Protein AF-0000000083257701 (afdb_homodimer)

pLDDT: mean 87.54, std 13.04, range [28.8, 98.38]

InterPro domains:
  IPR001898 Solute carrier family 13 [PF00939] (34-465)
  IPR051679 Divalent Anion Sodium Symporter-Related Transporters [PTHR43652] (261-464)

Structure (mmCIF, N/CA/C/O backbone):
data_AF-0000000083257701-model_v1
#
loop_
_entity.id
_entity.type
_entity.pdbx_description
1 polymer 'Sodium-dependent dicarboxylate transporter SdcS'
#
loop_
_atom_site.group_PDB
_atom_site.id
_atom_site.type_symbol
_atom_site.label_atom_id
_atom_site.label_alt_id
_atom_site.label_comp_id
_atom_site.label_asym_id
_atom_site.label_entity_id
_atom_site.label_seq_id
_atom_site.pdbx_PDB_ins_code
_atom_site.Cartn_x
_atom_site.Cartn_y
_atom_site.Cartn_z
_atom_site.occupancy
_atom_site.B_iso_or_equiv
_atom_site.auth_seq_id
_atom_site.auth_comp_id
_atom_site.auth_asym_id
_atom_site.auth_atom_id
_atom_site.pdbx_PDB_model_num
ATOM 1 N N . MET A 1 1 ? -15.266 -18.516 26.703 1 29.09 1 MET A N 1
ATOM 2 C CA . MET A 1 1 ? -14.078 -18.312 27.516 1 29.09 1 MET A CA 1
ATOM 3 C C . MET A 1 1 ? -13.117 -19.484 27.391 1 29.09 1 MET A C 1
ATOM 5 O O . MET A 1 1 ? -11.914 -19.297 27.219 1 29.09 1 MET A O 1
ATOM 9 N N . LEU A 1 2 ? -13.711 -20.656 27.469 1 34.34 2 LEU A N 1
ATOM 10 C CA . LEU A 1 2 ? -12.898 -21.875 27.422 1 34.34 2 LEU A CA 1
ATOM 11 C C . LEU A 1 2 ? -12.328 -22.094 26.016 1 34.34 2 LEU A C 1
ATOM 13 O O . LEU A 1 2 ? -11.18 -22.5 25.875 1 34.34 2 LEU A O 1
ATOM 17 N N . GLN A 1 3 ? -13.109 -21.859 25 1 36.5 3 GLN A N 1
ATOM 18 C CA . GLN A 1 3 ? -12.648 -22.031 23.625 1 36.5 3 GLN A CA 1
ATOM 19 C C . GLN A 1 3 ? -11.609 -20.984 23.266 1 36.5 3 GLN A C 1
ATOM 21 O O . GLN A 1 3 ? -10.703 -21.25 22.453 1 36.5 3 GLN A O 1
ATOM 26 N N . ILE A 1 4 ? -11.812 -19.766 23.719 1 40.19 4 ILE A N 1
ATOM 27 C CA . ILE A 1 4 ? -10.82 -18.719 23.578 1 40.19 4 ILE A CA 1
ATOM 28 C C . ILE A 1 4 ? -9.531 -19.109 24.297 1 40.19 4 ILE A C 1
ATOM 30 O O . ILE A 1 4 ? -8.438 -18.891 23.766 1 40.19 4 ILE A O 1
ATOM 34 N N . LEU A 1 5 ? -9.68 -19.75 25.484 1 39.94 5 LEU A N 1
ATOM 35 C CA . LEU A 1 5 ? -8.562 -20.188 26.297 1 39.94 5 LEU A CA 1
ATOM 36 C C . LEU A 1 5 ? -7.844 -21.375 25.641 1 39.94 5 LEU A C 1
ATOM 38 O O . LEU A 1 5 ? -6.617 -21.484 25.734 1 39.94 5 LEU A O 1
ATOM 42 N N . LYS A 1 6 ? -8.633 -22.328 25.078 1 47.62 6 LYS A N 1
ATOM 43 C CA . LYS A 1 6 ? -8.031 -23.484 24.406 1 47.62 6 LYS A CA 1
ATOM 44 C C . LYS A 1 6 ? -7.242 -23.062 23.172 1 47.62 6 LYS A C 1
ATOM 46 O O . LYS A 1 6 ? -6.152 -23.578 22.922 1 47.62 6 LYS A O 1
ATOM 51 N N . SER A 1 7 ? -7.824 -22.094 22.438 1 54.28 7 SER A N 1
ATOM 52 C CA . SER A 1 7 ? -7.16 -21.531 21.266 1 54.28 7 SER A CA 1
ATOM 53 C C . SER A 1 7 ? -5.918 -20.734 21.672 1 54.28 7 SER A C 1
ATOM 55 O O . SER A 1 7 ? -4.883 -20.828 21.016 1 54.28 7 SER A O 1
ATOM 57 N N . SER A 1 8 ? -5.984 -20.219 22.922 1 58.72 8 SER A N 1
ATOM 58 C CA . SER A 1 8 ? -4.852 -19.438 23.422 1 58.72 8 SER A CA 1
ATOM 59 C C . SER A 1 8 ? -3.715 -20.344 23.875 1 58.72 8 SER A C 1
ATOM 61 O O . SER A 1 8 ? -2.541 -20.047 23.641 1 58.72 8 SER A O 1
ATOM 63 N N . ARG A 1 9 ? -4.016 -21.594 24.469 1 59.16 9 ARG A N 1
ATOM 64 C CA . ARG A 1 9 ? -2.969 -22.516 24.922 1 59.16 9 ARG A CA 1
ATOM 65 C C . ARG A 1 9 ? -2.236 -23.125 23.734 1 59.16 9 ARG A C 1
ATOM 67 O O . ARG A 1 9 ? -1.016 -23.297 23.766 1 59.16 9 ARG A O 1
ATOM 74 N N . ALA A 1 10 ? -3.078 -23.391 22.719 1 59.81 10 ALA A N 1
ATOM 75 C CA . ALA A 1 10 ? -2.461 -23.953 21.516 1 59.81 10 ALA A CA 1
ATOM 76 C C . ALA A 1 10 ? -1.529 -22.953 20.859 1 59.81 10 ALA A C 1
ATOM 78 O O . ALA A 1 10 ? -0.438 -23.297 20.406 1 59.81 10 ALA A O 1
ATOM 79 N N . VAL A 1 11 ? -1.982 -21.75 20.891 1 66.44 11 VAL A N 1
ATOM 80 C CA . VAL A 1 11 ? -1.166 -20.688 20.297 1 66.44 11 VAL A CA 1
ATOM 81 C C . VAL A 1 11 ? 0.107 -20.5 21.109 1 66.44 11 VAL A C 1
ATOM 83 O O . VAL A 1 11 ? 1.2 -20.375 20.547 1 66.44 11 VAL A O 1
ATOM 86 N N . LEU A 1 12 ? -0.037 -20.531 22.359 1 65.81 12 LEU A N 1
ATOM 87 C CA . LEU A 1 12 ? 1.128 -20.375 23.234 1 65.81 12 LEU A CA 1
ATOM 88 C C . LEU A 1 12 ? 2.08 -21.562 23.062 1 65.81 12 LEU A C 1
ATOM 90 O O . LEU A 1 12 ? 3.301 -21.375 23.078 1 65.81 12 LEU A O 1
ATOM 94 N N . LEU A 1 13 ? 1.52 -22.688 22.922 1 59.62 13 LEU A N 1
ATOM 95 C CA . LEU A 1 13 ? 2.346 -23.875 22.719 1 59.62 13 LEU A CA 1
ATOM 96 C C . LEU A 1 13 ? 3.115 -23.781 21.406 1 59.62 13 LEU A C 1
ATOM 98 O O . LEU A 1 13 ? 4.297 -24.125 21.344 1 59.62 13 LEU A O 1
ATOM 102 N N . VAL A 1 14 ? 2.449 -23.25 20.484 1 67 14 VAL A N 1
ATOM 103 C CA . VAL A 1 14 ? 3.117 -23.141 19.188 1 67 14 VAL A CA 1
ATOM 104 C C . VAL A 1 14 ? 4.262 -22.141 19.281 1 67 14 VAL A C 1
ATOM 106 O O . VAL A 1 14 ? 5.375 -22.406 18.828 1 67 14 VAL A O 1
ATOM 109 N N . TRP A 1 15 ? 3.998 -21.078 19.906 1 70.56 15 TRP A N 1
ATOM 110 C CA . TRP A 1 15 ? 5.039 -20.062 20.062 1 70.56 15 TRP A CA 1
ATOM 111 C C . TRP A 1 15 ? 6.176 -20.562 20.938 1 70.56 15 TRP A C 1
ATOM 113 O O . TRP A 1 15 ? 7.348 -20.281 20.672 1 70.56 15 TRP A O 1
ATOM 123 N N . GLY A 1 16 ? 5.848 -21.312 21.891 1 66.12 16 GLY A N 1
ATOM 124 C CA . GLY A 1 16 ? 6.859 -21.953 22.703 1 66.12 16 GLY A CA 1
ATOM 125 C C . GLY A 1 16 ? 7.727 -22.922 21.922 1 66.12 16 GLY A C 1
ATOM 126 O O . GLY A 1 16 ? 8.945 -22.938 22.094 1 66.12 16 GLY A O 1
ATOM 127 N N . VAL A 1 17 ? 7.109 -23.688 21.094 1 64.81 17 VAL A N 1
ATOM 128 C CA . VAL A 1 17 ? 7.836 -24.656 20.281 1 64.81 17 VAL A CA 1
ATOM 129 C C . VAL A 1 17 ? 8.742 -23.922 19.281 1 64.81 17 VAL A C 1
ATOM 131 O O . VAL A 1 17 ? 9.891 -24.312 19.094 1 64.81 17 VAL A O 1
ATOM 134 N N . ILE A 1 18 ? 8.25 -22.891 18.781 1 71 18 ILE A N 1
ATOM 135 C CA . ILE A 1 18 ? 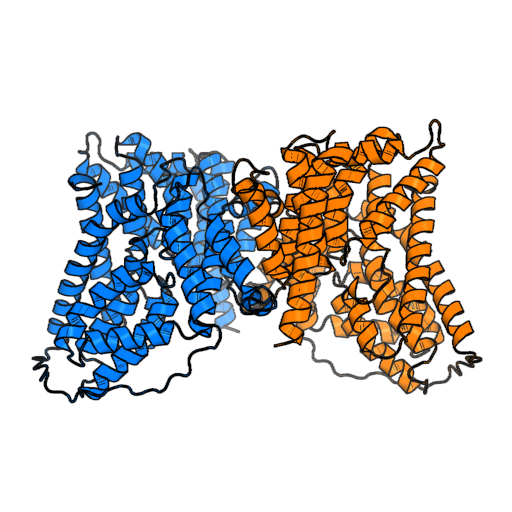9.055 -22.141 17.812 1 71 18 ILE A CA 1
ATOM 136 C C . ILE A 1 18 ? 10.273 -21.547 18.516 1 71 18 ILE A C 1
ATOM 138 O O . ILE A 1 18 ? 11.406 -21.719 18.047 1 71 18 ILE A O 1
ATOM 142 N N . LEU A 1 19 ? 10.023 -20.969 19.609 1 70.12 19 LEU A N 1
ATOM 143 C CA . LEU A 1 19 ? 11.125 -20.344 20.328 1 70.12 19 LEU A CA 1
ATOM 144 C C . LEU A 1 19 ? 12.062 -21.391 20.906 1 70.12 19 LEU A C 1
ATOM 146 O O . LEU A 1 19 ? 13.281 -21.234 20.875 1 70.12 19 LEU A O 1
ATOM 150 N N . GLY A 1 20 ? 11.453 -22.406 21.422 1 65.88 20 GLY A N 1
ATOM 151 C CA . GLY A 1 20 ? 12.258 -23.484 21.938 1 65.88 20 GLY A CA 1
ATOM 152 C C . GLY A 1 20 ? 13.148 -24.125 20.891 1 65.88 20 GLY A C 1
ATOM 153 O O . GLY A 1 20 ? 14.344 -24.328 21.125 1 65.88 20 GLY A O 1
ATOM 154 N N . THR A 1 21 ? 12.594 -24.422 19.781 1 65.5 21 THR A N 1
ATOM 155 C CA . THR A 1 21 ? 13.359 -25.016 18.688 1 65.5 21 THR A CA 1
ATOM 156 C C . THR A 1 21 ? 14.453 -24.062 18.219 1 65.5 21 THR A C 1
ATOM 158 O O . THR A 1 21 ? 15.555 -24.5 17.875 1 65.5 21 THR A O 1
ATOM 161 N N . PHE A 1 22 ? 14.148 -22.844 18.25 1 71.19 22 PHE A N 1
ATOM 162 C CA . PHE A 1 22 ? 15.133 -21.859 17.828 1 71.19 22 PHE A CA 1
ATOM 163 C C . PHE A 1 22 ? 16.312 -21.828 18.812 1 71.19 22 PHE A C 1
ATOM 165 O O . PHE A 1 22 ? 17.469 -21.812 18.391 1 71.19 22 PHE A O 1
ATOM 172 N N . PHE A 1 23 ? 15.945 -21.828 19.984 1 66.94 23 PHE A N 1
ATOM 173 C CA . PHE A 1 23 ? 17.016 -21.766 20.969 1 66.94 23 PHE A CA 1
ATOM 174 C C . PHE A 1 23 ? 17.812 -23.062 20.984 1 66.94 23 PHE A C 1
ATOM 176 O O . PHE A 1 23 ? 19.047 -23.047 21.109 1 66.94 23 PHE A O 1
ATOM 183 N N . VAL A 1 24 ? 17.078 -24.188 20.812 1 58.59 24 VAL A N 1
ATOM 184 C CA . VAL A 1 24 ? 17.766 -25.469 20.734 1 58.59 24 VAL A CA 1
ATOM 185 C C . VAL A 1 24 ? 18.547 -25.562 19.422 1 58.59 24 VAL A C 1
ATOM 187 O O . VAL A 1 24 ? 19.688 -26.047 19.406 1 58.59 24 VAL A O 1
ATOM 190 N N . GLY A 1 25 ? 17.938 -25.172 18.391 1 62.38 25 GLY A N 1
ATOM 191 C CA . GLY A 1 25 ? 18.625 -25.156 17.109 1 62.38 25 GLY A CA 1
ATOM 192 C C . GLY A 1 25 ? 19.891 -24.328 17.109 1 62.38 25 GLY A C 1
ATOM 193 O O . GLY A 1 25 ? 20.906 -24.75 16.547 1 62.38 25 GLY A O 1
ATOM 194 N N . LYS A 1 26 ? 19.766 -23.203 17.703 1 64.06 26 LYS A N 1
ATOM 195 C CA . LYS A 1 26 ? 20.953 -22.359 17.828 1 64.06 26 LYS A CA 1
ATOM 196 C C . LYS A 1 26 ? 22.109 -23.125 18.469 1 64.06 26 LYS A C 1
ATOM 198 O O . LYS A 1 26 ? 23.266 -22.859 18.156 1 64.06 26 LYS A O 1
ATOM 203 N N . ALA A 1 27 ? 21.641 -24.078 19.062 1 58.16 27 ALA A N 1
ATOM 204 C CA . ALA A 1 27 ? 22.656 -24.875 19.719 1 58.16 27 ALA A CA 1
ATOM 205 C C . ALA A 1 27 ? 23.141 -26.016 18.828 1 58.16 27 ALA A C 1
ATOM 207 O O . ALA A 1 27 ? 24.203 -26.594 19.047 1 58.16 27 ALA A O 1
ATOM 208 N N . THR A 1 28 ? 22.406 -26.438 17.828 1 70.44 28 THR A N 1
ATOM 209 C CA . THR A 1 28 ? 22.734 -27.625 17.047 1 70.44 28 THR A CA 1
ATOM 210 C C . THR A 1 28 ? 22.844 -27.281 15.555 1 70.44 28 THR A C 1
ATOM 212 O O . THR A 1 28 ? 23.906 -26.859 15.086 1 70.44 28 THR A O 1
ATOM 215 N N . PHE A 1 29 ? 21.734 -27.234 14.82 1 68.31 29 PHE A N 1
ATOM 216 C CA . PHE A 1 29 ? 21.703 -27.172 13.359 1 68.31 29 PHE A CA 1
ATOM 217 C C . PHE A 1 29 ? 21.844 -25.734 12.875 1 68.31 29 PHE A C 1
ATOM 219 O O . PHE A 1 29 ? 22.203 -25.5 11.711 1 68.31 29 PHE A O 1
ATOM 226 N N . LEU A 1 30 ? 21.797 -24.875 13.82 1 76.5 30 LEU A N 1
ATOM 227 C CA . LEU A 1 30 ? 21.906 -23.469 13.438 1 76.5 30 LEU A CA 1
ATOM 228 C C . LEU A 1 30 ? 23.328 -22.953 13.617 1 76.5 30 LEU A C 1
ATOM 230 O O . LEU A 1 30 ? 23.625 -21.812 13.281 1 76.5 30 LEU A O 1
ATOM 234 N N . THR A 1 31 ? 24.188 -23.828 14.008 1 79.19 31 THR A N 1
ATOM 235 C CA . THR A 1 31 ? 25.547 -23.422 14.344 1 79.19 31 THR A CA 1
ATOM 236 C C . THR A 1 31 ? 26.281 -22.906 13.109 1 79.19 31 THR A C 1
ATOM 238 O O . THR A 1 31 ? 27.047 -21.953 13.195 1 79.19 31 THR A O 1
ATOM 241 N N . PRO A 1 32 ? 25.969 -23.531 11.961 1 82.25 32 PRO A N 1
ATOM 242 C CA . PRO A 1 32 ? 26.672 -23.031 10.789 1 82.25 32 PRO A CA 1
ATOM 243 C C . PRO A 1 32 ? 26.156 -21.656 10.328 1 82.25 32 PRO A C 1
ATOM 245 O O . PRO A 1 32 ? 26.828 -20.984 9.531 1 82.25 32 PRO A O 1
ATOM 248 N N . PHE A 1 33 ? 25.141 -21.188 10.82 1 89 33 PHE A N 1
ATOM 249 C CA . PHE A 1 33 ? 24.516 -19.938 10.414 1 89 33 PHE A CA 1
ATOM 250 C C . PHE A 1 33 ? 25.016 -18.781 11.273 1 89 33 PHE A C 1
ATOM 252 O O . PHE A 1 33 ? 25.203 -18.938 12.477 1 89 33 PHE A O 1
ATOM 259 N N . SER A 1 34 ? 25.312 -17.641 10.656 1 89.88 34 SER A N 1
ATOM 260 C CA . SER A 1 34 ? 25.594 -16.422 11.414 1 89.88 34 SER A CA 1
ATOM 261 C C . SER A 1 34 ? 24.406 -15.992 12.25 1 89.88 34 SER A C 1
ATOM 263 O O . SER A 1 34 ? 23.281 -16.453 12.023 1 89.88 34 SER A O 1
ATOM 265 N N . PRO A 1 35 ? 24.609 -15.195 13.289 1 88.88 35 PRO A N 1
ATOM 266 C CA . PRO A 1 35 ? 23.484 -14.727 14.102 1 88.88 35 PRO A CA 1
ATOM 267 C C . PRO A 1 35 ? 22.391 -14.055 13.273 1 88.88 35 PRO A C 1
ATOM 269 O O . PRO A 1 35 ? 21.203 -14.266 13.516 1 88.88 35 PRO A O 1
ATOM 272 N N . GLU A 1 36 ? 22.812 -13.289 12.266 1 92.38 36 GLU A N 1
ATOM 273 C CA . GLU A 1 36 ? 21.859 -12.641 11.383 1 92.38 36 GLU A CA 1
ATOM 274 C C . GLU A 1 36 ? 21.031 -13.664 10.609 1 92.38 36 GLU A C 1
ATOM 276 O O . GLU A 1 36 ? 19.828 -13.516 10.453 1 92.38 36 GLU A O 1
ATOM 281 N N . GLN A 1 37 ? 21.688 -14.664 10.203 1 92.81 37 GLN A N 1
ATOM 282 C CA . GLN A 1 37 ? 21.031 -15.727 9.461 1 92.81 37 GLN A CA 1
ATOM 283 C C . GLN A 1 37 ? 20.094 -16.516 10.359 1 92.81 37 GLN A C 1
ATOM 285 O O . GLN A 1 37 ? 19.016 -16.938 9.93 1 92.81 37 GLN A O 1
ATOM 290 N N . GLN A 1 38 ? 20.469 -16.719 11.602 1 92.5 38 GLN A N 1
ATOM 291 C CA . GLN A 1 38 ? 19.625 -17.438 12.555 1 92.5 38 GLN A CA 1
ATOM 292 C C . GLN A 1 38 ? 18.328 -16.672 12.82 1 92.5 38 GLN A C 1
ATOM 294 O O . GLN A 1 38 ? 17.25 -17.25 12.852 1 92.5 38 GLN A O 1
ATOM 299 N N . TYR A 1 39 ? 18.469 -15.367 12.992 1 93.81 39 TYR A N 1
ATOM 300 C CA . TYR A 1 39 ? 17.281 -14.562 13.234 1 93.81 39 TYR A CA 1
ATOM 301 C C . TYR A 1 39 ? 16.406 -14.492 11.984 1 93.81 39 TYR A C 1
ATOM 303 O O . TYR A 1 39 ? 15.188 -14.43 12.086 1 93.81 39 TYR A O 1
ATOM 311 N N . THR A 1 40 ? 17.062 -14.469 10.828 1 94.31 40 THR A N 1
ATOM 312 C CA . THR A 1 40 ? 16.312 -14.5 9.586 1 94.31 40 THR A CA 1
ATOM 313 C C . THR A 1 40 ? 15.484 -15.789 9.492 1 94.31 40 THR A C 1
ATOM 315 O O . THR A 1 40 ? 14.312 -15.75 9.109 1 94.31 40 THR A O 1
ATOM 318 N N . LEU A 1 41 ? 16.078 -16.922 9.867 1 92.25 41 LEU A N 1
ATOM 319 C CA . LEU A 1 41 ? 15.383 -18.203 9.859 1 92.25 41 LEU A CA 1
ATOM 320 C C . LEU A 1 41 ? 14.242 -18.203 10.875 1 92.25 41 LEU A C 1
ATOM 322 O O . LEU A 1 41 ? 13.172 -18.766 10.609 1 92.25 41 LEU A O 1
ATOM 326 N N . LEU A 1 42 ? 14.508 -17.641 12 1 92.94 42 LEU A N 1
ATOM 327 C CA . LEU A 1 42 ? 13.453 -17.531 13.016 1 92.94 42 LEU A CA 1
ATOM 328 C C . LEU A 1 42 ? 12.266 -16.75 12.477 1 92.94 42 LEU A C 1
ATOM 330 O O . LEU A 1 42 ? 11.117 -17.172 12.641 1 92.94 42 LEU A O 1
ATOM 334 N N . VAL A 1 43 ? 12.547 -15.586 11.828 1 95.06 43 VAL A N 1
ATOM 335 C CA . VAL A 1 43 ? 11.477 -14.758 11.273 1 95.06 43 VAL A CA 1
ATOM 336 C C . VAL A 1 43 ? 10.734 -15.531 10.18 1 95.06 43 VAL A C 1
ATOM 338 O O . VAL A 1 43 ? 9.516 -15.43 10.062 1 95.06 43 VAL A O 1
ATOM 341 N N . LEU A 1 44 ? 11.469 -16.25 9.383 1 93.12 44 LEU A N 1
ATOM 342 C CA . LEU A 1 44 ? 10.859 -17.062 8.328 1 93.12 44 LEU A CA 1
ATOM 343 C C . LEU A 1 44 ? 9.883 -18.078 8.922 1 93.12 44 LEU A C 1
ATOM 345 O O . LEU A 1 44 ? 8.758 -18.219 8.438 1 93.12 44 LEU A O 1
ATOM 349 N N . VAL A 1 45 ? 10.281 -18.828 9.93 1 91.44 45 VAL A N 1
ATOM 350 C CA . VAL A 1 45 ? 9.445 -19.844 10.562 1 91.44 45 VAL A CA 1
ATOM 351 C C . VAL A 1 45 ? 8.195 -19.188 11.156 1 91.44 45 VAL A C 1
ATOM 353 O O . VAL A 1 45 ? 7.094 -19.719 11.047 1 91.44 45 VAL A O 1
ATOM 356 N N . ILE A 1 46 ? 8.375 -18.047 11.766 1 93.31 46 ILE A N 1
ATOM 357 C CA . ILE A 1 46 ? 7.242 -17.328 12.336 1 93.31 46 ILE A CA 1
ATOM 358 C C . ILE A 1 46 ? 6.297 -16.875 11.227 1 93.31 46 ILE A C 1
ATOM 360 O O . ILE A 1 46 ? 5.078 -16.969 11.367 1 93.31 46 ILE A O 1
ATOM 364 N N . ALA A 1 47 ? 6.867 -16.312 10.148 1 93.44 47 ALA A N 1
ATOM 365 C CA . ALA A 1 47 ? 6.059 -15.883 9.016 1 93.44 47 ALA A CA 1
ATOM 366 C C . ALA A 1 47 ? 5.23 -17.031 8.461 1 93.44 47 ALA A C 1
ATOM 368 O O . ALA A 1 47 ? 4.035 -16.875 8.188 1 93.44 47 ALA A O 1
ATOM 369 N N . ILE A 1 48 ? 5.848 -18.203 8.297 1 89.31 48 ILE A N 1
ATOM 370 C CA . ILE A 1 48 ? 5.156 -19.391 7.785 1 89.31 48 ILE A CA 1
ATOM 371 C C . ILE A 1 48 ? 4.016 -19.766 8.727 1 89.31 48 ILE A C 1
ATOM 373 O O . ILE A 1 48 ? 2.9 -20.047 8.281 1 89.31 48 ILE A O 1
ATOM 377 N N . TYR A 1 49 ? 4.273 -19.781 9.977 1 89.62 49 TYR A N 1
ATOM 378 C CA . TYR A 1 49 ? 3.242 -20.094 10.961 1 89.62 49 TYR A CA 1
ATOM 379 C C . TYR A 1 49 ? 2.092 -19.094 10.883 1 89.62 49 TYR A C 1
ATOM 381 O O . TYR A 1 49 ? 0.923 -19.484 10.852 1 89.62 49 TYR A O 1
ATOM 389 N N . LEU A 1 50 ? 2.42 -17.781 10.812 1 91.25 50 LEU A N 1
ATOM 390 C CA . LEU A 1 50 ? 1.415 -16.719 10.828 1 91.25 50 LEU A CA 1
ATOM 391 C C . LEU A 1 50 ? 0.546 -16.781 9.578 1 91.25 50 LEU A C 1
ATOM 393 O O . LEU A 1 50 ? -0.657 -16.516 9.641 1 91.25 50 LEU A O 1
ATOM 397 N N . TRP A 1 51 ? 1.096 -17.172 8.492 1 87.31 51 TRP A N 1
ATOM 398 C CA . TRP A 1 51 ? 0.385 -17.078 7.219 1 87.31 51 TRP A CA 1
ATOM 399 C C . TRP A 1 51 ? -0.296 -18.391 6.875 1 87.31 51 TRP A C 1
ATOM 401 O O . TRP A 1 51 ? -1.119 -18.453 5.957 1 87.31 51 TRP A O 1
ATOM 411 N N . THR A 1 52 ? -0.049 -19.469 7.609 1 82.94 52 THR A N 1
ATOM 412 C CA . THR A 1 52 ? -0.612 -20.766 7.242 1 82.94 52 THR A CA 1
ATOM 413 C C . THR A 1 52 ? -1.49 -21.312 8.367 1 82.94 52 THR A C 1
ATOM 415 O O . THR A 1 52 ? -2.582 -21.828 8.117 1 82.94 52 THR A O 1
ATOM 418 N N . LEU A 1 53 ? -1.02 -21.203 9.578 1 82.31 53 LEU A N 1
ATOM 419 C CA . LEU A 1 53 ? -1.685 -21.906 10.664 1 82.31 53 LEU A CA 1
ATOM 420 C C . LEU A 1 53 ? -2.428 -20.938 11.57 1 82.31 53 LEU A C 1
ATOM 422 O O . LEU A 1 53 ? -3.467 -21.281 12.141 1 82.31 53 LEU A O 1
ATOM 426 N N . SER A 1 54 ? -1.839 -19.781 11.57 1 85.75 54 SER A N 1
ATOM 427 C CA . SER A 1 54 ? -2.43 -18.812 12.492 1 85.75 54 SER A CA 1
ATOM 428 C C . SER A 1 54 ? -3.727 -18.234 11.938 1 85.75 54 SER A C 1
ATOM 430 O O . SER A 1 54 ? -3.92 -18.203 10.719 1 85.75 54 SER A O 1
ATOM 432 N N . THR A 1 55 ? -4.59 -17.891 12.836 1 87.56 55 THR A N 1
ATOM 433 C CA . THR A 1 55 ? -5.844 -17.25 12.453 1 87.56 55 THR A CA 1
ATOM 434 C C . THR A 1 55 ? -5.703 -15.727 12.461 1 87.56 55 THR A C 1
ATOM 436 O O . THR A 1 55 ? -6.688 -15.008 12.297 1 87.56 55 THR A O 1
ATOM 439 N N . MET A 1 56 ? -4.531 -15.258 12.648 1 91.94 56 MET A N 1
ATOM 440 C CA . MET A 1 56 ? -4.277 -13.82 12.617 1 91.94 56 MET A CA 1
ATOM 441 C C . MET A 1 56 ? -4.504 -13.258 11.219 1 91.94 56 MET A C 1
ATOM 443 O O . MET A 1 56 ? -4.133 -13.883 10.227 1 91.94 56 MET A O 1
ATOM 447 N N . PRO A 1 57 ? -5.156 -12.094 11.164 1 94.12 57 PRO A N 1
ATOM 448 C CA . PRO A 1 57 ? -5.363 -11.484 9.852 1 94.12 57 PRO A CA 1
ATOM 449 C C . PRO A 1 57 ? -4.059 -11.289 9.078 1 94.12 57 PRO A C 1
ATOM 451 O O . PRO A 1 57 ? -3.039 -10.922 9.672 1 94.12 57 PRO A O 1
ATOM 454 N N . GLN A 1 58 ? -4.113 -11.477 7.816 1 92.25 58 GLN A N 1
ATOM 455 C CA . GLN A 1 58 ? -2.93 -11.492 6.965 1 92.25 58 GLN A CA 1
ATOM 456 C C . GLN A 1 58 ? -2.207 -10.148 7.008 1 92.25 58 GLN A C 1
ATOM 458 O O . GLN A 1 58 ? -0.976 -10.094 7.055 1 92.25 58 GLN A O 1
ATOM 463 N N . GLY A 1 59 ? -2.979 -9.062 6.926 1 95.19 59 GLY A N 1
ATOM 464 C CA . GLY A 1 59 ? -2.361 -7.75 6.973 1 95.19 59 GLY A CA 1
ATOM 465 C C . GLY A 1 59 ? -1.578 -7.5 8.25 1 95.19 59 GLY A C 1
ATOM 466 O O . GLY A 1 59 ? -0.422 -7.074 8.203 1 95.19 59 GLY A O 1
ATOM 467 N N . ALA A 1 60 ? -2.141 -7.785 9.344 1 97 60 ALA A N 1
ATOM 468 C CA . ALA A 1 60 ? -1.516 -7.559 10.648 1 97 60 ALA A CA 1
ATOM 469 C C . ALA A 1 60 ? -0.341 -8.508 10.859 1 97 60 ALA A C 1
ATOM 471 O O . ALA A 1 60 ? 0.67 -8.133 11.461 1 97 60 ALA A O 1
ATOM 472 N N . SER A 1 61 ? -0.517 -9.75 10.43 1 96.06 61 SER A N 1
ATOM 473 C CA . SER A 1 61 ? 0.582 -10.703 10.547 1 96.06 61 SER A CA 1
ATOM 474 C C . SER A 1 61 ? 1.792 -10.25 9.734 1 96.06 61 SER A C 1
ATOM 476 O O . SER A 1 61 ? 2.936 -10.445 10.156 1 96.06 61 SER A O 1
ATOM 478 N N . SER A 1 62 ? 1.536 -9.672 8.586 1 96.75 62 SER A N 1
ATOM 479 C CA . SER A 1 62 ? 2.629 -9.148 7.77 1 96.75 62 SER A CA 1
ATOM 480 C C . SER A 1 62 ? 3.326 -7.98 8.461 1 96.75 62 SER A C 1
ATOM 482 O O . SER A 1 62 ? 4.551 -7.863 8.406 1 96.75 62 SER A O 1
ATOM 484 N N . ILE A 1 63 ? 2.58 -7.145 9.102 1 97.75 63 ILE A N 1
ATOM 485 C CA . ILE A 1 63 ? 3.141 -6.035 9.859 1 97.75 63 ILE A CA 1
ATOM 486 C C . ILE A 1 63 ? 4.023 -6.57 10.984 1 97.75 63 ILE A C 1
ATOM 488 O O . ILE A 1 63 ? 5.098 -6.027 11.258 1 97.75 63 ILE A O 1
ATOM 492 N N . LEU A 1 64 ? 3.561 -7.637 11.641 1 97.56 64 LEU A N 1
ATOM 493 C CA . LEU A 1 64 ? 4.352 -8.25 12.703 1 97.56 64 LEU A CA 1
ATOM 494 C C . LEU A 1 64 ? 5.668 -8.789 12.156 1 97.56 64 LEU A C 1
ATOM 496 O O . LEU A 1 64 ? 6.715 -8.648 12.797 1 97.56 64 LEU A O 1
ATOM 500 N N . VAL A 1 65 ? 5.613 -9.422 11.016 1 97.19 65 VAL A N 1
ATOM 501 C CA . VAL A 1 65 ? 6.828 -9.953 10.406 1 97.19 65 VAL A CA 1
ATOM 502 C C . VAL A 1 65 ? 7.801 -8.812 10.109 1 97.19 65 VAL A C 1
ATOM 504 O O . VAL A 1 65 ? 9 -8.93 10.375 1 97.19 65 VAL A O 1
ATOM 507 N N . LEU A 1 66 ? 7.297 -7.703 9.562 1 98.19 66 LEU A N 1
ATOM 508 C CA . LEU A 1 66 ? 8.133 -6.531 9.32 1 98.19 66 LEU A CA 1
ATOM 509 C C . LEU A 1 66 ? 8.719 -6.004 10.625 1 98.19 66 LEU A C 1
ATOM 511 O O . LEU A 1 66 ? 9.891 -5.625 10.672 1 98.19 66 LEU A O 1
ATOM 515 N N . ALA A 1 67 ? 7.902 -6 11.68 1 97.94 67 ALA A N 1
ATOM 516 C CA . ALA A 1 67 ? 8.359 -5.555 12.992 1 97.94 67 ALA A CA 1
ATOM 517 C C . ALA A 1 67 ? 9.492 -6.434 13.516 1 97.94 67 ALA A C 1
ATOM 519 O O . ALA A 1 67 ? 10.445 -5.934 14.117 1 97.94 67 ALA A O 1
ATOM 520 N N . LEU A 1 68 ? 9.383 -7.715 13.297 1 97.25 68 LEU A N 1
ATOM 521 C CA . LEU A 1 68 ? 10.406 -8.656 13.758 1 97.25 68 LEU A CA 1
ATOM 522 C C . LEU A 1 68 ? 11.703 -8.477 12.969 1 97.25 68 LEU A C 1
ATOM 524 O O . LEU A 1 68 ? 12.789 -8.602 13.531 1 97.25 68 LEU A O 1
ATOM 528 N N . LEU A 1 69 ? 11.578 -8.203 11.641 1 97.44 69 LEU A N 1
ATOM 529 C CA . LEU A 1 69 ? 12.766 -7.941 10.844 1 97.44 69 LEU A CA 1
ATOM 530 C C . LEU A 1 69 ? 13.531 -6.738 11.391 1 97.44 69 LEU A C 1
ATOM 532 O O . LEU A 1 69 ? 14.766 -6.754 11.445 1 97.44 69 LEU A O 1
ATOM 536 N N . ILE A 1 70 ? 12.805 -5.723 11.82 1 96.62 70 ILE A N 1
ATOM 537 C CA . ILE A 1 70 ? 13.398 -4.496 12.336 1 96.62 70 ILE A CA 1
ATOM 538 C C . ILE A 1 70 ? 13.867 -4.707 13.773 1 96.62 70 ILE A C 1
ATOM 540 O O . ILE A 1 70 ? 15.016 -4.426 14.109 1 96.62 70 ILE A O 1
ATOM 544 N N . GLY A 1 71 ? 13.078 -5.289 14.617 1 95.38 71 GLY A N 1
ATOM 545 C CA . GLY A 1 71 ? 13.312 -5.402 16.047 1 95.38 71 GLY A CA 1
ATOM 546 C C . GLY A 1 71 ? 14.406 -6.395 16.391 1 95.38 71 GLY A C 1
ATOM 547 O O . GLY A 1 71 ? 15.125 -6.219 17.375 1 95.38 71 GLY A O 1
ATOM 548 N N . LEU A 1 72 ? 14.555 -7.441 15.586 1 94.06 72 LEU A N 1
ATOM 549 C CA . LEU A 1 72 ? 15.555 -8.469 15.867 1 94.06 72 LEU A CA 1
ATOM 550 C C . LEU A 1 72 ? 16.891 -8.117 15.211 1 94.06 72 LEU A C 1
ATOM 552 O O . LEU A 1 72 ? 17.859 -8.867 15.344 1 94.06 72 LEU A O 1
ATOM 556 N N . GLY A 1 73 ? 16.891 -7.02 14.469 1 93.19 73 GLY A N 1
ATOM 557 C CA . GLY A 1 73 ? 18.141 -6.547 13.891 1 93.19 73 GLY A CA 1
ATOM 558 C C . GLY A 1 73 ? 18.562 -7.324 12.664 1 93.19 73 GLY A C 1
ATOM 559 O O . GLY A 1 73 ? 19.75 -7.453 12.375 1 93.19 73 GLY A O 1
ATOM 560 N N . VAL A 1 74 ? 17.609 -7.926 11.984 1 95.31 74 VAL A N 1
ATOM 561 C CA . VAL A 1 74 ? 17.906 -8.633 10.734 1 95.31 74 VAL A CA 1
ATOM 562 C C . VAL A 1 74 ? 18.328 -7.629 9.664 1 95.31 74 VAL A C 1
ATOM 564 O O . VAL A 1 74 ? 19.078 -7.965 8.758 1 95.31 74 VAL A O 1
ATOM 567 N N . VAL A 1 75 ? 17.734 -6.422 9.789 1 95.5 75 VAL A N 1
ATOM 568 C CA . VAL A 1 75 ? 18.078 -5.336 8.883 1 95.5 75 VAL A CA 1
ATOM 569 C C . VAL A 1 75 ? 18.781 -4.223 9.656 1 95.5 75 VAL A C 1
ATOM 571 O O . VAL A 1 75 ? 18.516 -4.016 10.844 1 95.5 75 VAL A O 1
ATOM 574 N N . ASP A 1 76 ? 19.688 -3.551 9.008 1 91.94 76 ASP A N 1
ATOM 575 C CA . ASP A 1 76 ? 20.438 -2.469 9.641 1 91.94 76 ASP A CA 1
ATOM 576 C C . ASP A 1 76 ? 19.594 -1.205 9.75 1 91.94 76 ASP A C 1
ATOM 578 O O . ASP A 1 76 ? 19.641 -0.507 10.766 1 91.94 76 ASP A O 1
ATOM 582 N N . GLU A 1 77 ? 18.859 -0.915 8.688 1 92.44 77 GLU A N 1
ATOM 583 C CA . GLU A 1 77 ? 17.953 0.231 8.641 1 92.44 77 GLU A CA 1
ATOM 584 C C . GLU A 1 77 ? 16.5 -0.213 8.43 1 92.44 77 GLU A C 1
ATOM 586 O O . GLU A 1 77 ? 16.25 -1.159 7.688 1 92.44 77 GLU A O 1
ATOM 591 N N . PRO A 1 78 ? 15.602 0.484 9.062 1 93.38 78 PRO A N 1
ATOM 592 C CA . PRO A 1 78 ? 14.195 0.075 8.984 1 93.38 78 PRO A CA 1
ATOM 593 C C . PRO A 1 78 ? 13.672 0.032 7.551 1 93.38 78 PRO A C 1
ATOM 595 O O . PRO A 1 78 ? 12.836 -0.814 7.219 1 93.38 78 PRO A O 1
ATOM 598 N N . ASP A 1 79 ? 14.148 0.907 6.707 1 93.25 79 ASP A N 1
ATOM 599 C CA . ASP A 1 79 ? 13.664 0.967 5.332 1 93.25 79 ASP A CA 1
ATOM 600 C C . ASP A 1 79 ? 13.992 -0.32 4.578 1 93.25 79 ASP A C 1
ATOM 602 O O . ASP A 1 79 ? 13.281 -0.697 3.643 1 93.25 79 ASP A O 1
ATOM 606 N N . GLN A 1 80 ? 15.039 -1.013 5.004 1 95 80 GLN A N 1
ATOM 607 C CA . GLN A 1 80 ? 15.453 -2.25 4.348 1 95 80 GLN A CA 1
ATOM 608 C C . GLN A 1 80 ? 14.422 -3.355 4.566 1 95 80 GLN A C 1
ATOM 610 O O . GLN A 1 80 ? 14.328 -4.289 3.764 1 95 80 GLN A O 1
ATOM 615 N N . ALA A 1 81 ? 13.695 -3.242 5.672 1 96.62 81 ALA A N 1
ATOM 616 C CA . ALA A 1 81 ? 12.648 -4.223 5.922 1 96.62 81 ALA A CA 1
ATOM 617 C C . ALA A 1 81 ? 11.539 -4.121 4.879 1 96.62 81 ALA A C 1
ATOM 619 O O . ALA A 1 81 ? 10.797 -5.082 4.652 1 96.62 81 ALA A O 1
ATOM 620 N N . PHE A 1 82 ? 11.477 -2.988 4.188 1 96.94 82 PHE A N 1
ATOM 621 C CA . PHE A 1 82 ? 10.391 -2.742 3.248 1 96.94 82 PHE A CA 1
ATOM 622 C C . PHE A 1 82 ? 10.891 -2.838 1.81 1 96.94 82 PHE A C 1
ATOM 624 O O . PHE A 1 82 ? 10.211 -2.395 0.882 1 96.94 82 PHE A O 1
ATOM 631 N N . GLN A 1 83 ? 12 -3.381 1.545 1 95.62 83 GLN A N 1
ATOM 632 C CA . GLN A 1 83 ? 12.602 -3.412 0.215 1 95.62 83 GLN A CA 1
ATOM 633 C C . GLN A 1 83 ? 11.719 -4.168 -0.771 1 95.62 83 GLN A C 1
ATOM 635 O O . GLN A 1 83 ? 11.742 -3.891 -1.972 1 95.62 83 GLN A O 1
ATOM 640 N N . GLY A 1 84 ? 10.93 -5.113 -0.226 1 95.12 84 GLY A N 1
ATOM 641 C CA . GLY A 1 84 ? 10.023 -5.859 -1.082 1 95.12 84 GLY A CA 1
ATOM 642 C C . GLY A 1 84 ? 8.961 -4.992 -1.725 1 95.12 84 GLY A C 1
ATOM 643 O O . GLY A 1 84 ? 8.398 -5.352 -2.766 1 95.12 84 GLY A O 1
ATOM 644 N N . PHE A 1 85 ? 8.672 -3.887 -1.196 1 95.94 85 PHE A N 1
ATOM 645 C CA . PHE A 1 85 ? 7.617 -3.004 -1.684 1 95.94 85 PHE A CA 1
ATOM 646 C C . PHE A 1 85 ? 8.109 -2.16 -2.852 1 95.94 85 PHE A C 1
ATOM 648 O O . PHE A 1 85 ? 7.336 -1.421 -3.463 1 95.94 85 PHE A O 1
ATOM 655 N N . LEU A 1 86 ? 9.383 -2.395 -3.236 1 94.5 86 LEU A N 1
ATOM 656 C CA . LEU A 1 86 ? 9.93 -1.721 -4.406 1 94.5 86 LEU A CA 1
ATOM 657 C C . LEU A 1 86 ? 9.641 -2.512 -5.68 1 94.5 86 LEU A C 1
ATOM 659 O O . LEU A 1 86 ? 9.719 -1.971 -6.785 1 94.5 86 LEU A O 1
ATOM 663 N N . THR A 1 87 ? 9.273 -3.727 -5.484 1 93.31 87 THR A N 1
ATOM 664 C CA . THR A 1 87 ? 9.07 -4.578 -6.652 1 93.31 87 THR A CA 1
ATOM 665 C C . THR A 1 87 ? 7.852 -4.121 -7.449 1 93.31 87 THR A C 1
ATOM 667 O O . THR A 1 87 ? 6.77 -3.938 -6.887 1 93.31 87 THR A O 1
ATOM 670 N N . THR A 1 88 ? 8.031 -4.023 -8.766 1 94.38 88 THR A N 1
ATOM 671 C CA . THR A 1 88 ? 6.938 -3.559 -9.617 1 94.38 88 THR A CA 1
ATOM 672 C C . THR A 1 88 ? 5.855 -4.629 -9.734 1 94.38 88 THR A C 1
ATOM 674 O O . THR A 1 88 ? 4.703 -4.32 -10.055 1 94.38 88 THR A O 1
ATOM 677 N N . GLY A 1 89 ? 6.25 -5.906 -9.484 1 92.75 89 GLY A N 1
ATOM 678 C CA . GLY A 1 89 ? 5.277 -6.984 -9.531 1 92.75 89 GLY A CA 1
ATOM 679 C C . GLY A 1 89 ? 4.105 -6.777 -8.594 1 92.75 89 GLY A C 1
ATOM 680 O O . GLY A 1 89 ? 2.973 -7.145 -8.922 1 92.75 89 GLY A O 1
ATOM 681 N N . LEU A 1 90 ? 4.418 -6.211 -7.488 1 93.69 90 LEU A N 1
ATOM 682 C CA . LEU A 1 90 ? 3.391 -5.945 -6.488 1 93.69 90 LEU A CA 1
ATOM 683 C C . LEU A 1 90 ? 2.336 -4.984 -7.031 1 93.69 90 LEU A C 1
ATOM 685 O O . LEU A 1 90 ? 1.136 -5.242 -6.91 1 93.69 90 LEU A O 1
ATOM 689 N N . TYR A 1 91 ? 2.74 -3.953 -7.629 1 96 91 TYR A N 1
ATOM 690 C CA . TYR A 1 91 ? 1.842 -2.938 -8.164 1 96 91 TYR A CA 1
ATOM 691 C C . TYR A 1 91 ? 1.17 -3.424 -9.445 1 96 91 TYR A C 1
ATOM 693 O O . TYR A 1 91 ? 0.033 -3.047 -9.742 1 96 91 TYR A O 1
ATOM 701 N N . PHE A 1 92 ? 1.88 -4.246 -10.148 1 94.75 92 PHE A N 1
ATOM 702 C CA . PHE A 1 92 ? 1.301 -4.855 -11.336 1 94.75 92 PHE A CA 1
ATOM 703 C C . PHE A 1 92 ? 0.042 -5.641 -10.992 1 94.75 92 PHE A C 1
ATOM 705 O O . PHE A 1 92 ? -0.958 -5.574 -11.703 1 94.75 92 PHE A O 1
ATOM 712 N N . ILE A 1 93 ? 0.066 -6.359 -9.906 1 91.5 93 ILE A N 1
ATOM 713 C CA . ILE A 1 93 ? -1.078 -7.148 -9.461 1 91.5 93 ILE A CA 1
ATOM 714 C C . ILE A 1 93 ? -2.244 -6.219 -9.125 1 91.5 93 ILE A C 1
ATOM 716 O O . ILE A 1 93 ? -3.396 -6.52 -9.445 1 91.5 93 ILE A O 1
ATOM 720 N N . VAL A 1 94 ? -1.962 -5.121 -8.484 1 94.12 94 VAL A N 1
ATOM 721 C CA . VAL A 1 94 ? -2.996 -4.145 -8.164 1 94.12 94 VAL A CA 1
ATOM 722 C C . VAL A 1 94 ? -3.645 -3.637 -9.453 1 94.12 94 VAL A C 1
ATOM 724 O O . VAL A 1 94 ? -4.871 -3.586 -9.555 1 94.12 94 VAL A O 1
ATOM 727 N N . LEU A 1 95 ? -2.832 -3.281 -10.414 1 95.56 95 LEU A N 1
ATOM 728 C CA . LEU A 1 95 ? -3.312 -2.727 -11.68 1 95.56 95 LEU A CA 1
ATOM 729 C C . LEU A 1 95 ? -4.168 -3.742 -12.43 1 95.56 95 LEU A C 1
ATOM 731 O O . LEU A 1 95 ? -5.238 -3.404 -12.938 1 95.56 95 LEU A O 1
ATOM 735 N N . LEU A 1 96 ? -3.721 -4.984 -12.438 1 91.69 96 LEU A N 1
ATOM 736 C CA . LEU A 1 96 ? -4.477 -6.02 -13.133 1 91.69 96 LEU A CA 1
ATOM 737 C C . LEU A 1 96 ? -5.816 -6.262 -12.445 1 91.69 96 LEU A C 1
ATOM 739 O O . LEU A 1 96 ? -6.82 -6.535 -13.117 1 91.69 96 LEU A O 1
ATOM 743 N N . SER A 1 97 ? -5.785 -6.246 -11.18 1 90 97 SER A N 1
ATOM 744 C CA . SER A 1 97 ? -7.023 -6.43 -10.43 1 90 97 SER A CA 1
ATOM 745 C C . SER A 1 97 ? -8.023 -5.316 -10.734 1 90 97 SER A C 1
ATOM 747 O O . SER A 1 97 ? -9.219 -5.57 -10.883 1 90 97 SER A O 1
ATOM 749 N N . LEU A 1 98 ? -7.559 -4.078 -10.805 1 93.69 98 LEU A N 1
ATOM 750 C CA . LEU A 1 98 ? -8.422 -2.947 -11.117 1 93.69 98 LEU A CA 1
ATOM 751 C C . LEU A 1 98 ? -9 -3.084 -12.523 1 93.69 98 LEU A C 1
ATOM 753 O O . LEU A 1 98 ? -10.195 -2.861 -12.727 1 93.69 98 LEU A O 1
ATOM 757 N N . ILE A 1 99 ? -8.18 -3.441 -13.438 1 93.5 99 ILE A N 1
ATOM 758 C CA . ILE A 1 99 ? -8.602 -3.596 -14.828 1 93.5 99 ILE A CA 1
ATOM 759 C C . ILE A 1 99 ? -9.633 -4.711 -14.93 1 93.5 99 ILE A C 1
ATOM 761 O O . ILE A 1 99 ? -10.648 -4.562 -15.609 1 93.5 99 ILE A O 1
ATOM 765 N N . SER A 1 100 ? -9.383 -5.809 -14.227 1 88.31 100 SER A N 1
ATOM 766 C CA . SER A 1 100 ? -10.312 -6.934 -14.234 1 88.31 100 SER A CA 1
ATOM 767 C C . SER A 1 100 ? -11.672 -6.531 -13.68 1 88.31 100 SER A C 1
ATOM 769 O O . SER A 1 100 ? -12.711 -6.969 -14.188 1 88.31 100 SER A O 1
ATOM 771 N N . GLN A 1 101 ? -11.656 -5.746 -12.664 1 90.06 101 GLN A N 1
ATOM 772 C CA . GLN A 1 101 ? -12.906 -5.277 -12.078 1 90.06 101 GLN A CA 1
ATOM 773 C C . GLN A 1 101 ? -13.68 -4.398 -13.055 1 90.06 101 GLN A C 1
ATOM 775 O O . GLN A 1 101 ? -14.898 -4.496 -13.156 1 90.06 101 GLN A O 1
ATOM 780 N N . VAL A 1 102 ? -12.953 -3.537 -13.734 1 93.94 102 VAL A N 1
ATOM 781 C CA . VAL A 1 102 ? -13.586 -2.654 -14.703 1 93.94 102 VAL A CA 1
ATOM 782 C C . VAL A 1 102 ? -14.188 -3.482 -15.836 1 93.94 102 VAL A C 1
ATOM 784 O O . VAL A 1 102 ? -15.281 -3.178 -16.328 1 93.94 102 VAL A O 1
ATOM 787 N N . LEU A 1 103 ? -13.516 -4.477 -16.297 1 90.44 103 LEU A N 1
ATOM 788 C CA . LEU A 1 103 ? -14.023 -5.348 -17.344 1 90.44 103 LEU A CA 1
ATOM 789 C C . LEU A 1 103 ? -15.336 -6.004 -16.922 1 90.44 103 LEU A C 1
ATOM 791 O O . LEU A 1 103 ? -16.25 -6.141 -17.734 1 90.44 103 LEU A O 1
ATOM 795 N N . VAL A 1 104 ? -15.43 -6.336 -15.68 1 84.81 104 VAL A N 1
ATOM 796 C CA . VAL A 1 104 ? -16.656 -6.938 -15.164 1 84.81 104 VAL A CA 1
ATOM 797 C C . VAL A 1 104 ? -17.766 -5.887 -15.102 1 84.81 104 VAL A C 1
ATOM 799 O O . VAL A 1 104 ? -18.906 -6.168 -15.438 1 84.81 104 VAL A O 1
ATOM 802 N N . ILE A 1 105 ? -17.406 -4.707 -14.703 1 89.69 105 ILE A N 1
ATOM 803 C CA . ILE A 1 105 ? -18.359 -3.617 -14.562 1 89.69 105 ILE A CA 1
ATOM 804 C C . ILE A 1 105 ? -19 -3.316 -15.922 1 89.69 105 ILE A C 1
ATOM 806 O O . ILE A 1 105 ? -20.203 -3.057 -16.016 1 89.69 105 ILE A O 1
ATOM 810 N N . VAL A 1 106 ? -18.203 -3.424 -17.016 1 92.31 106 VAL A N 1
ATOM 811 C CA . VAL A 1 106 ? -18.719 -3.031 -18.328 1 92.31 106 VAL A CA 1
ATOM 812 C C . VAL A 1 106 ? -19.406 -4.227 -19 1 92.31 106 VAL A C 1
ATOM 814 O O . VAL A 1 106 ? -19.969 -4.102 -20.078 1 92.31 106 VAL A O 1
ATOM 817 N N . GLY A 1 107 ? -19.344 -5.398 -18.422 1 87.88 107 GLY A N 1
ATOM 818 C CA . GLY A 1 107 ? -20.078 -6.559 -18.906 1 87.88 107 GLY A CA 1
ATOM 819 C C . GLY A 1 107 ? -19.25 -7.449 -19.812 1 87.88 107 GLY A C 1
ATOM 820 O O . GLY A 1 107 ? -19.797 -8.18 -20.641 1 87.88 107 GLY A O 1
ATOM 821 N N . PHE A 1 108 ? -18.016 -7.301 -19.75 1 87.25 108 PHE A N 1
ATOM 822 C CA . PHE A 1 108 ? -17.141 -8.148 -20.562 1 87.25 108 PHE A CA 1
ATOM 823 C C . PHE A 1 108 ? -17.344 -9.617 -20.203 1 87.25 108 PHE A C 1
ATOM 825 O O . PHE A 1 108 ? -17.234 -10.492 -21.078 1 87.25 108 PHE A O 1
ATOM 832 N N . ASP A 1 109 ? -17.609 -9.922 -19.016 1 78.94 109 ASP A N 1
ATOM 833 C CA . ASP A 1 109 ? -17.859 -11.281 -18.547 1 78.94 109 ASP A CA 1
ATOM 834 C C . ASP A 1 109 ? -19.078 -11.883 -19.266 1 78.94 109 ASP A C 1
ATOM 836 O O . ASP A 1 109 ? -19.078 -13.07 -19.594 1 78.94 109 ASP A O 1
ATOM 840 N N . GLN A 1 110 ? -20.031 -11.094 -19.578 1 81.94 110 GLN A N 1
ATOM 841 C CA . GLN A 1 110 ? -21.219 -11.57 -20.281 1 81.94 110 GLN A CA 1
ATOM 842 C C . GLN A 1 110 ? -20.891 -11.938 -21.719 1 81.94 110 GLN A C 1
ATOM 844 O O . GLN A 1 110 ? -21.453 -12.883 -22.281 1 81.94 110 GLN A O 1
ATOM 849 N N . VAL A 1 111 ? -20.047 -11.164 -22.266 1 84.38 111 VAL A N 1
ATOM 850 C CA . VAL A 1 111 ? -19.625 -11.453 -23.625 1 84.38 111 VAL A CA 1
ATOM 851 C C . VAL A 1 111 ? -18.922 -12.812 -23.672 1 84.38 111 VAL A C 1
ATOM 853 O O . VAL A 1 111 ? -19.188 -13.617 -24.562 1 84.38 111 VAL A O 1
ATOM 856 N N . ILE A 1 112 ? -18.078 -13.094 -22.75 1 82.81 112 ILE A N 1
ATOM 857 C CA . ILE A 1 112 ? -17.344 -14.359 -22.672 1 82.81 112 ILE A CA 1
ATOM 858 C C . ILE A 1 112 ? -18.328 -15.508 -22.469 1 82.81 112 ILE A C 1
ATOM 860 O O . ILE A 1 112 ? -18.203 -16.562 -23.109 1 82.81 112 ILE A O 1
ATOM 864 N N . ALA A 1 113 ? -19.281 -15.312 -21.656 1 78.12 113 ALA A N 1
ATOM 865 C CA . ALA A 1 113 ? -20.297 -16.328 -21.406 1 78.12 113 ALA A CA 1
ATOM 866 C C . ALA A 1 113 ? -21.062 -16.656 -22.688 1 78.12 113 ALA A C 1
ATOM 868 O O . ALA A 1 113 ? -21.359 -17.828 -22.953 1 78.12 113 ALA A O 1
ATOM 869 N N . ARG A 1 114 ? -21.328 -15.695 -23.438 1 80.12 114 ARG A N 1
ATOM 870 C CA . ARG A 1 114 ? -22.062 -15.898 -24.688 1 80.12 114 ARG A CA 1
ATOM 871 C C . ARG A 1 114 ? -21.219 -16.656 -25.703 1 80.12 114 ARG A C 1
ATOM 873 O O . ARG A 1 114 ? -21.734 -17.5 -26.438 1 80.12 114 ARG A O 1
ATOM 880 N N . VAL A 1 115 ? -20.031 -16.219 -25.766 1 80.38 115 VAL A N 1
ATOM 881 C CA . VAL A 1 115 ? -19.125 -16.891 -26.688 1 80.38 115 VAL A CA 1
ATOM 882 C C . VAL A 1 115 ? -19.016 -18.375 -26.312 1 80.38 115 VAL A C 1
ATOM 884 O O . VAL A 1 115 ? -19.016 -19.234 -27.188 1 80.38 115 VAL A O 1
ATOM 887 N N . PHE A 1 116 ? -18.984 -18.641 -25.047 1 77.62 116 PHE A N 1
ATOM 888 C CA . PHE A 1 116 ? -18.891 -20 -24.547 1 77.62 116 PHE A CA 1
ATOM 889 C C . PHE A 1 116 ? -20.172 -20.781 -24.875 1 77.62 116 PHE A C 1
ATOM 891 O O . PHE A 1 116 ? -20.109 -21.953 -25.25 1 77.62 116 PHE A O 1
ATOM 898 N N . GLN A 1 117 ? -21.219 -20.156 -24.734 1 74.12 117 GLN A N 1
ATOM 899 C CA . GLN A 1 117 ? -22.484 -20.797 -25.047 1 74.12 117 GLN A CA 1
ATOM 900 C C . GLN A 1 117 ? -22.609 -21.094 -26.531 1 74.12 117 GLN A C 1
ATOM 902 O O . GLN A 1 117 ? -23.141 -22.141 -26.906 1 74.12 117 GLN A O 1
ATOM 907 N N . LYS A 1 118 ? -22.156 -20.203 -27.266 1 76.75 118 LYS A N 1
ATOM 908 C CA . LYS A 1 118 ? -22.234 -20.391 -28.719 1 76.75 118 LYS A CA 1
ATOM 909 C C . LYS A 1 118 ? -21.328 -21.531 -29.172 1 76.75 118 LYS A C 1
ATOM 911 O O . LYS A 1 118 ? -21.703 -22.297 -30.062 1 76.75 118 LYS A O 1
ATOM 916 N N . PHE A 1 119 ? -20.188 -21.578 -28.609 1 76.25 119 PHE A N 1
ATOM 917 C CA . PHE A 1 119 ? -19.219 -22.609 -28.984 1 76.25 119 PHE A CA 1
ATOM 918 C C . PHE A 1 119 ? -19.719 -23.984 -28.547 1 76.25 119 PHE A C 1
ATOM 920 O O . PHE A 1 119 ? -19.422 -24.984 -29.203 1 76.25 119 PHE A O 1
ATOM 927 N N . SER A 1 120 ? -20.344 -24.109 -27.422 1 74.19 120 SER A N 1
ATOM 928 C CA . SER A 1 120 ? -20.812 -25.375 -26.906 1 74.19 120 SER A CA 1
ATOM 929 C C . SER A 1 120 ? -22.094 -25.828 -27.594 1 74.19 120 SER A C 1
ATOM 931 O O . SER A 1 120 ? -22.438 -27.016 -27.547 1 74.19 120 SER A O 1
ATOM 933 N N . ASP A 1 121 ? -22.703 -24.984 -28.406 1 72.44 121 ASP A N 1
ATOM 934 C CA . ASP A 1 121 ? -23.969 -25.25 -29.078 1 72.44 121 ASP A CA 1
ATOM 935 C C . ASP A 1 121 ? -24.922 -26.016 -28.156 1 72.44 121 ASP A C 1
ATOM 937 O O . ASP A 1 121 ? -25.641 -26.922 -28.594 1 72.44 121 ASP A O 1
ATOM 941 N N . GLY A 1 122 ? -24.75 -25.844 -26.938 1 66.44 122 GLY A N 1
ATOM 942 C CA . GLY A 1 122 ? -25.656 -26.438 -25.953 1 66.44 122 GLY A CA 1
ATOM 943 C C . GLY A 1 122 ? -25.375 -27.906 -25.719 1 66.44 122 GLY A C 1
ATOM 944 O O . GLY A 1 122 ? -26.109 -28.562 -24.969 1 66.44 122 GLY A O 1
ATOM 945 N N . ARG A 1 123 ? -24.422 -28.469 -26.297 1 78.88 123 ARG A N 1
ATOM 946 C CA . ARG A 1 123 ? -24.125 -29.891 -26.109 1 78.88 123 ARG A CA 1
ATOM 947 C C . ARG A 1 123 ? -23.094 -30.094 -25 1 78.88 123 ARG A C 1
ATOM 949 O O . ARG A 1 123 ? -22.047 -29.438 -24.984 1 78.88 123 ARG A O 1
ATOM 956 N N . VAL A 1 124 ? -23.359 -31.047 -24.156 1 79.75 124 VAL A N 1
ATOM 957 C CA . VAL A 1 124 ? -22.531 -31.328 -23 1 79.75 124 VAL A CA 1
ATOM 958 C C . VAL A 1 124 ? -21.203 -31.938 -23.438 1 79.75 124 VAL A C 1
ATOM 960 O O . VAL A 1 124 ? -20.141 -31.625 -22.875 1 79.75 124 VAL A O 1
ATOM 963 N N . SER A 1 125 ? -21.234 -32.781 -24.469 1 81.75 125 SER A N 1
ATOM 964 C CA . SER A 1 125 ? -20.016 -33.438 -24.953 1 81.75 125 SER A CA 1
ATOM 965 C C . SER A 1 125 ? -19.016 -32.406 -25.5 1 81.75 125 SER A C 1
ATOM 967 O O . SER A 1 125 ? -17.812 -32.562 -25.297 1 81.75 125 SER A O 1
ATOM 969 N N . ARG A 1 126 ? -19.453 -31.453 -26.125 1 85.25 126 ARG A N 1
ATOM 970 C CA . ARG A 1 126 ? -18.594 -30.406 -26.641 1 85.25 126 ARG A CA 1
ATOM 971 C C . ARG A 1 126 ? -18.078 -29.5 -25.516 1 85.25 126 ARG A C 1
ATOM 973 O O . ARG A 1 126 ? -16.953 -29 -25.594 1 85.25 126 ARG A O 1
ATOM 980 N N . LEU A 1 127 ? -18.875 -29.406 -24.531 1 85.12 127 LEU A N 1
ATOM 981 C CA . LEU A 1 127 ? -18.484 -28.547 -23.406 1 85.12 127 LEU A CA 1
ATOM 982 C C . LEU A 1 127 ? -17.344 -29.188 -22.625 1 85.12 127 LEU A C 1
ATOM 984 O O . LEU A 1 127 ? -16.453 -28.484 -22.125 1 85.12 127 LEU A O 1
ATOM 988 N N . VAL A 1 128 ? -17.406 -30.453 -22.531 1 87.44 128 VAL A N 1
ATOM 989 C CA . VAL A 1 128 ? -16.406 -31.188 -21.766 1 87.44 128 VAL A CA 1
ATOM 990 C C . VAL A 1 128 ? -15.031 -31 -22.422 1 87.44 128 VAL A C 1
ATOM 992 O O . VAL A 1 128 ? -14.016 -30.922 -21.734 1 87.44 128 VAL A O 1
ATOM 995 N N . VAL A 1 129 ? -15.047 -30.859 -23.719 1 88.19 129 VAL A N 1
ATOM 996 C CA . VAL A 1 129 ? -13.789 -30.719 -24.453 1 88.19 129 VAL A CA 1
ATOM 997 C C . VAL A 1 129 ? -13.422 -29.234 -24.578 1 88.19 129 VAL A C 1
ATOM 999 O O . VAL A 1 129 ? -12.258 -28.859 -24.453 1 88.19 129 VAL A O 1
ATOM 1002 N N . SER A 1 130 ? -14.336 -28.406 -24.734 1 88.38 130 SER A N 1
ATOM 1003 C CA . SER A 1 130 ? -14.062 -27 -25.016 1 88.38 130 SER A CA 1
ATOM 1004 C C . SER A 1 130 ? -13.742 -26.234 -23.734 1 88.38 130 SER A C 1
ATOM 1006 O O . SER A 1 130 ? -12.969 -25.266 -23.766 1 88.38 130 SER A O 1
ATOM 1008 N N . LEU A 1 131 ? -14.297 -26.625 -22.656 1 91.56 131 LEU A N 1
ATOM 1009 C CA . LEU A 1 131 ? -14.133 -25.891 -21.406 1 91.56 131 LEU A CA 1
ATOM 1010 C C . LEU A 1 131 ? -12.672 -25.859 -20.984 1 91.56 131 LEU A C 1
ATOM 1012 O O . LEU A 1 131 ? -12.133 -24.781 -20.688 1 91.56 131 LEU A O 1
ATOM 1016 N N . PRO A 1 132 ? -11.961 -27 -20.969 1 94.81 132 PRO A N 1
ATOM 1017 C CA . PRO A 1 132 ? -10.539 -26.938 -20.609 1 94.81 132 PRO A CA 1
ATOM 1018 C C . PRO A 1 132 ? -9.711 -26.109 -21.578 1 94.81 132 PRO A C 1
ATOM 1020 O O . PRO A 1 132 ? -8.805 -25.391 -21.172 1 94.81 132 PRO A O 1
ATOM 1023 N N . ILE A 1 133 ? -10 -26.172 -22.828 1 91.94 133 ILE A N 1
ATOM 1024 C CA . ILE A 1 133 ? -9.273 -25.422 -23.844 1 91.94 133 ILE A CA 1
ATOM 1025 C C . ILE A 1 133 ? -9.484 -23.922 -23.625 1 91.94 133 ILE A C 1
ATOM 1027 O O . ILE A 1 133 ? -8.523 -23.141 -23.672 1 91.94 133 ILE A O 1
ATOM 1031 N N . MET A 1 134 ? -10.641 -23.578 -23.375 1 89.88 134 MET A N 1
ATOM 1032 C CA . MET A 1 134 ? -10.953 -22.172 -23.141 1 89.88 134 MET A CA 1
ATOM 1033 C C . MET A 1 134 ? -10.305 -21.672 -21.844 1 89.88 134 MET A C 1
ATOM 1035 O O . MET A 1 134 ? -9.859 -20.531 -21.781 1 89.88 134 MET A O 1
ATOM 1039 N N . MET A 1 135 ? -10.289 -22.547 -20.875 1 93.19 135 MET A N 1
ATOM 1040 C CA . MET A 1 135 ? -9.75 -22.156 -19.578 1 93.19 135 MET A CA 1
ATOM 1041 C C . MET A 1 135 ? -8.266 -21.844 -19.672 1 93.19 135 MET A C 1
ATOM 1043 O O . MET A 1 135 ? -7.754 -21 -18.938 1 93.19 135 MET A O 1
ATOM 1047 N N . VAL A 1 136 ? -7.562 -22.484 -20.578 1 94.06 136 VAL A N 1
ATOM 1048 C CA . VAL A 1 136 ? -6.125 -22.266 -20.719 1 94.06 136 VAL A CA 1
ATOM 1049 C C . VAL A 1 136 ? -5.871 -21.031 -21.594 1 94.06 136 VAL A C 1
ATOM 1051 O O . VAL A 1 136 ? -4.852 -20.344 -21.422 1 94.06 136 VAL A O 1
ATOM 1054 N N . LEU A 1 137 ? -6.824 -20.578 -22.438 1 92.12 137 LEU A N 1
ATOM 1055 C CA . LEU A 1 137 ? -6.609 -19.484 -23.375 1 92.12 137 LEU A CA 1
ATOM 1056 C C . LEU A 1 137 ? -7.211 -18.188 -22.844 1 92.12 137 LEU A C 1
ATOM 1058 O O . LEU A 1 137 ? -6.727 -17.094 -23.156 1 92.12 137 LEU A O 1
ATOM 1062 N N . LEU A 1 138 ? -8.117 -18.297 -21.969 1 91.81 138 LEU A N 1
ATOM 1063 C CA . LEU A 1 138 ? -8.891 -17.141 -21.516 1 91.81 138 LEU A CA 1
ATOM 1064 C C . LEU A 1 138 ? -8.016 -16.188 -20.719 1 91.81 138 LEU A C 1
ATOM 1066 O O . LEU A 1 138 ? -8.258 -14.977 -20.703 1 91.81 138 LEU A O 1
ATOM 1070 N N . PRO A 1 139 ? -6.992 -16.672 -19.984 1 93.56 139 PRO A N 1
ATOM 1071 C CA . PRO A 1 139 ? -6.156 -15.75 -19.219 1 93.56 139 PRO A CA 1
ATOM 1072 C C . PRO A 1 139 ? -5.473 -14.703 -20.109 1 93.56 139 PRO A C 1
ATOM 1074 O O . PRO A 1 139 ? -5.055 -13.656 -19.609 1 93.56 139 PRO A O 1
ATOM 1077 N N . ILE A 1 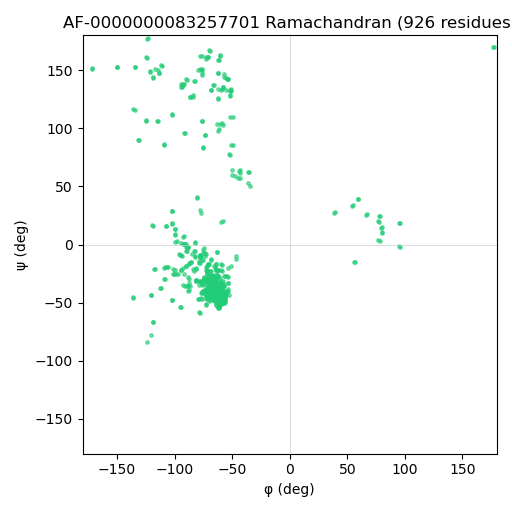140 ? -5.406 -14.953 -21.375 1 89.81 140 ILE A N 1
ATOM 1078 C CA . ILE A 1 140 ? -4.805 -14.008 -22.312 1 89.81 140 ILE A CA 1
ATOM 1079 C C . ILE A 1 140 ? -5.637 -12.734 -22.359 1 89.81 140 ILE A C 1
ATOM 1081 O O . ILE A 1 140 ? -5.086 -11.633 -22.469 1 89.81 140 ILE A O 1
ATOM 1085 N N . ILE A 1 141 ? -6.949 -12.875 -22.125 1 85.56 141 ILE A N 1
ATOM 1086 C CA . ILE A 1 141 ? -7.828 -11.727 -22.297 1 85.56 141 ILE A CA 1
ATOM 1087 C C . ILE A 1 141 ? -8.477 -11.359 -20.969 1 85.56 141 ILE A C 1
ATOM 1089 O O . ILE A 1 141 ? -8.984 -10.25 -20.797 1 85.56 141 ILE A O 1
ATOM 1093 N N . LEU A 1 142 ? -8.492 -12.32 -20.094 1 85.88 142 LEU A N 1
ATOM 1094 C CA . LEU A 1 142 ? -9.07 -12.086 -18.781 1 85.88 142 LEU A CA 1
ATOM 1095 C C . LEU A 1 142 ? -8.125 -12.57 -17.688 1 85.88 142 LEU A C 1
ATOM 1097 O O . LEU A 1 142 ? -8.297 -13.672 -17.156 1 85.88 142 LEU A O 1
ATOM 1101 N N . PRO A 1 143 ? -7.262 -11.641 -17.266 1 86.62 143 PRO A N 1
ATOM 1102 C CA . PRO A 1 143 ? -6.188 -12.047 -16.359 1 86.62 143 PRO A CA 1
ATOM 1103 C C . PRO A 1 143 ? -6.652 -12.172 -14.906 1 86.62 143 PRO A C 1
ATOM 1105 O O . PRO A 1 143 ? -6.016 -11.625 -14 1 86.62 143 PRO A O 1
ATOM 1108 N N . SER A 1 144 ? -7.762 -12.68 -14.633 1 85.44 144 SER A N 1
ATOM 1109 C CA . SER A 1 144 ? -8.281 -12.93 -13.289 1 85.44 144 SER A CA 1
ATOM 1110 C C . SER A 1 144 ? -8.93 -14.305 -13.195 1 85.44 144 SER A C 1
ATOM 1112 O O . SER A 1 144 ? -9.977 -14.547 -13.805 1 85.44 144 SER A O 1
ATOM 1114 N N . ALA A 1 145 ? -8.305 -15.055 -12.375 1 91.5 145 ALA A N 1
ATOM 1115 C CA . ALA A 1 145 ? -8.844 -16.406 -12.195 1 91.5 145 ALA A CA 1
ATOM 1116 C C . ALA A 1 145 ? -10.203 -16.359 -11.508 1 91.5 145 ALA A C 1
ATOM 1118 O O . ALA A 1 145 ? -11.102 -17.141 -11.852 1 91.5 145 ALA A O 1
ATOM 1119 N N . VAL A 1 146 ? -10.383 -15.492 -10.602 1 87.5 146 VAL A N 1
ATOM 1120 C CA . VAL A 1 146 ? -11.633 -15.391 -9.859 1 87.5 146 VAL A CA 1
ATOM 1121 C C . VAL A 1 146 ? -12.75 -14.914 -10.781 1 87.5 146 VAL A C 1
ATOM 1123 O O . VAL A 1 146 ? -13.867 -15.422 -10.719 1 87.5 146 VAL A O 1
ATOM 1126 N N . ALA A 1 147 ? -12.414 -13.984 -11.586 1 83.81 147 ALA A N 1
ATOM 1127 C CA . ALA A 1 147 ? -13.414 -13.5 -12.531 1 83.81 147 ALA A CA 1
ATOM 1128 C C . ALA A 1 147 ? -13.852 -14.609 -13.484 1 83.81 147 ALA A C 1
ATOM 1130 O O . ALA A 1 147 ? -15.047 -14.773 -13.75 1 83.81 147 ALA A O 1
ATOM 1131 N N . ARG A 1 148 ? -12.922 -15.344 -13.969 1 91.19 148 ARG A N 1
ATOM 1132 C CA . ARG A 1 148 ? -13.242 -16.453 -14.859 1 91.19 148 ARG A CA 1
ATOM 1133 C C . ARG A 1 148 ? -14.125 -17.484 -14.156 1 91.19 148 ARG A C 1
ATOM 1135 O O . ARG A 1 148 ? -15.078 -18 -14.75 1 91.19 148 ARG A O 1
ATOM 1142 N N . TYR A 1 149 ? -13.836 -17.75 -12.906 1 92.62 149 TYR A N 1
ATOM 1143 C CA . TYR A 1 149 ? -14.641 -18.688 -12.117 1 92.62 149 TYR A CA 1
ATOM 1144 C C . TYR A 1 149 ? -16.078 -18.188 -11.984 1 92.62 149 TYR A C 1
ATOM 1146 O O . TYR A 1 149 ? -17.031 -18.938 -12.234 1 92.62 149 TYR A O 1
ATOM 1154 N N . LYS A 1 150 ? -16.25 -17.016 -11.617 1 86.88 150 LYS A N 1
ATOM 1155 C CA . LYS A 1 150 ? -17.562 -16.453 -11.328 1 86.88 150 LYS A CA 1
ATOM 1156 C C . LYS A 1 150 ? -18.406 -16.359 -12.594 1 86.88 150 LYS A C 1
ATOM 1158 O O . LYS A 1 150 ? -19.641 -16.484 -12.539 1 86.88 150 LYS A O 1
ATOM 1163 N N . ILE A 1 151 ? -17.781 -16.188 -13.688 1 84.94 151 ILE A N 1
ATOM 1164 C CA . ILE A 1 151 ? -18.484 -16.078 -14.961 1 84.94 151 ILE A CA 1
ATOM 1165 C C . ILE A 1 151 ? -18.953 -17.469 -15.406 1 84.94 151 ILE A C 1
ATOM 1167 O O . ILE A 1 151 ? -20.078 -17.609 -15.891 1 84.94 151 ILE A O 1
ATOM 1171 N N . LEU A 1 152 ? -18.172 -18.422 -15.234 1 89.5 152 LEU A N 1
ATOM 1172 C CA . LEU A 1 152 ? -18.422 -19.703 -15.867 1 89.5 152 LEU A CA 1
ATOM 1173 C C . LEU A 1 152 ? -19.188 -20.641 -14.922 1 89.5 152 LEU A C 1
ATOM 1175 O O . LEU A 1 152 ? -19.828 -21.594 -15.367 1 89.5 152 LEU A O 1
ATOM 1179 N N . GLU A 1 153 ? -19.125 -20.406 -13.602 1 92.06 153 GLU A N 1
ATOM 1180 C CA . GLU A 1 153 ? -19.75 -21.297 -12.633 1 92.06 153 GLU A CA 1
ATOM 1181 C C . GLU A 1 153 ? -21.266 -21.359 -12.844 1 92.06 153 GLU A C 1
ATOM 1183 O O . GLU A 1 153 ? -21.828 -22.453 -12.922 1 92.06 153 GLU A O 1
ATOM 1188 N N . PRO A 1 154 ? -21.969 -20.25 -12.914 1 87.12 154 PRO A N 1
ATOM 1189 C CA . PRO A 1 154 ? -23.422 -20.312 -13.141 1 87.12 154 PRO A CA 1
ATOM 1190 C C . PRO A 1 154 ? -23.766 -20.984 -14.477 1 87.12 154 PRO A C 1
ATOM 1192 O O . PRO A 1 154 ? -24.812 -21.625 -14.594 1 87.12 154 PRO A O 1
ATOM 1195 N N . LEU A 1 155 ? -22.953 -20.781 -15.43 1 84.62 155 LEU A N 1
ATOM 1196 C CA . LEU A 1 155 ? -23.188 -21.375 -16.734 1 84.62 155 LEU A CA 1
ATOM 1197 C C . LEU A 1 155 ? -23.094 -22.891 -16.672 1 84.62 155 LEU A C 1
ATOM 1199 O O . LEU A 1 155 ? -23.906 -23.609 -17.266 1 84.62 155 LEU A O 1
ATOM 1203 N N . ILE A 1 156 ? -22.125 -23.391 -16.016 1 89.69 156 ILE A N 1
ATOM 1204 C CA . ILE A 1 156 ? -21.953 -24.828 -15.844 1 89.69 156 ILE A CA 1
ATOM 1205 C C . ILE A 1 156 ? -23.125 -25.406 -15.078 1 89.69 156 ILE A C 1
ATOM 1207 O O . ILE A 1 156 ? -23.656 -26.469 -15.438 1 89.69 156 ILE A O 1
ATOM 1211 N N . LYS A 1 157 ? -23.516 -24.719 -14.062 1 89.12 157 LYS A N 1
ATOM 1212 C CA . LYS A 1 157 ? -24.656 -25.172 -13.266 1 89.12 157 LYS A CA 1
ATOM 1213 C C . LYS A 1 157 ? -25.938 -25.188 -14.102 1 89.12 157 LYS A C 1
ATOM 1215 O O . LYS A 1 157 ? -26.719 -26.141 -14.016 1 89.12 157 LYS A O 1
ATOM 1220 N N . ARG A 1 158 ? -26.125 -24.188 -14.781 1 84.56 158 ARG A N 1
ATOM 1221 C CA . ARG A 1 158 ? -27.312 -24.109 -15.625 1 84.56 158 ARG A CA 1
ATOM 1222 C C . ARG A 1 158 ? -27.328 -25.219 -16.656 1 84.56 158 ARG A C 1
ATOM 1224 O O . ARG A 1 158 ? -28.359 -25.844 -16.906 1 84.56 158 ARG A O 1
ATOM 1231 N N . MET A 1 159 ? -26.266 -25.422 -17.328 1 84.44 159 MET A N 1
ATOM 1232 C CA . MET A 1 159 ? -26.156 -26.484 -18.328 1 84.44 159 MET A CA 1
ATOM 1233 C C . MET A 1 159 ? -26.391 -27.859 -17.688 1 84.44 159 MET A C 1
ATOM 1235 O O . MET A 1 159 ? -26.984 -28.75 -18.297 1 84.44 159 MET A O 1
ATOM 1239 N N . ASN A 1 160 ? -25.875 -28 -16.5 1 88.81 160 ASN A N 1
ATOM 1240 C CA . ASN A 1 160 ? -26.109 -29.234 -15.75 1 88.81 160 ASN A CA 1
ATOM 1241 C C . ASN A 1 160 ? -27.594 -29.453 -15.484 1 88.81 160 ASN A C 1
ATOM 1243 O O . ASN A 1 160 ? -28.109 -30.562 -15.695 1 88.81 160 ASN A O 1
ATOM 1247 N N . ASP A 1 161 ? -28.266 -28.422 -15.109 1 86.88 161 ASP A N 1
ATOM 1248 C CA . ASP A 1 161 ? -29.688 -28.484 -14.773 1 86.88 161 ASP A CA 1
ATOM 1249 C C . ASP A 1 161 ? -30.531 -28.703 -16.016 1 86.88 161 ASP A C 1
ATOM 1251 O O . ASP A 1 161 ? -31.516 -29.453 -16 1 86.88 161 ASP A O 1
ATOM 1255 N N . LEU A 1 162 ? -30.234 -28.031 -17 1 83.5 162 LEU A N 1
ATOM 1256 C CA . LEU A 1 162 ? -30.984 -28.125 -18.25 1 83.5 162 LEU A CA 1
ATOM 1257 C C . LEU A 1 162 ? -30.922 -29.531 -18.812 1 83.5 162 LEU A C 1
ATOM 1259 O O . LEU A 1 162 ? -31.859 -29.969 -19.5 1 83.5 162 LEU A O 1
ATOM 1263 N N . ASN A 1 163 ? -29.875 -30.203 -18.531 1 85.56 163 ASN A N 1
ATOM 1264 C CA . ASN A 1 163 ? -29.734 -31.562 -19.047 1 85.56 163 ASN A CA 1
ATOM 1265 C C . ASN A 1 163 ? -30.25 -32.594 -18.047 1 85.56 163 ASN A C 1
ATOM 1267 O O . ASN A 1 163 ? -30.109 -33.812 -18.266 1 85.56 163 ASN A O 1
ATOM 1271 N N . GLY A 1 164 ? -30.703 -32.094 -16.969 1 85.06 164 GLY A N 1
ATOM 1272 C CA . GLY A 1 164 ? -31.328 -32.969 -15.977 1 85.06 164 GLY A CA 1
ATOM 1273 C C . GLY A 1 164 ? -30.328 -33.75 -15.148 1 85.06 164 GLY A C 1
ATOM 1274 O O . GLY A 1 164 ? -30.656 -34.812 -14.641 1 85.06 164 GLY A O 1
ATOM 1275 N N . PHE A 1 165 ? -29.172 -33.281 -15.148 1 87.69 165 PHE A N 1
ATOM 1276 C CA . PHE A 1 165 ? -28.156 -33.969 -14.383 1 87.69 165 PHE A CA 1
ATOM 1277 C C . PHE A 1 165 ? -28.281 -33.656 -12.898 1 87.69 165 PHE A C 1
ATOM 1279 O O . PHE A 1 165 ? -28.797 -32.594 -12.531 1 87.69 165 PHE A O 1
ATOM 1286 N N . SER A 1 166 ? -27.875 -34.594 -12.125 1 89 166 SER A N 1
ATOM 1287 C CA . SER A 1 166 ? -27.828 -34.344 -10.688 1 89 166 SER A CA 1
ATOM 1288 C C . SER A 1 166 ? -26.719 -33.344 -10.336 1 89 166 SER A C 1
ATOM 1290 O O . SER A 1 166 ? -25.812 -33.125 -11.141 1 89 166 SER A O 1
ATOM 1292 N N . ASN A 1 167 ? -26.75 -32.875 -9.164 1 89.38 167 ASN A N 1
ATOM 1293 C CA . ASN A 1 167 ? -25.734 -31.922 -8.688 1 89.38 167 ASN A CA 1
ATOM 1294 C C . ASN A 1 167 ? -24.359 -32.594 -8.594 1 89.38 167 ASN A C 1
ATOM 1296 O O . ASN A 1 167 ? -23.344 -31.906 -8.711 1 89.38 167 ASN A O 1
ATOM 1300 N N . GL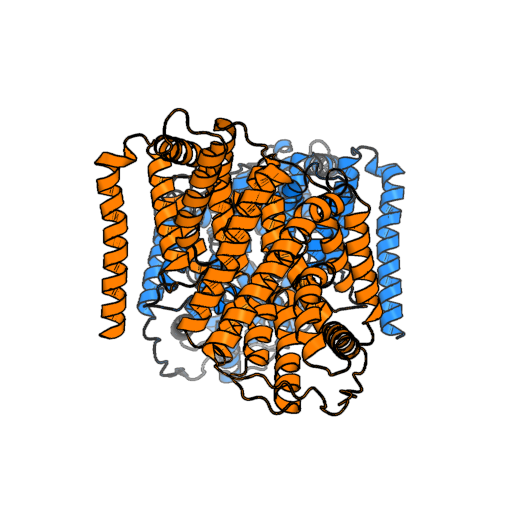U A 1 168 ? -24.375 -33.875 -8.359 1 90.62 168 GLU A N 1
ATOM 1301 C CA . GLU A 1 168 ? -23.109 -34.594 -8.227 1 90.62 168 GLU A CA 1
ATOM 1302 C C . GLU A 1 168 ? -22.781 -35.375 -9.492 1 90.62 168 GLU A C 1
ATOM 1304 O O . GLU A 1 168 ? -22.109 -36.406 -9.438 1 90.62 168 GLU A O 1
ATOM 1309 N N . SER A 1 169 ? -23.266 -34.844 -10.578 1 91.75 169 SER A N 1
ATOM 1310 C CA . SER A 1 169 ? -22.984 -35.5 -11.852 1 91.75 169 SER A CA 1
ATOM 1311 C C . SER A 1 169 ? -21.516 -35.344 -12.25 1 91.75 169 SER A C 1
ATOM 1313 O O . SER A 1 169 ? -20.828 -34.469 -11.75 1 91.75 169 SER A O 1
ATOM 1315 N N . VAL A 1 170 ? -21.125 -36.188 -13.141 1 92.81 170 VAL A N 1
ATOM 1316 C CA . VAL A 1 170 ? -19.75 -36.156 -13.641 1 92.81 170 VAL A CA 1
ATOM 1317 C C . VAL A 1 170 ? -19.484 -34.844 -14.359 1 92.81 170 VAL A C 1
ATOM 1319 O O . VAL A 1 170 ? -18.406 -34.25 -14.211 1 92.81 170 VAL A O 1
ATOM 1322 N N . PHE A 1 171 ? -20.438 -34.375 -15.062 1 92.06 171 PHE A N 1
ATOM 1323 C CA . PHE A 1 171 ? -20.297 -33.125 -15.805 1 92.06 171 PHE A CA 1
ATOM 1324 C C . PHE A 1 171 ? -20.094 -31.953 -14.852 1 92.06 171 PHE A C 1
ATOM 1326 O O . PHE A 1 171 ? -19.188 -31.141 -15.055 1 92.06 171 PHE A O 1
ATOM 1333 N N . ASN A 1 172 ? -20.953 -31.875 -13.875 1 93.38 172 ASN A N 1
ATOM 1334 C CA . ASN A 1 172 ? -20.875 -30.766 -12.922 1 93.38 172 ASN A CA 1
ATOM 1335 C C . ASN A 1 172 ? -19.562 -30.797 -12.148 1 93.38 172 ASN A C 1
ATOM 1337 O O . ASN A 1 172 ? -18.922 -29.75 -11.945 1 93.38 172 ASN A O 1
ATOM 1341 N N . LYS A 1 173 ? -19.125 -31.938 -11.758 1 95.25 173 LYS A N 1
ATOM 1342 C CA . LYS A 1 173 ? -17.875 -32.094 -11.023 1 95.25 173 LYS A CA 1
ATOM 1343 C C . LYS A 1 173 ? -16.688 -31.734 -11.906 1 95.25 173 LYS A C 1
ATOM 1345 O O . LYS A 1 173 ? -15.758 -31.047 -11.469 1 95.25 173 LYS A O 1
ATOM 1350 N N . PHE A 1 174 ? -16.734 -32.25 -13.109 1 95.81 174 PHE A N 1
ATOM 1351 C CA . PHE A 1 174 ? -15.664 -31.953 -14.055 1 95.81 174 PHE A CA 1
ATOM 1352 C C . PHE A 1 174 ? -15.633 -30.469 -14.391 1 95.81 174 PHE A C 1
ATOM 1354 O O . PHE A 1 174 ? -14.555 -29.859 -14.453 1 95.81 174 PHE A O 1
ATOM 1361 N N . GLY A 1 175 ? -16.766 -29.906 -14.656 1 94.94 175 GLY A N 1
ATOM 1362 C CA . GLY A 1 175 ? -16.828 -28.469 -14.906 1 94.94 175 GLY A CA 1
ATOM 1363 C C . GLY A 1 175 ? -16.234 -27.641 -13.781 1 94.94 175 GLY A C 1
ATOM 1364 O O . GLY A 1 175 ? -15.508 -26.672 -14.031 1 94.94 175 GLY A O 1
ATOM 1365 N N . LEU A 1 176 ? -16.578 -28.047 -12.633 1 95.5 176 LEU A N 1
ATOM 1366 C CA . LEU A 1 176 ? -16.062 -27.328 -11.461 1 95.5 176 LEU A CA 1
ATOM 1367 C C . LEU A 1 176 ? -14.547 -27.484 -11.359 1 95.5 176 LEU A C 1
ATOM 1369 O O . LEU A 1 176 ? -13.859 -26.562 -10.93 1 95.5 176 LEU A O 1
ATOM 1373 N N . PHE A 1 177 ? -14.039 -28.641 -11.688 1 96.62 177 PHE A N 1
ATOM 1374 C CA . PHE A 1 177 ? -12.602 -28.859 -11.719 1 96.62 177 PHE A CA 1
ATOM 1375 C C . PHE A 1 177 ? -11.922 -27.906 -12.703 1 96.62 177 PHE A C 1
ATOM 1377 O O . PHE A 1 177 ? -10.914 -27.281 -12.375 1 96.62 177 PHE A O 1
ATOM 1384 N N . VAL A 1 178 ? -12.492 -27.75 -13.828 1 96.94 178 VAL A N 1
ATOM 1385 C CA . VAL A 1 178 ? -11.891 -26.953 -14.891 1 96.94 178 VAL A CA 1
ATOM 1386 C C . VAL A 1 178 ? -11.867 -25.484 -14.492 1 96.94 178 VAL A C 1
ATOM 1388 O O . VAL A 1 178 ? -10.844 -24.812 -14.633 1 96.94 178 VAL A O 1
ATOM 1391 N N . ILE A 1 179 ? -12.883 -24.984 -13.875 1 95.81 179 ILE A N 1
ATOM 1392 C CA . ILE A 1 179 ? -12.969 -23.547 -13.617 1 95.81 179 ILE A CA 1
ATOM 1393 C C . ILE A 1 179 ? -12.328 -23.234 -12.266 1 95.81 179 ILE A C 1
ATOM 1395 O O . ILE A 1 179 ? -12.305 -22.078 -11.844 1 95.81 179 ILE A O 1
ATOM 1399 N N . SER A 1 180 ? -11.805 -24.203 -11.555 1 96 180 SER A N 1
ATOM 1400 C CA . SER A 1 180 ? -11.156 -23.953 -10.273 1 96 180 SER A CA 1
ATOM 1401 C C . SER A 1 180 ? -9.688 -24.375 -10.312 1 96 180 SER A C 1
ATOM 1403 O O . SER A 1 180 ? -8.805 -23.547 -10.531 1 96 180 SER A O 1
ATOM 1405 N N . PHE A 1 181 ? -9.375 -25.703 -10.445 1 96 181 PHE A N 1
ATOM 1406 C CA . PHE A 1 181 ? -8.008 -26.219 -10.406 1 96 181 PHE A CA 1
ATOM 1407 C C . PHE A 1 181 ? -7.262 -25.859 -11.688 1 96 181 PHE A C 1
ATOM 1409 O O . PHE A 1 181 ? -6.172 -25.281 -11.641 1 96 181 PHE A O 1
ATOM 1416 N N . LEU A 1 182 ? -7.863 -26.188 -12.789 1 96.62 182 LEU A N 1
ATOM 1417 C CA . LEU A 1 182 ? -7.227 -25.953 -14.086 1 96.62 182 LEU A CA 1
ATOM 1418 C C . LEU A 1 182 ? -7.141 -24.469 -14.383 1 96.62 182 LEU A C 1
ATOM 1420 O O . LEU A 1 182 ? -6.191 -24.016 -15.031 1 96.62 182 LEU A O 1
ATOM 1424 N N . ASN A 1 183 ? -8.125 -23.734 -13.914 1 96.25 183 ASN A N 1
ATOM 1425 C CA . ASN A 1 183 ? -8.164 -22.281 -14.062 1 96.25 183 ASN A CA 1
ATOM 1426 C C . ASN A 1 183 ? -6.902 -21.625 -13.516 1 96.25 183 ASN A C 1
ATOM 1428 O O . ASN A 1 183 ? -6.328 -20.734 -14.164 1 96.25 183 ASN A O 1
ATOM 1432 N N . GLN A 1 184 ? -6.41 -22.062 -12.43 1 95.06 184 GLN A N 1
ATOM 1433 C CA . GLN A 1 184 ? -5.211 -21.516 -11.805 1 95.06 184 GLN A CA 1
ATOM 1434 C C . GLN A 1 184 ? -3.969 -21.828 -12.633 1 95.06 184 GLN A C 1
ATOM 1436 O O . GLN A 1 184 ? -3.088 -20.984 -12.789 1 95.06 184 GLN A O 1
ATOM 1441 N N . LYS A 1 185 ? -3.93 -22.984 -13.141 1 96.19 185 LYS A N 1
ATOM 1442 C CA . LYS A 1 185 ? -2.791 -23.375 -13.961 1 96.19 185 LYS A CA 1
ATOM 1443 C C . LYS A 1 185 ? -2.809 -22.672 -15.305 1 96.19 185 LYS A C 1
ATOM 1445 O O . LYS A 1 185 ? -1.753 -22.359 -15.867 1 96.19 185 LYS A O 1
ATOM 1450 N N . GLY A 1 186 ? -4.012 -22.422 -15.781 1 96.06 186 GLY A N 1
ATOM 1451 C CA . GLY A 1 186 ? -4.16 -21.734 -17.047 1 96.06 186 GLY A CA 1
ATOM 1452 C C . GLY A 1 186 ? -3.508 -20.359 -17.062 1 96.06 186 GLY A C 1
ATOM 1453 O O . GLY A 1 186 ? -3.088 -19.875 -18.125 1 96.06 186 GLY A O 1
ATOM 1454 N N . THR A 1 187 ? -3.312 -19.75 -15.914 1 95.31 187 THR A N 1
ATOM 1455 C CA . THR A 1 187 ? -2.756 -18.406 -15.82 1 95.31 187 THR A CA 1
ATOM 1456 C C . THR A 1 187 ? -1.295 -18.391 -16.25 1 95.31 187 THR A C 1
ATOM 1458 O O . THR A 1 187 ? -0.738 -17.328 -16.547 1 95.31 187 THR A O 1
ATOM 1461 N N . PHE A 1 188 ? -0.688 -19.578 -16.391 1 97.12 188 PHE A N 1
ATOM 1462 C CA . PHE A 1 188 ? 0.73 -19.672 -16.719 1 97.12 188 PHE A CA 1
ATOM 1463 C C . PHE A 1 188 ? 0.965 -19.375 -18.188 1 97.12 188 PHE A C 1
ATOM 1465 O O . PHE A 1 188 ? 2.104 -19.172 -18.609 1 97.12 188 PHE A O 1
ATOM 1472 N N . ILE A 1 189 ? -0.068 -19.344 -19 1 97.38 189 ILE A N 1
ATOM 1473 C CA . ILE A 1 189 ? 0.053 -19.297 -20.453 1 97.38 189 ILE A CA 1
ATOM 1474 C C . ILE A 1 189 ? 0.803 -18.031 -20.875 1 97.38 189 ILE A C 1
ATOM 1476 O O . ILE A 1 189 ? 1.553 -18.031 -21.844 1 97.38 189 ILE A O 1
ATOM 1480 N N . VAL A 1 190 ? 0.55 -16.953 -20.188 1 95.88 190 VAL A N 1
ATOM 1481 C CA . VAL A 1 190 ? 1.274 -15.703 -20.344 1 95.88 190 VAL A CA 1
ATOM 1482 C C . VAL A 1 190 ? 1.625 -15.133 -18.969 1 95.88 190 VAL A C 1
ATOM 1484 O O . VAL A 1 190 ? 0.947 -15.422 -17.984 1 95.88 190 VAL A O 1
ATOM 1487 N N . PHE A 1 191 ? 2.688 -14.375 -18.875 1 94.31 191 PHE A N 1
ATOM 1488 C CA . PHE A 1 191 ? 3.109 -13.891 -17.562 1 94.31 191 PHE A CA 1
ATOM 1489 C C . PHE A 1 191 ? 2.172 -12.805 -17.047 1 94.31 191 PHE A C 1
ATOM 1491 O O . PHE A 1 191 ? 2.252 -12.398 -15.891 1 94.31 191 PHE A O 1
ATOM 1498 N N . THR A 1 192 ? 1.21 -12.312 -17.891 1 91.56 192 THR A N 1
ATOM 1499 C CA . THR A 1 192 ? 0.197 -11.344 -17.484 1 91.56 192 THR A CA 1
ATOM 1500 C C . THR A 1 192 ? -1.127 -12.039 -17.188 1 91.56 192 THR A C 1
ATOM 1502 O O . THR A 1 192 ? -2.15 -11.375 -16.984 1 91.56 192 THR A O 1
ATOM 1505 N N . GLY A 1 193 ? -1.127 -13.336 -17.156 1 91.44 193 GLY A N 1
ATOM 1506 C CA . GLY A 1 193 ? -2.359 -14.102 -17.062 1 91.44 193 GLY A CA 1
ATOM 1507 C C . GLY A 1 193 ? -2.936 -14.141 -15.664 1 91.44 193 GLY A C 1
ATOM 1508 O O . GLY A 1 193 ? -4.078 -14.562 -15.469 1 91.44 193 GLY A O 1
ATOM 1509 N N . GLY A 1 194 ? -2.164 -13.695 -14.734 1 90.25 194 GLY A N 1
ATOM 1510 C CA . GLY A 1 194 ? -2.574 -13.695 -13.344 1 90.25 194 GLY A CA 1
ATOM 1511 C C . GLY A 1 194 ? -1.49 -13.203 -12.406 1 90.25 194 GLY A C 1
ATOM 1512 O O . GLY A 1 194 ? -0.351 -12.984 -12.82 1 90.25 194 GLY A O 1
ATOM 1513 N N . GLY A 1 195 ? -1.933 -13.023 -11.219 1 88.69 195 GLY A N 1
ATOM 1514 C CA . GLY A 1 195 ? -1.008 -12.508 -10.227 1 88.69 195 GLY A CA 1
ATOM 1515 C C . GLY A 1 195 ? 0.205 -13.391 -10.023 1 88.69 195 GLY A C 1
ATOM 1516 O O . GLY A 1 195 ? 1.334 -12.906 -9.945 1 88.69 195 GLY A O 1
ATOM 1517 N N . PHE A 1 196 ? 0.008 -14.672 -9.961 1 93.31 196 PHE A N 1
ATOM 1518 C CA . PHE A 1 196 ? 1.098 -15.602 -9.711 1 93.31 196 PHE A CA 1
ATOM 1519 C C . PHE A 1 196 ? 2.117 -15.555 -10.844 1 93.31 196 PHE A C 1
ATOM 1521 O O . PHE A 1 196 ? 3.326 -15.531 -10.602 1 93.31 196 PHE A O 1
ATOM 1528 N N . ALA A 1 197 ? 1.644 -15.555 -12.07 1 95.06 197 ALA A N 1
ATOM 1529 C CA . ALA A 1 197 ? 2.531 -15.539 -13.227 1 95.06 197 ALA A CA 1
ATOM 1530 C C . ALA A 1 197 ? 3.344 -14.242 -13.281 1 95.06 197 ALA A C 1
ATOM 1532 O O . ALA A 1 197 ? 4.523 -14.258 -13.641 1 95.06 197 ALA A O 1
ATOM 1533 N N . VAL A 1 198 ? 2.754 -13.227 -12.922 1 93.44 198 VAL A N 1
ATOM 1534 C CA . VAL A 1 198 ? 3.441 -11.938 -12.914 1 93.44 198 VAL A CA 1
ATOM 1535 C C . VAL A 1 198 ? 4.57 -11.961 -11.883 1 93.44 198 VAL A C 1
ATOM 1537 O O . VAL A 1 198 ? 5.668 -11.469 -12.148 1 93.44 198 VAL A O 1
ATOM 1540 N N . ILE A 1 199 ? 4.273 -12.477 -10.75 1 94.44 199 ILE A N 1
ATOM 1541 C CA . ILE A 1 199 ? 5.266 -12.539 -9.68 1 94.44 199 ILE A CA 1
ATOM 1542 C C . ILE A 1 199 ? 6.422 -13.445 -10.102 1 94.44 199 ILE A C 1
ATOM 1544 O O . ILE A 1 199 ? 7.586 -13.133 -9.852 1 94.44 199 ILE A O 1
ATOM 1548 N N . ALA A 1 200 ? 6.086 -14.555 -10.719 1 95.75 200 ALA A N 1
ATOM 1549 C CA . ALA A 1 200 ? 7.133 -15.445 -11.211 1 95.75 200 ALA A CA 1
ATOM 1550 C C . ALA A 1 200 ? 8.039 -14.734 -12.203 1 95.75 200 ALA A C 1
ATOM 1552 O O . ALA A 1 200 ? 9.266 -14.859 -12.133 1 95.75 200 ALA A O 1
ATOM 1553 N N . TYR A 1 201 ? 7.418 -14.039 -13.086 1 95.62 201 TYR A N 1
ATOM 1554 C CA . TYR A 1 201 ? 8.188 -13.266 -14.055 1 95.62 201 TYR A CA 1
ATOM 1555 C C . TYR A 1 201 ? 9.062 -12.234 -13.359 1 95.62 201 TYR A C 1
ATOM 1557 O O . TYR A 1 201 ? 10.234 -12.07 -13.703 1 95.62 201 TYR A O 1
ATOM 1565 N N . GLN A 1 202 ? 8.5 -11.555 -12.422 1 93.69 202 GLN A N 1
ATOM 1566 C CA . GLN A 1 202 ? 9.234 -10.508 -11.719 1 93.69 202 GLN A CA 1
ATOM 1567 C C . GLN A 1 202 ? 10.422 -11.094 -10.953 1 93.69 202 GLN A C 1
ATOM 1569 O O . GLN A 1 202 ? 11.469 -10.461 -10.844 1 93.69 202 GLN A O 1
ATOM 1574 N N . LEU A 1 203 ? 10.219 -12.227 -10.391 1 95.12 203 LEU A N 1
ATOM 1575 C CA . LEU A 1 203 ? 11.312 -12.883 -9.688 1 95.12 203 LEU A CA 1
ATOM 1576 C C . LEU A 1 203 ? 12.445 -13.234 -10.648 1 95.12 203 LEU A C 1
ATOM 1578 O O . LEU A 1 203 ? 13.625 -13.102 -10.305 1 95.12 203 LEU A O 1
ATOM 1582 N N . MET A 1 204 ? 12.094 -13.633 -11.852 1 95.12 204 MET A N 1
ATOM 1583 C CA . MET A 1 204 ? 13.117 -13.906 -12.867 1 95.12 204 MET A CA 1
ATOM 1584 C C . MET A 1 204 ? 13.93 -12.656 -13.172 1 95.12 204 MET A C 1
ATOM 1586 O O . MET A 1 204 ? 15.156 -12.727 -13.297 1 95.12 204 MET A O 1
ATOM 1590 N N . VAL A 1 205 ? 13.234 -11.578 -13.195 1 92.44 205 VAL A N 1
ATOM 1591 C CA . VAL A 1 205 ? 13.898 -10.32 -13.508 1 92.44 205 VAL A CA 1
ATOM 1592 C C . VAL A 1 205 ? 14.766 -9.883 -12.328 1 92.44 205 VAL A C 1
ATOM 1594 O O . VAL A 1 205 ? 15.938 -9.539 -12.5 1 92.44 205 VAL A O 1
ATOM 1597 N N . GLU A 1 206 ? 14.219 -9.984 -11.141 1 90.25 206 GLU A N 1
ATOM 1598 C CA . GLU A 1 206 ? 14.891 -9.508 -9.938 1 90.25 206 GLU A CA 1
ATOM 1599 C C . GLU A 1 206 ? 16.156 -10.312 -9.648 1 90.25 206 GLU A C 1
ATOM 1601 O O . GLU A 1 206 ? 17.141 -9.781 -9.141 1 90.25 206 GLU A O 1
ATOM 1606 N N . TYR A 1 207 ? 16.109 -11.539 -9.969 1 91.25 207 TYR A N 1
ATOM 1607 C CA . TYR A 1 207 ? 17.25 -12.391 -9.68 1 91.25 207 TYR A CA 1
ATOM 1608 C C . TYR A 1 207 ? 18.109 -12.594 -10.93 1 91.25 207 TYR A C 1
ATOM 1610 O O . TYR A 1 207 ? 18.938 -13.516 -10.977 1 91.25 207 TYR A O 1
ATOM 1618 N N . ASN A 1 208 ? 17.891 -11.789 -11.977 1 89.75 208 ASN A N 1
ATOM 1619 C CA . ASN A 1 208 ? 18.688 -11.703 -13.195 1 89.75 208 ASN A CA 1
ATOM 1620 C C . ASN A 1 208 ? 18.734 -13.047 -13.93 1 89.75 208 ASN A C 1
ATOM 1622 O O . ASN A 1 208 ? 19.797 -13.461 -14.398 1 89.75 208 ASN A O 1
ATOM 1626 N N . VAL A 1 209 ? 17.625 -13.703 -13.922 1 92.94 209 VAL A N 1
ATOM 1627 C CA . VAL A 1 209 ? 17.516 -14.945 -14.688 1 92.94 209 VAL A CA 1
ATOM 1628 C C . VAL A 1 209 ? 17.328 -14.617 -16.172 1 92.94 209 VAL A C 1
ATOM 1630 O O . VAL A 1 209 ? 18.109 -15.07 -17.016 1 92.94 209 VAL A O 1
ATOM 1633 N N . ALA A 1 210 ? 16.297 -13.891 -16.5 1 91.56 210 ALA A N 1
ATOM 1634 C CA . ALA A 1 210 ? 16.016 -13.492 -17.875 1 91.56 210 ALA A CA 1
ATOM 1635 C C . ALA A 1 210 ? 14.867 -12.484 -17.938 1 91.56 210 ALA A C 1
ATOM 1637 O O . ALA A 1 210 ? 14.023 -12.445 -17.031 1 91.56 210 ALA A O 1
ATOM 1638 N N . GLN A 1 211 ? 14.875 -11.68 -18.906 1 92.56 211 GLN A N 1
ATOM 1639 C CA . GLN A 1 211 ? 13.742 -10.836 -19.281 1 92.56 211 GLN A CA 1
ATOM 1640 C C . GLN A 1 211 ? 13.102 -11.305 -20.578 1 92.56 211 GLN A C 1
ATOM 1642 O O . GLN A 1 211 ? 13.367 -10.742 -21.641 1 92.56 211 GLN A O 1
ATOM 1647 N N . ILE A 1 212 ? 12.25 -12.195 -20.422 1 93.88 212 ILE A N 1
ATOM 1648 C CA . ILE A 1 212 ? 11.664 -12.891 -21.547 1 93.88 212 ILE A CA 1
ATOM 1649 C C . ILE A 1 212 ? 10.523 -12.062 -22.141 1 93.88 212 ILE A C 1
ATOM 1651 O O . ILE A 1 212 ? 9.734 -11.469 -21.391 1 93.88 212 ILE A O 1
ATOM 1655 N N . GLN A 1 213 ? 10.406 -12.039 -23.422 1 95.44 213 GLN A N 1
ATOM 1656 C CA . GLN A 1 213 ? 9.312 -11.336 -24.109 1 95.44 213 GLN A CA 1
ATOM 1657 C C . GLN A 1 213 ? 7.992 -12.078 -23.938 1 95.44 213 GLN A C 1
ATOM 1659 O O . GLN A 1 213 ? 7.98 -13.273 -23.641 1 95.44 213 GLN A O 1
ATOM 1664 N N . TRP A 1 214 ? 6.945 -11.336 -24.141 1 95.31 214 TRP A N 1
ATOM 1665 C CA . TRP A 1 214 ? 5.602 -11.836 -23.891 1 95.31 214 TRP A CA 1
ATOM 1666 C C . TRP A 1 214 ? 5.305 -13.07 -24.734 1 95.31 214 TRP A C 1
ATOM 1668 O O . TRP A 1 214 ? 4.855 -14.094 -24.219 1 95.31 214 TRP A O 1
ATOM 1678 N N . LEU A 1 215 ? 5.648 -13.047 -26.031 1 95.44 215 LEU A N 1
ATOM 1679 C CA . LEU A 1 215 ? 5.383 -14.164 -26.922 1 95.44 215 LEU A CA 1
ATOM 1680 C C . LEU A 1 215 ? 6.352 -15.312 -26.656 1 95.44 215 LEU A C 1
ATOM 1682 O O . LEU A 1 215 ? 5.988 -16.484 -26.812 1 95.44 215 LEU A O 1
ATOM 1686 N N . GLU A 1 216 ? 7.539 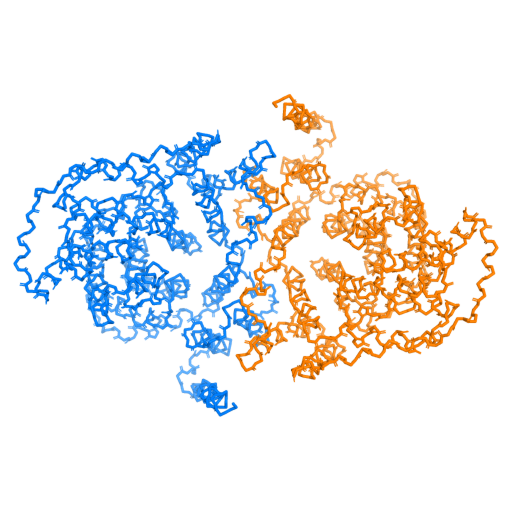-14.945 -26.297 1 96.12 216 GLU A N 1
ATOM 1687 C CA . GLU A 1 216 ? 8.508 -15.977 -25.953 1 96.12 216 GLU A CA 1
ATOM 1688 C C . GLU A 1 216 ? 8.07 -16.766 -24.734 1 96.12 216 GLU A C 1
ATOM 1690 O O . GLU A 1 216 ? 8.211 -17.984 -24.688 1 96.12 216 GLU A O 1
ATOM 1695 N N . TRP A 1 217 ? 7.578 -16.031 -23.719 1 96.88 217 TRP A N 1
ATOM 1696 C CA . TRP A 1 217 ? 7.02 -16.719 -22.562 1 96.88 217 TRP A CA 1
ATOM 1697 C C . TRP A 1 217 ? 5.902 -17.672 -22.969 1 96.88 217 TRP A C 1
ATOM 1699 O O . TRP A 1 217 ? 5.859 -18.812 -22.516 1 96.88 217 TRP A O 1
ATOM 1709 N N . MET A 1 218 ? 4.992 -17.172 -23.766 1 96.75 218 MET A N 1
ATOM 1710 C CA . MET A 1 218 ? 3.889 -18 -24.234 1 96.75 218 MET A CA 1
ATOM 1711 C C . MET A 1 218 ? 4.414 -19.234 -24.953 1 96.75 218 MET A C 1
ATOM 1713 O O . MET A 1 218 ? 3.881 -20.344 -24.781 1 96.75 218 MET A O 1
ATOM 1717 N N . GLY A 1 219 ? 5.426 -19.031 -25.75 1 97.31 219 GLY A N 1
ATOM 1718 C CA . GLY A 1 219 ? 6.023 -20.156 -26.453 1 97.31 219 GLY A CA 1
ATOM 1719 C C . GLY A 1 219 ? 6.621 -21.188 -25.531 1 97.31 219 GLY A C 1
ATOM 1720 O O . GLY A 1 219 ? 6.566 -22.391 -25.812 1 97.31 219 GLY A O 1
ATOM 1721 N N . LEU A 1 220 ? 7.18 -20.766 -24.438 1 97.44 220 LEU A N 1
ATOM 1722 C CA . LEU A 1 220 ? 7.836 -21.672 -23.5 1 97.44 220 LEU A CA 1
ATOM 1723 C C . LEU A 1 220 ? 6.809 -22.391 -22.625 1 97.44 220 LEU A C 1
ATOM 1725 O O . LEU A 1 220 ? 7.016 -23.531 -22.234 1 97.44 220 LEU A O 1
ATOM 1729 N N . MET A 1 221 ? 5.664 -21.719 -22.328 1 97.81 221 MET A N 1
ATOM 1730 C CA . MET A 1 221 ? 4.75 -22.266 -21.328 1 97.81 221 MET A CA 1
ATOM 1731 C C . MET A 1 221 ? 3.57 -22.969 -22 1 97.81 221 MET A C 1
ATOM 1733 O O . MET A 1 221 ? 2.996 -23.891 -21.422 1 97.81 221 MET A O 1
ATOM 1737 N N . ALA A 1 222 ? 3.205 -22.594 -23.25 1 97.5 222 ALA A N 1
ATOM 1738 C CA . ALA A 1 222 ? 1.986 -23.094 -23.891 1 97.5 222 ALA A CA 1
ATOM 1739 C C . ALA A 1 222 ? 2.053 -24.594 -24.094 1 97.5 222 ALA A C 1
ATOM 1741 O O . ALA A 1 222 ? 1.147 -25.328 -23.688 1 97.5 222 ALA A O 1
ATOM 1742 N N . PRO A 1 223 ? 3.092 -25.109 -24.719 1 97.62 223 PRO A N 1
ATOM 1743 C CA . PRO A 1 223 ? 3.092 -26.547 -25 1 97.62 223 PRO A CA 1
ATOM 1744 C C . PRO A 1 223 ? 2.996 -27.406 -23.734 1 97.62 223 PRO A C 1
ATOM 1746 O O . PRO A 1 223 ? 2.119 -28.266 -23.641 1 97.62 223 PRO A O 1
ATOM 1749 N N . PRO A 1 224 ? 3.854 -27.172 -22.719 1 98.06 224 PRO A N 1
ATOM 1750 C CA . PRO A 1 224 ? 3.674 -27.969 -21.516 1 98.06 224 PRO A CA 1
ATOM 1751 C C . PRO A 1 224 ? 2.305 -27.766 -20.859 1 98.06 224 PRO A C 1
ATOM 1753 O O . PRO A 1 224 ? 1.734 -28.703 -20.312 1 98.06 224 PRO A O 1
ATOM 1756 N N . LEU A 1 225 ? 1.794 -26.547 -20.891 1 98.06 225 LEU A N 1
ATOM 1757 C CA . LEU A 1 225 ? 0.501 -26.266 -20.281 1 98.06 225 LEU A CA 1
ATOM 1758 C C . LEU A 1 225 ? -0.618 -27.016 -21 1 98.06 225 LEU A C 1
ATOM 1760 O O . LEU A 1 225 ? -1.58 -27.453 -20.359 1 98.06 225 LEU A O 1
ATOM 1764 N N . PHE A 1 226 ? -0.503 -27.141 -22.328 1 97.88 226 PHE A N 1
ATOM 1765 C CA . PHE A 1 226 ? -1.482 -27.906 -23.078 1 97.88 226 PHE A CA 1
ATOM 1766 C C . PHE A 1 226 ? -1.441 -29.375 -22.672 1 97.88 226 PHE A C 1
ATOM 1768 O O . PHE A 1 226 ? -2.484 -30.031 -22.562 1 97.88 226 PHE A O 1
ATOM 1775 N N . VAL A 1 227 ? -0.272 -29.875 -22.469 1 98.19 227 VAL A N 1
ATOM 1776 C CA . VAL A 1 227 ? -0.117 -31.266 -22.047 1 98.19 227 VAL A CA 1
ATOM 1777 C C . VAL A 1 227 ? -0.693 -31.438 -20.641 1 98.19 227 VAL A C 1
ATOM 1779 O O . VAL A 1 227 ? -1.391 -32.406 -20.375 1 98.19 227 VAL A O 1
ATOM 1782 N N . ILE A 1 228 ? -0.415 -30.516 -19.719 1 98.31 228 ILE A N 1
ATOM 1783 C CA . ILE A 1 228 ? -0.951 -30.547 -18.359 1 98.31 228 ILE A CA 1
ATOM 1784 C C . ILE A 1 228 ? -2.477 -30.547 -18.406 1 98.31 228 ILE A C 1
ATOM 1786 O O . ILE A 1 228 ? -3.129 -31.328 -17.703 1 98.31 228 ILE A O 1
ATOM 1790 N N . THR A 1 229 ? -3 -29.641 -19.234 1 97.88 229 THR A N 1
ATOM 1791 C CA . THR A 1 229 ? -4.445 -29.516 -19.359 1 97.88 229 THR A CA 1
ATOM 1792 C C . THR A 1 229 ? -5.062 -30.797 -19.906 1 97.88 229 THR A C 1
ATOM 1794 O O . THR A 1 229 ? -6.066 -31.281 -19.375 1 97.88 229 THR A O 1
ATOM 1797 N N . LEU A 1 230 ? -4.473 -31.328 -20.922 1 97.44 230 LEU A N 1
ATOM 1798 C CA . LEU A 1 230 ? -4.984 -32.531 -21.547 1 97.44 230 LEU A CA 1
ATOM 1799 C C . LEU A 1 230 ? -4.996 -33.719 -20.562 1 97.44 230 LEU A C 1
ATOM 1801 O O . LEU A 1 230 ? -6.043 -34.312 -20.312 1 97.44 230 LEU A O 1
ATOM 1805 N N . PHE A 1 231 ? -3.883 -34 -19.953 1 98.19 231 PHE A N 1
ATOM 1806 C CA . PHE A 1 231 ? -3.762 -35.156 -19.094 1 98.19 231 PHE A CA 1
ATOM 1807 C C . PHE A 1 231 ? -4.512 -34.969 -17.781 1 98.19 231 PHE A C 1
ATOM 1809 O O . PHE A 1 231 ? -5.113 -35.906 -17.25 1 98.19 231 PHE A O 1
ATOM 1816 N N . SER A 1 232 ? -4.48 -33.75 -17.188 1 97.88 232 SER A N 1
ATOM 1817 C CA . SER A 1 232 ? -5.262 -33.5 -15.977 1 97.88 232 SER A CA 1
ATOM 1818 C C . SER A 1 232 ? -6.754 -33.688 -16.234 1 97.88 232 SER A C 1
ATOM 1820 O O . SER A 1 232 ? -7.469 -34.25 -15.414 1 97.88 232 SER A O 1
ATOM 1822 N N . SER A 1 233 ? -7.219 -33.125 -17.391 1 97.25 233 SER A N 1
ATOM 1823 C CA . SER A 1 233 ? -8.633 -33.25 -17.734 1 97.25 233 SER A CA 1
ATOM 1824 C C . SER A 1 233 ? -9.031 -34.719 -17.953 1 97.25 233 SER A C 1
ATOM 1826 O O . SER A 1 233 ? -10.07 -35.156 -17.453 1 97.25 233 SER A O 1
ATOM 1828 N N . VAL A 1 234 ? -8.195 -35.438 -18.672 1 96.81 234 VAL A N 1
ATOM 1829 C CA . VAL A 1 234 ? -8.508 -36.844 -18.969 1 96.81 234 VAL A CA 1
ATOM 1830 C C . VAL A 1 234 ? -8.508 -37.656 -17.672 1 96.81 234 VAL A C 1
ATOM 1832 O O . VAL A 1 234 ? -9.453 -38.406 -17.406 1 96.81 234 VAL A O 1
ATOM 1835 N N . PHE A 1 235 ? -7.516 -37.531 -16.812 1 97.88 235 PHE A N 1
ATOM 1836 C CA . PHE A 1 235 ? -7.395 -38.344 -15.602 1 97.88 235 PHE A CA 1
ATOM 1837 C C . PHE A 1 235 ? -8.492 -37.969 -14.602 1 97.88 235 PHE A C 1
ATOM 1839 O O . PHE A 1 235 ? -9.031 -38.844 -13.922 1 97.88 235 PHE A O 1
ATOM 1846 N N . VAL A 1 236 ? -8.844 -36.688 -14.492 1 97.12 236 VAL A N 1
ATOM 1847 C CA . VAL A 1 236 ? -9.883 -36.281 -13.555 1 97.12 236 VAL A CA 1
ATOM 1848 C C . VAL A 1 236 ? -11.25 -36.75 -14.062 1 97.12 236 VAL A C 1
ATOM 1850 O O . VAL A 1 236 ? -12.094 -37.188 -13.273 1 97.12 236 VAL A O 1
ATOM 1853 N N . TRP A 1 237 ? -11.453 -36.562 -15.414 1 94.69 237 TRP A N 1
ATOM 1854 C CA . TRP A 1 237 ? -12.688 -37.062 -16 1 94.69 237 TRP A CA 1
ATOM 1855 C C . TRP A 1 237 ? -12.852 -38.562 -15.727 1 94.69 237 TRP A C 1
ATOM 1857 O O . TRP A 1 237 ? -13.93 -39 -15.32 1 94.69 237 TRP A O 1
ATOM 1867 N N . LEU A 1 238 ? -11.805 -39.375 -15.938 1 95 238 LEU A N 1
ATOM 1868 C CA . LEU A 1 238 ? -11.844 -40.812 -15.719 1 95 238 LEU A CA 1
ATOM 1869 C C . LEU A 1 238 ? -12.062 -41.125 -14.242 1 95 238 LEU A C 1
ATOM 1871 O O . LEU A 1 238 ? -12.75 -42.094 -13.906 1 95 238 LEU A O 1
ATOM 1875 N N . TYR A 1 239 ? -11.477 -40.344 -13.406 1 96.06 239 TYR A N 1
ATOM 1876 C CA . TYR A 1 239 ? -11.656 -40.531 -11.977 1 96.06 239 TYR A CA 1
ATOM 1877 C C . TYR A 1 239 ? -13.109 -40.344 -11.57 1 96.06 239 TYR A C 1
ATOM 1879 O O . TYR A 1 239 ? -13.68 -41.156 -10.852 1 96.06 239 TYR A O 1
ATOM 1887 N N . PHE A 1 240 ? -13.758 -39.25 -12.062 1 94.25 240 PHE A N 1
ATOM 1888 C CA . PHE A 1 240 ? -15.141 -39 -11.695 1 94.25 240 PHE A CA 1
ATOM 1889 C C . PHE A 1 240 ? -16.078 -40.031 -12.312 1 94.25 240 PHE A C 1
ATOM 1891 O O . PHE A 1 240 ? -17.078 -40.406 -11.711 1 94.25 240 PHE A O 1
ATOM 1898 N N . LYS A 1 241 ? -15.758 -40.469 -13.508 1 91.12 241 LYS A N 1
ATOM 1899 C CA . LYS A 1 241 ? -16.547 -41.5 -14.133 1 91.12 241 LYS A CA 1
ATOM 1900 C C . LYS A 1 241 ? -16.469 -42.812 -13.328 1 91.12 241 LYS A C 1
ATOM 1902 O O . LYS A 1 241 ? -17.469 -43.5 -13.18 1 91.12 241 LYS A O 1
ATOM 1907 N N . TRP A 1 242 ? -15.297 -43.094 -12.961 1 91.5 242 TRP A N 1
ATOM 1908 C CA . TRP A 1 242 ? -15.078 -44.281 -12.172 1 91.5 242 TRP A CA 1
ATOM 1909 C C . TRP A 1 242 ? -15.805 -44.219 -10.836 1 91.5 242 TRP A C 1
ATOM 1911 O O . TRP A 1 242 ? -16.406 -45.188 -10.383 1 91.5 242 TRP A O 1
ATOM 1921 N N . LYS A 1 243 ? -15.828 -43.125 -10.172 1 89.25 243 LYS A N 1
ATOM 1922 C CA . LYS A 1 243 ? -16.391 -42.969 -8.844 1 89.25 243 LYS A CA 1
ATOM 1923 C C . LYS A 1 243 ? -17.922 -42.906 -8.891 1 89.25 243 LYS A C 1
ATOM 1925 O O . LYS A 1 243 ? -18.594 -43.344 -7.969 1 89.25 243 LYS A O 1
ATOM 1930 N N . THR A 1 244 ? -18.484 -42.156 -9.758 1 83 244 THR A N 1
ATOM 1931 C CA . THR A 1 244 ? -19.938 -42 -9.844 1 83 244 THR A CA 1
ATOM 1932 C C . THR A 1 244 ? -20.594 -43.219 -10.453 1 83 244 THR A C 1
ATOM 1934 O O . THR A 1 244 ? -21.781 -43.469 -10.258 1 83 244 THR A O 1
ATOM 1937 N N . GLY A 1 245 ? -20.016 -44.188 -10.875 1 72.06 245 GLY A N 1
ATOM 1938 C CA . GLY A 1 245 ? -20.594 -45.406 -11.453 1 72.06 245 GLY A CA 1
ATOM 1939 C C . GLY A 1 245 ? -21.516 -45.125 -12.625 1 72.06 245 GLY A C 1
ATOM 1940 O O . GLY A 1 245 ? -22.234 -46 -13.078 1 72.06 245 GLY A O 1
ATOM 1941 N N . GLU A 1 246 ? -21.953 -43.844 -12.805 1 57.69 246 GLU A N 1
ATOM 1942 C CA . GLU A 1 246 ? -22.984 -43.531 -13.797 1 57.69 246 GLU A CA 1
ATOM 1943 C C . GLU A 1 246 ? -22.516 -43.906 -15.203 1 57.69 246 GLU A C 1
ATOM 1945 O O . GLU A 1 246 ? -21.406 -43.562 -15.602 1 57.69 246 GLU A O 1
ATOM 1950 N N . GLU A 1 247 ? -23.031 -45 -15.695 1 49.53 247 GLU A N 1
ATOM 1951 C CA . GLU A 1 247 ? -23.062 -45.125 -17.156 1 49.53 247 GLU A CA 1
ATOM 1952 C C . GLU A 1 247 ? -23.516 -43.812 -17.797 1 49.53 247 GLU A C 1
ATOM 1954 O O . GLU A 1 247 ? -24.672 -43.406 -17.609 1 49.53 247 GLU A O 1
ATOM 1959 N N . SER A 1 248 ? -22.938 -42.812 -17.594 1 47.81 248 SER A N 1
ATOM 1960 C CA . SER A 1 248 ? -23.297 -41.469 -18.094 1 47.81 248 SER A CA 1
ATOM 1961 C C . SER A 1 248 ? -23.875 -41.562 -19.5 1 47.81 248 SER A C 1
ATOM 1963 O O . SER A 1 248 ? -23.125 -41.719 -20.469 1 47.81 248 SER A O 1
ATOM 1965 N N . ASN A 1 249 ? -24.891 -42.375 -19.766 1 45.03 249 ASN A N 1
ATOM 1966 C CA . ASN A 1 249 ? -25.609 -42.094 -21 1 45.03 249 ASN A CA 1
ATOM 1967 C C . ASN A 1 249 ? -25.906 -40.594 -21.172 1 45.03 249 ASN A C 1
ATOM 1969 O O . ASN A 1 249 ? -26.875 -40.094 -20.625 1 45.03 249 ASN A O 1
ATOM 1973 N N . VAL A 1 250 ? -24.984 -39.781 -21.172 1 47.66 250 VAL A N 1
ATOM 1974 C CA . VAL A 1 250 ? -25.172 -38.406 -21.625 1 47.66 250 VAL A CA 1
ATOM 1975 C C . VAL A 1 250 ? -26.156 -38.375 -22.781 1 47.66 250 VAL A C 1
ATOM 1977 O O . VAL A 1 250 ? -25.828 -38.781 -23.891 1 47.66 250 VAL A O 1
ATOM 1980 N N . GLN A 1 251 ? -27.375 -38.75 -22.656 1 45 251 GLN A N 1
ATOM 1981 C CA . GLN A 1 251 ? -28.297 -38.406 -23.719 1 45 251 GLN A CA 1
ATOM 1982 C C . GLN A 1 251 ? -28.203 -36.938 -24.094 1 45 251 GLN A C 1
ATOM 1984 O O . GLN A 1 251 ? -28.531 -36.062 -23.281 1 45 251 GLN A O 1
ATOM 1989 N N . ILE A 1 252 ? -27.328 -36.562 -24.938 1 42.97 252 ILE A N 1
ATOM 1990 C CA . ILE A 1 252 ? -26.906 -35.344 -25.625 1 42.97 252 ILE A CA 1
ATOM 1991 C C . ILE A 1 252 ? -28.125 -34.625 -26.188 1 42.97 252 ILE A C 1
ATOM 1993 O O . ILE A 1 252 ? -28 -33.625 -26.891 1 42.97 252 ILE A O 1
ATOM 1997 N N . GLU A 1 253 ? -29.359 -35.219 -26.203 1 41.97 253 GLU A N 1
ATOM 1998 C CA . GLU A 1 253 ? -30.297 -34.469 -27.047 1 41.97 253 GLU A CA 1
ATOM 1999 C C . GLU A 1 253 ? -30.828 -33.219 -26.312 1 41.97 253 GLU A C 1
ATOM 2001 O O . GLU A 1 253 ? -31.922 -33.25 -25.781 1 41.97 253 GLU A O 1
ATOM 2006 N N . ALA A 1 254 ? -30.297 -32.562 -25.484 1 44.22 254 ALA A N 1
ATOM 2007 C CA . ALA A 1 254 ? -31.109 -31.562 -24.812 1 44.22 254 ALA A CA 1
ATOM 2008 C C . ALA A 1 254 ? -31.328 -30.344 -25.703 1 44.22 254 ALA A C 1
ATOM 2010 O O . ALA A 1 254 ? -30.5 -30.031 -26.562 1 44.22 254 ALA A O 1
ATOM 2011 N N . PRO A 1 255 ? -32.531 -29.641 -25.641 1 46.88 255 PRO A N 1
ATOM 2012 C CA . PRO A 1 255 ? -32.969 -28.484 -26.422 1 46.88 255 PRO A CA 1
ATOM 2013 C C . PRO A 1 255 ? -32 -27.312 -26.344 1 46.88 255 PRO A C 1
ATOM 2015 O O . PRO A 1 255 ? -31.375 -27.094 -25.312 1 46.88 255 PRO A O 1
ATOM 2018 N N . LYS A 1 256 ? -31.672 -26.734 -27.469 1 48.12 256 LYS A N 1
ATOM 2019 C CA . LYS A 1 256 ? -30.969 -25.5 -27.766 1 48.12 256 LYS A CA 1
ATOM 2020 C C . LYS A 1 256 ? -31.438 -24.359 -26.875 1 48.12 256 LYS A C 1
ATOM 2022 O O . LYS A 1 256 ? -32.531 -23.812 -27.062 1 48.12 256 LYS A O 1
ATOM 2027 N N . HIS A 1 257 ? -31.281 -24.344 -25.562 1 47.97 257 HIS A N 1
ATOM 2028 C CA . HIS A 1 257 ? -31.766 -23.188 -24.812 1 47.97 257 HIS A CA 1
ATOM 2029 C C . HIS A 1 257 ? -30.859 -21.969 -25.031 1 47.97 257 HIS A C 1
ATOM 2031 O O . HIS A 1 257 ? -29.656 -22.031 -24.781 1 47.97 257 HIS A O 1
ATOM 2037 N N . HIS A 1 258 ? -31.266 -21.141 -26.016 1 47.59 258 HIS A N 1
ATOM 2038 C CA . HIS A 1 258 ? -30.609 -19.859 -26.234 1 47.59 258 HIS A CA 1
ATOM 2039 C C . HIS A 1 258 ? -30.75 -18.953 -25.016 1 47.59 258 HIS A C 1
ATOM 2041 O O . HIS A 1 258 ? -31.859 -18.734 -24.516 1 47.59 258 HIS A O 1
ATOM 2047 N N . LEU A 1 259 ? -29.891 -18.859 -24.219 1 49.22 259 LEU A N 1
ATOM 2048 C CA . LEU A 1 259 ? -29.875 -17.828 -23.188 1 49.22 259 LEU A CA 1
ATOM 2049 C C . LEU A 1 259 ? -30.047 -16.438 -23.797 1 49.22 259 LEU A C 1
ATOM 2051 O O . LEU A 1 259 ? -29.172 -15.953 -24.5 1 49.22 259 LEU A O 1
ATOM 2055 N N . GLU A 1 260 ? -31.297 -15.984 -24.203 1 50 260 GLU A N 1
ATOM 2056 C CA . GLU A 1 260 ? -31.594 -14.672 -24.766 1 50 260 GLU A CA 1
ATOM 2057 C C . GLU A 1 260 ? -31.234 -13.562 -23.797 1 50 260 GLU A C 1
ATOM 2059 O O . GLU A 1 260 ? -32.094 -13.102 -23.031 1 50 260 GLU A O 1
ATOM 2064 N N . ALA A 1 261 ? -30.594 -13.586 -22.969 1 46.81 261 ALA A N 1
ATOM 2065 C CA . ALA A 1 261 ? -30.562 -12.398 -22.109 1 46.81 261 ALA A CA 1
ATOM 2066 C C . ALA A 1 261 ? -30.156 -11.164 -22.906 1 46.81 261 ALA A C 1
ATOM 2068 O O . ALA A 1 261 ? -29.125 -11.164 -23.578 1 46.81 261 ALA A O 1
ATOM 2069 N N . LYS A 1 262 ? -31.078 -10.266 -23.25 1 49.41 262 LYS A N 1
ATOM 2070 C CA . LYS A 1 262 ? -30.938 -8.93 -23.828 1 49.41 262 LYS A CA 1
ATOM 2071 C C . LYS A 1 262 ? -29.938 -8.094 -23.031 1 49.41 262 LYS A C 1
ATOM 2073 O O . LYS A 1 262 ? -30.25 -7.609 -21.938 1 49.41 262 LYS A O 1
ATOM 2078 N N . GLN A 1 263 ? -28.656 -8.344 -22.906 1 56.03 263 GLN A N 1
ATOM 2079 C CA . GLN A 1 263 ? -27.797 -7.59 -21.984 1 56.03 263 GLN A CA 1
ATOM 2080 C C . GLN A 1 263 ? -27.469 -6.215 -22.547 1 56.03 263 GLN A C 1
ATOM 2082 O O . GLN A 1 263 ? -26.969 -6.102 -23.672 1 56.03 263 GLN A O 1
ATOM 2087 N N . VAL A 1 264 ? -27.969 -5.238 -22.109 1 61.84 264 VAL A N 1
ATOM 2088 C CA . VAL A 1 264 ? -27.656 -3.84 -22.375 1 61.84 264 VAL A CA 1
ATOM 2089 C C . VAL A 1 264 ? -26.156 -3.594 -22.172 1 61.84 264 VAL A C 1
ATOM 2091 O O . VAL A 1 264 ? -25.625 -3.881 -21.094 1 61.84 264 VAL A O 1
ATOM 2094 N N . GLU A 1 265 ? -25.516 -3.381 -23.266 1 78.56 265 GLU A N 1
ATOM 2095 C CA . GLU A 1 265 ? -24.094 -3.055 -23.281 1 78.56 265 GLU A CA 1
ATOM 2096 C C . GLU A 1 265 ? -23.812 -1.742 -22.547 1 78.56 265 GLU A C 1
ATOM 2098 O O . GLU A 1 265 ? -24.531 -0.757 -22.75 1 78.56 265 GLU A O 1
ATOM 2103 N N . HIS A 1 266 ? -22.906 -1.807 -21.578 1 87.19 266 HIS A N 1
ATOM 2104 C CA . HIS A 1 266 ? -22.453 -0.579 -20.938 1 87.19 266 HIS A CA 1
ATOM 2105 C C . HIS A 1 266 ? -22 0.453 -21.969 1 87.19 266 HIS A C 1
ATOM 2107 O O . HIS A 1 266 ? -21.375 0.104 -22.969 1 87.19 266 HIS A O 1
ATOM 2113 N N . PRO A 1 267 ? -22.422 1.573 -21.828 1 89.38 267 PRO A N 1
ATOM 2114 C CA . PRO A 1 267 ? -22.094 2.605 -22.812 1 89.38 267 PRO A CA 1
ATOM 2115 C C . PRO A 1 267 ? -20.594 2.756 -23.047 1 89.38 267 PRO A C 1
ATOM 2117 O O . PRO A 1 267 ? -20.188 3.188 -24.125 1 89.38 267 PRO A O 1
ATOM 2120 N N . LYS A 1 268 ? -19.844 2.459 -22.156 1 93.38 268 LYS A N 1
ATOM 2121 C CA . LYS A 1 268 ? -18.406 2.637 -22.297 1 93.38 268 LYS A CA 1
ATOM 2122 C C . LYS A 1 268 ? -17.719 1.307 -22.594 1 93.38 268 LYS A C 1
ATOM 2124 O O . LYS A 1 268 ? -16.5 1.196 -22.469 1 93.38 268 LYS A O 1
ATOM 2129 N N . PHE A 1 269 ? -18.359 0.322 -23 1 93.75 269 PHE A N 1
ATOM 2130 C CA . PHE A 1 269 ? -17.859 -1.031 -23.234 1 93.75 269 PHE A CA 1
ATOM 2131 C C . PHE A 1 269 ? -16.719 -1.03 -24.234 1 93.75 269 PHE A C 1
ATOM 2133 O O . PHE A 1 269 ? -15.633 -1.546 -23.953 1 93.75 269 PHE A O 1
ATOM 2140 N N . TRP A 1 270 ? -16.906 -0.399 -25.312 1 92.56 270 TRP A N 1
ATOM 2141 C CA . TRP A 1 270 ? -15.938 -0.473 -26.406 1 92.56 270 TRP A CA 1
ATOM 2142 C C . TRP A 1 270 ? -14.688 0.34 -26.094 1 92.56 270 TRP A C 1
ATOM 2144 O O . TRP A 1 270 ? -13.586 0.011 -26.547 1 92.56 270 TRP A O 1
ATOM 2154 N N . TYR A 1 271 ? -14.812 1.419 -25.266 1 92.56 271 TYR A N 1
ATOM 2155 C CA . TYR A 1 271 ? -13.641 2.148 -24.797 1 92.56 271 TYR A CA 1
ATOM 2156 C C . TYR A 1 271 ? -12.727 1.244 -23.969 1 92.56 271 TYR A C 1
ATOM 2158 O O . TYR A 1 271 ? -11.508 1.27 -24.141 1 92.56 271 TYR A O 1
ATOM 2166 N N . VAL A 1 272 ? -13.383 0.467 -23.188 1 94.25 272 VAL A N 1
ATOM 2167 C CA . VAL A 1 272 ? -12.641 -0.398 -22.281 1 94.25 272 VAL A CA 1
ATOM 2168 C C . VAL A 1 272 ? -12 -1.541 -23.062 1 94.25 272 VAL A C 1
ATOM 2170 O O . VAL A 1 272 ? -10.82 -1.851 -22.859 1 94.25 272 VAL A O 1
ATOM 2173 N N . VAL A 1 273 ? -12.719 -2.096 -23.969 1 92.25 273 VAL A N 1
ATOM 2174 C CA . VAL A 1 273 ? -12.25 -3.246 -24.734 1 92.25 273 VAL A CA 1
ATOM 2175 C C . VAL A 1 273 ? -11.102 -2.826 -25.656 1 92.25 273 VAL A C 1
ATOM 2177 O O . VAL A 1 273 ? -10.078 -3.514 -25.734 1 92.25 273 VAL A O 1
ATOM 2180 N N . PHE A 1 274 ? -11.227 -1.722 -26.312 1 94.5 274 PHE A N 1
ATOM 2181 C CA . PHE A 1 274 ? -10.18 -1.249 -27.219 1 94.5 274 PHE A CA 1
ATOM 2182 C C . PHE A 1 274 ? -8.922 -0.885 -26.438 1 94.5 274 PHE A C 1
ATOM 2184 O O . PHE A 1 274 ? -7.809 -1.149 -26.891 1 94.5 274 PHE A O 1
ATOM 2191 N N . ALA A 1 275 ? -9.117 -0.228 -25.297 1 95.12 275 ALA A N 1
ATOM 2192 C CA . ALA A 1 275 ? -7.965 0.107 -24.469 1 95.12 275 ALA A CA 1
ATOM 2193 C C . ALA A 1 275 ? -7.266 -1.152 -23.969 1 95.12 275 ALA A C 1
ATOM 2195 O O . ALA A 1 275 ? -6.035 -1.2 -23.891 1 95.12 275 ALA A O 1
ATOM 2196 N N . PHE A 1 276 ? -8.07 -2.115 -23.625 1 94.12 276 PHE A N 1
ATOM 2197 C CA . PHE A 1 276 ? -7.512 -3.383 -23.172 1 94.12 276 PHE A CA 1
ATOM 2198 C C . PHE A 1 276 ? -6.723 -4.062 -24.281 1 94.12 276 PHE A C 1
ATOM 2200 O O . PHE A 1 276 ? -5.625 -4.57 -24.047 1 94.12 276 PHE A O 1
ATOM 2207 N N . LEU A 1 277 ? -7.281 -4.117 -25.453 1 93.81 277 LEU A N 1
ATOM 2208 C CA . LEU A 1 277 ? -6.602 -4.699 -26.594 1 93.81 277 LEU A CA 1
ATOM 2209 C C . LEU A 1 277 ? -5.297 -3.963 -26.891 1 93.81 277 LEU A C 1
ATOM 2211 O O . LEU A 1 277 ? -4.293 -4.586 -27.234 1 93.81 277 LEU A O 1
ATOM 2215 N N . ALA A 1 278 ? -5.332 -2.691 -26.75 1 95.31 278 ALA A N 1
ATOM 2216 C CA . ALA A 1 278 ? -4.125 -1.895 -26.953 1 95.31 278 ALA A CA 1
ATOM 2217 C C . ALA A 1 278 ? -3.047 -2.275 -25.938 1 95.31 278 ALA A C 1
ATOM 2219 O O . ALA A 1 278 ? -1.858 -2.297 -26.266 1 95.31 278 ALA A O 1
ATOM 2220 N N . MET A 1 279 ? -3.443 -2.525 -24.703 1 95.06 279 MET A N 1
ATOM 2221 C CA . MET A 1 279 ? -2.52 -2.955 -23.656 1 95.06 279 MET A CA 1
ATOM 2222 C C . MET A 1 279 ? -1.868 -4.285 -24.016 1 95.06 279 MET A C 1
ATOM 2224 O O . MET A 1 279 ? -0.647 -4.43 -23.922 1 95.06 279 MET A O 1
ATOM 2228 N N . VAL A 1 280 ? -2.668 -5.246 -24.484 1 92.75 280 VAL A N 1
ATOM 2229 C CA . VAL A 1 280 ? -2.16 -6.562 -24.859 1 92.75 280 VAL A CA 1
ATOM 2230 C C . VAL A 1 280 ? -1.219 -6.43 -26.062 1 92.75 280 VAL A C 1
ATOM 2232 O O . VAL A 1 280 ? -0.147 -7.039 -26.078 1 92.75 280 VAL A O 1
ATOM 2235 N N . VAL A 1 281 ? -1.589 -5.602 -27.016 1 94.5 281 VAL A N 1
ATOM 2236 C CA . VAL A 1 281 ? -0.768 -5.387 -28.203 1 94.5 281 VAL A CA 1
ATOM 2237 C C . VAL A 1 281 ? 0.559 -4.742 -27.812 1 94.5 281 VAL A C 1
ATOM 2239 O O . VAL A 1 281 ? 1.607 -5.066 -28.375 1 94.5 281 VAL A O 1
ATOM 2242 N N . ALA A 1 282 ? 0.48 -3.863 -26.828 1 95.06 282 ALA A N 1
ATOM 2243 C CA . ALA A 1 282 ? 1.705 -3.234 -26.344 1 95.06 282 ALA A CA 1
ATOM 2244 C C . ALA A 1 282 ? 2.66 -4.273 -25.766 1 95.06 282 ALA A C 1
ATOM 2246 O O . ALA A 1 282 ? 3.871 -4.203 -25.984 1 95.06 282 ALA A O 1
ATOM 2247 N N . TRP A 1 283 ? 2.16 -5.238 -25.016 1 93.56 283 TRP A N 1
ATOM 2248 C CA . TRP A 1 283 ? 2.99 -6.293 -24.453 1 93.56 283 TRP A CA 1
ATOM 2249 C C . TRP A 1 283 ? 3.605 -7.152 -25.547 1 93.56 283 TRP A C 1
ATOM 2251 O O . TRP A 1 283 ? 4.773 -7.535 -25.469 1 93.56 283 TRP A O 1
ATOM 2261 N N . ILE A 1 284 ? 2.836 -7.43 -26.562 1 93.62 284 ILE A N 1
ATOM 2262 C CA . ILE A 1 284 ? 3.27 -8.305 -27.641 1 93.62 284 ILE A CA 1
ATOM 2263 C C . ILE A 1 284 ? 4.316 -7.59 -28.5 1 93.62 284 ILE A C 1
ATOM 2265 O O . ILE A 1 284 ? 5.324 -8.188 -28.875 1 93.62 284 ILE A O 1
ATOM 2269 N N . ALA A 1 285 ? 4.133 -6.324 -28.703 1 94.12 285 ALA A N 1
ATOM 2270 C CA . ALA A 1 285 ? 4.895 -5.586 -29.719 1 94.12 285 ALA A CA 1
ATOM 2271 C C . ALA A 1 285 ? 6.176 -5.012 -29.109 1 94.12 285 ALA A C 1
ATOM 2273 O O . ALA A 1 285 ? 7.102 -4.648 -29.844 1 94.12 285 ALA A O 1
ATOM 2274 N N . THR A 1 286 ? 6.219 -4.93 -27.828 1 91.88 286 THR A N 1
ATOM 2275 C CA . THR A 1 286 ? 7.363 -4.227 -27.266 1 91.88 286 THR A CA 1
ATOM 2276 C C . THR A 1 286 ? 8.273 -5.195 -26.516 1 91.88 286 THR A C 1
ATOM 2278 O O . THR A 1 286 ? 7.836 -6.258 -26.078 1 91.88 286 THR A O 1
ATOM 2281 N N . ASP A 1 287 ? 9.539 -4.766 -26.453 1 91.81 287 ASP A N 1
ATOM 2282 C CA . ASP A 1 287 ? 10.562 -5.453 -25.672 1 91.81 287 ASP A CA 1
ATOM 2283 C C . ASP A 1 287 ? 10.57 -4.961 -24.219 1 91.81 287 ASP A C 1
ATOM 2285 O O . ASP A 1 287 ? 10.68 -3.758 -23.969 1 91.81 287 ASP A O 1
ATOM 2289 N N . PRO A 1 288 ? 10.484 -5.926 -23.297 1 90.94 288 PRO A N 1
ATOM 2290 C CA . PRO A 1 288 ? 10.438 -5.527 -21.891 1 90.94 288 PRO A CA 1
ATOM 2291 C C . PRO A 1 288 ? 11.695 -4.785 -21.438 1 90.94 288 PRO A C 1
ATOM 2293 O O . PRO A 1 288 ? 11.664 -4.066 -20.438 1 90.94 288 PRO A O 1
ATOM 2296 N N . THR A 1 289 ? 12.836 -4.906 -22.078 1 88.25 289 THR A N 1
ATOM 2297 C CA . THR A 1 289 ? 14.07 -4.203 -21.734 1 88.25 289 THR A CA 1
ATOM 2298 C C . THR A 1 289 ? 13.969 -2.727 -22.109 1 88.25 289 THR A C 1
ATOM 2300 O O . THR A 1 289 ? 14.68 -1.889 -21.547 1 88.25 289 THR A O 1
ATOM 2303 N N . VAL A 1 290 ? 13.055 -2.488 -23.047 1 90.19 290 VAL A N 1
ATOM 2304 C CA . VAL A 1 290 ? 12.898 -1.118 -23.531 1 90.19 290 VAL A CA 1
ATOM 2305 C C . VAL A 1 290 ? 11.656 -0.487 -22.891 1 90.19 290 VAL A C 1
ATOM 2307 O O . VAL A 1 290 ? 11.719 0.64 -22.391 1 90.19 290 VAL A O 1
ATOM 2310 N N . VAL A 1 291 ? 10.562 -1.25 -22.938 1 93.25 291 VAL A N 1
ATOM 2311 C CA . VAL A 1 291 ? 9.312 -0.801 -22.328 1 93.25 291 VAL A CA 1
ATOM 2312 C C . VAL A 1 291 ? 8.945 -1.719 -21.172 1 93.25 291 VAL A C 1
ATOM 2314 O O . VAL A 1 291 ? 8.445 -2.826 -21.375 1 93.25 291 VAL A O 1
ATOM 2317 N N . PRO A 1 292 ? 9.141 -1.163 -19.984 1 93.44 292 PRO A N 1
ATOM 2318 C CA . PRO A 1 292 ? 8.773 -1.997 -18.828 1 93.44 292 PRO A CA 1
ATOM 2319 C C . PRO A 1 292 ? 7.344 -2.52 -18.906 1 93.44 292 PRO A C 1
ATOM 2321 O O . PRO A 1 292 ? 6.441 -1.795 -19.344 1 93.44 292 PRO A O 1
ATOM 2324 N N . ILE A 1 293 ? 7.105 -3.717 -18.484 1 92.94 293 ILE A N 1
ATOM 2325 C CA . ILE A 1 293 ? 5.844 -4.418 -18.688 1 92.94 293 ILE A CA 1
ATOM 2326 C C . ILE A 1 293 ? 4.746 -3.756 -17.859 1 92.94 293 ILE A C 1
ATOM 2328 O O . ILE A 1 293 ? 3.559 -3.908 -18.141 1 92.94 293 ILE A O 1
ATOM 2332 N N . ILE A 1 294 ? 5.102 -3.045 -16.812 1 95.81 294 ILE A N 1
ATOM 2333 C CA . ILE A 1 294 ? 4.109 -2.457 -15.914 1 95.81 294 ILE A CA 1
ATOM 2334 C C . ILE A 1 294 ? 3.529 -1.194 -16.547 1 95.81 294 ILE A C 1
ATOM 2336 O O . ILE A 1 294 ? 2.467 -0.721 -16.141 1 95.81 294 ILE A O 1
ATOM 2340 N N . LEU A 1 295 ? 4.121 -0.587 -17.562 1 96.81 295 LEU A N 1
ATOM 2341 C CA . LEU A 1 295 ? 3.75 0.711 -18.109 1 96.81 295 LEU A CA 1
ATOM 2342 C C . LEU A 1 295 ? 2.385 0.644 -18.797 1 96.81 295 LEU A C 1
ATOM 2344 O O . LEU A 1 295 ? 1.522 1.49 -18.547 1 96.81 295 LEU A O 1
ATOM 2348 N N . PRO A 1 296 ? 2.1 -0.357 -19.609 1 96.12 296 PRO A N 1
ATOM 2349 C CA . PRO A 1 296 ? 0.806 -0.385 -20.297 1 96.12 296 PRO A CA 1
ATOM 2350 C C . PRO A 1 296 ? -0.374 -0.442 -19.328 1 96.12 296 PRO A C 1
ATOM 2352 O O . PRO A 1 296 ? -1.322 0.336 -19.453 1 96.12 296 PRO A O 1
ATOM 2355 N N . PRO A 1 297 ? -0.333 -1.331 -18.328 1 95.94 297 PRO A N 1
ATOM 2356 C CA . PRO A 1 297 ? -1.479 -1.324 -17.422 1 95.94 297 PRO A CA 1
ATOM 2357 C C . PRO A 1 297 ? -1.576 -0.039 -16.594 1 95.94 297 PRO A C 1
ATOM 2359 O O . PRO A 1 297 ? -2.678 0.39 -16.25 1 95.94 297 PRO A O 1
ATOM 2362 N N . MET A 1 298 ? -0.495 0.621 -16.266 1 97.94 298 MET A N 1
ATOM 2363 C CA . MET A 1 298 ? -0.541 1.912 -15.594 1 97.94 298 MET A CA 1
ATOM 2364 C C . MET A 1 298 ? -1.275 2.947 -16.438 1 97.94 298 MET A C 1
ATOM 2366 O O . MET A 1 298 ? -2.135 3.672 -15.93 1 97.94 298 MET A O 1
ATOM 2370 N N . LEU A 1 299 ? -0.958 2.992 -17.703 1 97.25 299 LEU A N 1
ATOM 2371 C CA . LEU A 1 299 ? -1.589 3.938 -18.609 1 97.25 299 LEU A CA 1
ATOM 2372 C C . LEU A 1 299 ? -3.062 3.602 -18.812 1 97.25 299 LEU A C 1
ATOM 2374 O O . LEU A 1 299 ? -3.898 4.5 -18.953 1 97.25 299 LEU A O 1
ATOM 2378 N N . MET A 1 300 ? -3.312 2.332 -18.828 1 96.94 300 MET A N 1
ATOM 2379 C CA . MET A 1 300 ? -4.703 1.906 -18.969 1 96.94 300 MET A CA 1
ATOM 2380 C C . MET A 1 300 ? -5.535 2.361 -17.781 1 96.94 300 MET A C 1
ATOM 2382 O O . MET A 1 300 ? -6.629 2.906 -17.953 1 96.94 300 MET A O 1
ATOM 2386 N N . VAL A 1 301 ? -5.047 2.109 -16.594 1 97 301 VAL A N 1
ATOM 2387 C CA . VAL A 1 301 ? -5.766 2.502 -15.383 1 97 301 VAL A CA 1
ATOM 2388 C C . VAL A 1 301 ? -5.953 4.02 -15.359 1 97 301 VAL A C 1
ATOM 2390 O O . VAL A 1 301 ? -7.023 4.516 -15.016 1 97 301 VAL A O 1
ATOM 2393 N N . ALA A 1 302 ? -4.906 4.773 -15.734 1 96.31 302 ALA A N 1
ATOM 2394 C CA . ALA A 1 302 ? -5.004 6.227 -15.82 1 96.31 302 ALA A CA 1
ATOM 2395 C C . ALA A 1 302 ? -6.066 6.645 -16.828 1 96.31 302 ALA A C 1
ATOM 2397 O O . ALA A 1 302 ? -6.844 7.57 -16.578 1 96.31 302 ALA A O 1
ATOM 2398 N N . PHE A 1 303 ? -6.105 5.965 -17.969 1 96.06 30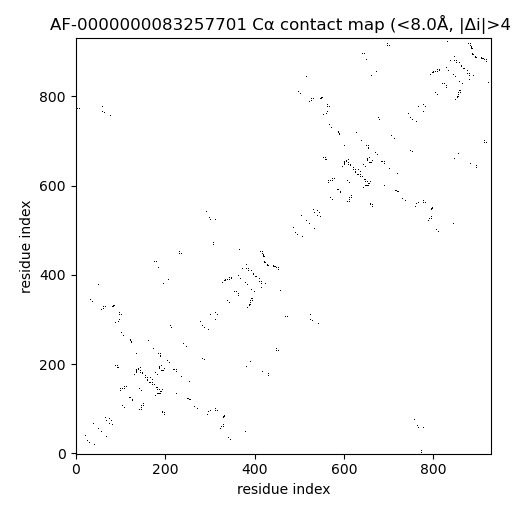3 PHE A N 1
ATOM 2399 C CA . PHE A 1 303 ? -7.086 6.242 -19.016 1 96.06 303 PHE A CA 1
ATOM 2400 C C . PHE A 1 303 ? -8.5 6.012 -18.5 1 96.06 303 PHE A C 1
ATOM 2402 O O . PHE A 1 303 ? -9.391 6.84 -18.719 1 96.06 303 PHE A O 1
ATOM 2409 N N . LEU A 1 304 ? -8.672 4.926 -17.781 1 96.81 304 LEU A N 1
ATOM 2410 C CA . LEU A 1 304 ? -9.992 4.551 -17.266 1 96.81 304 LEU A CA 1
ATOM 2411 C C . LEU A 1 304 ? -10.43 5.488 -16.156 1 96.81 304 LEU A C 1
ATOM 2413 O O . LEU A 1 304 ? -11.617 5.531 -15.797 1 96.81 304 LEU A O 1
ATOM 2417 N N . ALA A 1 305 ? -9.508 6.223 -15.586 1 96.44 305 ALA A N 1
ATOM 2418 C CA . ALA A 1 305 ? -9.812 7.094 -14.461 1 96.44 305 ALA A CA 1
ATOM 2419 C C . ALA A 1 305 ? -10.125 8.516 -14.93 1 96.44 305 ALA A C 1
ATOM 2421 O O . ALA A 1 305 ? -10.57 9.352 -14.141 1 96.44 305 ALA A O 1
ATOM 2422 N N . ILE A 1 306 ? -9.891 8.82 -16.203 1 93.12 306 ILE A N 1
ATOM 2423 C CA . ILE A 1 306 ? -10.266 10.125 -16.75 1 93.12 306 ILE A CA 1
ATOM 2424 C C . ILE A 1 306 ? -11.727 10.414 -16.422 1 93.12 306 ILE A C 1
ATOM 2426 O O . ILE A 1 306 ? -12.586 9.547 -16.578 1 93.12 306 ILE A O 1
ATOM 2430 N N . PRO A 1 307 ? -12.023 11.578 -15.969 1 89.69 307 PRO A N 1
ATOM 2431 C CA . PRO A 1 307 ? -13.375 11.914 -15.508 1 89.69 307 PRO A CA 1
ATOM 2432 C C . PRO A 1 307 ? -14.445 11.617 -16.547 1 89.69 307 PRO A C 1
ATOM 2434 O O . PRO A 1 307 ? -15.555 11.203 -16.203 1 89.69 307 PRO A O 1
ATOM 2437 N N . ALA A 1 308 ? -14.125 11.766 -17.797 1 87.81 308 ALA A N 1
ATOM 2438 C CA . ALA A 1 308 ? -15.086 11.477 -18.859 1 87.81 308 ALA A CA 1
ATOM 2439 C C . ALA A 1 308 ? -15.453 10 -18.891 1 87.81 308 ALA A C 1
ATOM 2441 O O . ALA A 1 308 ? -16.578 9.641 -19.25 1 87.81 308 ALA A O 1
ATOM 2442 N N . ILE A 1 309 ? -14.594 9.133 -18.516 1 92.94 309 ILE A N 1
ATOM 2443 C CA . ILE A 1 309 ? -14.844 7.691 -18.453 1 92.94 309 ILE A CA 1
ATOM 2444 C C . ILE A 1 309 ? -15.266 7.301 -17.047 1 92.94 309 ILE A C 1
ATOM 2446 O O . ILE A 1 309 ? -16.344 6.742 -16.844 1 92.94 309 ILE A O 1
ATOM 2450 N N . GLY A 1 310 ? -14.477 7.664 -16.031 1 93.25 310 GLY A N 1
ATOM 2451 C CA . GLY A 1 310 ? -14.844 7.621 -14.633 1 93.25 310 GLY A CA 1
ATOM 2452 C C . GLY A 1 310 ? -15.055 6.211 -14.109 1 93.25 310 GLY A C 1
ATOM 2453 O O . GLY A 1 310 ? -15.828 5.996 -13.18 1 93.25 310 GLY A O 1
ATOM 2454 N N . LEU A 1 311 ? -14.398 5.191 -14.742 1 96 311 LEU A N 1
ATOM 2455 C CA . LEU A 1 311 ? -14.625 3.809 -14.344 1 96 311 LEU A CA 1
ATOM 2456 C C . LEU A 1 311 ? -13.688 3.41 -13.203 1 96 311 LEU A C 1
ATOM 2458 O O . LEU A 1 311 ? -13.984 2.49 -12.445 1 96 311 LEU A O 1
ATOM 2462 N N . VAL A 1 312 ? -12.539 4.008 -13.148 1 96.31 312 VAL A N 1
ATOM 2463 C CA . VAL A 1 312 ? -11.633 3.812 -12.023 1 96.31 312 VAL A CA 1
ATOM 2464 C C . VAL A 1 312 ? -11.711 5.016 -11.086 1 96.31 312 VAL A C 1
ATOM 2466 O O . VAL A 1 312 ? -11.328 6.125 -11.461 1 96.31 312 VAL A O 1
ATOM 2469 N N . ASN A 1 313 ? -12.242 4.828 -9.914 1 95.44 313 ASN A N 1
ATOM 2470 C CA . ASN A 1 313 ? -12.32 5.859 -8.883 1 95.44 313 ASN A CA 1
ATOM 2471 C C . ASN A 1 313 ? -11.656 5.406 -7.586 1 95.44 313 ASN A C 1
ATOM 2473 O O . ASN A 1 313 ? -11.125 4.297 -7.512 1 95.44 313 ASN A O 1
ATOM 2477 N N . ASN A 1 314 ? -11.617 6.246 -6.613 1 92.88 314 ASN A N 1
ATOM 2478 C CA . ASN A 1 314 ? -10.93 5.941 -5.359 1 92.88 314 ASN A CA 1
ATOM 2479 C C . ASN A 1 314 ? -11.602 4.789 -4.621 1 92.88 314 ASN A C 1
ATOM 2481 O O . ASN A 1 314 ? -10.93 4.004 -3.949 1 92.88 314 ASN A O 1
ATOM 2485 N N . GLN A 1 315 ? -12.844 4.688 -4.758 1 91.75 315 GLN A N 1
ATOM 2486 C CA . GLN A 1 315 ? -13.555 3.6 -4.105 1 91.75 315 GLN A CA 1
ATOM 2487 C C . GLN A 1 315 ? -13.156 2.248 -4.688 1 91.75 315 GLN A C 1
ATOM 2489 O O . GLN A 1 315 ? -12.984 1.273 -3.951 1 91.75 315 GLN A O 1
ATOM 2494 N N . LEU A 1 316 ? -13.047 2.26 -6 1 94.38 316 LEU A N 1
ATOM 2495 C CA . LEU A 1 316 ? -12.609 1.033 -6.656 1 94.38 316 LEU A CA 1
ATOM 2496 C C . LEU A 1 316 ? -11.211 0.634 -6.188 1 94.38 316 LEU A C 1
ATOM 2498 O O . LEU A 1 316 ? -10.938 -0.549 -5.973 1 94.38 316 LEU A O 1
ATOM 2502 N N . ILE A 1 317 ? -10.359 1.555 -6.043 1 94.31 317 ILE A N 1
ATOM 2503 C CA . ILE A 1 317 ? -8.992 1.312 -5.598 1 94.31 317 ILE A CA 1
ATOM 2504 C C . ILE A 1 317 ? -9 0.814 -4.152 1 94.31 317 ILE A C 1
ATOM 2506 O O . ILE A 1 317 ? -8.266 -0.113 -3.807 1 94.31 317 ILE A O 1
ATOM 2510 N N . ARG A 1 318 ? -9.875 1.297 -3.354 1 90.25 318 ARG A N 1
ATOM 2511 C CA . ARG A 1 318 ? -9.961 0.918 -1.946 1 90.25 318 ARG A CA 1
ATOM 2512 C C . ARG A 1 318 ? -10.492 -0.504 -1.795 1 90.25 318 ARG A C 1
ATOM 2514 O O . ARG A 1 318 ? -10.188 -1.185 -0.813 1 90.25 318 ARG A O 1
ATOM 2521 N N . ASN A 1 319 ? -11.211 -0.913 -2.764 1 88.62 319 ASN A N 1
ATOM 2522 C CA . ASN A 1 319 ? -11.836 -2.23 -2.682 1 88.62 319 ASN A CA 1
ATOM 2523 C C . ASN A 1 319 ? -10.828 -3.344 -2.959 1 88.62 319 ASN A C 1
ATOM 2525 O O . ASN A 1 319 ? -11.125 -4.52 -2.744 1 88.62 319 ASN A O 1
ATOM 2529 N N . PHE A 1 320 ? -9.648 -2.971 -3.412 1 90.81 320 PHE A N 1
ATOM 2530 C CA . PHE A 1 320 ? -8.578 -3.953 -3.568 1 90.81 320 PHE A CA 1
ATOM 2531 C C . PHE A 1 320 ? -8.211 -4.566 -2.225 1 90.81 320 PHE A C 1
ATOM 2533 O O . PHE A 1 320 ? -8.375 -3.936 -1.179 1 90.81 320 PHE A O 1
ATOM 2540 N N . ASP A 1 321 ? -7.797 -5.82 -2.203 1 90.25 321 ASP A N 1
ATOM 2541 C CA . ASP A 1 321 ? -7.344 -6.496 -0.992 1 90.25 321 ASP A CA 1
ATOM 2542 C C . ASP A 1 321 ? -5.945 -6.023 -0.592 1 90.25 321 ASP A C 1
ATOM 2544 O O . ASP A 1 321 ? -4.965 -6.75 -0.771 1 90.25 321 ASP A O 1
ATOM 2548 N N . TRP A 1 322 ? -5.898 -4.969 0.076 1 94.5 322 TRP A N 1
ATOM 2549 C CA . TRP A 1 322 ? -4.621 -4.344 0.409 1 94.5 322 TRP A CA 1
ATOM 2550 C C . TRP A 1 322 ? -3.887 -5.145 1.478 1 94.5 322 TRP A C 1
ATOM 2552 O O . TRP A 1 322 ? -2.682 -4.977 1.67 1 94.5 322 TRP A O 1
ATOM 2562 N N . GLU A 1 323 ? -4.582 -6.043 2.264 1 93 323 GLU A N 1
ATOM 2563 C CA . GLU A 1 323 ? -3.902 -6.949 3.186 1 93 323 GLU A CA 1
ATOM 2564 C C . GLU A 1 323 ? -3.004 -7.926 2.434 1 93 323 GLU A C 1
ATOM 2566 O O . GLU A 1 323 ? -1.943 -8.312 2.932 1 93 323 GLU A O 1
ATOM 2571 N N . THR A 1 324 ? -3.488 -8.305 1.244 1 90.69 324 THR A N 1
ATOM 2572 C CA . THR A 1 324 ? -2.676 -9.172 0.4 1 90.69 324 THR A CA 1
ATOM 2573 C C . THR A 1 324 ? -1.461 -8.422 -0.138 1 90.69 324 THR A C 1
ATOM 2575 O O . THR A 1 324 ? -0.385 -9 -0.295 1 90.69 324 THR A O 1
ATOM 2578 N N . PHE A 1 325 ? -1.647 -7.121 -0.448 1 94.5 325 PHE A N 1
ATOM 2579 C CA . PHE A 1 325 ? -0.542 -6.262 -0.863 1 94.5 325 PHE A CA 1
ATOM 2580 C C . PHE A 1 325 ? 0.558 -6.25 0.191 1 94.5 325 PHE A C 1
ATOM 2582 O O . PHE A 1 325 ? 1.737 -6.402 -0.134 1 94.5 325 PHE A O 1
ATOM 2589 N N . LEU A 1 326 ? 0.189 -6.102 1.487 1 96.38 326 LEU A N 1
ATOM 2590 C CA . LEU A 1 326 ? 1.14 -6.09 2.594 1 96.38 326 LEU A CA 1
ATOM 2591 C C . LEU A 1 326 ? 1.823 -7.445 2.74 1 96.38 326 LEU A C 1
ATOM 2593 O O . LEU A 1 326 ? 3.031 -7.512 2.979 1 96.38 326 LEU A O 1
ATOM 2597 N N . LEU A 1 327 ? 1.048 -8.484 2.596 1 93.81 327 LEU A N 1
ATOM 2598 C CA . LEU A 1 327 ? 1.583 -9.836 2.709 1 93.81 327 LEU A CA 1
ATOM 2599 C C . LEU A 1 327 ? 2.617 -10.102 1.621 1 93.81 327 LEU A C 1
ATOM 2601 O O . LEU A 1 327 ? 3.705 -10.609 1.904 1 93.81 327 LEU A O 1
ATOM 2605 N N . LEU A 1 328 ? 2.268 -9.734 0.39 1 93.25 328 LEU A N 1
ATOM 2606 C CA . LEU A 1 328 ? 3.16 -9.992 -0.735 1 93.25 328 LEU A CA 1
ATOM 2607 C C . LEU A 1 328 ? 4.422 -9.141 -0.635 1 93.25 328 LEU A C 1
ATOM 2609 O O . LEU A 1 328 ? 5.527 -9.633 -0.874 1 93.25 328 LEU A O 1
ATOM 2613 N N . GLY A 1 329 ? 4.262 -7.832 -0.316 1 95.31 329 GLY A N 1
ATOM 2614 C CA . GLY A 1 329 ? 5.422 -6.977 -0.116 1 95.31 329 GLY A CA 1
ATOM 2615 C C . GLY A 1 329 ? 6.367 -7.496 0.95 1 95.31 329 GLY A C 1
ATOM 2616 O O . GLY A 1 329 ? 7.586 -7.484 0.766 1 95.31 329 GLY A O 1
ATOM 2617 N N . THR A 1 330 ? 5.824 -7.969 2.047 1 96.5 330 THR A N 1
ATOM 2618 C CA . THR A 1 330 ? 6.613 -8.508 3.148 1 96.5 330 THR A CA 1
ATOM 2619 C C . THR A 1 330 ? 7.305 -9.805 2.738 1 96.5 330 THR A C 1
ATOM 2621 O O . THR A 1 330 ? 8.453 -10.047 3.117 1 96.5 330 THR A O 1
ATOM 2624 N N . SER A 1 331 ? 6.621 -10.625 1.955 1 93.5 331 SER A N 1
ATOM 2625 C CA . SER A 1 331 ? 7.223 -11.859 1.458 1 93.5 331 SER A CA 1
ATOM 2626 C C . SER A 1 331 ? 8.422 -11.57 0.566 1 93.5 331 SER A C 1
ATOM 2628 O O . SER A 1 331 ? 9.453 -12.234 0.67 1 93.5 331 SER A O 1
ATOM 2630 N N . PHE A 1 332 ? 8.25 -10.57 -0.297 1 94.94 332 PHE A N 1
ATOM 2631 C CA . PHE A 1 332 ? 9.375 -10.156 -1.138 1 94.94 332 PHE A CA 1
ATOM 2632 C C . PHE A 1 332 ? 10.539 -9.664 -0.286 1 94.94 332 PHE A C 1
ATOM 2634 O O . PHE A 1 332 ? 11.695 -9.984 -0.564 1 94.94 332 PHE A O 1
ATOM 2641 N N . SER A 1 333 ? 10.188 -8.867 0.739 1 96.5 333 SER A N 1
ATOM 2642 C CA . SER A 1 333 ? 11.234 -8.375 1.622 1 96.5 333 SER A CA 1
ATOM 2643 C C . SER A 1 333 ? 12.008 -9.523 2.266 1 96.5 333 SER A C 1
ATOM 2645 O O . SER A 1 333 ? 13.234 -9.508 2.297 1 96.5 333 SER A O 1
ATOM 2647 N N . LEU A 1 334 ? 11.273 -10.5 2.764 1 95.19 334 LEU A N 1
ATOM 2648 C CA . LEU A 1 334 ? 11.898 -11.656 3.391 1 95.19 334 LEU A CA 1
ATOM 2649 C C . LEU A 1 334 ? 12.758 -12.422 2.393 1 95.19 334 LEU A C 1
ATOM 2651 O O . LEU A 1 334 ? 13.883 -12.82 2.715 1 95.19 334 LEU A O 1
ATOM 2655 N N . GLY A 1 335 ? 12.273 -12.625 1.186 1 93.06 335 GLY A N 1
ATOM 2656 C CA . GLY A 1 335 ? 13.039 -13.289 0.142 1 93.06 335 GLY A CA 1
ATOM 2657 C C . GLY A 1 335 ? 14.32 -12.562 -0.21 1 93.06 335 GLY A C 1
ATOM 2658 O O . GLY A 1 335 ? 15.383 -13.18 -0.311 1 93.06 335 GLY A O 1
ATOM 2659 N N . PHE A 1 336 ? 14.227 -11.227 -0.398 1 94.31 336 PHE A N 1
ATOM 2660 C CA . PHE A 1 336 ? 15.383 -10.422 -0.75 1 94.31 336 PHE A CA 1
ATOM 2661 C C . PHE A 1 336 ? 16.422 -10.445 0.368 1 94.31 336 PHE A C 1
ATOM 2663 O O . PHE A 1 336 ? 17.625 -10.57 0.108 1 94.31 336 PHE A O 1
ATOM 2670 N N . ILE A 1 337 ? 15.961 -10.352 1.614 1 95.94 337 ILE A N 1
ATOM 2671 C CA . ILE A 1 337 ? 16.859 -10.352 2.76 1 95.94 337 ILE A CA 1
ATOM 2672 C C . ILE A 1 337 ? 17.594 -11.695 2.846 1 95.94 337 ILE A C 1
ATOM 2674 O O . ILE A 1 337 ? 18.797 -11.742 3.074 1 95.94 337 ILE A O 1
ATOM 2678 N N . MET A 1 338 ? 16.875 -12.773 2.619 1 94.12 338 MET A N 1
ATOM 2679 C CA . MET A 1 338 ? 17.469 -14.109 2.648 1 94.12 338 MET A CA 1
ATOM 2680 C C . MET A 1 338 ? 18.531 -14.258 1.557 1 94.12 338 MET A C 1
ATOM 2682 O O . MET A 1 338 ? 19.578 -14.875 1.773 1 94.12 338 MET A O 1
ATOM 2686 N N . ALA A 1 339 ? 18.266 -13.711 0.426 1 92.69 339 ALA A N 1
ATOM 2687 C CA . ALA A 1 339 ? 19.219 -13.773 -0.682 1 92.69 339 ALA A CA 1
ATOM 2688 C C . ALA A 1 339 ? 20.438 -12.906 -0.401 1 92.69 339 ALA A C 1
ATOM 2690 O O . ALA A 1 339 ? 21.578 -13.289 -0.713 1 92.69 339 ALA A O 1
ATOM 2691 N N . GLU A 1 340 ? 20.234 -11.75 0.169 1 93.5 340 GLU A N 1
ATOM 2692 C CA . GLU A 1 340 ? 21.281 -10.758 0.355 1 93.5 340 GLU A CA 1
ATOM 2693 C C . GLU A 1 340 ? 22.219 -11.148 1.501 1 93.5 340 GLU A C 1
ATOM 2695 O O . GLU A 1 340 ? 23.438 -10.953 1.418 1 93.5 340 GLU A O 1
ATOM 2700 N N . ASN A 1 341 ? 21.609 -11.688 2.578 1 94.31 341 ASN A N 1
ATOM 2701 C CA . ASN A 1 341 ? 22.453 -11.961 3.736 1 94.31 341 ASN A CA 1
ATOM 2702 C C . ASN A 1 341 ? 23 -13.383 3.709 1 94.31 341 ASN A C 1
ATOM 2704 O O . ASN A 1 341 ? 23.641 -13.828 4.664 1 94.31 341 ASN A O 1
ATOM 2708 N N . GLY A 1 342 ? 22.688 -14.219 2.664 1 93 342 GLY A N 1
ATOM 2709 C CA . GLY A 1 342 ? 23.297 -15.523 2.453 1 93 342 GLY A CA 1
ATOM 2710 C C . GLY A 1 342 ? 22.484 -16.656 3.049 1 93 342 GLY A C 1
ATOM 2711 O O . GLY A 1 342 ? 22.844 -17.828 2.918 1 93 342 GLY A O 1
ATOM 2712 N N . THR A 1 343 ? 21.406 -16.406 3.684 1 92.94 343 THR A N 1
ATOM 2713 C CA . THR A 1 343 ? 20.562 -17.438 4.27 1 92.94 343 THR A CA 1
ATOM 2714 C C . THR A 1 343 ? 20.078 -18.422 3.203 1 92.94 343 THR A C 1
ATOM 2716 O O . THR A 1 343 ? 20.109 -19.625 3.414 1 92.94 343 THR A O 1
ATOM 2719 N N . ALA A 1 344 ? 19.656 -17.922 2.076 1 91.62 344 ALA A N 1
ATOM 2720 C CA . ALA A 1 344 ? 19.172 -18.766 0.985 1 91.62 344 ALA A CA 1
ATOM 2721 C C . ALA A 1 344 ? 20.25 -19.703 0.499 1 91.62 344 ALA A C 1
ATOM 2723 O O . ALA A 1 344 ? 20 -20.891 0.242 1 91.62 344 ALA A O 1
ATOM 2724 N N . GLU A 1 345 ? 21.422 -19.172 0.374 1 90.81 345 GLU A N 1
ATOM 2725 C CA . GLU A 1 345 ? 22.562 -19.984 -0.072 1 90.81 345 GLU A CA 1
ATOM 2726 C C . GLU A 1 345 ? 22.875 -21.094 0.933 1 90.81 345 GLU A C 1
ATOM 2728 O O . GLU A 1 345 ? 23.219 -22.203 0.545 1 90.81 345 GLU A O 1
ATOM 2733 N N . MET A 1 346 ? 22.828 -20.75 2.209 1 90.81 346 MET A N 1
ATOM 2734 C CA . MET A 1 346 ? 23.109 -21.734 3.25 1 90.81 346 MET A CA 1
ATOM 2735 C C . MET A 1 346 ? 22.062 -22.859 3.234 1 90.81 346 MET A C 1
ATOM 2737 O O . MET A 1 346 ? 22.406 -24.031 3.418 1 90.81 346 MET A O 1
ATOM 2741 N N . ILE A 1 347 ? 20.875 -22.5 3.045 1 88.56 347 ILE A N 1
ATOM 2742 C CA . ILE A 1 347 ? 19.812 -23.5 2.953 1 88.56 347 ILE A CA 1
ATOM 2743 C C . ILE A 1 347 ? 20.031 -24.375 1.719 1 88.56 347 ILE A C 1
ATOM 2745 O O . ILE A 1 347 ? 19.906 -25.594 1.788 1 88.56 347 ILE A O 1
ATOM 2749 N N . ALA A 1 348 ? 20.312 -23.75 0.59 1 87.62 348 ALA A N 1
ATOM 2750 C CA . ALA A 1 348 ? 20.578 -24.469 -0.652 1 87.62 348 ALA A CA 1
ATOM 2751 C C . ALA A 1 348 ? 21.719 -25.469 -0.482 1 87.62 348 ALA A C 1
ATOM 2753 O O . ALA A 1 348 ? 21.641 -26.594 -0.966 1 87.62 348 ALA A O 1
ATOM 2754 N N . THR A 1 349 ? 22.766 -25.016 0.173 1 86.06 349 THR A N 1
ATOM 2755 C CA . THR A 1 349 ? 23.922 -25.875 0.412 1 86.06 349 THR A CA 1
ATOM 2756 C C . THR A 1 349 ? 23.547 -27.062 1.287 1 86.06 349 THR A C 1
ATOM 2758 O O . THR A 1 349 ? 24 -28.188 1.053 1 86.06 349 THR A O 1
ATOM 2761 N N . ALA A 1 350 ? 22.719 -26.812 2.283 1 84.5 350 ALA A N 1
ATOM 2762 C CA . ALA A 1 350 ? 22.25 -27.891 3.146 1 84.5 350 ALA A CA 1
ATOM 2763 C C . ALA A 1 350 ? 21.422 -28.906 2.359 1 84.5 350 ALA A C 1
ATOM 2765 O O . ALA A 1 350 ? 21.516 -30.109 2.594 1 84.5 350 ALA A O 1
ATOM 2766 N N . LEU A 1 351 ? 20.656 -28.484 1.424 1 85.19 351 LEU A N 1
ATOM 2767 C CA . LEU A 1 351 ? 19.812 -29.344 0.619 1 85.19 351 LEU A CA 1
ATOM 2768 C C . LEU A 1 351 ? 20.641 -30.172 -0.354 1 85.19 351 LEU A C 1
ATOM 2770 O O . LEU A 1 351 ? 20.344 -31.344 -0.587 1 85.19 351 LEU A O 1
ATOM 2774 N N . ILE A 1 352 ? 21.625 -29.562 -0.874 1 83.56 352 ILE A N 1
ATOM 2775 C CA . ILE A 1 352 ? 22.438 -30.25 -1.861 1 83.56 352 ILE A CA 1
ATOM 2776 C C . ILE A 1 352 ? 23.172 -31.422 -1.203 1 83.56 352 ILE A C 1
ATOM 2778 O O . ILE A 1 352 ? 23.453 -32.438 -1.858 1 83.56 352 ILE A O 1
ATOM 2782 N N . GLN A 1 353 ? 23.453 -31.203 0.053 1 84.81 353 GLN A N 1
ATOM 2783 C CA . GLN A 1 353 ? 24.141 -32.281 0.772 1 84.81 353 GLN A CA 1
ATOM 2784 C C . GLN A 1 353 ? 23.281 -33.531 0.873 1 84.81 353 GLN A C 1
ATOM 2786 O O . GLN A 1 353 ? 23.781 -34.625 1.078 1 84.81 353 GLN A O 1
ATOM 2791 N N . LEU A 1 354 ? 22.062 -33.344 0.646 1 86.44 354 LEU A N 1
ATOM 2792 C CA . LEU A 1 354 ? 21.141 -34.469 0.716 1 86.44 354 LEU A CA 1
ATOM 2793 C C . LEU A 1 354 ? 21.094 -35.219 -0.609 1 86.44 354 LEU A C 1
ATOM 2795 O O . LEU A 1 354 ? 20.594 -36.344 -0.674 1 86.44 354 LEU A O 1
ATOM 2799 N N . VAL A 1 355 ? 21.594 -34.625 -1.663 1 86.75 355 VAL A N 1
ATOM 2800 C CA . VAL A 1 355 ? 21.656 -35.25 -2.979 1 86.75 355 VAL A CA 1
ATOM 2801 C C . VAL A 1 355 ? 22.891 -36.125 -3.07 1 86.75 355 VAL A C 1
ATOM 2803 O O . VAL A 1 355 ? 24 -35.719 -2.74 1 86.75 355 VAL A O 1
ATOM 2806 N N . PRO A 1 356 ? 22.688 -37.375 -3.455 1 86.94 356 PRO A N 1
ATOM 2807 C CA . PRO A 1 356 ? 23.844 -38.281 -3.543 1 86.94 356 PRO A CA 1
ATOM 2808 C C . PRO A 1 356 ? 24.922 -37.75 -4.477 1 86.94 356 PRO A C 1
ATOM 2810 O O . PRO A 1 356 ? 24.625 -37.156 -5.52 1 86.94 356 PRO A O 1
ATOM 2813 N N . ASP A 1 357 ? 26.172 -38.062 -4.098 1 84.06 357 ASP A N 1
ATOM 2814 C CA . ASP A 1 357 ? 27.328 -37.688 -4.926 1 84.06 357 ASP A CA 1
ATOM 2815 C C . ASP A 1 357 ? 27.25 -38.375 -6.293 1 84.06 357 ASP A C 1
ATOM 2817 O O . ASP A 1 357 ? 26.906 -39.531 -6.387 1 84.06 357 ASP A O 1
ATOM 2821 N N . GLY A 1 358 ? 27.469 -37.688 -7.262 1 83 358 GLY A N 1
ATOM 2822 C CA . GLY A 1 358 ? 27.484 -38.25 -8.609 1 83 358 GLY A CA 1
ATOM 2823 C C . GLY A 1 358 ? 26.109 -38.438 -9.195 1 83 358 GLY A C 1
ATOM 2824 O O . GLY A 1 358 ? 25.953 -39.125 -10.203 1 83 358 GLY A O 1
ATOM 2825 N N . ALA A 1 359 ? 25.188 -37.906 -8.523 1 86.56 359 ALA A N 1
ATOM 2826 C CA . ALA A 1 359 ? 23.828 -38.062 -9.023 1 86.56 359 ALA A CA 1
ATOM 2827 C C . ALA A 1 359 ? 23.688 -37.5 -10.438 1 86.56 359 ALA A C 1
ATOM 2829 O O . ALA A 1 359 ? 24.312 -36.5 -10.773 1 86.56 359 ALA A O 1
ATOM 2830 N N . SER A 1 360 ? 23 -38.281 -11.289 1 87.81 360 SER A N 1
ATOM 2831 C CA . SER A 1 360 ? 22.719 -37.812 -12.641 1 87.81 360 SER A CA 1
ATOM 2832 C C . SER A 1 360 ? 21.891 -36.531 -12.625 1 87.81 360 SER A C 1
ATOM 2834 O O . SER A 1 360 ? 21.312 -36.156 -11.602 1 87.81 360 SER A O 1
ATOM 2836 N N . THR A 1 361 ? 21.859 -35.812 -13.688 1 86.31 361 THR A N 1
ATOM 2837 C CA . THR A 1 361 ? 21.109 -34.594 -13.805 1 86.31 361 THR A CA 1
ATOM 2838 C C . THR A 1 361 ? 19.625 -34.844 -13.555 1 86.31 361 THR A C 1
ATOM 2840 O O . THR A 1 361 ? 18.938 -34 -12.945 1 86.31 361 THR A O 1
ATOM 2843 N N . TRP A 1 362 ? 19.172 -35.938 -14.016 1 88.75 362 TRP A N 1
ATOM 2844 C CA . TRP A 1 362 ? 17.766 -36.312 -13.812 1 88.75 362 TRP A CA 1
ATOM 2845 C C . TRP A 1 362 ? 17.453 -36.438 -12.328 1 88.75 362 TRP A C 1
ATOM 2847 O O . TRP A 1 362 ? 16.406 -35.969 -11.867 1 88.75 362 TRP A O 1
ATOM 2857 N N . MET A 1 363 ? 18.297 -37.062 -11.68 1 89.69 363 MET A N 1
ATOM 2858 C CA . MET A 1 363 ? 18.094 -37.281 -10.242 1 89.69 363 MET A CA 1
ATOM 2859 C C . MET A 1 363 ? 18.141 -35.938 -9.492 1 89.69 363 MET A C 1
ATOM 2861 O O . MET A 1 363 ? 17.391 -35.719 -8.547 1 89.69 363 MET A O 1
ATOM 2865 N N . LYS A 1 364 ? 19.062 -35.125 -9.898 1 89 364 LYS A N 1
ATOM 2866 C CA . LYS A 1 364 ? 19.172 -33.812 -9.266 1 89 364 LYS A CA 1
ATOM 2867 C C . LYS A 1 364 ? 17.875 -33.031 -9.414 1 89 364 LYS A C 1
ATOM 2869 O O . LYS A 1 364 ? 17.422 -32.375 -8.469 1 89 364 LYS A O 1
ATOM 2874 N N . VAL A 1 365 ? 17.266 -33.094 -10.609 1 91.06 365 VAL A N 1
ATOM 2875 C CA . VAL A 1 365 ? 16.031 -32.344 -10.859 1 91.06 365 VAL A CA 1
ATOM 2876 C C . VAL A 1 365 ? 14.898 -32.938 -10.023 1 91.06 365 VAL A C 1
ATOM 2878 O O . VAL A 1 365 ? 14.055 -32.219 -9.508 1 91.06 365 VAL A O 1
ATOM 2881 N N . ILE A 1 366 ? 14.914 -34.219 -9.859 1 92.81 366 ILE A N 1
ATOM 2882 C CA . ILE A 1 366 ? 13.898 -34.875 -9.047 1 92.81 366 ILE A CA 1
ATOM 2883 C C . ILE A 1 366 ? 14.023 -34.438 -7.59 1 92.81 366 ILE A C 1
ATOM 2885 O O . ILE A 1 366 ? 13.023 -34.156 -6.93 1 92.81 366 ILE A O 1
ATOM 2889 N N . PHE A 1 367 ? 15.227 -34.375 -7.105 1 91.19 367 PHE A N 1
ATOM 2890 C CA . PHE A 1 367 ? 15.445 -33.906 -5.742 1 91.19 367 PHE A CA 1
ATOM 2891 C C . PHE A 1 367 ? 14.984 -32.469 -5.586 1 91.19 367 PHE A C 1
ATOM 2893 O O . PHE A 1 367 ? 14.398 -32.094 -4.57 1 91.19 367 PHE A O 1
ATOM 2900 N N . ILE A 1 368 ? 15.281 -31.625 -6.59 1 91.56 368 ILE A N 1
ATOM 2901 C CA . ILE A 1 368 ? 14.836 -30.25 -6.566 1 91.56 368 ILE A CA 1
ATOM 2902 C C . ILE A 1 368 ? 13.312 -30.188 -6.477 1 91.56 368 ILE A C 1
ATOM 2904 O O . ILE A 1 368 ? 12.758 -29.422 -5.68 1 91.56 368 ILE A O 1
ATOM 2908 N N . ILE A 1 369 ? 12.656 -30.969 -7.266 1 94.31 369 ILE A N 1
ATOM 2909 C CA . ILE A 1 369 ? 11.195 -31.016 -7.277 1 94.31 369 ILE A CA 1
ATOM 2910 C C . ILE A 1 369 ? 10.68 -31.453 -5.906 1 94.31 369 ILE A C 1
ATOM 2912 O O . ILE A 1 369 ? 9.711 -30.891 -5.395 1 94.31 369 ILE A O 1
ATOM 2916 N N . LEU A 1 370 ? 11.336 -32.438 -5.332 1 93.06 370 LEU A N 1
ATOM 2917 C CA . LEU A 1 370 ? 10.961 -32.906 -4.008 1 93.06 370 LEU A CA 1
ATOM 2918 C C . LEU A 1 370 ? 11.125 -31.797 -2.965 1 93.06 370 LEU A C 1
ATOM 2920 O O . LEU A 1 370 ? 10.266 -31.625 -2.1 1 93.06 370 LEU A O 1
ATOM 2924 N N . PHE A 1 371 ? 12.242 -31.109 -3.064 1 91.81 371 PHE A N 1
ATOM 2925 C CA . PHE A 1 371 ? 12.492 -30.031 -2.127 1 91.81 371 PHE A CA 1
ATOM 2926 C C . PHE A 1 371 ? 11.461 -28.922 -2.293 1 91.81 371 PHE A C 1
ATOM 2928 O O . PHE A 1 371 ? 10.945 -28.391 -1.306 1 91.81 371 PHE A O 1
ATOM 2935 N N . ILE A 1 372 ? 11.164 -28.516 -3.539 1 94.12 372 ILE A N 1
ATOM 2936 C CA . ILE A 1 372 ? 10.148 -27.5 -3.818 1 94.12 372 ILE A CA 1
ATOM 2937 C C . ILE A 1 372 ? 8.805 -27.953 -3.254 1 94.12 372 ILE A C 1
ATOM 2939 O O . ILE A 1 372 ? 8.086 -27.172 -2.627 1 94.12 372 ILE A O 1
ATOM 2943 N N . GLY A 1 373 ? 8.523 -29.219 -3.465 1 91.44 373 GLY A N 1
ATOM 2944 C CA . GLY A 1 373 ? 7.27 -29.781 -2.979 1 91.44 373 GLY A CA 1
ATOM 2945 C C . GLY A 1 373 ? 7.133 -29.703 -1.47 1 91.44 373 GLY A C 1
ATOM 2946 O O . GLY A 1 373 ? 6.082 -29.312 -0.957 1 91.44 373 GLY A O 1
ATOM 2947 N N . ILE A 1 374 ? 8.141 -30.062 -0.76 1 88.81 374 ILE A N 1
ATOM 2948 C CA . ILE A 1 374 ? 8.141 -30.047 0.698 1 88.81 374 ILE A CA 1
ATOM 2949 C C . ILE A 1 374 ? 7.969 -28.609 1.195 1 88.81 374 ILE A C 1
ATOM 2951 O O . ILE A 1 374 ? 7.164 -28.344 2.094 1 88.81 374 ILE A O 1
ATOM 2955 N N . MET A 1 375 ? 8.672 -27.688 0.609 1 90.25 375 MET A N 1
ATOM 2956 C CA . MET A 1 375 ? 8.586 -26.281 1.013 1 90.25 375 MET A CA 1
ATOM 2957 C C . MET A 1 375 ? 7.23 -25.688 0.654 1 90.25 375 MET A C 1
ATOM 2959 O O . MET A 1 375 ? 6.68 -24.891 1.409 1 90.25 375 MET A O 1
ATOM 2963 N N . ARG A 1 376 ? 6.734 -26.078 -0.506 1 90.88 376 ARG A N 1
ATOM 2964 C CA . ARG A 1 376 ? 5.449 -25.562 -0.969 1 90.88 376 ARG A CA 1
ATOM 2965 C C . ARG A 1 376 ? 4.336 -25.906 0.014 1 90.88 376 ARG A C 1
ATOM 2967 O O . ARG A 1 376 ? 3.398 -25.125 0.199 1 90.88 376 ARG A O 1
ATOM 2974 N N . TRP A 1 377 ? 4.441 -26.984 0.661 1 84.44 377 TRP A N 1
ATOM 2975 C CA . TRP A 1 377 ? 3.43 -27.453 1.602 1 84.44 377 TRP A CA 1
ATOM 2976 C C . TRP A 1 377 ? 3.402 -26.578 2.852 1 84.44 377 TRP A C 1
ATOM 2978 O O . TRP A 1 377 ? 2.418 -26.578 3.594 1 84.44 377 TRP A O 1
ATOM 2988 N N . MET A 1 378 ? 4.441 -25.859 3.006 1 84.44 378 MET A N 1
ATOM 2989 C CA . MET A 1 378 ? 4.535 -25.016 4.191 1 84.44 378 MET A CA 1
ATOM 2990 C C . MET A 1 378 ? 3.77 -23.703 3.998 1 84.44 378 MET A C 1
ATOM 2992 O O . MET A 1 378 ? 3.564 -22.953 4.953 1 84.44 378 MET A O 1
ATOM 2996 N N . PHE A 1 379 ? 3.264 -23.5 2.803 1 85.81 379 PHE A N 1
ATOM 2997 C CA . PHE A 1 379 ? 2.568 -22.266 2.496 1 85.81 379 PHE A CA 1
ATOM 2998 C C . PHE A 1 379 ? 1.14 -22.531 2.045 1 85.81 379 PHE A C 1
ATOM 3000 O O . PHE A 1 379 ? 0.854 -23.594 1.481 1 85.81 379 PHE A O 1
ATOM 3007 N N . THR A 1 380 ? 0.304 -21.625 2.346 1 81.44 380 THR A N 1
ATOM 3008 C CA . THR A 1 380 ? -1.081 -21.766 1.911 1 81.44 380 THR A CA 1
ATOM 3009 C C . THR A 1 380 ? -1.27 -21.188 0.508 1 81.44 380 THR A C 1
ATOM 3011 O O . THR A 1 380 ? -2.145 -21.641 -0.236 1 81.44 380 THR A O 1
ATOM 3014 N N . ASN A 1 381 ? -0.586 -20.203 0.163 1 85.19 381 ASN A N 1
ATOM 3015 C CA . ASN A 1 381 ? -0.751 -19.641 -1.171 1 85.19 381 ASN A CA 1
ATOM 3016 C C . ASN A 1 381 ? 0.53 -19.75 -1.991 1 85.19 381 ASN A C 1
ATOM 3018 O O . ASN A 1 381 ? 1.631 -19.734 -1.438 1 85.19 381 ASN A O 1
ATOM 3022 N N . SER A 1 382 ? 0.345 -19.844 -3.266 1 91.44 382 SER A N 1
ATOM 3023 C CA . SER A 1 382 ? 1.457 -20.094 -4.176 1 91.44 382 SER A CA 1
ATOM 3024 C C . SER A 1 382 ? 2.35 -18.875 -4.32 1 91.44 382 SER A C 1
ATOM 3026 O O . SER A 1 382 ? 3.564 -19 -4.492 1 91.44 382 SER A O 1
ATOM 3028 N N . THR A 1 383 ? 1.766 -17.734 -4.184 1 89.31 383 THR A N 1
ATOM 3029 C CA . THR A 1 383 ? 2.518 -16.5 -4.414 1 89.31 383 THR A CA 1
ATOM 3030 C C . THR A 1 383 ? 3.531 -16.266 -3.297 1 89.31 383 THR A C 1
ATOM 3032 O O . THR A 1 383 ? 4.695 -15.969 -3.562 1 89.31 383 THR A O 1
ATOM 3035 N N . SER A 1 384 ? 3.123 -16.438 -2.08 1 87.19 384 SER A N 1
ATOM 3036 C CA . SER A 1 384 ? 4.051 -16.312 -0.964 1 87.19 384 SER A CA 1
ATOM 3037 C C . SER A 1 384 ? 5.125 -17.391 -1.005 1 87.19 384 SER A C 1
ATOM 3039 O O . SER A 1 384 ? 6.281 -17.141 -0.669 1 87.19 384 SER A O 1
ATOM 3041 N N . ALA A 1 385 ? 4.75 -18.531 -1.446 1 92.44 385 ALA A N 1
ATOM 3042 C CA . ALA A 1 385 ? 5.68 -19.656 -1.506 1 92.44 385 ALA A CA 1
ATOM 3043 C C . ALA A 1 385 ? 6.801 -19.391 -2.506 1 92.44 385 ALA A C 1
ATOM 3045 O O . ALA A 1 385 ? 7.98 -19.578 -2.191 1 92.44 385 ALA A O 1
ATOM 3046 N N . ILE A 1 386 ? 6.391 -18.922 -3.646 1 95.56 386 ILE A N 1
ATOM 3047 C CA . ILE A 1 386 ? 7.398 -18.812 -4.695 1 95.56 386 ILE A CA 1
ATOM 3048 C C . ILE A 1 386 ? 8.391 -17.703 -4.344 1 95.56 386 ILE A C 1
ATOM 3050 O O . ILE A 1 386 ? 9.578 -17.812 -4.66 1 95.56 386 ILE A O 1
ATOM 3054 N N . VAL A 1 387 ? 7.992 -16.688 -3.691 1 92.31 387 VAL A N 1
ATOM 3055 C CA . VAL A 1 387 ? 8.859 -15.562 -3.355 1 92.31 387 VAL A CA 1
ATOM 3056 C C . VAL A 1 387 ? 9.961 -16.031 -2.396 1 92.31 387 VAL A C 1
ATOM 3058 O O . VAL A 1 387 ? 11.102 -15.57 -2.486 1 92.31 387 VAL A O 1
ATOM 3061 N N . VAL A 1 388 ? 9.602 -16.969 -1.566 1 88.19 388 VAL A N 1
ATOM 3062 C CA . VAL A 1 388 ? 10.555 -17.453 -0.563 1 88.19 388 VAL A CA 1
ATOM 3063 C C . VAL A 1 388 ? 11.383 -18.594 -1.14 1 88.19 388 VAL A C 1
ATOM 3065 O O . VAL A 1 388 ? 12.586 -18.688 -0.879 1 88.19 388 VAL A O 1
ATOM 3068 N N . ILE A 1 389 ? 10.828 -19.406 -1.94 1 93.75 389 ILE A N 1
ATOM 3069 C CA . ILE A 1 389 ? 11.469 -20.609 -2.43 1 93.75 389 ILE A CA 1
ATOM 3070 C C . ILE A 1 389 ? 12.398 -20.281 -3.594 1 93.75 389 ILE A C 1
ATOM 3072 O O . ILE A 1 389 ? 13.469 -20.875 -3.74 1 93.75 389 ILE A O 1
ATOM 3076 N N . PHE A 1 390 ? 12.055 -19.297 -4.324 1 95.69 390 PHE A N 1
ATOM 3077 C CA . PHE A 1 390 ? 12.734 -18.953 -5.57 1 95.69 390 PHE A CA 1
ATOM 3078 C C . PHE A 1 390 ? 14.211 -18.656 -5.32 1 95.69 390 PHE A C 1
ATOM 3080 O O . PHE A 1 390 ? 15.086 -19.25 -5.949 1 95.69 390 PHE A O 1
ATOM 3087 N N . PRO A 1 391 ? 14.539 -17.797 -4.359 1 91.56 391 PRO A N 1
ATOM 3088 C CA . PRO A 1 391 ? 15.961 -17.516 -4.141 1 91.56 391 PRO A CA 1
ATOM 3089 C C . PRO A 1 391 ? 16.719 -18.719 -3.613 1 91.56 391 PRO A C 1
ATOM 3091 O O . PRO A 1 391 ? 17.906 -18.875 -3.912 1 91.56 391 PRO A O 1
ATOM 3094 N N . ILE A 1 392 ? 16.109 -19.578 -2.861 1 90.31 392 ILE A N 1
ATOM 3095 C CA . ILE A 1 392 ? 16.75 -20.797 -2.357 1 90.31 392 ILE A CA 1
ATOM 3096 C C . ILE A 1 392 ? 17.109 -21.703 -3.523 1 90.31 392 ILE A C 1
ATOM 3098 O O . ILE A 1 392 ? 18.25 -22.172 -3.625 1 90.31 392 ILE A O 1
ATOM 3102 N N . MET A 1 393 ? 16.188 -21.828 -4.414 1 91.69 393 MET A N 1
ATOM 3103 C CA . MET A 1 393 ? 16.375 -22.75 -5.52 1 91.69 393 MET A CA 1
ATOM 3104 C C . MET A 1 393 ? 17.312 -22.172 -6.57 1 91.69 393 MET A C 1
ATOM 3106 O O . MET A 1 393 ? 18.062 -22.891 -7.223 1 91.69 393 MET A O 1
ATOM 3110 N N . MET A 1 394 ? 17.281 -20.891 -6.738 1 88.56 394 MET A N 1
ATOM 3111 C CA . MET A 1 394 ? 18.203 -20.266 -7.684 1 88.56 394 MET A CA 1
ATOM 3112 C C . MET A 1 394 ? 19.641 -20.406 -7.211 1 88.56 394 MET A C 1
ATOM 3114 O O . MET A 1 394 ? 20.562 -20.516 -8.023 1 88.56 394 MET A O 1
ATOM 3118 N N . SER A 1 395 ? 19.797 -20.359 -5.984 1 82.5 395 SER A N 1
ATOM 3119 C CA . SER A 1 395 ? 21.141 -20.609 -5.441 1 82.5 395 SER A CA 1
ATOM 3120 C C . SER A 1 395 ? 21.578 -22.047 -5.68 1 82.5 395 SER A C 1
ATOM 3122 O O . SER A 1 395 ? 22.766 -22.328 -5.852 1 82.5 395 SER A O 1
ATOM 3124 N N . TYR A 1 396 ? 20.625 -22.922 -5.777 1 78.69 396 TYR A N 1
ATOM 3125 C CA . TYR A 1 396 ? 20.859 -24.344 -6.059 1 78.69 396 TYR A CA 1
ATOM 3126 C C . TYR A 1 396 ? 21.281 -24.547 -7.508 1 78.69 396 TYR A C 1
ATOM 3128 O O . TYR A 1 396 ? 22.156 -25.375 -7.801 1 78.69 396 TYR A O 1
ATOM 3136 N N . ALA A 1 397 ? 20.703 -23.828 -8.414 1 74.06 397 ALA A N 1
ATOM 3137 C CA . ALA A 1 397 ? 20.938 -23.969 -9.852 1 74.06 397 ALA A CA 1
ATOM 3138 C C . ALA A 1 397 ? 22.406 -23.75 -10.188 1 74.06 397 ALA A C 1
ATOM 3140 O O . ALA A 1 397 ? 22.953 -24.406 -11.07 1 74.06 397 ALA A O 1
ATOM 3141 N N . SER A 1 398 ? 22.969 -22.906 -9.602 1 71.62 398 SER A N 1
ATOM 3142 C CA . SER A 1 398 ? 24.375 -22.578 -9.867 1 71.62 398 SER A CA 1
ATOM 3143 C C . SER A 1 398 ? 25.281 -23.766 -9.531 1 71.62 398 SER A C 1
ATOM 3145 O O . SER A 1 398 ? 26.391 -23.859 -10.047 1 71.62 398 SER A O 1
ATOM 3147 N N . LEU A 1 399 ? 24.594 -24.719 -8.961 1 68.62 399 LEU A N 1
ATOM 3148 C CA . LEU A 1 399 ? 25.406 -25.844 -8.508 1 68.62 399 LEU A CA 1
ATOM 3149 C C . LEU A 1 399 ? 25.219 -27.047 -9.422 1 68.62 399 LEU A C 1
ATOM 3151 O O . LEU A 1 399 ? 26.031 -27.969 -9.414 1 68.62 399 LEU A O 1
ATOM 3155 N N . ILE A 1 400 ? 24.188 -27.156 -10.203 1 73.75 400 ILE A N 1
ATOM 3156 C CA . ILE A 1 400 ? 23.875 -28.375 -10.93 1 73.75 400 ILE A CA 1
ATOM 3157 C C . ILE A 1 400 ? 23.891 -28.109 -12.43 1 73.75 400 ILE A C 1
ATOM 3159 O O . ILE A 1 400 ? 23.5 -28.969 -13.227 1 73.75 400 ILE A O 1
ATOM 3163 N N . ASP A 1 401 ? 24.375 -27.156 -12.961 1 77.44 401 ASP A N 1
ATOM 3164 C CA . ASP A 1 401 ? 24.516 -26.828 -14.375 1 77.44 401 ASP A CA 1
ATOM 3165 C C . ASP A 1 401 ? 23.172 -26.875 -15.086 1 77.44 401 ASP A C 1
ATOM 3167 O O . ASP A 1 401 ? 23.031 -27.516 -16.141 1 77.44 401 ASP A O 1
ATOM 3171 N N . LEU A 1 402 ? 22.156 -26.594 -14.633 1 84.19 402 LEU A N 1
ATOM 3172 C CA . LEU A 1 402 ? 20.844 -26.469 -15.25 1 84.19 402 LEU A CA 1
ATOM 3173 C C . LEU A 1 402 ? 20.578 -25.031 -15.703 1 84.19 402 LEU A C 1
ATOM 3175 O O . LEU A 1 402 ? 21 -24.078 -15.023 1 84.19 402 LEU A O 1
ATOM 3179 N N . SER A 1 403 ? 19.969 -24.922 -16.953 1 88.56 403 SER A N 1
ATOM 3180 C CA . SER A 1 403 ? 19.578 -23.594 -17.422 1 88.56 403 SER A CA 1
ATOM 3181 C C . SER A 1 403 ? 18.734 -22.859 -16.375 1 88.56 403 SER A C 1
ATOM 3183 O O . SER A 1 403 ? 17.75 -23.406 -15.875 1 88.56 403 SER A O 1
ATOM 3185 N N . PRO A 1 404 ? 19.141 -21.625 -16.031 1 91.19 404 PRO A N 1
ATOM 3186 C CA . PRO A 1 404 ? 18.375 -20.859 -15.047 1 91.19 404 PRO A CA 1
ATOM 3187 C C . PRO A 1 404 ? 16.922 -20.641 -15.469 1 91.19 404 PRO A C 1
ATOM 3189 O O . PRO A 1 404 ? 16.031 -20.609 -14.625 1 91.19 404 PRO A O 1
ATOM 3192 N N . VAL A 1 405 ? 16.719 -20.453 -16.75 1 94.19 405 VAL A N 1
ATOM 3193 C CA . VAL A 1 405 ? 15.375 -20.234 -17.266 1 94.19 405 VAL A CA 1
ATOM 3194 C C . VAL A 1 405 ? 14.539 -21.5 -17.062 1 94.19 405 VAL A C 1
ATOM 3196 O O . VAL A 1 405 ? 13.398 -21.438 -16.609 1 94.19 405 VAL A O 1
ATOM 3199 N N . ALA A 1 406 ? 15.141 -22.641 -17.406 1 94.5 406 ALA A N 1
ATOM 3200 C CA . ALA A 1 406 ? 14.445 -23.922 -17.25 1 94.5 406 ALA A CA 1
ATOM 3201 C C . ALA A 1 406 ? 14.102 -24.172 -15.781 1 94.5 406 ALA A C 1
ATOM 3203 O O . ALA A 1 406 ? 13.008 -24.656 -15.469 1 94.5 406 ALA A O 1
ATOM 3204 N N . LEU A 1 407 ? 15.023 -23.859 -14.93 1 94.19 407 LEU A N 1
ATOM 3205 C CA . LEU A 1 407 ? 14.789 -24.047 -13.508 1 94.19 407 LEU A CA 1
ATOM 3206 C C . LEU A 1 407 ? 13.672 -23.125 -13.016 1 94.19 407 LEU A C 1
ATOM 3208 O O . LEU A 1 407 ? 12.82 -23.547 -12.234 1 94.19 407 LEU A O 1
ATOM 3212 N N . ALA A 1 408 ? 13.711 -21.859 -13.422 1 95.56 408 ALA A N 1
ATOM 3213 C CA . ALA A 1 408 ? 12.68 -20.906 -13.023 1 95.56 408 ALA A CA 1
ATOM 3214 C C . ALA A 1 408 ? 11.297 -21.375 -13.445 1 95.56 408 ALA A C 1
ATOM 3216 O O . ALA A 1 408 ? 10.336 -21.281 -12.68 1 95.56 408 ALA A O 1
ATOM 3217 N N . LEU A 1 409 ? 11.203 -21.859 -14.688 1 97.12 409 LEU A N 1
ATOM 3218 C CA . LEU A 1 409 ? 9.922 -22.344 -15.203 1 97.12 409 LEU A CA 1
ATOM 3219 C C . LEU A 1 409 ? 9.477 -23.594 -14.461 1 97.12 409 LEU A C 1
ATOM 3221 O O . LEU A 1 409 ? 8.281 -23.797 -14.219 1 97.12 409 LEU A O 1
ATOM 3225 N N . LEU A 1 410 ? 10.43 -24.438 -14.109 1 96.38 410 LEU A N 1
ATOM 3226 C CA . LEU A 1 410 ? 10.133 -25.609 -13.297 1 96.38 410 LEU A CA 1
ATOM 3227 C C . LEU A 1 410 ? 9.57 -25.219 -11.938 1 96.38 410 LEU A C 1
ATOM 3229 O O . LEU A 1 410 ? 8.547 -25.734 -11.508 1 96.38 410 LEU A O 1
ATOM 3233 N N . ILE A 1 411 ? 10.25 -24.266 -11.289 1 96.5 411 ILE A N 1
ATOM 3234 C CA . ILE A 1 411 ? 9.852 -23.781 -9.969 1 96.5 411 ILE A CA 1
ATOM 3235 C C . ILE A 1 411 ? 8.422 -23.25 -10.023 1 96.5 411 ILE A C 1
ATOM 3237 O O . ILE A 1 411 ? 7.578 -23.609 -9.203 1 96.5 411 ILE A O 1
ATOM 3241 N N . MET A 1 412 ? 8.164 -22.391 -10.977 1 96.81 412 MET A N 1
ATOM 3242 C CA . MET A 1 412 ? 6.855 -21.75 -11.07 1 96.81 412 MET A CA 1
ATOM 3243 C C . MET A 1 412 ? 5.762 -22.781 -11.344 1 96.81 412 MET A C 1
ATOM 3245 O O . MET A 1 412 ? 4.688 -22.719 -10.75 1 96.81 412 MET A O 1
ATOM 3249 N N . THR A 1 413 ? 6.043 -23.766 -12.242 1 97.75 413 THR A N 1
ATOM 3250 C CA . THR A 1 413 ? 5.035 -24.75 -12.625 1 97.75 413 THR A CA 1
ATOM 3251 C C . THR A 1 413 ? 4.742 -25.703 -11.469 1 97.75 413 THR A C 1
ATOM 3253 O O . THR A 1 413 ? 3.584 -26.047 -11.219 1 97.75 413 THR A O 1
ATOM 3256 N N . VAL A 1 414 ? 5.766 -26.078 -10.758 1 97.06 414 VAL A N 1
ATOM 3257 C CA . VAL A 1 414 ? 5.578 -27 -9.641 1 97.06 414 VAL A CA 1
ATOM 3258 C C . VAL A 1 414 ? 4.867 -26.281 -8.492 1 97.06 414 VAL A C 1
ATOM 3260 O O . VAL A 1 414 ? 3.891 -26.797 -7.941 1 97.06 414 VAL A O 1
ATOM 3263 N N . ILE A 1 415 ? 5.297 -25.109 -8.172 1 96.81 415 ILE A N 1
ATOM 3264 C CA . ILE A 1 415 ? 4.719 -24.375 -7.055 1 96.81 415 ILE A CA 1
ATOM 3265 C C . ILE A 1 415 ? 3.297 -23.938 -7.406 1 96.81 415 ILE A C 1
ATOM 3267 O O . ILE A 1 415 ? 2.359 -24.172 -6.641 1 96.81 415 ILE A O 1
ATOM 3271 N N . GLY A 1 416 ? 3.125 -23.359 -8.578 1 95.62 416 GLY A N 1
ATOM 3272 C CA . GLY A 1 416 ? 1.822 -22.875 -9.008 1 95.62 416 GLY A CA 1
ATOM 3273 C C . GLY A 1 416 ? 0.854 -24 -9.344 1 95.62 416 GLY A C 1
ATOM 3274 O O . GLY A 1 416 ? -0.36 -23.828 -9.203 1 95.62 416 GLY A O 1
ATOM 3275 N N . GLY A 1 417 ? 1.385 -25.094 -9.781 1 95.19 417 GLY A N 1
ATOM 3276 C CA . GLY A 1 417 ? 0.568 -26.234 -10.164 1 95.19 417 GLY A CA 1
ATOM 3277 C C . GLY A 1 417 ? 0.133 -27.094 -8.984 1 95.19 417 GLY A C 1
ATOM 3278 O O . GLY A 1 417 ? -0.773 -27.906 -9.109 1 95.19 417 GLY A O 1
ATOM 3279 N N . THR A 1 418 ? 0.688 -26.828 -7.859 1 93.5 418 THR A N 1
ATOM 3280 C CA . THR A 1 418 ? 0.369 -27.625 -6.676 1 93.5 418 THR A CA 1
ATOM 3281 C C . THR A 1 418 ? -0.791 -27 -5.906 1 93.5 418 THR A C 1
ATOM 3283 O O . THR A 1 418 ? -0.586 -26.094 -5.09 1 93.5 418 THR A O 1
ATOM 3286 N N . ILE A 1 419 ? -1.92 -27.453 -6.133 1 92.75 419 ILE A N 1
ATOM 3287 C CA . ILE A 1 419 ? -3.152 -27.094 -5.445 1 92.75 419 ILE A CA 1
ATOM 3288 C C . ILE A 1 419 ? -3.822 -28.344 -4.887 1 92.75 419 ILE A C 1
ATOM 3290 O O . ILE A 1 419 ? -4.496 -29.078 -5.617 1 92.75 419 ILE A O 1
ATOM 3294 N N . LEU A 1 420 ? -3.785 -28.547 -3.553 1 88.19 420 LEU A N 1
ATOM 3295 C CA . LEU A 1 420 ? -4.199 -29.812 -2.971 1 88.19 420 LEU A CA 1
ATOM 3296 C C . LEU A 1 420 ? -5.477 -29.641 -2.154 1 88.19 420 LEU A C 1
ATOM 3298 O O . LEU A 1 420 ? -6.34 -30.531 -2.152 1 88.19 420 LEU A O 1
ATOM 3302 N N . ILE A 1 421 ? -5.523 -28.516 -1.509 1 85.25 421 ILE A N 1
ATOM 3303 C CA . ILE A 1 421 ? -6.668 -28.297 -0.631 1 85.25 421 ILE A CA 1
ATOM 3304 C C . ILE A 1 421 ? -7.371 -27 -1.017 1 85.25 421 ILE A C 1
ATOM 3306 O O . ILE A 1 421 ? -6.789 -26.141 -1.691 1 85.25 421 ILE A O 1
ATOM 3310 N N . PRO A 1 422 ? -8.625 -26.859 -0.589 1 85.94 422 PRO A N 1
ATOM 3311 C CA . PRO A 1 422 ? -9.461 -25.734 -1.03 1 85.94 422 PRO A CA 1
ATOM 3312 C C . PRO A 1 422 ? -8.836 -24.375 -0.734 1 85.94 422 PRO A C 1
ATOM 3314 O O . PRO A 1 422 ? -8.984 -23.438 -1.521 1 85.94 422 PRO A O 1
ATOM 3317 N N . ILE A 1 423 ? -8.023 -24.281 0.244 1 82.75 423 ILE A N 1
ATOM 3318 C CA . ILE A 1 423 ? -7.562 -22.969 0.694 1 82.75 423 ILE A CA 1
ATOM 3319 C C . ILE A 1 423 ? -6.312 -22.578 -0.085 1 82.75 423 ILE A C 1
ATOM 3321 O O . ILE A 1 423 ? -5.832 -21.453 0.038 1 82.75 423 ILE A O 1
ATOM 3325 N N . HIS A 1 424 ? -5.785 -23.406 -0.97 1 88.38 424 HIS A N 1
ATOM 3326 C CA . HIS A 1 424 ? -4.559 -23.125 -1.708 1 88.38 424 HIS A CA 1
ATOM 3327 C C . HIS A 1 424 ? -4.789 -22.047 -2.762 1 88.38 424 HIS A C 1
ATOM 3329 O O . HIS A 1 424 ? -3.842 -21.391 -3.201 1 88.38 424 HIS A O 1
ATOM 3335 N N . ALA A 1 425 ? -6.07 -21.891 -3.211 1 88.12 425 ALA A N 1
ATOM 3336 C CA . ALA A 1 425 ? -6.422 -20.844 -4.176 1 88.12 425 ALA A CA 1
ATOM 3337 C C . ALA A 1 425 ? -7.859 -20.375 -3.98 1 88.12 425 ALA A C 1
ATOM 3339 O O . ALA A 1 425 ? -8.719 -21.156 -3.543 1 88.12 425 ALA A O 1
ATOM 3340 N N . PRO A 1 426 ? -8.086 -19.172 -4.34 1 86.62 426 PRO A N 1
ATOM 3341 C CA . PRO A 1 426 ? -9.453 -18.672 -4.172 1 86.62 426 PRO A CA 1
ATOM 3342 C C . PRO A 1 426 ? -10.477 -19.453 -4.988 1 86.62 426 PRO A C 1
ATOM 3344 O O . PRO A 1 426 ? -11.578 -19.719 -4.504 1 86.62 426 PRO A O 1
ATOM 3347 N N . THR A 1 427 ? -10.148 -19.797 -6.176 1 93.25 427 THR A N 1
ATOM 3348 C CA . THR A 1 427 ? -11.109 -20.469 -7.039 1 93.25 427 THR A CA 1
ATOM 3349 C C . THR A 1 427 ? -11.438 -21.859 -6.492 1 93.25 427 THR A C 1
ATOM 3351 O O . THR A 1 427 ? -12.586 -22.312 -6.562 1 93.25 427 THR A O 1
ATOM 3354 N N . THR A 1 428 ? -10.438 -22.578 -5.949 1 93.06 428 THR A N 1
ATOM 3355 C CA . THR A 1 428 ? -10.703 -23.875 -5.367 1 93.06 428 THR A CA 1
ATOM 3356 C C . THR A 1 428 ? -11.484 -23.75 -4.062 1 93.06 428 THR A C 1
ATOM 3358 O O . THR A 1 428 ? -12.289 -24.625 -3.727 1 93.06 428 THR A O 1
ATOM 3361 N N . TYR A 1 429 ? -11.297 -22.719 -3.418 1 90 429 TYR A N 1
ATOM 3362 C CA . TYR A 1 429 ? -12.094 -22.438 -2.234 1 90 429 TYR A CA 1
ATOM 3363 C C . TYR A 1 429 ? -13.562 -22.234 -2.605 1 90 429 TYR A C 1
ATOM 3365 O O . TYR A 1 429 ? -14.453 -22.812 -1.982 1 90 429 TYR A O 1
ATOM 3373 N N . TYR A 1 430 ? -13.797 -21.469 -3.607 1 91.12 430 TYR A N 1
ATOM 3374 C CA . TYR A 1 430 ? -15.164 -21.25 -4.074 1 91.12 430 TYR A CA 1
ATOM 3375 C C . TYR A 1 430 ? -15.797 -22.562 -4.527 1 91.12 430 TYR A C 1
ATOM 3377 O O . TYR A 1 430 ? -16.984 -22.812 -4.258 1 91.12 430 TYR A O 1
ATOM 3385 N N . ALA A 1 431 ? -15.031 -23.297 -5.176 1 93 431 ALA A N 1
ATOM 3386 C CA . ALA A 1 431 ? -15.539 -24.578 -5.645 1 93 431 ALA A CA 1
ATOM 3387 C C . ALA A 1 431 ? -15.953 -25.469 -4.477 1 93 431 ALA A C 1
ATOM 3389 O O . ALA A 1 431 ? -16.922 -26.219 -4.574 1 93 431 ALA A O 1
ATOM 3390 N N . SER A 1 432 ? -15.195 -25.406 -3.393 1 91.75 432 SER A N 1
ATOM 3391 C CA . SER A 1 432 ? -15.516 -26.203 -2.215 1 91.75 432 SER A CA 1
ATOM 3392 C C . SER A 1 432 ? -16.828 -25.75 -1.581 1 91.75 432 SER A C 1
ATOM 3394 O O . SER A 1 432 ? -17.531 -26.547 -0.964 1 91.75 432 SER A O 1
ATOM 3396 N N . LEU A 1 433 ? -17.203 -24.547 -1.753 1 90.88 433 LEU A N 1
ATOM 3397 C CA . LEU A 1 433 ? -18.422 -24 -1.175 1 90.88 433 LEU A CA 1
ATOM 3398 C C . LEU A 1 433 ? -19.641 -24.375 -2.021 1 90.88 433 LEU A C 1
ATOM 3400 O O . LEU A 1 433 ? -20.766 -24.297 -1.554 1 90.88 433 LEU A O 1
ATOM 3404 N N . ALA A 1 434 ? -19.406 -24.703 -3.256 1 90.38 434 ALA A N 1
ATOM 3405 C CA . ALA A 1 434 ? -20.484 -25.062 -4.168 1 90.38 434 ALA A CA 1
ATOM 3406 C C . ALA A 1 434 ? -21.203 -26.328 -3.703 1 90.38 434 ALA A C 1
ATOM 3408 O O . ALA A 1 434 ? -22.344 -26.578 -4.102 1 90.38 434 ALA A O 1
ATOM 3409 N N . GLY A 1 435 ? -20.562 -27.172 -2.893 1 88.38 435 GLY A N 1
ATOM 3410 C CA . GLY A 1 435 ? -21.203 -28.344 -2.32 1 88.38 435 GLY A CA 1
ATOM 3411 C C . GLY A 1 435 ? -21.281 -29.5 -3.293 1 88.38 435 GLY A C 1
ATOM 3412 O O . GLY A 1 435 ? -22.078 -30.438 -3.094 1 88.38 435 GLY A O 1
ATOM 3413 N N . VAL A 1 436 ? -20.516 -29.391 -4.332 1 91.06 436 VAL A N 1
ATOM 3414 C CA . VAL A 1 436 ? -20.547 -30.422 -5.355 1 91.06 436 VAL A CA 1
ATOM 3415 C C . VAL A 1 436 ? -19.547 -31.516 -5.008 1 91.06 436 VAL A C 1
ATOM 3417 O O . VAL A 1 436 ? -19.844 -32.719 -5.145 1 91.06 436 VAL A O 1
ATOM 3420 N N . TYR A 1 437 ? -18.406 -31.141 -4.512 1 90.75 437 TYR A N 1
ATOM 3421 C CA . TYR A 1 437 ? -17.328 -32.062 -4.148 1 90.75 437 TYR A CA 1
ATOM 3422 C C . TYR A 1 437 ? -17.469 -32.5 -2.693 1 90.75 437 TYR A C 1
ATOM 3424 O O . TYR A 1 437 ? -17.844 -31.703 -1.829 1 90.75 437 TYR A O 1
ATOM 3432 N N . THR A 1 438 ? -17.156 -33.75 -2.477 1 89.56 438 THR A N 1
ATOM 3433 C CA . THR A 1 438 ? -16.781 -34.125 -1.115 1 89.56 438 THR A CA 1
ATOM 3434 C C . THR A 1 438 ? -15.352 -33.688 -0.818 1 89.56 438 THR A C 1
ATOM 3436 O O . THR A 1 438 ? -14.586 -33.375 -1.735 1 89.56 438 THR A O 1
ATOM 3439 N N . LYS A 1 439 ? -14.969 -33.625 0.444 1 90.12 439 LYS A N 1
ATOM 3440 C CA . LYS A 1 439 ? -13.602 -33.25 0.825 1 90.12 439 LYS A CA 1
ATOM 3441 C C . LYS A 1 439 ? -12.586 -34.219 0.217 1 90.12 439 LYS A C 1
ATOM 3443 O O . LYS A 1 439 ? -11.523 -33.812 -0.234 1 90.12 439 LYS A O 1
ATOM 3448 N N . GLY A 1 440 ? -12.906 -35.438 0.259 1 92.12 440 GLY A N 1
ATOM 3449 C CA . GLY A 1 440 ? -12.039 -36.438 -0.32 1 92.12 440 GLY A CA 1
ATOM 3450 C C . GLY A 1 440 ? -11.867 -36.312 -1.82 1 92.12 440 GLY A C 1
ATOM 3451 O O . GLY A 1 440 ? -10.758 -36.469 -2.344 1 92.12 440 GLY A O 1
ATOM 3452 N N . GLU A 1 441 ? -12.898 -36.062 -2.508 1 93.5 441 GLU A N 1
ATOM 3453 C CA . GLU A 1 441 ? -12.844 -35.875 -3.953 1 93.5 441 GLU A CA 1
ATOM 3454 C C . GLU A 1 441 ? -11.969 -34.688 -4.316 1 93.5 441 GLU A C 1
ATOM 3456 O O . GLU A 1 441 ? -11.195 -34.719 -5.273 1 93.5 441 GLU A O 1
ATOM 3461 N N . GLN A 1 442 ? -12.18 -33.656 -3.584 1 93.12 442 GLN A N 1
ATOM 3462 C CA . GLN A 1 442 ? -11.391 -32.469 -3.844 1 93.12 442 GLN A CA 1
ATOM 3463 C C . GLN A 1 442 ? -9.898 -32.75 -3.67 1 93.12 442 GLN A C 1
ATOM 3465 O O . GLN A 1 442 ? -9.078 -32.25 -4.441 1 93.12 442 GLN A O 1
ATOM 3470 N N . PHE A 1 443 ? -9.555 -33.406 -2.664 1 93.94 443 PHE A N 1
ATOM 3471 C CA . PHE A 1 443 ? -8.156 -33.75 -2.4 1 93.94 443 PHE A CA 1
ATOM 3472 C C . PHE A 1 443 ? -7.598 -34.656 -3.504 1 93.94 443 PHE A C 1
ATOM 3474 O O . PHE A 1 443 ? -6.477 -34.438 -3.971 1 93.94 443 PHE A O 1
ATOM 3481 N N . VAL A 1 444 ? -8.352 -35.625 -3.924 1 95.88 444 VAL A N 1
ATOM 3482 C CA . VAL A 1 444 ? -7.898 -36.562 -4.953 1 95.88 444 VAL A CA 1
ATOM 3483 C C . VAL A 1 444 ? -7.715 -35.812 -6.277 1 95.88 444 VAL A C 1
ATOM 3485 O O . VAL A 1 444 ? -6.727 -36.031 -6.984 1 95.88 444 VAL A O 1
ATOM 3488 N N . VAL A 1 445 ? -8.664 -35 -6.609 1 96 445 VAL A N 1
ATOM 3489 C CA . VAL A 1 445 ? -8.578 -34.188 -7.828 1 96 445 VAL A CA 1
ATOM 3490 C C . VAL A 1 445 ? -7.348 -33.281 -7.766 1 96 445 VAL A C 1
ATOM 3492 O O . VAL A 1 445 ? -6.648 -33.125 -8.766 1 96 445 VAL A O 1
ATOM 3495 N N . GLY A 1 446 ? -7.086 -32.688 -6.613 1 95.56 446 GLY A N 1
ATOM 3496 C CA . GLY A 1 446 ? -5.891 -31.875 -6.414 1 95.56 446 GLY A CA 1
ATOM 3497 C C . GLY A 1 446 ? -4.605 -32.656 -6.613 1 95.56 446 GLY A C 1
ATOM 3498 O O . GLY A 1 446 ? -3.672 -32.188 -7.258 1 95.56 446 GLY A O 1
ATOM 3499 N N . ILE A 1 447 ? -4.57 -33.844 -6.082 1 96.12 447 ILE A N 1
ATOM 3500 C CA . ILE A 1 447 ? -3.391 -34.688 -6.195 1 96.12 447 ILE A CA 1
ATOM 3501 C C . ILE A 1 447 ? -3.162 -35.062 -7.66 1 96.12 447 ILE A C 1
ATOM 3503 O O . ILE A 1 447 ? -2.031 -35.031 -8.148 1 96.12 447 ILE A O 1
ATOM 3507 N N . ILE A 1 448 ? -4.199 -35.438 -8.344 1 97.44 448 ILE A N 1
ATOM 3508 C CA . ILE A 1 448 ? -4.09 -35.844 -9.742 1 97.44 448 ILE A CA 1
ATOM 3509 C C . ILE A 1 448 ? -3.559 -34.656 -10.57 1 97.44 448 ILE A C 1
ATOM 3511 O O . ILE A 1 448 ? -2.572 -34.812 -11.297 1 97.44 448 ILE A O 1
ATOM 3515 N N . SER A 1 449 ? -4.25 -33.562 -10.453 1 97.06 449 SER A N 1
ATOM 3516 C CA . SER A 1 449 ? -3.895 -32.406 -11.266 1 97.06 449 SER A CA 1
ATOM 3517 C C . SER A 1 449 ? -2.494 -31.906 -10.93 1 97.06 449 SER A C 1
ATOM 3519 O O . SER A 1 449 ? -1.73 -31.547 -11.82 1 97.06 449 SER A O 1
ATOM 3521 N N . SER A 1 450 ? -2.08 -31.844 -9.648 1 96.81 450 SER A N 1
ATOM 3522 C CA . SER A 1 450 ? -0.763 -31.391 -9.227 1 96.81 450 SER A CA 1
ATOM 3523 C C . SER A 1 450 ? 0.335 -32.344 -9.688 1 96.81 450 SER A C 1
ATOM 3525 O O . SER A 1 450 ? 1.418 -31.906 -10.086 1 96.81 450 SER A O 1
ATOM 3527 N N . SER A 1 451 ? 0.063 -33.656 -9.609 1 97.44 451 SER A N 1
ATOM 3528 C CA . SER A 1 451 ? 1.032 -34.625 -10.047 1 97.44 451 SER A CA 1
ATOM 3529 C C . SER A 1 451 ? 1.288 -34.531 -11.547 1 97.44 451 SER A C 1
ATOM 3531 O O . SER A 1 451 ? 2.432 -34.625 -11.992 1 97.44 451 SER A O 1
ATOM 3533 N N . VAL A 1 452 ? 0.239 -34.344 -12.289 1 98.38 452 VAL A N 1
ATOM 3534 C CA . VAL A 1 452 ? 0.394 -34.188 -13.734 1 98.38 452 VAL A CA 1
ATOM 3535 C C . VAL A 1 452 ? 1.257 -32.969 -14.031 1 98.38 452 VAL A C 1
ATOM 3537 O O . VAL A 1 452 ? 2.168 -33.031 -14.859 1 98.38 452 VAL A O 1
ATOM 3540 N N . ALA A 1 453 ? 0.945 -31.844 -13.414 1 98.06 453 ALA A N 1
ATOM 3541 C CA . ALA A 1 453 ? 1.72 -30.625 -13.609 1 98.06 453 ALA A CA 1
ATOM 3542 C C . ALA A 1 453 ? 3.193 -30.844 -13.289 1 98.06 453 ALA A C 1
ATOM 3544 O O . ALA A 1 453 ? 4.074 -30.391 -14.023 1 98.06 453 ALA A O 1
ATOM 3545 N N . THR A 1 454 ? 3.48 -31.547 -12.219 1 97.69 454 THR A N 1
ATOM 3546 C CA . THR A 1 454 ? 4.844 -31.797 -11.766 1 97.69 454 THR A CA 1
ATOM 3547 C C . THR A 1 454 ? 5.582 -32.688 -12.75 1 97.69 454 THR A C 1
ATOM 3549 O O . THR A 1 454 ? 6.727 -32.438 -13.117 1 97.69 454 THR A O 1
ATOM 3552 N N . VAL A 1 455 ? 4.945 -33.75 -13.18 1 97.94 455 VAL A N 1
ATOM 3553 C CA . VAL A 1 455 ? 5.562 -34.719 -14.094 1 97.94 455 VAL A CA 1
ATOM 3554 C C . VAL A 1 455 ? 5.832 -34.031 -15.438 1 97.94 455 VAL A C 1
ATOM 3556 O O . VAL A 1 455 ? 6.898 -34.188 -16.031 1 97.94 455 VAL A O 1
ATOM 3559 N N . VAL A 1 456 ? 4.863 -33.312 -15.898 1 98.31 456 VAL A N 1
ATOM 3560 C CA . VAL A 1 456 ? 5.035 -32.594 -17.172 1 98.31 456 VAL A CA 1
ATOM 3561 C C . VAL A 1 456 ? 6.156 -31.578 -17.047 1 98.31 456 VAL A C 1
ATOM 3563 O O . VAL A 1 456 ? 6.941 -31.375 -17.984 1 98.31 456 VAL A O 1
ATOM 3566 N N . ALA A 1 457 ? 6.223 -30.859 -15.914 1 97.81 457 ALA A N 1
ATOM 3567 C CA . ALA A 1 457 ? 7.297 -29.891 -15.688 1 97.81 457 ALA A CA 1
ATOM 3568 C C . ALA A 1 457 ? 8.664 -30.578 -15.703 1 97.81 457 ALA A C 1
ATOM 3570 O O . ALA A 1 457 ? 9.617 -30.047 -16.266 1 97.81 457 ALA A O 1
ATOM 3571 N N . LEU A 1 458 ? 8.758 -31.734 -15.07 1 96.62 458 LEU A N 1
ATOM 3572 C CA . LEU A 1 458 ? 9.984 -32.5 -15.055 1 96.62 458 LEU A CA 1
ATOM 3573 C C . LEU A 1 458 ? 10.414 -32.875 -16.484 1 96.62 458 LEU A C 1
ATOM 3575 O O . LEU A 1 458 ? 11.578 -32.688 -16.844 1 96.62 458 LEU A O 1
ATOM 3579 N N . LEU A 1 459 ? 9.484 -33.344 -17.25 1 97.44 459 LEU A N 1
ATOM 3580 C CA . LEU A 1 459 ? 9.781 -33.719 -18.625 1 97.44 459 LEU A CA 1
ATOM 3581 C C . LEU A 1 459 ? 10.125 -32.5 -19.469 1 97.44 459 LEU A C 1
ATOM 3583 O O . LEU A 1 459 ? 10.992 -32.594 -20.344 1 97.44 459 LEU A O 1
ATOM 3587 N N . ALA A 1 460 ? 9.469 -31.438 -19.219 1 97.38 460 ALA A N 1
ATOM 3588 C CA . ALA A 1 460 ? 9.688 -30.219 -20 1 97.38 460 ALA A CA 1
ATOM 3589 C C . ALA A 1 460 ? 11.109 -29.688 -19.812 1 97.38 460 ALA A C 1
ATOM 3591 O O . ALA A 1 460 ? 11.703 -29.141 -20.734 1 97.38 460 ALA A O 1
ATOM 3592 N N . VAL A 1 461 ? 11.672 -29.812 -18.625 1 95 461 VAL A N 1
ATOM 3593 C CA . VAL A 1 461 ? 13.031 -29.344 -18.344 1 95 461 VAL A CA 1
ATOM 3594 C C . VAL A 1 461 ? 14.016 -30.031 -19.281 1 95 461 VAL A C 1
ATOM 3596 O O . VAL A 1 461 ? 14.961 -29.406 -19.766 1 95 461 VAL A O 1
ATOM 3599 N N . PHE A 1 462 ? 13.758 -31.281 -19.641 1 93.38 462 PHE A N 1
ATOM 3600 C CA . PHE A 1 462 ? 14.719 -32.062 -20.406 1 93.38 462 PHE A CA 1
ATOM 3601 C C . PHE A 1 462 ? 14.367 -32.062 -21.891 1 93.38 462 PHE A C 1
ATOM 3603 O O . PHE A 1 462 ? 15.25 -32.156 -22.734 1 93.38 462 PHE A O 1
ATOM 3610 N N . LEU A 1 463 ? 13.133 -31.859 -22.172 1 95.44 463 LEU A N 1
ATOM 3611 C CA . LEU A 1 463 ? 12.719 -32.094 -23.562 1 95.44 463 LEU A CA 1
ATOM 3612 C C . LEU A 1 463 ? 12.398 -30.766 -24.25 1 95.44 463 LEU A C 1
ATOM 3614 O O . LEU A 1 463 ? 12.406 -30.672 -25.469 1 95.44 463 LEU A O 1
ATOM 3618 N N . TYR A 1 464 ? 12.148 -29.766 -23.453 1 96.75 464 TYR A N 1
ATOM 3619 C CA . TYR A 1 464 ? 11.578 -28.594 -24.109 1 96.75 464 TYR A CA 1
ATOM 3620 C C . TYR A 1 464 ? 12.234 -27.312 -23.609 1 96.75 464 TYR A C 1
ATOM 3622 O O . TYR A 1 464 ? 12.586 -26.453 -24.406 1 96.75 464 TYR A O 1
ATOM 3630 N N . TRP A 1 465 ? 12.391 -27.203 -22.281 1 95.62 465 TRP A N 1
ATOM 3631 C CA . TRP A 1 465 ? 12.945 -25.984 -21.719 1 95.62 465 TRP A CA 1
ATOM 3632 C C . TRP A 1 465 ? 14.469 -26 -21.75 1 95.62 465 TRP A C 1
ATOM 3634 O O . TRP A 1 465 ? 15.117 -24.953 -21.656 1 95.62 465 TRP A O 1
ATOM 3644 N N . MET B 1 1 ? -23.672 15.688 -22.516 1 28.8 1 MET B N 1
ATOM 3645 C CA . MET B 1 1 ? -22.703 15.625 -23.609 1 28.8 1 MET B CA 1
ATOM 3646 C C . MET B 1 1 ? -21.891 16.906 -23.703 1 28.8 1 MET B C 1
ATOM 3648 O O . MET B 1 1 ? -20.672 16.859 -23.828 1 28.8 1 MET B O 1
ATOM 3652 N N . LEU B 1 2 ? -22.609 18.016 -23.594 1 33.59 2 LEU B N 1
ATOM 3653 C CA . LEU B 1 2 ? -21.984 19.328 -23.719 1 33.59 2 LEU B CA 1
ATOM 3654 C C . LEU B 1 2 ? -21.125 19.625 -22.484 1 33.59 2 LEU B C 1
ATOM 3656 O O . LEU B 1 2 ? -20.047 20.219 -22.609 1 33.59 2 LEU B O 1
ATOM 3660 N N . GLN B 1 3 ? -21.609 19.297 -21.328 1 35.41 3 GLN B N 1
ATOM 3661 C CA . GLN B 1 3 ? -20.875 19.531 -20.094 1 35.41 3 GLN B CA 1
ATOM 3662 C C . GLN B 1 3 ? -19.641 18.641 -20 1 35.41 3 GLN B C 1
ATOM 3664 O O . GLN B 1 3 ? -18.656 19 -19.359 1 35.41 3 GLN B O 1
ATOM 3669 N N . ILE B 1 4 ? -19.781 17.406 -20.422 1 39.41 4 ILE B N 1
ATOM 3670 C CA . ILE B 1 4 ? -18.656 16.484 -20.547 1 39.41 4 ILE B CA 1
ATOM 3671 C C . ILE B 1 4 ? -17.625 17.047 -21.516 1 39.41 4 ILE B C 1
ATOM 3673 O O . ILE B 1 4 ? -16.422 16.953 -21.281 1 39.41 4 ILE B O 1
ATOM 3677 N N . LEU B 1 5 ? -18.109 17.672 -22.625 1 38.91 5 LEU B N 1
ATOM 3678 C CA . LEU B 1 5 ? -17.281 18.25 -23.672 1 38.91 5 LEU B CA 1
ATOM 3679 C C . LEU B 1 5 ? -16.578 19.516 -23.172 1 38.91 5 LEU B C 1
ATOM 3681 O O . LEU B 1 5 ? -15.445 19.797 -23.562 1 38.91 5 LEU B O 1
ATOM 3685 N N . LYS B 1 6 ? -17.312 20.328 -22.406 1 46.31 6 LYS B N 1
ATOM 3686 C CA . LYS B 1 6 ? -16.719 21.562 -21.875 1 46.31 6 LYS B CA 1
ATOM 3687 C C . LYS B 1 6 ? -15.609 21.25 -20.875 1 46.31 6 LYS B C 1
ATOM 3689 O O . LYS B 1 6 ? -14.562 21.906 -20.875 1 46.31 6 LYS B O 1
ATOM 3694 N N . SER B 1 7 ? -15.867 20.234 -20.016 1 52.47 7 SER B N 1
ATOM 3695 C CA . SER B 1 7 ? -14.875 19.781 -19.047 1 52.47 7 SER B CA 1
ATOM 3696 C C . SER B 1 7 ? -13.68 19.141 -19.75 1 52.47 7 SER B C 1
ATOM 3698 O O . SER B 1 7 ? -12.531 19.344 -19.359 1 52.47 7 SER B O 1
ATOM 3700 N N . SER B 1 8 ? -14.008 18.547 -20.953 1 55.34 8 SER B N 1
ATOM 3701 C CA . SER B 1 8 ? -12.938 17.906 -21.719 1 55.34 8 SER B CA 1
ATOM 3702 C C . SER B 1 8 ? -12.07 18.938 -22.422 1 55.34 8 SER B C 1
ATOM 3704 O O . SER B 1 8 ? -10.852 18.766 -22.5 1 55.34 8 SER B O 1
ATOM 3706 N N . ARG B 1 9 ? -12.641 20.109 -22.922 1 54.38 9 ARG B N 1
ATOM 3707 C CA . ARG B 1 9 ? -11.859 21.141 -23.609 1 54.38 9 ARG B CA 1
ATOM 3708 C C . ARG B 1 9 ? -10.938 21.859 -22.641 1 54.38 9 ARG B C 1
ATOM 3710 O O . ARG B 1 9 ? -9.789 22.172 -22.969 1 54.38 9 ARG B O 1
ATOM 3717 N N . ALA B 1 10 ? -11.523 22.062 -21.438 1 55.75 10 ALA B N 1
ATOM 3718 C CA . ALA B 1 10 ? -10.695 22.734 -20.422 1 55.75 10 ALA B CA 1
ATOM 3719 C C . ALA B 1 10 ? -9.523 21.844 -20.031 1 55.75 10 ALA B C 1
ATOM 3721 O O . ALA B 1 10 ? -8.398 22.328 -19.859 1 55.75 10 ALA B O 1
ATOM 3722 N N . VAL B 1 11 ? -9.844 20.562 -19.938 1 62.78 11 VAL B N 1
ATOM 3723 C CA . VAL B 1 11 ? -8.789 19.625 -19.578 1 62.78 11 VAL B CA 1
ATOM 3724 C C . VAL B 1 11 ? -7.758 19.562 -20.703 1 62.78 11 VAL B C 1
ATOM 3726 O O . VAL B 1 11 ? -6.551 19.578 -20.453 1 62.78 11 VAL B O 1
ATOM 3729 N N . LEU B 1 12 ? -8.234 19.531 -21.859 1 59.38 12 LEU B N 1
ATOM 3730 C CA . LEU B 1 12 ? -7.32 19.5 -23 1 59.38 12 LEU B CA 1
ATOM 3731 C C . LEU B 1 12 ? -6.512 20.781 -23.094 1 59.38 12 LEU B C 1
ATOM 3733 O O . LEU B 1 12 ? -5.328 20.75 -23.422 1 59.38 12 LEU B O 1
ATOM 3737 N N . LEU B 1 13 ? -7.148 21.859 -22.828 1 53.66 13 LEU B N 1
ATOM 3738 C CA . LEU B 1 13 ? -6.441 23.141 -22.828 1 53.66 13 LEU B CA 1
ATOM 3739 C C . LEU B 1 13 ? -5.352 23.156 -21.766 1 53.66 13 LEU B C 1
ATOM 3741 O O . LEU B 1 13 ? -4.246 23.641 -22.016 1 53.66 13 LEU B O 1
ATOM 3745 N N . VAL B 1 14 ? -5.688 22.594 -20.688 1 61.06 14 VAL B N 1
ATOM 3746 C CA . VAL B 1 14 ? -4.699 22.594 -19.609 1 61.06 14 VAL B CA 1
ATOM 3747 C C . VAL B 1 14 ? -3.506 21.719 -20.016 1 61.06 14 VAL B C 1
ATOM 3749 O O . VAL B 1 14 ? -2.354 22.141 -19.875 1 61.06 14 VAL B O 1
ATOM 3752 N N . TRP B 1 15 ? -3.826 20.641 -20.562 1 67.12 15 TRP B N 1
ATOM 3753 C CA . TRP B 1 15 ? -2.746 19.75 -20.984 1 67.12 15 TRP B CA 1
ATOM 3754 C C . TRP B 1 15 ? -1.943 20.359 -22.125 1 67.12 15 TRP B C 1
ATOM 3756 O O . TRP B 1 15 ? -0.719 20.219 -22.172 1 67.12 15 TRP B O 1
ATOM 3766 N N . GLY B 1 16 ? -2.584 20.984 -22.953 1 59.84 16 GLY B N 1
ATOM 3767 C CA . GLY B 1 16 ? -1.906 21.719 -24.016 1 59.84 16 GLY B CA 1
ATOM 3768 C C . GLY B 1 16 ? -0.988 22.812 -23.484 1 59.84 16 GLY B C 1
ATOM 3769 O O . GLY B 1 16 ? 0.141 22.953 -23.969 1 59.84 16 GLY B O 1
ATOM 3770 N N . VAL B 1 17 ? -1.448 23.531 -22.531 1 57.34 17 VAL B N 1
ATOM 3771 C CA . VAL B 1 17 ? -0.655 24.609 -21.938 1 57.34 17 VAL B CA 1
ATOM 3772 C C . VAL B 1 17 ? 0.554 24.016 -21.219 1 57.34 17 VAL B C 1
ATOM 3774 O O . VAL B 1 17 ? 1.667 24.531 -21.328 1 57.34 17 VAL B O 1
ATOM 3777 N N . ILE B 1 18 ? 0.326 22.969 -20.609 1 66.75 18 ILE B N 1
ATOM 3778 C CA . ILE B 1 18 ? 1.436 22.344 -19.891 1 66.75 18 ILE B CA 1
ATOM 3779 C C . ILE B 1 18 ? 2.496 21.875 -20.891 1 66.75 18 ILE B C 1
ATOM 3781 O O . ILE B 1 18 ? 3.68 22.188 -20.734 1 66.75 18 ILE B O 1
ATOM 3785 N N . LEU B 1 19 ? 2.047 21.234 -21.875 1 66.38 19 LEU B N 1
ATOM 3786 C CA . LEU B 1 19 ? 2.99 20.719 -22.859 1 66.38 19 LEU B CA 1
ATOM 3787 C C . LEU B 1 19 ? 3.611 21.844 -23.672 1 66.38 19 LEU B C 1
ATOM 3789 O O . LEU B 1 19 ? 4.809 21.828 -23.953 1 66.38 19 LEU B O 1
ATOM 3793 N N . GLY B 1 20 ? 2.779 22.734 -23.984 1 59 20 GLY B N 1
ATOM 3794 C CA . GLY B 1 20 ? 3.287 23.891 -24.703 1 59 20 GLY B CA 1
ATOM 3795 C C . GLY B 1 20 ? 4.34 24.656 -23.938 1 59 20 GLY B C 1
ATOM 3796 O O . GLY B 1 20 ? 5.406 24.969 -24.469 1 59 20 GLY B O 1
ATOM 3797 N N . THR B 1 21 ? 4.055 24.938 -22.703 1 58.69 21 THR B N 1
ATOM 3798 C CA . THR B 1 21 ? 5 25.656 -21.859 1 58.69 21 THR B CA 1
ATOM 3799 C C . THR B 1 21 ? 6.285 24.844 -21.688 1 58.69 21 THR B C 1
ATOM 3801 O O . THR B 1 21 ? 7.379 25.422 -21.641 1 58.69 21 THR B O 1
ATOM 3804 N N . PHE B 1 22 ? 6.109 23.625 -21.625 1 63.47 22 PHE B N 1
ATOM 3805 C CA . PHE B 1 22 ? 7.289 22.781 -21.484 1 63.47 22 PHE B CA 1
ATOM 3806 C C . PHE B 1 22 ? 8.164 22.859 -22.734 1 63.47 22 PHE B C 1
ATOM 3808 O O . PHE B 1 22 ? 9.391 22.984 -22.625 1 63.47 22 PHE B O 1
ATOM 3815 N N . PHE B 1 23 ? 7.508 22.766 -23.75 1 61.12 23 PHE B N 1
ATOM 3816 C CA . PHE B 1 23 ? 8.297 22.797 -24.969 1 61.12 23 PHE B CA 1
ATOM 3817 C C . PHE B 1 23 ? 8.859 24.203 -25.219 1 61.12 23 PHE B C 1
ATOM 3819 O O . PHE B 1 23 ? 9.992 24.344 -25.688 1 61.12 23 PHE B O 1
ATOM 3826 N N . VAL B 1 24 ? 8.086 25.203 -24.828 1 53.41 24 VAL B N 1
ATOM 3827 C CA . VAL B 1 24 ? 8.594 26.562 -24.938 1 53.41 24 VAL B CA 1
ATOM 3828 C C . VAL B 1 24 ? 9.648 26.812 -23.875 1 53.41 24 VAL B C 1
ATOM 3830 O O . VAL B 1 24 ? 10.68 27.453 -24.141 1 53.41 24 VAL B O 1
ATOM 3833 N N . GLY B 1 25 ? 9.383 26.453 -22.703 1 57.75 25 GLY B N 1
ATOM 3834 C CA . GLY B 1 25 ? 10.344 26.578 -21.625 1 57.75 25 GLY B CA 1
ATOM 3835 C C . GLY B 1 25 ? 11.68 25.938 -21.938 1 57.75 25 GLY B C 1
ATOM 3836 O O . GLY B 1 25 ? 12.734 26.484 -21.609 1 57.75 25 GLY B O 1
ATOM 3837 N N . LYS B 1 26 ? 11.609 24.797 -22.5 1 58.78 26 LYS B N 1
ATOM 3838 C CA . LYS B 1 26 ? 12.844 24.156 -22.938 1 58.78 26 LYS B CA 1
ATOM 3839 C C . LYS B 1 26 ? 13.688 25.094 -23.781 1 58.78 26 LYS B C 1
ATOM 3841 O O . LYS B 1 26 ? 14.922 25.031 -23.75 1 58.78 26 LYS B O 1
ATOM 3846 N N . ALA B 1 27 ? 13.008 26.031 -24.219 1 52.97 27 ALA B N 1
ATOM 3847 C CA . ALA B 1 27 ? 13.727 26.984 -25.047 1 52.97 27 ALA B CA 1
ATOM 3848 C C . ALA B 1 27 ? 14.281 28.141 -24.203 1 52.97 27 ALA B C 1
ATOM 3850 O O . ALA B 1 27 ? 15.211 28.828 -24.625 1 52.97 27 ALA B O 1
ATOM 3851 N N . THR B 1 28 ? 13.742 28.5 -23.062 1 66.31 28 THR B N 1
ATOM 3852 C CA . THR B 1 28 ? 14.18 29.672 -22.328 1 66.31 28 THR B CA 1
ATOM 3853 C C . THR B 1 28 ? 14.664 29.281 -20.938 1 66.31 28 THR B C 1
ATOM 3855 O O . THR B 1 28 ? 15.867 29.094 -20.719 1 66.31 28 THR B O 1
ATOM 3858 N N . PHE B 1 29 ? 13.75 29.031 -20.016 1 64.94 29 PHE B N 1
ATOM 3859 C CA . PHE B 1 29 ? 14.016 28.844 -18.594 1 64.94 29 PHE B CA 1
ATOM 3860 C C . PHE B 1 29 ? 14.547 27.453 -18.328 1 64.94 29 PHE B C 1
ATOM 3862 O O . PHE B 1 29 ? 15.242 27.219 -17.328 1 64.94 29 PHE B O 1
ATOM 3869 N N . LEU B 1 30 ? 14.391 26.656 -19.281 1 75.12 30 LEU B N 1
ATOM 3870 C CA . LEU B 1 30 ? 14.734 25.25 -19.047 1 75.12 30 LEU B CA 1
ATOM 3871 C C . LEU B 1 30 ? 16.109 24.938 -19.609 1 75.12 30 LEU B C 1
ATOM 3873 O O . LEU B 1 30 ? 16.641 23.828 -19.406 1 75.12 30 LEU B O 1
ATOM 3877 N N . THR B 1 31 ? 16.734 25.938 -20.141 1 77.75 31 THR B N 1
ATOM 3878 C CA . THR B 1 31 ? 18 25.703 -20.828 1 77.75 31 THR B CA 1
ATOM 3879 C C . THR B 1 31 ? 19.078 25.266 -19.859 1 77.75 31 THR B C 1
ATOM 3881 O O . THR B 1 31 ? 19.906 24.406 -20.172 1 77.75 31 THR B O 1
ATOM 3884 N N . PRO B 1 32 ? 19.016 25.828 -18.641 1 81.38 32 PRO B N 1
ATOM 3885 C CA . PRO B 1 32 ? 20.078 25.391 -17.719 1 81.38 32 PRO B CA 1
ATOM 3886 C C . PRO B 1 32 ? 19.859 23.984 -17.172 1 81.38 32 PRO B C 1
ATOM 3888 O O . PRO B 1 32 ? 20.766 23.391 -16.609 1 81.38 32 PRO B O 1
ATOM 3891 N N . PHE B 1 33 ? 18.797 23.391 -17.406 1 88.25 33 PHE B N 1
ATOM 3892 C CA . PHE B 1 33 ? 18.453 22.078 -16.875 1 88.25 33 PHE B CA 1
ATOM 3893 C C . PHE B 1 33 ? 18.828 20.984 -17.859 1 88.25 33 PHE B C 1
ATOM 3895 O O . PHE B 1 33 ? 18.672 21.141 -19.078 1 88.25 33 PHE B O 1
ATOM 3902 N N . SER B 1 34 ? 19.391 19.875 -17.375 1 89.38 34 SER B N 1
ATOM 3903 C CA . SER B 1 34 ? 19.609 18.688 -18.188 1 89.38 34 SER B CA 1
ATOM 3904 C C . SER B 1 34 ? 18.297 18.125 -18.688 1 89.38 34 SER B C 1
ATOM 3906 O O . SER B 1 34 ? 17.234 18.453 -18.172 1 89.38 34 SER B O 1
ATOM 3908 N N . PRO B 1 35 ? 18.297 17.328 -19.766 1 88.31 35 PRO B N 1
ATOM 3909 C CA . PRO B 1 35 ? 17.062 16.719 -20.266 1 88.31 35 PRO B CA 1
ATOM 3910 C C . PRO B 1 35 ? 16.312 15.945 -19.172 1 88.31 35 PRO B C 1
ATOM 3912 O O . PRO B 1 35 ? 15.078 16.016 -19.094 1 88.31 35 PRO B O 1
ATOM 3915 N N . GLU B 1 36 ? 17.062 15.242 -18.328 1 91.88 36 GLU B N 1
ATOM 3916 C CA . GLU B 1 36 ? 16.438 14.5 -17.234 1 91.88 36 GLU B CA 1
ATOM 3917 C C . GLU B 1 36 ? 15.758 15.445 -16.25 1 91.88 36 GLU B C 1
ATOM 3919 O O . GLU B 1 36 ? 14.648 15.156 -15.781 1 91.88 36 GLU B O 1
ATOM 3924 N N . GLN B 1 37 ? 16.375 16.516 -16.016 1 92.44 37 GLN B N 1
ATOM 3925 C CA . GLN B 1 37 ? 15.828 17.516 -15.117 1 92.44 37 GLN B CA 1
ATOM 3926 C C . GLN B 1 37 ? 14.594 18.172 -15.719 1 92.44 37 GLN B C 1
ATOM 3928 O O . GLN B 1 37 ? 13.633 18.469 -15.008 1 92.44 37 GLN B O 1
ATOM 3933 N N . GLN B 1 38 ? 14.602 18.391 -17.016 1 91.62 38 GLN B N 1
ATOM 3934 C CA . GLN B 1 38 ? 13.461 19 -17.688 1 91.62 38 GLN B CA 1
ATOM 3935 C C . GLN B 1 38 ? 12.234 18.078 -17.625 1 91.62 38 GLN B C 1
ATOM 3937 O O . GLN B 1 38 ? 11.125 18.547 -17.359 1 91.62 38 GLN B O 1
ATOM 3942 N N . TYR B 1 39 ? 12.484 16.812 -17.859 1 93.31 39 TYR B N 1
ATOM 3943 C CA . TYR B 1 39 ? 11.375 15.875 -17.781 1 93.31 39 TYR B CA 1
ATOM 3944 C C . TYR B 1 39 ? 10.875 15.727 -16.359 1 93.31 39 TYR B C 1
ATOM 3946 O O . TYR B 1 39 ? 9.68 15.523 -16.125 1 93.31 39 TYR B O 1
ATOM 3954 N N . THR B 1 40 ? 11.805 15.789 -15.406 1 94.06 40 THR B N 1
ATOM 3955 C CA . THR B 1 40 ? 11.406 15.758 -14.008 1 94.06 40 THR B CA 1
ATOM 3956 C C . THR B 1 40 ? 10.508 16.938 -13.672 1 94.06 40 THR B C 1
ATOM 3958 O O . THR B 1 40 ? 9.492 16.781 -12.992 1 94.06 40 THR B O 1
ATOM 3961 N N . LEU B 1 41 ? 10.844 18.141 -14.172 1 91.56 41 LEU B N 1
ATOM 3962 C CA . LEU B 1 41 ? 10.039 19.328 -13.961 1 91.56 41 LEU B CA 1
ATOM 3963 C C . LEU B 1 41 ? 8.672 19.188 -14.633 1 91.56 41 LEU B C 1
ATOM 3965 O O . LEU B 1 41 ? 7.66 19.625 -14.094 1 91.56 41 LEU B O 1
ATOM 3969 N N . LEU B 1 42 ? 8.695 18.641 -15.812 1 92.19 42 LEU B N 1
ATOM 3970 C CA . LEU B 1 42 ? 7.434 18.406 -16.516 1 92.19 42 LEU B CA 1
ATOM 3971 C C . LEU B 1 42 ? 6.52 17.5 -15.688 1 92.19 42 LEU B C 1
ATOM 3973 O O . LEU B 1 42 ? 5.328 17.781 -15.531 1 92.19 42 LEU B O 1
ATOM 3977 N N . VAL B 1 43 ? 7.09 16.391 -15.148 1 94.75 43 VAL B N 1
ATOM 3978 C CA . VAL B 1 43 ? 6.301 15.461 -14.344 1 94.75 43 VAL B CA 1
ATOM 3979 C C . VAL B 1 43 ? 5.797 16.156 -13.086 1 94.75 43 VAL B C 1
ATOM 3981 O O . VAL B 1 43 ? 4.668 15.93 -12.648 1 94.75 43 VAL B O 1
ATOM 3984 N N . LEU B 1 44 ? 6.629 16.984 -12.5 1 92.75 44 LEU B N 1
ATOM 3985 C CA . LEU B 1 44 ? 6.234 17.734 -11.312 1 92.75 44 LEU B CA 1
ATOM 3986 C C . LEU B 1 44 ? 5.031 18.625 -11.609 1 92.75 44 LEU B C 1
ATOM 3988 O O . LEU B 1 44 ? 4.066 18.641 -10.844 1 92.75 44 LEU B O 1
ATOM 3992 N N . VAL B 1 45 ? 5.062 19.375 -12.68 1 90.69 45 VAL B N 1
ATOM 3993 C CA . VAL B 1 45 ? 3.982 20.281 -13.047 1 90.69 45 VAL B CA 1
ATOM 3994 C C . VAL B 1 45 ? 2.703 19.5 -13.305 1 90.69 45 VAL B C 1
ATOM 3996 O O . VAL B 1 45 ? 1.617 19.906 -12.891 1 90.69 45 VAL B O 1
ATOM 3999 N N . ILE B 1 46 ? 2.834 18.375 -13.945 1 92.94 46 ILE B N 1
ATOM 4000 C CA . ILE B 1 46 ? 1.68 17.516 -14.211 1 92.94 46 ILE B CA 1
ATOM 4001 C C . ILE B 1 46 ? 1.12 16.984 -12.898 1 92.94 46 ILE B C 1
ATOM 4003 O O . ILE B 1 46 ? -0.098 16.938 -12.703 1 92.94 46 ILE B O 1
ATOM 4007 N N . ALA B 1 47 ? 2.014 16.516 -12.023 1 93.12 47 ALA B N 1
ATOM 4008 C CA . ALA B 1 47 ? 1.589 16 -10.719 1 93.12 47 ALA B CA 1
ATOM 4009 C C . ALA B 1 47 ? 0.815 17.062 -9.945 1 93.12 47 ALA B C 1
ATOM 4011 O O . ALA B 1 47 ? -0.239 16.781 -9.375 1 93.12 47 ALA B O 1
ATOM 4012 N N . ILE B 1 48 ? 1.326 18.312 -9.938 1 88.75 48 ILE B N 1
ATOM 4013 C CA . ILE B 1 48 ? 0.67 19.406 -9.242 1 88.75 48 ILE B CA 1
ATOM 4014 C C . ILE B 1 48 ? -0.713 19.656 -9.844 1 88.75 48 ILE B C 1
ATOM 4016 O O . ILE B 1 48 ? -1.695 19.812 -9.117 1 88.75 48 ILE B O 1
ATOM 4020 N N . TYR B 1 49 ? -0.803 19.656 -11.117 1 89.06 49 TYR B N 1
ATOM 4021 C CA . TYR B 1 49 ? -2.084 19.844 -11.789 1 89.06 49 TYR B CA 1
ATOM 4022 C C . TYR B 1 49 ? -3.055 18.719 -11.422 1 89.06 49 TYR B C 1
ATOM 4024 O O . TYR B 1 49 ? -4.211 18.984 -11.078 1 89.06 49 TYR B O 1
ATOM 4032 N N . LEU B 1 50 ? -2.58 17.469 -11.461 1 90.94 50 LEU B N 1
ATOM 4033 C CA . LEU B 1 50 ? -3.428 16.297 -11.227 1 90.94 50 LEU B CA 1
ATOM 4034 C C . LEU B 1 50 ? -3.934 16.281 -9.789 1 90.94 50 LEU B C 1
ATOM 4036 O O . LEU B 1 50 ? -5.074 15.883 -9.531 1 90.94 50 LEU B O 1
ATOM 4040 N N . TRP B 1 51 ? -3.162 16.75 -8.875 1 86.88 51 TRP B N 1
ATOM 4041 C CA . TRP B 1 51 ? -3.492 16.594 -7.465 1 86.88 51 TRP B CA 1
ATOM 4042 C C . TRP B 1 51 ? -4.203 17.828 -6.93 1 86.88 51 TRP B C 1
ATOM 4044 O O . TRP B 1 51 ? -4.75 17.812 -5.824 1 86.88 51 TRP B O 1
ATOM 4054 N N . THR B 1 52 ? -4.289 18.922 -7.691 1 82.5 52 THR B N 1
ATOM 4055 C CA . THR B 1 52 ? -4.875 20.156 -7.168 1 82.5 52 THR B CA 1
ATOM 4056 C C . THR B 1 52 ? -6.082 20.578 -8.008 1 82.5 52 THR B C 1
ATOM 4058 O O . THR B 1 52 ? -7.117 20.969 -7.465 1 82.5 52 THR B O 1
ATOM 4061 N N . LEU B 1 53 ? -5.949 20.484 -9.305 1 81.69 53 LEU B N 1
ATOM 4062 C CA . LEU B 1 53 ? -6.953 21.094 -10.164 1 81.69 53 LEU B CA 1
ATOM 4063 C C . LEU B 1 53 ? -7.797 20.031 -10.852 1 81.69 53 LEU B C 1
ATOM 4065 O O . LEU B 1 53 ? -8.984 20.25 -11.125 1 81.69 53 LEU B O 1
ATOM 4069 N N . SER B 1 54 ? -7.102 18.953 -11.031 1 85.44 54 SER B N 1
ATOM 4070 C CA . SER B 1 54 ? -7.801 17.906 -11.781 1 85.44 54 SER B CA 1
ATOM 4071 C C . SER B 1 54 ? -8.828 17.203 -10.898 1 85.44 54 SER B C 1
ATOM 4073 O O . SER B 1 54 ? -8.688 17.156 -9.68 1 85.44 54 SER B O 1
ATOM 4075 N N . THR B 1 55 ? -9.852 16.734 -11.547 1 87.62 55 THR B N 1
ATOM 4076 C CA . THR B 1 55 ? -10.875 15.969 -10.852 1 87.62 55 THR B CA 1
ATOM 4077 C C . THR B 1 55 ? -10.57 14.469 -10.922 1 87.62 55 THR B C 1
ATOM 4079 O O . THR B 1 55 ? -11.391 13.648 -10.508 1 87.62 55 THR B O 1
ATOM 4082 N N . MET B 1 56 ? -9.453 14.148 -11.43 1 92.06 56 MET B N 1
ATOM 4083 C CA . MET B 1 56 ? -9.047 12.742 -11.492 1 92.06 56 MET B CA 1
ATOM 4084 C C . MET B 1 56 ? -8.828 12.18 -10.094 1 92.06 56 MET B C 1
ATOM 4086 O O . MET B 1 56 ? -8.273 12.859 -9.219 1 92.06 56 MET B O 1
ATOM 4090 N N . PRO B 1 57 ? -9.312 10.953 -9.883 1 94.06 57 PRO B N 1
ATOM 4091 C CA . PRO B 1 57 ? -9.086 10.344 -8.57 1 94.06 57 PRO B CA 1
ATOM 4092 C C . PRO B 1 57 ? -7.613 10.305 -8.172 1 94.06 57 PRO B C 1
ATOM 4094 O O . PRO B 1 57 ? -6.754 10.047 -9.016 1 94.06 57 PRO B O 1
ATOM 4097 N N . GLN B 1 58 ? -7.355 10.516 -6.941 1 92.12 58 GLN B N 1
ATOM 4098 C CA . GLN B 1 58 ? -5.996 10.68 -6.434 1 92.12 58 GLN B CA 1
ATOM 4099 C C . GLN B 1 58 ? -5.164 9.422 -6.684 1 92.12 58 GLN B C 1
ATOM 4101 O O . GLN B 1 58 ? -3.992 9.508 -7.047 1 92.12 58 GLN B O 1
ATOM 4106 N N . GLY B 1 59 ? -5.766 8.258 -6.418 1 95.31 59 GLY B N 1
ATOM 4107 C CA . GLY B 1 59 ? -5.039 7.02 -6.648 1 95.31 59 GLY B CA 1
ATOM 4108 C C . GLY B 1 59 ? -4.605 6.84 -8.086 1 95.31 59 GLY B C 1
ATOM 4109 O O . GLY B 1 59 ? -3.439 6.543 -8.359 1 95.31 59 GLY B O 1
ATOM 4110 N N . ALA B 1 60 ? -5.465 7.055 -8.992 1 97.06 60 ALA B N 1
ATOM 4111 C CA . ALA B 1 60 ? -5.188 6.883 -10.414 1 97.06 60 ALA B CA 1
ATOM 4112 C C . ALA B 1 60 ? -4.223 7.953 -10.922 1 97.06 60 ALA B C 1
ATOM 4114 O O . ALA B 1 60 ? -3.371 7.68 -11.766 1 97.06 60 ALA B O 1
ATOM 4115 N N . SER B 1 61 ? -4.414 9.164 -10.43 1 96.12 61 SER B N 1
ATOM 4116 C CA . SER B 1 61 ? -3.498 10.234 -10.812 1 96.12 61 SER B CA 1
ATOM 4117 C C . SER B 1 61 ? -2.074 9.93 -10.359 1 96.12 61 SER B C 1
ATOM 4119 O O . SER B 1 61 ? -1.112 10.242 -11.062 1 96.12 61 SER B O 1
ATOM 4121 N N . SER B 1 62 ? -1.952 9.336 -9.195 1 96.75 62 SER B N 1
ATOM 4122 C CA . SER B 1 62 ? -0.633 8.945 -8.711 1 96.75 62 SER B CA 1
ATOM 4123 C C . SER B 1 62 ? -0.019 7.855 -9.578 1 96.75 62 SER B C 1
ATOM 4125 O O . SER B 1 62 ? 1.182 7.879 -9.859 1 96.75 62 SER B O 1
ATOM 4127 N N . ILE B 1 63 ? -0.806 6.93 -10.008 1 97.81 63 ILE B N 1
ATOM 4128 C CA . ILE B 1 63 ? -0.348 5.879 -10.906 1 97.81 63 ILE B CA 1
ATOM 4129 C C . ILE B 1 63 ? 0.139 6.492 -12.219 1 97.81 63 ILE B C 1
ATOM 4131 O O . ILE B 1 63 ? 1.156 6.066 -12.773 1 97.81 63 ILE B O 1
ATOM 4135 N N . LEU B 1 64 ? -0.595 7.484 -12.711 1 97.56 64 LEU B N 1
ATOM 4136 C CA . LEU B 1 64 ? -0.189 8.164 -13.93 1 97.56 64 LEU B CA 1
ATOM 4137 C C . LEU B 1 64 ? 1.159 8.859 -13.75 1 97.56 64 LEU B C 1
ATOM 4139 O O . LEU B 1 64 ? 2.006 8.82 -14.648 1 97.56 64 LEU B O 1
ATOM 4143 N N . VAL B 1 65 ? 1.337 9.5 -12.625 1 97.06 65 VAL B N 1
ATOM 4144 C CA . VAL B 1 65 ? 2.604 10.172 -12.352 1 97.06 65 VAL B CA 1
ATOM 4145 C C . VAL B 1 65 ? 3.738 9.156 -12.344 1 97.06 65 VAL B C 1
ATOM 4147 O O . VAL B 1 65 ? 4.805 9.398 -12.922 1 97.06 65 VAL B O 1
ATOM 4150 N N . LEU B 1 66 ? 3.525 7.996 -11.703 1 98.19 66 LEU B N 1
ATOM 4151 C CA . LEU B 1 66 ? 4.52 6.93 -11.711 1 98.19 66 LEU B CA 1
ATOM 4152 C C . LEU B 1 66 ? 4.797 6.449 -13.133 1 98.19 66 LEU B C 1
ATOM 4154 O O . LEU B 1 66 ? 5.949 6.207 -13.492 1 98.19 66 LEU B O 1
ATOM 4158 N N . ALA B 1 67 ? 3.732 6.344 -13.93 1 97.94 67 ALA B N 1
ATOM 4159 C CA . ALA B 1 67 ? 3.867 5.93 -15.32 1 97.94 67 ALA B CA 1
ATOM 4160 C C . ALA B 1 67 ? 4.719 6.918 -16.109 1 97.94 67 ALA B C 1
ATOM 4162 O O . ALA B 1 67 ? 5.527 6.52 -16.953 1 97.94 67 ALA B O 1
ATOM 4163 N N . LEU B 1 68 ? 4.531 8.188 -15.859 1 97.06 68 LEU B N 1
ATOM 4164 C CA . LEU B 1 68 ? 5.277 9.227 -16.562 1 97.06 68 LEU B CA 1
ATOM 4165 C C . LEU B 1 68 ? 6.75 9.203 -16.156 1 97.06 68 LEU B C 1
ATOM 4167 O O . LEU B 1 68 ? 7.629 9.438 -16.984 1 97.06 68 LEU B O 1
ATOM 4171 N N . LEU B 1 69 ? 7.02 8.938 -14.844 1 97.38 69 LEU B N 1
ATOM 4172 C CA . LEU B 1 69 ? 8.398 8.82 -14.391 1 97.38 69 LEU B CA 1
ATOM 4173 C C . LEU B 1 69 ? 9.125 7.703 -15.133 1 97.38 69 LEU B C 1
ATOM 4175 O O . LEU B 1 69 ? 10.289 7.855 -15.516 1 97.38 69 LEU B O 1
ATOM 4179 N N . ILE B 1 70 ? 8.414 6.613 -15.375 1 96.56 70 ILE B N 1
ATOM 4180 C CA . ILE B 1 70 ? 8.984 5.449 -16.047 1 96.56 70 ILE B CA 1
ATOM 4181 C C . ILE B 1 70 ? 9.031 5.688 -17.547 1 96.56 70 ILE B C 1
ATOM 4183 O O . ILE B 1 70 ? 10.07 5.523 -18.188 1 96.56 70 ILE B O 1
ATOM 4187 N N . GLY B 1 71 ? 7.984 6.168 -18.141 1 95.31 71 GLY B N 1
ATOM 4188 C CA . GLY B 1 71 ? 7.824 6.281 -19.578 1 95.31 71 GLY B CA 1
ATOM 4189 C C . GLY B 1 71 ? 8.672 7.383 -20.188 1 95.31 71 GLY B C 1
ATOM 4190 O O . GLY B 1 71 ? 9.117 7.27 -21.344 1 95.31 71 GLY B O 1
ATOM 4191 N N . LEU B 1 72 ? 8.914 8.453 -19.438 1 93.75 72 LEU B N 1
ATOM 4192 C CA . LEU B 1 72 ? 9.688 9.57 -19.969 1 93.75 72 LEU B CA 1
ATOM 4193 C C . LEU B 1 72 ? 11.172 9.375 -19.688 1 93.75 72 LEU B C 1
ATOM 4195 O O . LEU B 1 72 ? 11.992 10.227 -20.062 1 93.75 72 LEU B O 1
ATOM 4199 N N . GLY B 1 73 ? 11.492 8.289 -19 1 93.06 73 GLY B N 1
ATOM 4200 C CA . GLY B 1 73 ? 12.898 7.969 -18.781 1 93.06 73 GLY B CA 1
ATOM 4201 C C . GLY B 1 73 ? 13.539 8.805 -17.688 1 93.06 73 GLY B C 1
ATOM 4202 O O . GLY B 1 73 ? 14.742 9.07 -17.734 1 93.06 73 GLY B O 1
ATOM 4203 N N . VAL B 1 74 ? 12.75 9.312 -16.766 1 95.19 74 VAL B N 1
ATOM 4204 C CA . VAL B 1 74 ? 13.289 10.062 -15.641 1 95.19 74 VAL B CA 1
ATOM 4205 C C . VAL B 1 74 ? 14.086 9.125 -14.734 1 95.19 74 VAL B C 1
ATOM 4207 O O . VAL B 1 74 ? 15.023 9.555 -14.062 1 95.19 74 VAL B O 1
ATOM 4210 N N . VAL B 1 75 ? 13.609 7.863 -14.711 1 95.56 75 VAL B N 1
ATOM 4211 C CA . VAL B 1 75 ? 14.305 6.836 -13.938 1 95.56 75 VAL B CA 1
ATOM 4212 C C . VAL B 1 75 ? 14.891 5.793 -14.891 1 95.56 75 VAL B C 1
ATOM 4214 O O . VAL B 1 75 ? 14.336 5.531 -15.961 1 95.56 75 VAL B O 1
ATOM 4217 N N . ASP B 1 76 ? 16.016 5.242 -14.508 1 92.06 76 ASP B N 1
ATOM 4218 C CA . ASP B 1 76 ? 16.672 4.238 -15.336 1 92.06 76 ASP B CA 1
ATOM 4219 C C . ASP B 1 76 ? 15.969 2.887 -15.234 1 92.06 76 ASP B C 1
ATOM 4221 O O . ASP B 1 76 ? 15.828 2.18 -16.234 1 92.06 76 ASP B O 1
ATOM 4225 N N . GLU B 1 77 ? 15.578 2.535 -14.031 1 92.5 77 GLU B N 1
ATOM 4226 C CA . GLU B 1 77 ? 14.852 1.299 -13.766 1 92.5 77 GLU B CA 1
ATOM 4227 C C . GLU B 1 77 ? 13.469 1.587 -13.18 1 92.5 77 GLU B C 1
ATOM 4229 O O . GLU B 1 77 ? 13.312 2.512 -12.375 1 92.5 77 GLU B O 1
ATOM 4234 N N . PRO B 1 78 ? 12.508 0.783 -13.547 1 93.44 78 PRO B N 1
ATOM 4235 C CA . PRO B 1 78 ? 11.141 1.041 -13.102 1 93.44 78 PRO B CA 1
ATOM 4236 C C . PRO B 1 78 ? 11.016 1.05 -11.578 1 93.44 78 PRO B C 1
ATOM 4238 O O . PRO B 1 78 ? 10.203 1.805 -11.031 1 93.44 78 PRO B O 1
ATOM 4241 N N . ASP B 1 79 ? 11.781 0.232 -10.906 1 93.44 79 ASP B N 1
ATOM 4242 C CA . ASP B 1 79 ? 11.688 0.143 -9.453 1 93.44 79 ASP B CA 1
ATOM 4243 C C . ASP B 1 79 ? 12.062 1.468 -8.789 1 93.44 79 ASP B C 1
ATOM 4245 O O . ASP B 1 79 ? 11.594 1.78 -7.695 1 93.44 79 ASP B O 1
ATOM 4249 N N . GLN B 1 80 ? 12.891 2.27 -9.469 1 95.12 80 GLN B N 1
ATOM 4250 C CA . GLN B 1 80 ? 13.32 3.553 -8.922 1 95.12 80 GLN B CA 1
ATOM 4251 C C . GLN B 1 80 ? 12.164 4.539 -8.844 1 95.12 80 GLN B C 1
ATOM 4253 O O . GLN B 1 80 ? 12.18 5.465 -8.031 1 95.12 80 GLN B O 1
ATOM 4258 N N . ALA B 1 81 ? 11.188 4.328 -9.719 1 96.75 81 ALA B N 1
ATOM 4259 C CA . ALA B 1 81 ? 10 5.188 -9.672 1 96.75 81 ALA B CA 1
ATOM 4260 C C . ALA B 1 81 ? 9.234 4.984 -8.367 1 96.75 81 ALA B C 1
ATOM 4262 O O . ALA B 1 81 ? 8.484 5.863 -7.938 1 96.75 81 ALA B O 1
ATOM 4263 N N . PHE B 1 82 ? 9.484 3.861 -7.703 1 97.06 82 PHE B N 1
ATOM 4264 C CA . PHE B 1 82 ? 8.719 3.514 -6.512 1 97.06 82 PHE B CA 1
ATOM 4265 C C . PHE B 1 82 ? 9.57 3.684 -5.258 1 97.06 82 PHE B C 1
ATOM 4267 O O . PHE B 1 82 ? 9.211 3.186 -4.188 1 97.06 82 PHE B O 1
ATOM 4274 N N . GLN B 1 83 ? 10.641 4.355 -5.289 1 95.75 83 GLN B N 1
ATOM 4275 C CA . GLN B 1 83 ? 11.57 4.469 -4.168 1 95.75 83 GLN B CA 1
ATOM 4276 C C . GLN B 1 83 ? 10.898 5.141 -2.971 1 95.75 83 GLN B C 1
ATOM 4278 O O . GLN B 1 83 ? 11.266 4.883 -1.822 1 95.75 83 GLN B O 1
ATOM 4283 N N . GLY B 1 84 ? 9.898 5.98 -3.275 1 95.19 84 GLY B N 1
ATOM 4284 C CA . GLY B 1 84 ? 9.172 6.637 -2.197 1 95.19 84 GLY B CA 1
ATOM 4285 C C . GLY B 1 84 ? 8.422 5.664 -1.31 1 95.19 84 GLY B C 1
ATOM 4286 O O . GLY B 1 84 ? 8.117 5.977 -0.155 1 95.19 84 GLY B O 1
ATOM 4287 N N . PHE B 1 85 ? 8.125 4.52 -1.766 1 96 85 PHE B N 1
ATOM 4288 C CA . PHE B 1 85 ? 7.34 3.535 -1.029 1 96 85 PHE B CA 1
ATOM 4289 C C . PHE B 1 85 ? 8.219 2.768 -0.048 1 96 85 PHE B C 1
ATOM 4291 O O . PHE B 1 85 ? 7.719 1.954 0.732 1 96 85 PHE B O 1
ATOM 4298 N N . LEU B 1 86 ? 9.508 3.148 -0.008 1 94.56 86 LEU B N 1
ATOM 4299 C CA . LEU B 1 86 ? 10.422 2.557 0.965 1 94.56 86 LEU B CA 1
ATOM 4300 C C . LEU B 1 86 ? 10.383 3.326 2.281 1 94.56 86 LEU B C 1
ATOM 4302 O O . LEU B 1 86 ? 10.805 2.811 3.318 1 94.56 86 LEU B O 1
ATOM 4306 N N . THR B 1 87 ? 9.852 4.492 2.211 1 93.25 87 THR B N 1
ATOM 4307 C CA . THR B 1 87 ? 9.883 5.336 3.402 1 93.25 87 THR B CA 1
ATOM 4308 C C . THR B 1 87 ? 8.977 4.766 4.488 1 93.25 87 THR B C 1
ATOM 4310 O O . THR B 1 87 ? 7.805 4.469 4.234 1 93.25 87 THR B O 1
ATOM 4313 N N . THR B 1 88 ? 9.5 4.695 5.707 1 94.31 88 THR B N 1
ATOM 4314 C CA . THR B 1 88 ? 8.734 4.129 6.809 1 94.31 88 THR B CA 1
ATOM 4315 C C . THR B 1 88 ? 7.609 5.07 7.227 1 94.31 88 THR B C 1
ATOM 4317 O O . THR B 1 88 ? 6.625 4.641 7.836 1 94.31 88 THR B O 1
ATOM 4320 N N . GLY B 1 89 ? 7.785 6.383 6.906 1 92.56 89 GLY B N 1
ATOM 4321 C CA . GLY B 1 89 ? 6.75 7.352 7.234 1 92.56 89 GLY B CA 1
ATOM 4322 C C . GLY B 1 89 ? 5.402 7.008 6.633 1 92.56 89 GLY B C 1
ATOM 4323 O O . GLY B 1 89 ? 4.363 7.25 7.25 1 92.56 89 GLY B O 1
ATOM 4324 N N . LEU B 1 90 ? 5.469 6.465 5.469 1 93.56 90 LEU B N 1
ATOM 4325 C CA . LEU B 1 90 ? 4.246 6.074 4.77 1 93.56 90 LEU B CA 1
ATOM 4326 C C . LEU B 1 90 ? 3.484 5.016 5.555 1 93.56 90 LEU B C 1
ATOM 4328 O O . LEU B 1 90 ? 2.271 5.133 5.746 1 93.56 90 LEU B O 1
ATOM 4332 N N . TYR B 1 91 ? 4.141 4.043 6.016 1 95.88 91 TYR B N 1
ATOM 4333 C CA . TYR B 1 91 ? 3.531 2.941 6.754 1 95.88 91 TYR B CA 1
ATOM 4334 C C . TYR B 1 91 ? 3.17 3.369 8.172 1 95.88 91 TYR B C 1
ATOM 4336 O O . TYR B 1 91 ? 2.199 2.873 8.75 1 95.88 91 TYR B O 1
ATOM 4344 N N . PHE B 1 92 ? 3.945 4.27 8.672 1 94.69 92 PHE B N 1
ATOM 4345 C CA . PHE B 1 92 ? 3.637 4.828 9.984 1 94.69 92 PHE B CA 1
ATOM 4346 C C . PHE B 1 92 ? 2.25 5.461 9.992 1 94.69 92 PHE B C 1
ATOM 4348 O O . PHE B 1 92 ? 1.488 5.293 10.945 1 94.69 92 PHE B O 1
ATOM 4355 N N . ILE B 1 93 ? 1.906 6.16 8.953 1 91.31 93 ILE B N 1
ATOM 4356 C CA . ILE B 1 93 ? 0.604 6.812 8.844 1 91.31 93 ILE B CA 1
ATOM 4357 C C . ILE B 1 93 ? -0.498 5.754 8.812 1 91.31 93 ILE B C 1
ATOM 4359 O O . ILE B 1 93 ? -1.551 5.93 9.43 1 91.31 93 ILE B O 1
ATOM 4363 N N . VAL B 1 94 ? -0.273 4.688 8.102 1 94.19 94 VAL B N 1
ATOM 4364 C CA . VAL B 1 94 ? -1.24 3.598 8.047 1 94.19 94 VAL B CA 1
ATOM 4365 C C . VAL B 1 94 ? -1.467 3.043 9.453 1 94.19 94 VAL B C 1
ATOM 4367 O O . VAL B 1 94 ? -2.609 2.857 9.875 1 94.19 94 VAL B O 1
ATOM 4370 N N . LEU B 1 95 ? -0.389 2.789 10.172 1 95.56 95 LEU B N 1
ATOM 4371 C CA . LEU B 1 95 ? -0.453 2.203 11.508 1 95.56 95 LEU B CA 1
ATOM 4372 C C . LEU B 1 95 ? -1.188 3.127 12.469 1 95.56 95 LEU B C 1
ATOM 4374 O O . LEU B 1 95 ? -2.043 2.678 13.234 1 95.56 95 LEU B O 1
ATOM 4378 N N . LEU B 1 96 ? -0.901 4.41 12.383 1 91.56 96 LEU B N 1
ATOM 4379 C CA . LEU B 1 96 ? -1.557 5.367 13.266 1 91.56 96 LEU B CA 1
ATOM 4380 C C . LEU B 1 96 ? -3.049 5.449 12.969 1 91.56 96 LEU B C 1
ATOM 4382 O O . LEU B 1 96 ? -3.861 5.613 13.883 1 91.56 96 LEU B O 1
ATOM 4386 N N . SER B 1 97 ? -3.35 5.422 11.734 1 89.81 97 SER B N 1
ATOM 4387 C CA . SER B 1 97 ? -4.754 5.453 11.352 1 89.81 97 SER B CA 1
ATOM 4388 C C . SER B 1 97 ? -5.508 4.242 11.891 1 89.81 97 SER B C 1
ATOM 4390 O O . SER B 1 97 ? -6.641 4.367 12.352 1 89.81 97 SER B O 1
ATOM 4392 N N . LEU B 1 98 ? -4.902 3.07 11.812 1 93.69 98 LEU B N 1
ATOM 4393 C CA . LEU B 1 98 ? -5.52 1.854 12.328 1 93.69 98 LEU B CA 1
ATOM 4394 C C . LEU B 1 98 ? -5.719 1.941 13.836 1 93.69 98 LEU B C 1
ATOM 4396 O O . LEU B 1 98 ? -6.781 1.588 14.352 1 93.69 98 LEU B O 1
ATOM 4400 N N . ILE B 1 99 ? -4.73 2.402 14.508 1 93.5 99 ILE B N 1
ATOM 4401 C CA . ILE B 1 99 ? -4.777 2.525 15.961 1 93.5 99 ILE B CA 1
ATOM 4402 C C . ILE B 1 99 ? -5.867 3.52 16.359 1 93.5 99 ILE B C 1
ATOM 4404 O O . ILE B 1 99 ? -6.641 3.268 17.281 1 93.5 99 ILE B O 1
ATOM 4408 N N . SER B 1 100 ? -5.934 4.625 15.633 1 88.19 100 SER B N 1
ATOM 4409 C CA . SER B 1 100 ? -6.945 5.637 15.914 1 88.19 100 SER B CA 1
ATOM 4410 C C . SER B 1 100 ? -8.352 5.078 15.734 1 88.19 100 SER B C 1
ATOM 4412 O O . SER B 1 100 ? -9.258 5.402 16.5 1 88.19 100 SER B O 1
ATOM 4414 N N . GLN B 1 101 ? -8.523 4.285 14.727 1 89.94 101 GLN B N 1
ATOM 4415 C CA . GLN B 1 101 ? -9.828 3.674 14.484 1 89.94 101 GLN B CA 1
ATOM 4416 C C . GLN B 1 101 ? -10.211 2.725 15.617 1 89.94 101 GLN B C 1
ATOM 4418 O O . GLN B 1 101 ? -11.367 2.686 16.047 1 89.94 101 GLN B O 1
ATOM 4423 N N . VAL B 1 102 ? -9.227 1.96 16.078 1 93.81 102 VAL B N 1
ATOM 4424 C CA . VAL B 1 102 ? -9.484 1.026 17.156 1 93.81 102 VAL B CA 1
ATOM 4425 C C . VAL B 1 102 ? -9.844 1.798 18.422 1 93.81 102 VAL B C 1
ATOM 4427 O O . VAL B 1 102 ? -10.727 1.381 19.188 1 93.81 102 VAL B O 1
ATOM 4430 N N . LEU B 1 103 ? -9.188 2.869 18.703 1 90.31 103 LEU B N 1
ATOM 4431 C CA . LEU B 1 103 ? -9.484 3.691 19.859 1 90.31 103 LEU B CA 1
ATOM 4432 C C . LEU B 1 103 ? -10.93 4.191 19.828 1 90.31 103 LEU B C 1
ATOM 4434 O O . LEU B 1 103 ? -11.602 4.23 20.859 1 90.31 103 LEU B O 1
ATOM 4438 N N . VAL B 1 104 ? -11.391 4.492 18.656 1 84.62 104 VAL B N 1
ATOM 4439 C CA . VAL B 1 104 ? -12.773 4.945 18.5 1 84.62 104 VAL B CA 1
ATOM 4440 C C . VAL B 1 104 ? -13.727 3.777 18.719 1 84.62 104 VAL B C 1
ATOM 4442 O O . VAL B 1 104 ? -14.773 3.934 19.359 1 84.62 104 VAL B O 1
ATOM 4445 N N . ILE B 1 105 ? -13.359 2.643 18.219 1 89.44 105 ILE B N 1
ATOM 4446 C CA . ILE B 1 105 ? -14.195 1.451 18.328 1 89.44 105 ILE B CA 1
ATOM 4447 C C . ILE B 1 105 ? -14.398 1.103 19.797 1 89.44 105 ILE B C 1
ATOM 4449 O O . ILE B 1 105 ? -15.5 0.711 20.203 1 89.44 105 ILE B O 1
ATOM 4453 N N . VAL B 1 106 ? -13.375 1.315 20.656 1 92.12 106 VAL B N 1
ATOM 4454 C CA . VAL B 1 106 ? -13.477 0.889 22.047 1 92.12 106 VAL B CA 1
ATOM 4455 C C . VAL B 1 106 ? -14.07 2.012 22.891 1 92.12 106 VAL B C 1
ATOM 4457 O O . VAL B 1 106 ? -14.32 1.836 24.078 1 92.12 106 VAL B O 1
ATOM 4460 N N . GLY B 1 107 ? -14.297 3.172 22.344 1 87.56 107 GLY B N 1
ATOM 4461 C CA . GLY B 1 107 ? -14.992 4.25 23.016 1 87.56 107 GLY B CA 1
ATOM 4462 C C . GLY B 1 107 ? -14.055 5.238 23.688 1 87.56 107 GLY B C 1
ATOM 4463 O O . GLY B 1 107 ? -14.438 5.918 24.641 1 87.56 107 GLY B O 1
ATOM 4464 N N . PHE B 1 108 ? -12.867 5.223 23.297 1 87.06 108 PHE B N 1
ATOM 4465 C CA . PHE B 1 108 ? -11.914 6.176 23.844 1 87.06 108 PHE B CA 1
ATOM 4466 C C . PHE B 1 108 ? -12.367 7.605 23.578 1 87.06 108 PHE B C 1
ATOM 4468 O O . PHE B 1 108 ? -12.125 8.5 24.391 1 87.06 108 PHE B O 1
ATOM 4475 N N . ASP B 1 109 ? -12.969 7.863 22.516 1 78.69 109 ASP B N 1
ATOM 4476 C CA . ASP B 1 109 ? -13.492 9.18 22.156 1 78.69 109 ASP B CA 1
ATOM 4477 C C . ASP B 1 109 ? -14.523 9.656 23.172 1 78.69 109 ASP B C 1
ATOM 4479 O O . ASP B 1 109 ? -14.578 10.844 23.5 1 78.69 109 ASP B O 1
ATOM 4483 N N . GLN B 1 110 ? -15.281 8.773 23.688 1 81.81 110 GLN B N 1
ATOM 4484 C CA . GLN B 1 110 ? -16.281 9.125 24.688 1 81.81 110 GLN B CA 1
ATOM 4485 C C . GLN B 1 110 ? -15.633 9.547 26 1 81.81 110 GLN B C 1
ATOM 4487 O O . GLN B 1 110 ? -16.141 10.43 26.703 1 81.81 110 GLN B O 1
ATOM 4492 N N . VAL B 1 111 ? -14.594 8.883 26.281 1 84.31 111 VAL B N 1
ATOM 4493 C CA . VAL B 1 111 ? -13.859 9.242 27.5 1 84.31 111 VAL B CA 1
ATOM 4494 C C . VAL B 1 111 ? -13.32 10.664 27.375 1 84.31 111 VAL B C 1
ATOM 4496 O O . VAL B 1 111 ? -13.422 11.453 28.312 1 84.31 111 VAL B O 1
ATOM 4499 N N . ILE B 1 112 ? -12.789 11.023 26.266 1 82.81 112 ILE B N 1
ATOM 4500 C CA . ILE B 1 112 ? -12.25 12.352 26.031 1 82.81 112 ILE B CA 1
ATOM 4501 C C . ILE B 1 112 ? -13.375 13.391 26.109 1 82.81 112 ILE B C 1
ATOM 4503 O O . ILE B 1 112 ? -13.203 14.461 26.703 1 82.81 112 ILE B O 1
ATOM 4507 N N . ALA B 1 113 ? -14.469 13.078 25.547 1 77.94 113 ALA B N 1
ATOM 4508 C CA . ALA B 1 113 ? -15.617 13.969 25.609 1 77.94 113 ALA B CA 1
ATOM 4509 C C . ALA B 1 113 ? -16.047 14.234 27.047 1 77.94 113 ALA B C 1
ATOM 4511 O O . ALA B 1 113 ? -16.391 15.367 27.406 1 77.94 113 ALA B O 1
ATOM 4512 N N . ARG B 1 114 ? -16 13.258 27.828 1 80.06 114 ARG B N 1
ATOM 4513 C CA . ARG B 1 114 ? -16.406 13.391 29.219 1 80.06 114 ARG B CA 1
ATOM 4514 C C . ARG B 1 114 ? -15.406 14.258 29.984 1 80.06 114 ARG B C 1
ATOM 4516 O O . ARG B 1 114 ? -15.805 15.047 30.844 1 80.06 114 ARG B O 1
ATOM 4523 N N . VAL B 1 115 ? -14.219 13.969 29.719 1 80.25 115 VAL B N 1
ATOM 4524 C CA . VAL B 1 115 ? -13.18 14.758 30.375 1 80.25 115 VAL B CA 1
ATOM 4525 C C . VAL B 1 115 ? -13.352 16.234 30.016 1 80.25 115 VAL B C 1
ATOM 4527 O O . VAL B 1 115 ? -13.211 17.109 30.875 1 80.25 115 VAL B O 1
ATOM 4530 N N . PHE B 1 116 ? -13.664 16.469 28.797 1 77.44 116 PHE B N 1
ATOM 4531 C CA . PHE B 1 116 ? -13.867 17.828 28.312 1 77.44 116 PHE B CA 1
ATOM 4532 C C . PHE B 1 116 ? -15.086 18.469 28.984 1 77.44 116 PHE B C 1
ATOM 4534 O O . PHE B 1 116 ? -15.07 19.641 29.344 1 77.44 116 PHE B O 1
ATOM 4541 N N . GLN B 1 117 ? -16.047 17.734 29.109 1 73.94 117 GLN B N 1
ATOM 4542 C CA . GLN B 1 117 ? -17.266 18.219 29.75 1 73.94 117 GLN B CA 1
ATOM 4543 C C . GLN B 1 117 ? -17.016 18.531 31.234 1 73.94 117 GLN B C 1
ATOM 4545 O O . GLN B 1 117 ? -17.547 19.516 31.75 1 73.94 117 GLN B O 1
ATOM 4550 N N . LYS B 1 118 ? -16.297 17.703 31.812 1 76.56 118 LYS B N 1
ATOM 4551 C CA . LYS B 1 118 ? -16 17.906 33.219 1 76.56 118 LYS B CA 1
ATOM 4552 C C . LYS B 1 118 ? -15.148 19.141 33.438 1 76.56 118 LYS B C 1
ATOM 4554 O O . LYS B 1 118 ? -15.352 19.875 34.406 1 76.56 118 LYS B O 1
ATOM 4559 N N . PHE B 1 119 ? -14.195 19.312 32.594 1 75.94 119 PHE B N 1
ATOM 4560 C CA . PHE B 1 119 ? -13.297 20.453 32.719 1 75.94 119 PHE B CA 1
ATOM 4561 C C . PHE B 1 119 ? -14.039 21.75 32.469 1 75.94 119 PHE B C 1
ATOM 4563 O O . PHE B 1 119 ? -13.703 22.797 33.031 1 75.94 119 PHE B O 1
ATOM 4570 N N . SER B 1 120 ? -14.945 21.781 31.547 1 74 120 SER B N 1
ATOM 4571 C CA . SER B 1 120 ? -15.68 23 31.172 1 74 120 SER B CA 1
ATOM 4572 C C . SER B 1 120 ? -16.766 23.312 32.188 1 74 120 SER B C 1
ATOM 4574 O O . SER B 1 120 ? -17.25 24.438 32.281 1 74 120 SER B O 1
ATOM 4576 N N . ASP B 1 121 ? -17.047 22.406 33.125 1 72.12 121 ASP B N 1
ATOM 4577 C CA . ASP B 1 121 ? -18.109 22.547 34.125 1 72.12 121 ASP B CA 1
ATOM 4578 C C . ASP B 1 121 ? -19.344 23.188 33.5 1 72.12 121 ASP B C 1
ATOM 4580 O O . ASP B 1 121 ? -20 24.016 34.156 1 72.12 121 ASP B O 1
ATOM 4584 N N . GLY B 1 122 ? -19.516 23 32.281 1 66.25 122 GLY B N 1
ATOM 4585 C CA . GLY B 1 122 ? -20.703 23.484 31.578 1 66.25 122 GLY B CA 1
ATOM 4586 C C . GLY B 1 122 ? -20.656 24.984 31.297 1 66.25 122 GLY B C 1
ATOM 4587 O O . GLY B 1 122 ? -21.625 25.547 30.797 1 66.25 122 GLY B O 1
ATOM 4588 N N . ARG B 1 123 ? -19.641 25.656 31.594 1 78.44 123 ARG B N 1
ATOM 4589 C CA . ARG B 1 123 ? -19.547 27.094 31.359 1 78.44 123 ARG B CA 1
ATOM 4590 C C . ARG B 1 123 ? -18.875 27.375 30.016 1 78.44 123 ARG B C 1
ATOM 4592 O O . ARG B 1 123 ? -17.812 26.828 29.719 1 78.44 123 ARG B O 1
ATOM 4599 N N . VAL B 1 124 ? -19.453 28.297 29.297 1 79.56 124 VAL B N 1
ATOM 4600 C CA . VAL B 1 124 ? -18.984 28.641 27.953 1 79.56 124 VAL B CA 1
ATOM 4601 C C . VAL B 1 124 ? -17.656 29.391 28.047 1 79.56 124 VAL B C 1
ATOM 4603 O O . VAL B 1 124 ? -16.766 29.188 27.203 1 79.56 124 VAL B O 1
ATOM 4606 N N . SER B 1 125 ? -17.516 30.266 29.031 1 81.5 125 SER B N 1
ATOM 4607 C CA . SER B 1 125 ? -16.297 31.047 29.188 1 81.5 125 SER B CA 1
ATOM 4608 C C . SER B 1 125 ? -15.086 30.156 29.438 1 81.5 125 SER B C 1
ATOM 4610 O O . SER B 1 125 ? -14 30.422 28.922 1 81.5 125 SER B O 1
ATOM 4612 N N . ARG B 1 126 ? -15.227 29.141 30.141 1 84.88 126 ARG B N 1
ATOM 4613 C CA . ARG B 1 126 ? -14.141 28.203 30.391 1 84.88 126 ARG B CA 1
ATOM 4614 C C . ARG B 1 126 ? -13.844 27.344 29.172 1 84.88 126 ARG B C 1
ATOM 4616 O O . ARG B 1 126 ? -12.695 26.969 28.922 1 84.88 126 ARG B O 1
ATOM 4623 N N . LEU B 1 127 ? -14.875 27.156 28.438 1 84.69 127 LEU B N 1
ATOM 4624 C CA . LEU B 1 127 ? -14.703 26.344 27.234 1 84.69 127 LEU B CA 1
ATOM 4625 C C . LEU B 1 127 ? -13.898 27.094 26.172 1 84.69 127 LEU B C 1
ATOM 4627 O O . LEU B 1 127 ? -13.109 26.484 25.453 1 84.69 127 LEU B O 1
ATOM 4631 N N . VAL B 1 128 ? -14.133 28.328 26.125 1 87.06 128 VAL B N 1
ATOM 4632 C CA . VAL B 1 128 ? -13.445 29.156 25.141 1 87.06 128 VAL B CA 1
ATOM 4633 C C . VAL B 1 128 ? -11.945 29.141 25.406 1 87.06 128 VAL B C 1
ATOM 4635 O O . VAL B 1 128 ? -11.141 29.172 24.469 1 87.06 128 VAL B O 1
ATOM 4638 N N . VAL B 1 129 ? -11.594 29 26.656 1 88.06 129 VAL B N 1
ATOM 4639 C CA . VAL B 1 129 ? -10.18 29.016 27.016 1 88.06 129 VAL B CA 1
ATOM 4640 C C . VAL B 1 129 ? -9.633 27.594 27.031 1 88.06 129 VAL B C 1
ATOM 4642 O O . VAL B 1 129 ? -8.508 27.359 26.594 1 88.06 129 VAL B O 1
ATOM 4645 N N . SER B 1 130 ? -10.367 26.672 27.406 1 88.19 130 SER B N 1
ATOM 4646 C CA . SER B 1 130 ? -9.875 25.312 27.578 1 88.19 130 SER B CA 1
ATOM 4647 C C . SER B 1 130 ? -9.82 24.562 26.25 1 88.19 130 SER B C 1
ATOM 4649 O O . SER B 1 130 ? -8.977 23.703 26.047 1 88.19 130 SER B O 1
ATOM 4651 N N . LEU B 1 131 ? -10.695 24.891 25.359 1 91.5 131 LEU B N 1
ATOM 4652 C CA . LEU B 1 131 ? -10.789 24.156 24.109 1 91.5 131 LEU B CA 1
ATOM 4653 C C . LEU B 1 131 ? -9.492 24.266 23.312 1 91.5 131 LEU B C 1
ATOM 4655 O O . LEU B 1 131 ? -8.945 23.266 22.859 1 91.5 131 LEU B O 1
ATOM 4659 N N . PRO B 1 132 ? -8.945 25.484 23.125 1 94.75 132 PRO B N 1
ATOM 4660 C CA . PRO B 1 132 ? -7.672 25.578 22.406 1 94.75 132 PRO B CA 1
ATOM 4661 C C . PRO B 1 132 ? -6.531 24.859 23.109 1 94.75 132 PRO B C 1
ATOM 4663 O O . PRO B 1 132 ? -5.691 24.234 22.453 1 94.75 132 PRO B O 1
ATOM 4666 N N . ILE B 1 133 ? -6.488 24.906 24.391 1 91.81 133 ILE B N 1
ATOM 4667 C CA . ILE B 1 133 ? -5.434 24.266 25.156 1 91.81 133 ILE B CA 1
ATOM 4668 C C . ILE B 1 133 ? -5.527 22.75 25 1 91.81 133 ILE B C 1
ATOM 4670 O O . ILE B 1 133 ? -4.516 22.078 24.766 1 91.81 133 ILE B O 1
ATOM 4674 N N . MET B 1 134 ? -6.664 22.266 25.031 1 89.88 134 MET B N 1
ATOM 4675 C CA . MET B 1 134 ? -6.871 20.828 24.875 1 89.88 134 MET B CA 1
ATOM 4676 C C . MET B 1 134 ? -6.527 20.406 23.453 1 89.88 134 MET B C 1
ATOM 4678 O O . MET B 1 134 ? -5.996 19.312 23.234 1 89.88 134 MET B O 1
ATOM 4682 N N . MET B 1 135 ? -6.871 21.25 22.531 1 93.19 135 MET B N 1
ATOM 4683 C CA . MET B 1 135 ? -6.66 20.891 21.125 1 93.19 135 MET B CA 1
ATOM 4684 C C . MET B 1 135 ? -5.172 20.75 20.828 1 93.19 135 MET B C 1
ATOM 4686 O O . MET B 1 135 ? -4.785 19.969 19.969 1 93.19 135 MET B O 1
ATOM 4690 N N . VAL B 1 136 ? -4.328 21.484 21.531 1 94.06 136 VAL B N 1
ATOM 4691 C CA . VAL B 1 136 ? -2.889 21.422 21.281 1 94.06 136 VAL B CA 1
ATOM 4692 C C . VAL B 1 136 ? -2.279 20.234 22.016 1 94.06 136 VAL B C 1
ATOM 4694 O O . VAL B 1 136 ? -1.269 19.688 21.594 1 94.06 136 VAL B O 1
ATOM 4697 N N . LEU B 1 137 ? -2.916 19.703 23.094 1 92.12 137 LEU B N 1
ATOM 4698 C CA . LEU B 1 137 ? -2.342 18.656 23.922 1 92.12 137 LEU B CA 1
ATOM 4699 C C . LEU B 1 137 ? -2.916 17.297 23.531 1 92.12 137 LEU B C 1
ATOM 4701 O O . LEU B 1 137 ? -2.25 16.266 23.688 1 92.12 137 LEU B O 1
ATOM 4705 N N . LEU B 1 138 ? -4.027 17.281 22.938 1 91.69 138 LEU B N 1
ATOM 4706 C CA . LEU B 1 138 ? -4.762 16.047 22.688 1 91.69 138 LEU B CA 1
ATOM 4707 C C . LEU B 1 138 ? -4.031 15.18 21.672 1 91.69 138 LEU B C 1
ATOM 4709 O O . LEU B 1 138 ? -4.137 13.953 21.703 1 91.69 138 LEU B O 1
ATOM 4713 N N . PRO B 1 139 ? -3.303 15.766 20.703 1 93.5 139 PRO B N 1
ATOM 4714 C CA . PRO B 1 139 ? -2.609 14.922 19.734 1 93.5 139 PRO B CA 1
ATOM 4715 C C . PRO B 1 139 ? -1.604 13.969 20.375 1 93.5 139 PRO B C 1
ATOM 4717 O O . PRO B 1 139 ? -1.222 12.969 19.781 1 93.5 139 PRO B O 1
ATOM 4720 N N . ILE B 1 140 ? -1.239 14.25 21.594 1 89.75 140 ILE B N 1
ATOM 4721 C CA . ILE B 1 140 ? -0.307 13.398 22.328 1 89.75 140 ILE B CA 1
ATOM 4722 C C . ILE B 1 140 ? -0.949 12.031 22.578 1 89.75 140 ILE B C 1
ATOM 4724 O O . ILE B 1 140 ? -0.276 11 22.516 1 89.75 140 ILE B O 1
ATOM 4728 N N . ILE B 1 141 ? -2.283 12.023 22.703 1 85.38 141 ILE B N 1
ATOM 4729 C CA . ILE B 1 141 ? -2.951 10.789 23.078 1 85.38 141 ILE B CA 1
ATOM 4730 C C . ILE B 1 141 ? -3.889 10.336 21.969 1 85.38 141 ILE B C 1
ATOM 4732 O O . ILE B 1 141 ? -4.305 9.172 21.938 1 85.38 141 ILE B O 1
ATOM 4736 N N . LEU B 1 142 ? -4.234 11.273 21.156 1 85.69 142 LEU B N 1
ATOM 4737 C CA . LEU B 1 142 ? -5.109 10.961 20.031 1 85.69 142 LEU B CA 1
ATOM 4738 C C . LEU B 1 142 ? -4.555 11.539 18.734 1 85.69 142 LEU B C 1
ATOM 4740 O O . LEU B 1 142 ? -4.988 12.602 18.281 1 85.69 142 LEU B O 1
ATOM 4744 N N . PRO B 1 143 ? -3.73 10.711 18.078 1 86.5 143 PRO B N 1
ATOM 4745 C CA . PRO B 1 143 ? -2.986 11.227 16.922 1 86.5 143 PRO B CA 1
ATOM 4746 C C . PRO B 1 143 ? -3.828 11.273 15.648 1 86.5 143 PRO B C 1
ATOM 4748 O O . PRO B 1 143 ? -3.391 10.797 14.602 1 86.5 143 PRO B O 1
ATOM 4751 N N . SER B 1 144 ? -5.031 11.625 15.688 1 85.25 144 SER B N 1
ATOM 4752 C CA . SER B 1 144 ? -5.91 11.789 14.539 1 85.25 144 SER B CA 1
ATOM 4753 C C . SER B 1 144 ? -6.707 13.086 14.633 1 85.25 144 SER B C 1
ATOM 4755 O O . SER B 1 144 ? -7.578 13.219 15.5 1 85.25 144 SER B O 1
ATOM 4757 N N . ALA B 1 145 ? -6.398 13.883 13.695 1 91.5 145 ALA B N 1
ATOM 4758 C CA . ALA B 1 145 ? -7.102 15.164 13.688 1 91.5 145 ALA B CA 1
ATOM 4759 C C . ALA B 1 145 ? -8.586 14.969 13.383 1 91.5 145 ALA B C 1
ATOM 4761 O O . ALA B 1 145 ? -9.438 15.641 13.961 1 91.5 145 ALA B O 1
ATOM 4762 N N . VAL B 1 146 ? -8.906 14.07 12.539 1 87.38 146 VAL B N 1
ATOM 4763 C CA . VAL B 1 146 ? -10.289 13.828 12.148 1 87.38 146 VAL B CA 1
ATOM 4764 C C . VAL B 1 146 ? -11.062 13.242 13.32 1 87.38 146 VAL B C 1
ATOM 4766 O O . VAL B 1 146 ? -12.211 13.617 13.57 1 87.38 146 VAL B O 1
ATOM 4769 N N . ALA B 1 147 ? -10.43 12.359 14 1 83.81 147 ALA B N 1
ATOM 4770 C CA . ALA B 1 147 ? -11.086 11.781 15.172 1 83.81 147 ALA B CA 1
ATOM 4771 C C . ALA B 1 147 ? -11.375 12.852 16.219 1 83.81 147 ALA B C 1
ATOM 4773 O O . ALA B 1 147 ? -12.461 12.883 16.797 1 83.81 147 ALA B O 1
ATOM 4774 N N . ARG B 1 148 ? -10.43 13.695 16.453 1 91.06 148 ARG B N 1
ATOM 4775 C CA . ARG B 1 148 ? -10.625 14.773 17.406 1 91.06 148 ARG B CA 1
ATOM 4776 C C . ARG B 1 148 ? -11.773 15.68 16.984 1 91.06 148 ARG B C 1
ATOM 4778 O O . ARG B 1 148 ? -12.586 16.094 17.812 1 91.06 148 ARG B O 1
ATOM 4785 N N . TYR B 1 149 ? -11.852 15.961 15.711 1 92.56 149 TYR B N 1
ATOM 4786 C CA . TYR B 1 149 ? -12.938 16.781 15.18 1 92.56 149 TYR B CA 1
ATOM 4787 C C . TYR B 1 149 ? -14.289 16.125 15.422 1 92.56 149 TYR B C 1
ATOM 4789 O O . TYR B 1 149 ? -15.211 16.766 15.922 1 92.56 149 TYR B O 1
ATOM 4797 N N . LYS B 1 150 ? -14.414 14.938 15.094 1 86.69 150 LYS B N 1
ATOM 4798 C CA . LYS B 1 150 ? -15.695 14.234 15.156 1 86.69 150 LYS B CA 1
ATOM 4799 C C . LYS B 1 150 ? -16.156 14.062 16.594 1 86.69 150 LYS B C 1
ATOM 4801 O O . LYS B 1 150 ? -17.359 14.047 16.875 1 86.69 150 LYS B O 1
ATOM 4806 N N . ILE B 1 151 ? -15.258 13.984 17.484 1 85.06 151 ILE B N 1
ATOM 4807 C CA . ILE B 1 151 ? -15.586 13.812 18.891 1 85.06 151 ILE B CA 1
ATOM 4808 C C . ILE B 1 151 ? -16.078 15.141 19.469 1 85.06 151 ILE B C 1
ATOM 4810 O O . ILE B 1 151 ? -17.031 15.172 20.234 1 85.06 151 ILE B O 1
ATOM 4814 N N . LEU B 1 152 ? -15.469 16.188 19.109 1 89.31 152 LEU B N 1
ATOM 4815 C CA . LEU B 1 152 ? -15.688 17.438 19.812 1 89.31 152 LEU B CA 1
ATOM 4816 C C . LEU B 1 152 ? -16.766 18.266 19.109 1 89.31 152 LEU B C 1
ATOM 4818 O O . LEU B 1 152 ? -17.375 19.141 19.734 1 89.31 152 LEU B O 1
ATOM 4822 N N . GLU B 1 153 ? -17.031 18.031 17.828 1 91.94 153 GLU B N 1
ATOM 4823 C CA . GLU B 1 153 ? -17.984 18.828 17.078 1 91.94 153 GLU B CA 1
ATOM 4824 C C . GLU B 1 153 ? -19.391 18.734 17.672 1 91.94 153 GLU B C 1
ATOM 4826 O O . GLU B 1 153 ? -20.031 19.766 17.922 1 91.94 153 GLU B O 1
ATOM 4831 N N . PRO B 1 154 ? -19.922 17.531 17.906 1 87.06 154 PRO B N 1
ATOM 4832 C CA . PRO B 1 154 ? -21.25 17.438 18.516 1 87.06 154 PRO B CA 1
ATOM 4833 C C . PRO B 1 154 ? -21.312 18.078 19.906 1 87.06 154 PRO B C 1
ATOM 4835 O O . PRO B 1 154 ? -22.344 18.609 20.297 1 87.06 154 PRO B O 1
ATOM 4838 N N . LEU B 1 155 ? -20.25 18 20.594 1 84.44 155 LEU B N 1
ATOM 4839 C CA . LEU B 1 155 ? -20.203 18.578 21.938 1 84.44 155 LEU B CA 1
ATOM 4840 C C . LEU B 1 155 ? -20.297 20.109 21.859 1 84.44 155 LEU B C 1
ATOM 4842 O O . LEU B 1 155 ? -21 20.719 22.656 1 84.44 155 LEU B O 1
ATOM 4846 N N . ILE B 1 156 ? -19.594 20.688 20.984 1 89.56 156 ILE B N 1
ATOM 4847 C CA . ILE B 1 156 ? -19.625 22.141 20.797 1 89.56 156 ILE B CA 1
ATOM 4848 C C . ILE B 1 156 ? -21.031 22.578 20.391 1 89.56 156 ILE B C 1
ATOM 4850 O O . ILE B 1 156 ? -21.547 23.578 20.891 1 89.56 156 ILE B O 1
ATOM 4854 N N . LYS B 1 157 ? -21.594 21.828 19.5 1 89 157 LYS B N 1
ATOM 4855 C CA . LYS B 1 157 ? -22.938 22.141 19.047 1 89 157 LYS B CA 1
ATOM 4856 C C . LYS B 1 157 ? -23.953 22.031 20.188 1 89 157 LYS B C 1
ATOM 4858 O O . LYS B 1 157 ? -24.828 22.875 20.312 1 89 157 LYS B O 1
ATOM 4863 N N . ARG B 1 158 ? -23.844 21 20.875 1 84.5 158 ARG B N 1
ATOM 4864 C CA . ARG B 1 158 ? -24.75 20.812 22 1 84.5 158 ARG B CA 1
ATOM 4865 C C . ARG B 1 158 ? -24.609 21.938 23.016 1 84.5 158 ARG B C 1
ATOM 4867 O O . ARG B 1 158 ? -25.609 22.438 23.531 1 84.5 158 ARG B O 1
ATOM 4874 N N . MET B 1 159 ? -23.422 22.266 23.391 1 84.25 159 MET B N 1
ATOM 4875 C CA . MET B 1 159 ? -23.188 23.344 24.328 1 84.25 159 MET B CA 1
ATOM 4876 C C . MET B 1 159 ? -23.734 24.672 23.797 1 84.25 159 MET B C 1
ATOM 4878 O O . MET B 1 159 ? -24.234 25.5 24.562 1 84.25 159 MET B O 1
ATOM 4882 N N . ASN B 1 160 ? -23.562 24.875 22.531 1 88.69 160 ASN B N 1
ATOM 4883 C CA . ASN B 1 160 ? -24.109 26.047 21.891 1 88.69 160 ASN B CA 1
ATOM 4884 C C . ASN B 1 160 ? -25.625 26.109 22.031 1 88.69 160 ASN B C 1
ATOM 4886 O O . ASN B 1 160 ? -26.188 27.141 22.375 1 88.69 160 ASN B O 1
ATOM 4890 N N . ASP B 1 161 ? -26.266 24.984 21.812 1 86.75 161 ASP B N 1
ATOM 4891 C CA . ASP B 1 161 ? -27.719 24.891 21.875 1 86.75 161 ASP B CA 1
ATOM 4892 C C . ASP B 1 161 ? -28.234 25.031 23.312 1 86.75 161 ASP B C 1
ATOM 4894 O O . ASP B 1 161 ? -29.25 25.672 23.562 1 86.75 161 ASP B O 1
ATOM 4898 N N . LEU B 1 162 ? -27.594 24.422 24.156 1 83.19 162 LEU B N 1
ATOM 4899 C CA . LEU B 1 162 ? -28 24.453 25.562 1 83.19 162 LEU B CA 1
ATOM 4900 C C . LEU B 1 162 ? -27.938 25.859 26.125 1 83.19 162 LEU B C 1
ATOM 4902 O O . LEU B 1 162 ? -28.688 26.203 27.047 1 83.19 162 LEU B O 1
ATOM 4906 N N . ASN B 1 163 ? -27.094 26.641 25.578 1 85.38 163 ASN B N 1
ATOM 4907 C CA . ASN B 1 163 ? -26.969 28.016 26.062 1 85.38 163 ASN B CA 1
ATOM 4908 C C . ASN B 1 163 ? -27.828 28.969 25.25 1 85.38 163 ASN B C 1
ATOM 4910 O O . ASN B 1 163 ? -27.766 30.188 25.422 1 85.38 163 ASN B O 1
ATOM 4914 N N . GLY B 1 164 ? -28.516 28.406 24.312 1 84.62 164 GLY B N 1
ATOM 4915 C CA . GLY B 1 164 ? -29.469 29.188 23.531 1 84.62 164 GLY B CA 1
ATOM 4916 C C . GLY B 1 164 ? -28.812 30.062 22.484 1 84.62 164 GLY B C 1
ATOM 4917 O O . GLY B 1 164 ? -29.375 31.078 22.094 1 84.62 164 GLY B O 1
ATOM 4918 N N . PHE B 1 165 ? -27.656 29.719 22.172 1 87.69 165 PHE B N 1
ATOM 4919 C CA . PHE B 1 165 ? -26.969 30.516 21.172 1 87.69 165 PHE B CA 1
ATOM 4920 C C . PHE B 1 165 ? -27.422 30.156 19.766 1 87.69 165 PHE B C 1
ATOM 4922 O O . PHE B 1 165 ? -27.906 29.031 19.531 1 87.69 165 PHE B O 1
ATOM 4929 N N . SER B 1 166 ? -27.359 31.141 18.938 1 88.94 166 SER B N 1
ATOM 4930 C CA . SER B 1 166 ? -27.672 30.875 17.531 1 88.94 166 SER B CA 1
ATOM 4931 C C . SER B 1 166 ? -26.594 30.016 16.891 1 88.94 166 SER B C 1
ATOM 4933 O O . SER B 1 166 ? -25.484 29.875 17.422 1 88.94 166 SER B O 1
ATOM 4935 N N . ASN B 1 167 ? -26.875 29.5 15.766 1 89.5 167 ASN B N 1
ATOM 4936 C CA . ASN B 1 167 ? -25.922 28.672 15.023 1 89.5 167 ASN B CA 1
ATOM 4937 C C . ASN B 1 167 ? -24.703 29.469 14.578 1 89.5 167 ASN B C 1
ATOM 4939 O O . ASN B 1 167 ? -23.625 28.906 14.414 1 89.5 167 ASN B O 1
ATOM 4943 N N . GLU B 1 168 ? -24.938 30.75 14.367 1 90.75 168 GLU B N 1
ATOM 4944 C CA . GLU B 1 168 ? -23.844 31.594 13.914 1 90.75 168 GLU B CA 1
ATOM 4945 C C . GLU B 1 168 ? -23.266 32.438 15.055 1 90.75 168 GLU B C 1
ATOM 4947 O O . GLU B 1 168 ? -22.75 33.531 14.836 1 90.75 168 GLU B O 1
ATOM 4952 N N . SER B 1 169 ? -23.391 31.859 16.219 1 91.75 169 SER B N 1
ATOM 4953 C CA . SER B 1 169 ? -22.859 32.562 17.391 1 91.75 169 SER B CA 1
ATOM 4954 C C . SER B 1 169 ? -21.344 32.562 17.375 1 91.75 169 SER B C 1
ATOM 4956 O O . SER B 1 169 ? -20.703 31.766 16.703 1 91.75 169 SER B O 1
ATOM 4958 N N . VAL B 1 170 ? -20.812 33.469 18.141 1 92.81 170 VAL B N 1
ATOM 4959 C CA . VAL B 1 170 ? -19.359 33.625 18.266 1 92.81 170 VAL B CA 1
ATOM 4960 C C . VAL B 1 170 ? -18.766 32.344 18.875 1 92.81 170 VAL B C 1
ATOM 4962 O O . VAL B 1 170 ? -17.719 31.875 18.438 1 92.81 170 VAL B O 1
ATOM 4965 N N . PHE B 1 171 ? -19.453 31.781 19.797 1 91.94 171 PHE B N 1
ATOM 4966 C CA . PHE B 1 171 ? -18.984 30.562 20.453 1 91.94 171 PHE B CA 1
ATOM 4967 C C . PHE B 1 171 ? -18.906 29.406 19.469 1 91.94 171 PHE B C 1
ATOM 4969 O O . PHE B 1 171 ? -17.906 28.703 19.406 1 91.94 171 PHE B O 1
ATOM 4976 N N . ASN B 1 172 ? -19.984 29.219 18.75 1 93.31 172 ASN B N 1
ATOM 4977 C CA . ASN B 1 172 ? -20.031 28.125 17.797 1 93.31 172 ASN B CA 1
ATOM 4978 C C . ASN B 1 172 ? -18.984 28.281 16.703 1 93.31 172 ASN B C 1
ATOM 4980 O O . ASN B 1 172 ? -18.328 27.297 16.328 1 93.31 172 ASN B O 1
ATOM 4984 N N . LYS B 1 173 ? -18.797 29.453 16.234 1 95.25 173 LYS B N 1
ATOM 4985 C CA . LYS B 1 173 ? -17.812 29.734 15.203 1 95.25 173 LYS B CA 1
ATOM 4986 C C . LYS B 1 173 ? -16.391 29.516 15.727 1 95.25 173 LYS B C 1
ATOM 4988 O O . LYS B 1 173 ? -15.555 28.938 15.047 1 95.25 173 LYS B O 1
ATOM 4993 N N . PHE B 1 174 ? -16.188 30.047 16.906 1 95.81 174 PHE B N 1
ATOM 4994 C CA . PHE B 1 174 ? -14.875 29.891 17.531 1 95.81 174 PHE B CA 1
ATOM 4995 C C . PHE B 1 174 ? -14.586 28.422 17.828 1 95.81 174 PHE B C 1
ATOM 4997 O O . PHE B 1 174 ? -13.477 27.953 17.594 1 95.81 174 PHE B O 1
ATOM 5004 N N . GLY B 1 175 ? -15.539 27.734 18.359 1 94.81 175 GLY B N 1
ATOM 5005 C CA . GLY B 1 175 ? -15.375 26.312 18.594 1 94.81 175 GLY B CA 1
ATOM 5006 C C . GLY B 1 175 ? -15.023 25.531 17.344 1 94.81 175 GLY B C 1
ATOM 5007 O O . GLY B 1 175 ? -14.148 24.656 17.375 1 94.81 175 GLY B O 1
ATOM 5008 N N . LEU B 1 176 ? -15.695 25.875 16.328 1 95.5 176 LEU B N 1
ATOM 5009 C CA . LEU B 1 176 ? -15.438 25.203 15.055 1 95.5 176 LEU B CA 1
ATOM 5010 C C . LEU B 1 176 ? -14.031 25.531 14.562 1 95.5 176 LEU B C 1
ATOM 5012 O O . LEU B 1 176 ? -13.375 24.672 13.953 1 95.5 176 LEU B O 1
ATOM 5016 N N . PHE B 1 177 ? -13.578 26.734 14.75 1 96.62 177 PHE B N 1
ATOM 5017 C CA . PHE B 1 177 ? -12.219 27.125 14.406 1 96.62 177 PHE B CA 1
ATOM 5018 C C . PHE B 1 177 ? -11.203 26.281 15.164 1 96.62 177 PHE B C 1
ATOM 5020 O O . PHE B 1 177 ? -10.25 25.766 14.57 1 96.62 177 PHE B O 1
ATOM 5027 N N . VAL B 1 178 ? -11.422 26.062 16.406 1 96.88 178 VAL B N 1
ATOM 5028 C CA . VAL B 1 178 ? -10.477 25.359 17.266 1 96.88 178 VAL B CA 1
ATOM 5029 C C . VAL B 1 178 ? -10.391 23.891 16.844 1 96.88 178 VAL B C 1
ATOM 5031 O O . VAL B 1 178 ? -9.297 23.328 16.703 1 96.88 178 VAL B O 1
ATOM 5034 N N . ILE B 1 179 ? -11.469 23.281 16.5 1 95.75 179 ILE B N 1
ATOM 5035 C CA . ILE B 1 179 ? -11.461 21.844 16.25 1 95.75 179 ILE B CA 1
ATOM 5036 C C . ILE B 1 179 ? -11.18 21.578 14.766 1 95.75 179 ILE B C 1
ATOM 5038 O O . ILE B 1 179 ? -11.148 20.422 14.328 1 95.75 179 ILE B O 1
ATOM 5042 N N . SER B 1 180 ? -10.984 22.578 13.977 1 96.06 180 SER B N 1
ATOM 5043 C CA . SER B 1 180 ? -10.672 22.375 12.562 1 96.06 180 SER B CA 1
ATOM 5044 C C . SER B 1 180 ? -9.297 22.953 12.219 1 96.06 180 SER B C 1
ATOM 5046 O O . SER B 1 180 ? -8.305 22.219 12.188 1 96.06 180 SER B O 1
ATOM 5048 N N . PHE B 1 181 ? -9.102 24.328 12.273 1 96 181 PHE B N 1
ATOM 5049 C CA . PHE B 1 181 ? -7.855 24.984 11.891 1 96 181 PHE B CA 1
ATOM 5050 C C . PHE B 1 181 ? -6.766 24.734 12.922 1 96 181 PHE B C 1
ATOM 5052 O O . PHE B 1 181 ? -5.676 24.266 12.578 1 96 181 PHE B O 1
ATOM 5059 N N . LEU B 1 182 ? -7.094 25 14.148 1 96.62 182 LEU B N 1
ATOM 5060 C CA . LEU B 1 182 ? -6.117 24.859 15.227 1 96.62 182 LEU B CA 1
ATOM 5061 C C . LEU B 1 182 ? -5.789 23.391 15.469 1 96.62 182 LEU B C 1
ATOM 5063 O O . LEU B 1 182 ? -4.66 23.047 15.828 1 96.62 182 LEU B O 1
ATOM 5067 N N . ASN B 1 183 ? -6.777 22.547 15.258 1 96.25 183 ASN B N 1
ATOM 5068 C CA . ASN B 1 183 ? -6.621 21.109 15.391 1 96.25 183 ASN B CA 1
ATOM 5069 C C . ASN B 1 183 ? -5.488 20.578 14.516 1 96.25 183 ASN B C 1
ATOM 5071 O O . ASN B 1 183 ? -4.672 19.781 14.961 1 96.25 183 ASN B O 1
ATOM 5075 N N . GLN B 1 184 ? -5.355 21.062 13.344 1 95 184 GLN B N 1
ATOM 5076 C CA . GLN B 1 184 ? -4.309 20.641 12.422 1 95 184 GLN B CA 1
ATOM 5077 C C . GLN B 1 184 ? -2.934 21.109 12.891 1 95 184 GLN B C 1
ATOM 5079 O O . GLN B 1 184 ? -1.955 20.359 12.797 1 95 184 GLN B O 1
ATOM 5084 N N . LYS B 1 185 ? -2.887 22.266 13.375 1 96.19 185 LYS B N 1
ATOM 5085 C CA . LYS B 1 185 ? -1.621 22.812 13.867 1 96.19 185 LYS B CA 1
ATOM 5086 C C . LYS B 1 185 ? -1.198 22.125 15.156 1 96.19 185 LYS B C 1
ATOM 5088 O O . LYS B 1 185 ? -0.005 21.938 15.414 1 96.19 185 LYS B O 1
ATOM 5093 N N . GLY B 1 186 ? -2.193 21.734 15.938 1 96.12 186 GLY B N 1
ATOM 5094 C CA . GLY B 1 186 ? -1.916 21.062 17.188 1 96.12 186 GLY B CA 1
ATOM 5095 C C . GLY B 1 186 ? -1.138 19.766 17.016 1 96.12 186 GLY B C 1
ATOM 5096 O O . GLY B 1 186 ? -0.402 19.344 17.906 1 96.12 186 GLY B O 1
ATOM 5097 N N . THR B 1 187 ? -1.185 19.172 15.844 1 95.38 187 THR B N 1
ATOM 5098 C CA . THR B 1 187 ? -0.528 17.891 15.586 1 95.38 187 THR B CA 1
ATOM 5099 C C . THR B 1 187 ? 0.99 18.047 15.625 1 95.38 187 THR B C 1
ATOM 5101 O O . THR B 1 187 ? 1.718 17.062 15.742 1 95.38 187 THR B O 1
ATOM 5104 N N . PHE B 1 188 ? 1.472 19.297 15.602 1 97.12 188 PHE B N 1
ATOM 5105 C CA . PHE B 1 188 ? 2.906 19.547 15.547 1 97.12 188 PHE B CA 1
ATOM 5106 C C . PHE B 1 188 ? 3.551 19.297 16.906 1 97.12 188 PHE B C 1
ATOM 5108 O O . PHE B 1 188 ? 4.777 19.234 17.016 1 97.12 188 PHE B O 1
ATOM 5115 N N . ILE B 1 189 ? 2.771 19.172 17.953 1 97.38 189 ILE B N 1
ATOM 5116 C CA . ILE B 1 189 ? 3.275 19.156 19.328 1 97.38 189 ILE B CA 1
ATOM 5117 C C . ILE B 1 189 ? 4.246 18 19.5 1 97.38 189 ILE B C 1
ATOM 5119 O O . ILE B 1 189 ? 5.227 18.109 20.25 1 97.38 189 ILE B O 1
ATOM 5123 N N . VAL B 1 190 ? 3.957 16.891 18.906 1 95.88 190 VAL B N 1
ATOM 5124 C CA . VAL B 1 190 ? 4.836 15.734 18.844 1 95.88 190 VAL B CA 1
ATOM 5125 C C . VAL B 1 190 ? 4.871 15.188 17.422 1 95.88 190 VAL B C 1
ATOM 5127 O O . VAL B 1 190 ? 3.926 15.383 16.641 1 95.88 190 VAL B O 1
ATOM 5130 N N . PHE B 1 191 ? 5.941 14.547 17.031 1 94.19 191 PHE B N 1
ATOM 5131 C CA . PHE B 1 191 ? 6.051 14.102 15.641 1 94.19 191 PHE B CA 1
ATOM 5132 C C . PHE B 1 191 ? 5.141 12.906 15.383 1 94.19 191 PHE B C 1
ATOM 5134 O O . PHE B 1 191 ? 4.945 12.508 14.234 1 94.19 191 PHE B O 1
ATOM 5141 N N . THR B 1 192 ? 4.496 12.32 16.438 1 91.38 192 THR B N 1
ATOM 5142 C CA . THR B 1 192 ? 3.529 11.242 16.297 1 91.38 192 THR B CA 1
ATOM 5143 C C . THR B 1 192 ? 2.104 11.781 16.375 1 91.38 192 THR B C 1
ATOM 5145 O O . THR B 1 192 ? 1.146 11.008 16.438 1 91.38 192 THR B O 1
ATOM 5148 N N . GLY B 1 193 ? 1.95 13.07 16.375 1 91.19 193 GLY B N 1
ATOM 5149 C CA . GLY B 1 193 ? 0.661 13.688 16.625 1 91.19 193 GLY B CA 1
ATOM 5150 C C . GLY B 1 193 ? -0.269 13.648 15.43 1 91.19 193 GLY B C 1
ATOM 5151 O O . GLY B 1 193 ? -1.461 13.938 15.555 1 91.19 193 GLY B O 1
ATOM 5152 N N . GLY B 1 194 ? 0.276 13.281 14.32 1 90.19 194 GLY B N 1
ATOM 5153 C CA . GLY B 1 194 ? -0.489 13.211 13.086 1 90.19 194 GLY B CA 1
ATOM 5154 C C . GLY B 1 194 ? 0.35 12.82 11.883 1 90.19 194 GLY B C 1
ATOM 5155 O O . GLY B 1 194 ? 1.576 12.727 11.977 1 90.19 194 GLY B O 1
ATOM 5156 N N . GLY B 1 195 ? -0.373 12.578 10.875 1 88.62 195 GLY B N 1
ATOM 5157 C CA . GLY B 1 195 ? 0.302 12.148 9.656 1 88.62 195 GLY B CA 1
ATOM 5158 C C . GLY B 1 195 ? 1.313 13.156 9.148 1 88.62 195 GLY B C 1
ATOM 5159 O O . GLY B 1 195 ? 2.428 12.789 8.773 1 88.62 195 GLY B O 1
ATOM 5160 N N . PHE B 1 196 ? 0.971 14.406 9.156 1 93.25 196 PHE B N 1
ATOM 5161 C CA . PHE B 1 196 ? 1.849 15.453 8.641 1 93.25 196 PHE B CA 1
ATOM 5162 C C . PHE B 1 196 ? 3.131 15.531 9.461 1 93.25 196 PHE B C 1
ATOM 5164 O O . PHE B 1 196 ? 4.227 15.633 8.898 1 93.25 196 PHE B O 1
ATOM 5171 N N . ALA B 1 197 ? 2.996 15.5 10.766 1 95.12 197 ALA B N 1
ATOM 5172 C CA . ALA B 1 197 ? 4.156 15.602 11.648 1 95.12 197 ALA B CA 1
ATOM 5173 C C . ALA B 1 197 ? 5.094 14.406 11.469 1 95.12 197 ALA B C 1
ATOM 5175 O O . ALA B 1 197 ? 6.316 14.562 11.5 1 95.12 197 ALA B O 1
ATOM 5176 N N . VAL B 1 198 ? 4.555 13.32 11.266 1 93.44 198 VAL B N 1
ATOM 5177 C CA . VAL B 1 198 ? 5.355 12.125 11.055 1 93.44 198 VAL B CA 1
ATOM 5178 C C . VAL B 1 198 ? 6.156 12.25 9.766 1 93.44 198 VAL B C 1
ATOM 5180 O O . VAL B 1 198 ? 7.332 11.883 9.711 1 93.44 198 VAL B O 1
ATOM 5183 N N . ILE B 1 199 ? 5.512 12.711 8.758 1 94.44 199 ILE B N 1
ATOM 5184 C CA . ILE B 1 199 ? 6.172 12.859 7.465 1 94.44 199 ILE B CA 1
ATOM 5185 C C . ILE B 1 199 ? 7.289 13.898 7.578 1 94.44 199 ILE B C 1
ATOM 5187 O O . ILE B 1 199 ? 8.375 13.703 7.023 1 94.44 199 ILE B O 1
ATOM 5191 N N . ALA B 1 200 ? 7.012 14.969 8.273 1 95.81 200 ALA B N 1
ATOM 5192 C CA . ALA B 1 200 ? 8.047 15.984 8.484 1 95.81 200 ALA B CA 1
ATOM 5193 C C . ALA B 1 200 ? 9.258 15.383 9.195 1 95.81 200 ALA B C 1
ATOM 5195 O O . ALA B 1 200 ? 10.398 15.648 8.805 1 95.81 200 ALA B O 1
ATOM 5196 N N . TYR B 1 201 ? 8.969 14.641 10.195 1 95.56 201 TYR B N 1
ATOM 5197 C CA . TYR B 1 201 ? 10.047 13.977 10.914 1 95.56 201 TYR B CA 1
ATOM 5198 C C . TYR B 1 201 ? 10.82 13.031 10 1 95.56 201 TYR B C 1
ATOM 5200 O O . TYR B 1 201 ? 12.047 13.008 10.016 1 95.56 201 TYR B O 1
ATOM 5208 N N . GLN B 1 202 ? 10.102 12.281 9.234 1 93.69 202 GLN B N 1
ATOM 5209 C CA . GLN B 1 202 ? 10.742 11.32 8.344 1 93.69 202 GLN B CA 1
ATOM 5210 C C . GLN B 1 202 ? 11.609 12.023 7.301 1 93.69 202 GLN B C 1
ATOM 5212 O O . GLN B 1 202 ? 12.664 11.508 6.914 1 93.69 202 GLN B O 1
ATOM 5217 N N . LEU B 1 203 ? 11.133 13.109 6.828 1 95.12 203 LEU B N 1
ATOM 5218 C CA . LEU B 1 203 ? 11.922 13.883 5.871 1 95.12 203 LEU B CA 1
ATOM 5219 C C . LEU B 1 203 ? 13.219 14.367 6.504 1 95.12 203 LEU B C 1
ATOM 5221 O O . LEU B 1 203 ? 14.273 14.367 5.855 1 95.12 203 LEU B O 1
ATOM 5225 N N . MET B 1 204 ? 13.172 14.742 7.762 1 95.12 204 MET B N 1
ATOM 5226 C CA . MET B 1 204 ? 14.383 15.148 8.469 1 95.12 204 MET B CA 1
ATOM 5227 C C . MET B 1 204 ? 15.391 14.008 8.531 1 95.12 204 MET B C 1
ATOM 5229 O O . MET B 1 204 ? 16.578 14.211 8.328 1 95.12 204 MET B O 1
ATOM 5233 N N . VAL B 1 205 ? 14.852 12.852 8.727 1 92.44 205 VAL B N 1
ATOM 5234 C CA . VAL B 1 205 ? 15.711 11.672 8.836 1 92.44 205 VAL B CA 1
ATOM 5235 C C . VAL B 1 205 ? 16.266 11.32 7.461 1 92.44 205 VAL B C 1
ATOM 5237 O O . VAL B 1 205 ? 17.484 11.109 7.312 1 92.44 205 VAL B O 1
ATOM 5240 N N . GLU B 1 206 ? 15.422 11.344 6.453 1 90.25 206 GLU B N 1
ATOM 5241 C CA . GLU B 1 206 ? 15.797 10.922 5.109 1 90.25 206 GLU B CA 1
ATOM 5242 C C . GLU B 1 206 ? 16.844 11.859 4.508 1 90.25 206 GLU B C 1
ATOM 5244 O O . GLU B 1 206 ? 17.703 11.43 3.742 1 90.25 206 GLU B O 1
ATOM 5249 N N . TYR B 1 207 ? 16.75 13.07 4.852 1 91.25 207 TYR B N 1
ATOM 5250 C CA . TYR B 1 207 ? 17.672 14.047 4.285 1 91.25 207 TYR B CA 1
ATOM 5251 C C . TYR B 1 207 ? 18.797 14.359 5.262 1 91.25 207 TYR B C 1
ATOM 5253 O O . TYR B 1 207 ? 19.516 15.359 5.105 1 91.25 207 TYR B O 1
ATOM 5261 N N . ASN B 1 208 ? 18.969 13.555 6.316 1 89.81 208 ASN B N 1
ATOM 5262 C CA . ASN B 1 208 ? 20.062 13.578 7.281 1 89.81 208 ASN B CA 1
ATOM 5263 C C . ASN B 1 208 ? 20.156 14.922 7.992 1 89.81 208 ASN B C 1
ATOM 5265 O O . ASN B 1 208 ? 21.25 15.461 8.164 1 89.81 208 ASN B O 1
ATOM 5269 N N . VAL B 1 209 ? 19.016 15.453 8.289 1 92.94 209 VAL B N 1
ATOM 5270 C CA . VAL B 1 209 ? 18.984 16.688 9.07 1 92.94 209 VAL B CA 1
ATOM 5271 C C . VAL B 1 209 ? 19.219 16.375 10.547 1 92.94 209 VAL B C 1
ATOM 5273 O O . VAL B 1 209 ? 20.141 16.922 11.164 1 92.94 209 VAL B O 1
ATOM 5276 N N . ALA B 1 210 ? 18.406 15.547 11.133 1 91.62 210 ALA B N 1
ATOM 5277 C CA . ALA B 1 210 ? 18.531 15.141 12.531 1 91.62 210 ALA B CA 1
ATOM 5278 C C . ALA B 1 210 ? 17.562 14.016 12.867 1 91.62 210 ALA B C 1
ATOM 5280 O O . ALA B 1 210 ? 16.531 13.859 12.211 1 91.62 210 ALA B O 1
ATOM 5281 N N . GLN B 1 211 ? 17.922 13.227 13.781 1 92.62 211 GLN B N 1
ATOM 5282 C CA . GLN B 1 211 ? 17.016 12.266 14.422 1 92.62 211 GLN B CA 1
ATOM 5283 C C . GLN B 1 211 ? 16.703 12.68 15.852 1 92.62 211 GLN B C 1
ATOM 5285 O O . GLN B 1 211 ? 17.297 12.156 16.797 1 92.62 211 GLN B O 1
ATOM 5290 N N . ILE B 1 212 ? 15.742 13.461 15.938 1 93.94 212 ILE B N 1
ATOM 5291 C CA . ILE B 1 212 ? 15.398 14.109 17.203 1 93.94 212 ILE B CA 1
ATOM 5292 C C . ILE B 1 212 ? 14.555 13.164 18.047 1 93.94 212 ILE B C 1
ATOM 5294 O O . ILE B 1 212 ? 13.672 12.477 17.531 1 93.94 212 ILE B O 1
ATOM 5298 N N . GLN B 1 213 ? 14.789 13.148 19.328 1 95.5 213 GLN B N 1
ATOM 5299 C CA . GLN B 1 213 ? 14 12.336 20.25 1 95.5 213 GLN B CA 1
ATOM 5300 C C . GLN B 1 213 ? 12.609 12.922 20.453 1 95.5 213 GLN B C 1
ATOM 5302 O O . GLN B 1 213 ? 12.383 14.109 20.188 1 95.5 213 GLN B O 1
ATOM 5307 N N . TRP B 1 214 ? 11.75 12.078 20.938 1 95.31 214 TRP B N 1
ATOM 5308 C CA . TRP B 1 214 ? 10.336 12.422 21.047 1 95.31 214 TRP B CA 1
ATOM 5309 C C . TRP B 1 214 ? 10.148 13.633 21.969 1 95.31 214 TRP B C 1
ATOM 5311 O O . TRP B 1 214 ? 9.461 14.586 21.594 1 95.31 214 TRP B O 1
ATOM 5321 N N . LEU B 1 215 ? 10.82 13.664 23.109 1 95.44 215 LEU B N 1
ATOM 5322 C CA . LEU B 1 215 ? 10.688 14.758 24.062 1 95.44 215 LEU B CA 1
ATOM 5323 C C . LEU B 1 215 ? 11.414 16 23.578 1 95.44 215 LEU B C 1
ATOM 5325 O O . LEU B 1 215 ? 10.977 17.125 23.844 1 95.44 215 LEU B O 1
ATOM 5329 N N . GLU B 1 216 ? 12.484 15.758 22.906 1 96.19 216 GLU B N 1
ATOM 5330 C CA . GLU B 1 216 ? 13.211 16.891 22.328 1 96.19 216 GLU B CA 1
ATOM 5331 C C . GLU B 1 216 ? 12.375 17.594 21.281 1 96.19 216 GLU B C 1
ATOM 5333 O O . GLU B 1 216 ? 12.367 18.828 21.219 1 96.19 216 GLU B O 1
ATOM 5338 N N . TRP B 1 217 ? 11.719 16.812 20.438 1 96.94 217 TRP B N 1
ATOM 5339 C CA . TRP B 1 217 ? 10.797 17.391 19.469 1 96.94 217 TRP B CA 1
ATOM 5340 C C . TRP B 1 217 ? 9.727 18.234 20.172 1 96.94 217 TRP B C 1
ATOM 5342 O O . TRP B 1 217 ? 9.438 19.359 19.766 1 96.94 217 TRP B O 1
ATOM 5352 N N . MET B 1 218 ? 9.133 17.641 21.188 1 96.75 218 MET B N 1
ATOM 5353 C CA . MET B 1 218 ? 8.109 18.359 21.938 1 96.75 218 MET B CA 1
ATOM 5354 C C . MET B 1 218 ? 8.656 19.656 22.516 1 96.75 218 MET B C 1
ATOM 5356 O O . MET B 1 218 ? 7.98 20.688 22.5 1 96.75 218 MET B O 1
ATOM 5360 N N . GLY B 1 219 ? 9.867 19.578 23 1 97.31 219 GLY B N 1
ATOM 5361 C CA . GLY B 1 219 ? 10.5 20.766 23.547 1 97.31 219 GLY B CA 1
ATOM 5362 C C . GLY B 1 219 ? 10.703 21.844 22.5 1 97.31 219 GLY B C 1
ATOM 5363 O O . GLY B 1 219 ? 10.594 23.031 22.812 1 97.31 219 GLY B O 1
ATOM 5364 N N . LEU B 1 220 ? 11.008 21.484 21.312 1 97.38 220 LEU B N 1
ATOM 5365 C CA . LEU B 1 220 ? 11.289 22.438 20.234 1 97.38 220 LEU B CA 1
ATOM 5366 C C . LEU B 1 220 ? 9.992 23.016 19.672 1 97.38 220 LEU B C 1
ATOM 5368 O O . LEU B 1 220 ? 9.953 24.172 19.25 1 97.38 220 LEU B O 1
ATOM 5372 N N . MET B 1 221 ? 8.891 22.219 19.688 1 97.81 221 MET B N 1
ATOM 5373 C CA . MET B 1 221 ? 7.688 22.641 18.969 1 97.81 221 MET B CA 1
ATOM 5374 C C . MET B 1 221 ? 6.656 23.219 19.938 1 97.81 221 MET B C 1
ATOM 5376 O O . MET B 1 221 ? 5.848 24.062 19.547 1 97.81 221 MET B O 1
ATOM 5380 N N . ALA B 1 222 ? 6.68 22.828 21.234 1 97.44 222 ALA B N 1
ATOM 5381 C CA . ALA B 1 222 ? 5.625 23.188 22.172 1 97.44 222 ALA B CA 1
ATOM 5382 C C . ALA B 1 222 ? 5.574 24.688 22.391 1 97.44 222 ALA B C 1
ATOM 5384 O O . ALA B 1 222 ? 4.516 25.312 22.25 1 97.44 222 ALA B O 1
ATOM 5385 N N . PRO B 1 223 ? 6.676 25.328 22.719 1 97.62 223 PRO B N 1
ATOM 5386 C CA . PRO B 1 223 ? 6.59 26.75 23.016 1 97.62 223 PRO B CA 1
ATOM 5387 C C . PRO B 1 223 ? 6.066 27.578 21.844 1 97.62 223 PRO B C 1
ATOM 5389 O O . PRO B 1 223 ? 5.105 28.344 21.984 1 97.62 223 PRO B O 1
ATOM 5392 N N . PRO B 1 224 ? 6.641 27.422 20.641 1 98.06 224 PRO B N 1
ATOM 5393 C CA . PRO B 1 224 ? 6.062 28.172 19.516 1 98.06 224 PRO B CA 1
ATOM 5394 C C . PRO B 1 224 ? 4.602 27.812 19.266 1 98.06 224 PRO B C 1
ATOM 5396 O O . PRO B 1 224 ? 3.803 28.672 18.891 1 98.06 224 PRO B O 1
ATOM 5399 N N . LEU B 1 225 ? 4.258 26.562 19.406 1 98.06 225 LEU B N 1
ATOM 5400 C CA . LEU B 1 225 ? 2.887 26.125 19.156 1 98.06 225 LEU B CA 1
ATOM 5401 C C . LEU B 1 225 ? 1.923 26.75 20.156 1 98.06 225 LEU B C 1
ATOM 5403 O O . LEU B 1 225 ? 0.783 27.062 19.812 1 98.06 225 LEU B O 1
ATOM 5407 N N . PHE B 1 226 ? 2.379 26.906 21.406 1 97.88 226 PHE B N 1
ATOM 5408 C CA . PHE B 1 226 ? 1.558 27.578 22.406 1 97.88 226 PHE B CA 1
ATOM 5409 C C . PHE B 1 226 ? 1.323 29.031 22.031 1 97.88 226 PHE B C 1
ATOM 5411 O O . PHE B 1 226 ? 0.219 29.547 22.188 1 97.88 226 PHE B O 1
ATOM 5418 N N . VAL B 1 227 ? 2.328 29.656 21.531 1 98.19 227 VAL B N 1
ATOM 5419 C CA . VAL B 1 227 ? 2.209 31.047 21.094 1 98.19 227 VAL B CA 1
ATOM 5420 C C . VAL B 1 227 ? 1.267 31.141 19.906 1 98.19 227 VAL B C 1
ATOM 5422 O O . VAL B 1 227 ? 0.417 32.031 19.828 1 98.19 227 VAL B O 1
ATOM 5425 N N . ILE B 1 228 ? 1.392 30.234 18.922 1 98.31 228 ILE B N 1
ATOM 5426 C CA . ILE B 1 228 ? 0.518 30.188 17.75 1 98.31 228 ILE B CA 1
ATOM 5427 C C . ILE B 1 228 ? -0.931 30.016 18.203 1 98.31 228 ILE B C 1
ATOM 5429 O O . ILE B 1 228 ? -1.827 30.703 17.719 1 98.31 228 ILE B O 1
ATOM 5433 N N . THR B 1 229 ? -1.108 29.078 19.125 1 97.88 229 THR B N 1
ATOM 5434 C CA . THR B 1 229 ? -2.449 28.781 19.609 1 97.88 229 THR B CA 1
ATOM 5435 C C . THR B 1 229 ? -3.039 30 20.328 1 97.88 229 THR B C 1
ATOM 5437 O O . THR B 1 229 ? -4.195 30.359 20.094 1 97.88 229 THR B O 1
ATOM 5440 N N . LEU B 1 230 ? -2.27 30.609 21.156 1 97.38 230 LEU B N 1
ATOM 5441 C CA . LEU B 1 230 ? -2.727 31.766 21.922 1 97.38 230 LEU B CA 1
ATOM 5442 C C . LEU B 1 230 ? -3.129 32.906 21 1 97.38 230 LEU B C 1
ATOM 5444 O O . LEU B 1 230 ? -4.266 33.375 21.047 1 97.38 230 LEU B O 1
ATOM 5448 N N . PHE B 1 231 ? -2.254 33.312 20.109 1 98.12 231 PHE B N 1
ATOM 5449 C CA . PHE B 1 231 ? -2.496 34.469 19.281 1 98.12 231 PHE B CA 1
ATOM 5450 C C . PHE B 1 231 ? -3.537 34.156 18.203 1 98.12 231 PHE B C 1
ATOM 5452 O O . PHE B 1 231 ? -4.355 35.031 17.859 1 98.12 231 PHE B O 1
ATOM 5459 N N . SER B 1 232 ? -3.527 32.938 17.609 1 97.88 232 SER B N 1
ATOM 5460 C CA . SER B 1 232 ? -4.566 32.594 16.641 1 97.88 232 SER B CA 1
ATOM 5461 C C . SER B 1 232 ? -5.949 32.625 17.297 1 97.88 232 SER B C 1
ATOM 5463 O O . SER B 1 232 ? -6.914 33.094 16.688 1 97.88 232 SER B O 1
ATOM 5465 N N . SER B 1 233 ? -6.031 32.031 18.516 1 97.19 233 SER B N 1
ATOM 5466 C CA . SER B 1 233 ? -7.309 32 19.234 1 97.19 233 SER B CA 1
ATOM 5467 C C . SER B 1 233 ? -7.797 33.406 19.562 1 97.19 233 SER B C 1
ATOM 5469 O O . SER B 1 233 ? -8.969 33.719 19.359 1 97.19 233 SER B O 1
ATOM 5471 N N . VAL B 1 234 ? -6.891 34.25 20.047 1 96.75 234 VAL B N 1
ATOM 5472 C CA . VAL B 1 234 ? -7.266 35.594 20.438 1 96.75 234 VAL B CA 1
ATOM 5473 C C . VAL B 1 234 ? -7.699 36.406 19.203 1 96.75 234 VAL B C 1
ATOM 5475 O O . VAL B 1 234 ? -8.75 37.031 19.203 1 96.75 234 VAL B O 1
ATOM 5478 N N . PHE B 1 235 ? -6.957 36.375 18.109 1 97.81 235 PHE B N 1
ATOM 5479 C CA . PHE B 1 235 ? -7.25 37.156 16.922 1 97.81 235 PHE B CA 1
ATOM 5480 C C . PHE B 1 235 ? -8.531 36.656 16.25 1 97.81 235 PHE B C 1
ATOM 5482 O O . PHE B 1 235 ? -9.32 37.469 15.758 1 97.81 235 PHE B O 1
ATOM 5489 N N . VAL B 1 236 ? -8.75 35.344 16.219 1 97.12 236 VAL B N 1
ATOM 5490 C CA . VAL B 1 236 ? -9.953 34.812 15.594 1 97.12 236 VAL B CA 1
ATOM 5491 C C . VAL B 1 236 ? -11.172 35.125 16.438 1 97.12 236 VAL B C 1
ATOM 5493 O O . VAL B 1 236 ? -12.242 35.469 15.914 1 97.12 236 VAL B O 1
ATOM 5496 N N . TRP B 1 237 ? -10.984 34.969 17.797 1 94.56 237 TRP B N 1
ATOM 5497 C CA . TRP B 1 237 ? -12.07 35.344 18.703 1 94.56 237 TRP B CA 1
ATOM 5498 C C . TRP B 1 237 ? -12.469 36.812 18.5 1 94.56 237 TRP B C 1
ATOM 5500 O O . TRP B 1 237 ? -13.656 37.125 18.406 1 94.56 237 TRP B O 1
ATOM 5510 N N . LEU B 1 238 ? -11.5 37.719 18.453 1 95 238 LEU B N 1
ATOM 5511 C CA . LEU B 1 238 ? -11.758 39.125 18.266 1 95 238 LEU B CA 1
ATOM 5512 C C . LEU B 1 238 ? -12.391 39.406 16.906 1 95 238 LEU B C 1
ATOM 5514 O O . LEU B 1 238 ? -13.25 40.281 16.781 1 95 238 LEU B O 1
ATOM 5518 N N . TYR B 1 239 ? -11.961 38.688 15.93 1 96.06 239 TYR B N 1
ATOM 5519 C CA . TYR B 1 239 ? -12.531 38.844 14.594 1 96.06 239 TYR B CA 1
ATOM 5520 C C . TYR B 1 239 ? -14.008 38.469 14.594 1 96.06 239 TYR B C 1
ATOM 5522 O O . TYR B 1 239 ? -14.836 39.219 14.055 1 96.06 239 TYR B O 1
ATOM 5530 N N . PHE B 1 240 ? -14.391 37.344 15.211 1 94.19 240 PHE B N 1
ATOM 5531 C CA . PHE B 1 240 ? -15.789 36.906 15.227 1 94.19 240 PHE B CA 1
ATOM 5532 C C . PHE B 1 240 ? -16.625 37.844 16.078 1 94.19 240 PHE B C 1
ATOM 5534 O O . PHE B 1 240 ? -17.797 38.125 15.773 1 94.19 240 PHE B O 1
ATOM 5541 N N . LYS B 1 241 ? -16.062 38.312 17.156 1 91 241 LYS B N 1
ATOM 5542 C CA . LYS B 1 241 ? -16.766 39.281 18 1 91 241 LYS B CA 1
ATOM 5543 C C . LYS B 1 241 ? -17.047 40.562 17.219 1 91 241 LYS B C 1
ATOM 5545 O O . LYS B 1 241 ? -18.125 41.156 17.344 1 91 241 LYS B O 1
ATOM 5550 N N . TRP B 1 242 ? -16.047 41 16.562 1 91.5 242 TRP B N 1
ATOM 5551 C CA . TRP B 1 242 ? -16.188 42.188 15.758 1 91.5 242 TRP B CA 1
ATOM 5552 C C . TRP B 1 242 ? -17.219 42 14.656 1 91.5 242 TRP B C 1
ATOM 5554 O O . TRP B 1 242 ? -18.031 42.906 14.398 1 91.5 242 TRP B O 1
ATOM 5564 N N . LYS B 1 243 ? -17.312 40.938 14.016 1 89.19 243 LYS B N 1
ATOM 5565 C CA . LYS B 1 243 ? -18.188 40.688 12.883 1 89.19 243 LYS B CA 1
ATOM 5566 C C . LYS B 1 243 ? -19.625 40.469 13.336 1 89.19 243 LYS B C 1
ATOM 5568 O O . LYS B 1 243 ? -20.562 40.844 12.641 1 89.19 243 LYS B O 1
ATOM 5573 N N . THR B 1 244 ? -19.859 39.688 14.312 1 83 244 THR B N 1
ATOM 5574 C CA . THR B 1 244 ? -21.203 39.344 14.781 1 83 244 THR B CA 1
ATOM 5575 C C . THR B 1 244 ? -21.797 40.531 15.562 1 83 244 THR B C 1
ATOM 5577 O O . THR B 1 244 ? -23.016 40.625 15.703 1 83 244 THR B O 1
ATOM 5580 N N . GLY B 1 245 ? -21.219 41.531 15.82 1 72.19 245 GLY B N 1
ATOM 5581 C CA . GLY B 1 245 ? -21.75 42.688 16.547 1 72.19 245 GLY B CA 1
ATOM 5582 C C . GLY B 1 245 ? -22.281 42.312 17.922 1 72.19 245 GLY B C 1
ATOM 5583 O O . GLY B 1 245 ? -22.953 43.125 18.562 1 72.19 245 GLY B O 1
ATOM 5584 N N . GLU B 1 246 ? -22.5 41.031 18.203 1 57.72 246 GLU B N 1
ATOM 5585 C CA . GLU B 1 246 ? -23.188 40.625 19.422 1 57.72 246 GLU B CA 1
ATOM 5586 C C . GLU B 1 246 ? -22.391 41.031 20.656 1 57.72 246 GLU B C 1
ATOM 5588 O O . GLU B 1 246 ? -21.172 40.844 20.734 1 57.72 246 GLU B O 1
ATOM 5593 N N . GLU B 1 247 ? -22.875 42.094 21.297 1 49.41 247 GLU B N 1
ATOM 5594 C CA . GLU B 1 247 ? -22.516 42.219 22.703 1 49.41 247 GLU B CA 1
ATOM 5595 C C . GLU B 1 247 ? -22.625 40.906 23.438 1 49.41 247 GLU B C 1
ATOM 5597 O O . GLU B 1 247 ? -23.719 40.312 23.516 1 49.41 247 GLU B O 1
ATOM 5602 N N . SER B 1 248 ? -21.953 39.969 23.109 1 47.91 248 SER B N 1
ATOM 5603 C CA . SER B 1 248 ? -21.969 38.625 23.672 1 47.91 248 SER B CA 1
ATOM 5604 C C . SER B 1 248 ? -22.25 38.656 25.172 1 47.91 248 SER B C 1
ATOM 5606 O O . SER B 1 248 ? -21.375 38.969 25.969 1 47.91 248 SER B O 1
ATOM 5608 N N . ASN B 1 249 ? -23.297 39.344 25.656 1 44.88 249 ASN B N 1
ATOM 5609 C CA . ASN B 1 249 ? -23.656 39 27.016 1 44.88 249 ASN B CA 1
ATOM 5610 C C . ASN B 1 249 ? -23.734 37.5 27.234 1 44.88 249 ASN B C 1
ATOM 5612 O O . ASN B 1 249 ? -24.734 36.844 26.922 1 44.88 249 ASN B O 1
ATOM 5616 N N . VAL B 1 250 ? -22.766 36.781 27.031 1 47.53 250 VAL B N 1
ATOM 5617 C CA . VAL B 1 250 ? -22.672 35.406 27.484 1 47.53 250 VAL B CA 1
ATOM 5618 C C . VAL B 1 250 ? -23.328 35.25 28.844 1 47.53 250 VAL B C 1
ATOM 5620 O O . VAL B 1 250 ? -22.812 35.719 29.859 1 47.53 250 VAL B O 1
ATOM 5623 N N . GLN B 1 251 ? -24.578 35.469 29.016 1 45.16 251 GLN B N 1
ATOM 5624 C CA . GLN B 1 251 ? -25.172 35.062 30.266 1 45.16 251 GLN B CA 1
ATOM 5625 C C . GLN B 1 251 ? -24.828 33.594 30.578 1 45.16 251 GLN B C 1
ATOM 5627 O O . GLN B 1 251 ? -25.25 32.688 29.844 1 45.16 251 GLN B O 1
ATOM 5632 N N . ILE B 1 252 ? -23.734 33.312 31.172 1 42.47 252 ILE B N 1
ATOM 5633 C CA . ILE B 1 252 ? -23.031 32.156 31.703 1 42.47 252 ILE B CA 1
ATOM 5634 C C . ILE B 1 252 ? -23.969 31.297 32.531 1 42.47 252 ILE B C 1
ATOM 5636 O O . ILE B 1 252 ? -23.547 30.328 33.156 1 42.47 252 ILE B O 1
ATOM 5640 N N . GLU B 1 253 ? -25.203 31.75 32.906 1 41.5 253 GLU B N 1
ATOM 5641 C CA . GLU B 1 253 ? -25.797 30.922 33.938 1 41.5 253 GLU B CA 1
ATOM 5642 C C . GLU B 1 253 ? -26.359 29.625 33.375 1 41.5 253 GLU B C 1
ATOM 5644 O O . GLU B 1 253 ? -27.578 29.5 33.156 1 41.5 253 GLU B O 1
ATOM 5649 N N . ALA B 1 254 ? -26.016 29.031 32.406 1 44.31 254 ALA B N 1
ATOM 5650 C CA . ALA B 1 254 ? -26.875 27.922 31.969 1 44.31 254 ALA B CA 1
ATOM 5651 C C . ALA B 1 254 ? -26.688 26.703 32.844 1 44.31 254 ALA B C 1
ATOM 5653 O O . ALA B 1 254 ? -25.609 26.5 33.438 1 44.31 254 ALA B O 1
ATOM 5654 N N . PRO B 1 255 ? -27.75 25.844 33.094 1 46.84 255 PRO B N 1
ATOM 5655 C CA . PRO B 1 255 ? -27.828 24.672 33.969 1 46.84 255 PRO B CA 1
ATOM 5656 C C . PRO B 1 255 ? -26.797 23.609 33.594 1 46.84 255 PRO B C 1
ATOM 5658 O O . PRO B 1 255 ? -26.453 23.453 32.438 1 46.84 255 PRO B O 1
ATOM 5661 N N . LYS B 1 256 ? -26.109 23.078 34.594 1 48.12 256 LYS B N 1
ATOM 5662 C CA . LYS B 1 256 ? -25.203 21.938 34.656 1 48.12 256 LYS B CA 1
ATOM 5663 C C . LYS B 1 256 ? -25.75 20.734 33.906 1 48.12 256 LYS B C 1
ATOM 5665 O O . LYS B 1 256 ? -26.672 20.062 34.375 1 48.12 256 LYS B O 1
ATOM 5670 N N . HIS B 1 257 ? -25.984 20.719 32.594 1 47.91 257 HIS B N 1
ATOM 5671 C CA . HIS B 1 257 ? -26.516 19.5 32 1 47.91 257 HIS B CA 1
ATOM 5672 C C . HIS B 1 257 ? -25.438 18.422 31.922 1 47.91 257 HIS B C 1
ATOM 5674 O O . HIS B 1 257 ? -24.359 18.641 31.359 1 47.91 257 HIS B O 1
ATOM 5680 N N . HIS B 1 258 ? -25.438 17.578 32.969 1 48.03 258 HIS B N 1
ATOM 5681 C CA . HIS B 1 258 ? -24.578 16.391 32.969 1 48.03 258 HIS B CA 1
ATOM 5682 C C . HIS B 1 258 ? -24.938 15.445 31.828 1 48.03 258 HIS B C 1
ATOM 5684 O O . HIS B 1 258 ? -26.094 15.094 31.641 1 48.03 258 HIS B O 1
ATOM 5690 N N . LEU B 1 259 ? -24.312 15.43 30.812 1 49.5 259 LEU B N 1
ATOM 5691 C CA . LEU B 1 259 ? -24.453 14.383 29.797 1 49.5 259 LEU B CA 1
ATOM 5692 C C . LEU B 1 259 ? -24.312 13 30.438 1 49.5 259 LEU B C 1
ATOM 5694 O O . LEU B 1 259 ? -23.234 12.625 30.891 1 49.5 259 LEU B O 1
ATOM 5698 N N . GLU B 1 260 ? -25.344 12.453 31.156 1 50.72 260 GLU B N 1
ATOM 5699 C CA . GLU B 1 260 ? -25.344 11.125 31.75 1 50.72 260 GLU B CA 1
ATOM 5700 C C . GLU B 1 260 ? -25.109 10.039 30.703 1 50.72 260 GLU B C 1
ATOM 5702 O O . GLU B 1 260 ? -26.062 9.469 30.172 1 50.72 260 GLU B O 1
ATOM 5707 N N . ALA B 1 261 ? -24.688 10.133 29.766 1 46.72 261 ALA B N 1
ATOM 5708 C CA . ALA B 1 261 ? -24.719 8.945 28.906 1 46.72 261 ALA B CA 1
ATOM 5709 C C . ALA B 1 261 ? -24.016 7.766 29.562 1 46.72 261 ALA B C 1
ATOM 5711 O O . ALA B 1 261 ? -22.859 7.867 29.969 1 46.72 261 ALA B O 1
ATOM 5712 N N . LYS B 1 262 ? -24.734 6.789 30.125 1 49.5 262 LYS B N 1
ATOM 5713 C CA . LYS B 1 262 ? -24.328 5.48 30.641 1 49.5 262 LYS B CA 1
ATOM 5714 C C . LYS B 1 262 ? -23.484 4.73 29.609 1 49.5 262 LYS B C 1
ATOM 5716 O O . LYS B 1 262 ? -24.016 4.145 28.672 1 49.5 262 LYS B O 1
ATOM 5721 N N . GLN B 1 263 ? -22.328 5.141 29.094 1 56.34 263 GLN B N 1
ATOM 5722 C CA . GLN B 1 263 ? -21.703 4.445 27.969 1 56.34 263 GLN B CA 1
ATOM 5723 C C . GLN B 1 263 ? -21.047 3.145 28.438 1 56.34 263 GLN B C 1
ATOM 5725 O O . GLN B 1 263 ? -20.25 3.143 29.375 1 56.34 263 GLN B O 1
ATOM 5730 N N . VAL B 1 264 ? -21.562 2.092 28.172 1 62.03 264 VAL B N 1
ATOM 5731 C CA . VAL B 1 264 ? -21.031 0.744 28.344 1 62.03 264 VAL B CA 1
ATOM 5732 C C . VAL B 1 264 ? -19.625 0.665 27.75 1 62.03 264 VAL B C 1
ATOM 5734 O O . VAL B 1 264 ? -19.422 1.001 26.578 1 62.03 264 VAL B O 1
ATOM 5737 N N . GLU B 1 265 ? -18.703 0.549 28.625 1 78.69 265 GLU B N 1
ATOM 5738 C CA . GLU B 1 265 ? -17.297 0.385 28.25 1 78.69 265 GLU B CA 1
ATOM 5739 C C . GLU B 1 265 ? -17.078 -0.9 27.469 1 78.69 265 GLU B C 1
ATOM 5741 O O . GLU B 1 265 ? -17.594 -1.956 27.828 1 78.69 265 GLU B O 1
ATOM 5746 N N . HIS B 1 266 ? -16.469 -0.761 26.281 1 86.94 266 HIS B N 1
ATOM 5747 C CA . HIS B 1 266 ? -16.062 -1.938 25.516 1 86.94 266 HIS B CA 1
ATOM 5748 C C . HIS B 1 266 ? -15.242 -2.895 26.375 1 86.94 266 HIS B C 1
ATOM 5750 O O . HIS B 1 266 ? -14.422 -2.461 27.188 1 86.94 266 HIS B O 1
ATOM 5756 N N . PRO B 1 267 ? -15.547 -4.047 26.344 1 89.06 267 PRO B N 1
ATOM 5757 C CA . PRO B 1 267 ? -14.867 -5.02 27.188 1 89.06 267 PRO B CA 1
ATOM 5758 C C . PRO B 1 267 ? -13.344 -4.996 27.016 1 89.06 267 PRO B C 1
ATOM 5760 O O . PRO B 1 267 ? -12.609 -5.363 27.938 1 89.06 267 PRO B O 1
ATOM 5763 N N . LYS B 1 268 ? -12.906 -4.633 25.953 1 93.19 268 LYS B N 1
ATOM 5764 C CA . LYS B 1 268 ? -11.469 -4.645 25.703 1 93.19 268 LYS B CA 1
ATOM 5765 C C . LYS B 1 268 ? -10.875 -3.24 25.812 1 93.19 268 LYS B C 1
ATOM 5767 O O . LYS B 1 268 ? -9.75 -2.996 25.375 1 93.19 268 LYS B O 1
ATOM 5772 N N . PHE B 1 269 ? -11.492 -2.338 26.406 1 93.69 269 PHE B N 1
ATOM 5773 C CA . PHE B 1 269 ? -11.109 -0.936 26.516 1 93.69 269 PHE B CA 1
ATOM 5774 C C . PHE B 1 269 ? -9.75 -0.794 27.172 1 93.69 269 PHE B C 1
ATOM 5776 O O . PHE B 1 269 ? -8.844 -0.164 26.625 1 93.69 269 PHE B O 1
ATOM 5783 N N . TRP B 1 270 ? -9.562 -1.423 28.25 1 92.44 270 TRP B N 1
ATOM 5784 C CA . TRP B 1 270 ? -8.359 -1.225 29.047 1 92.44 270 TRP B CA 1
ATOM 5785 C C . TRP B 1 270 ? -7.156 -1.896 28.391 1 92.44 270 TRP B C 1
ATOM 5787 O O . TRP B 1 270 ? -6.02 -1.436 28.547 1 92.44 270 TRP B O 1
ATOM 5797 N N . TYR B 1 271 ? -7.371 -2.998 27.609 1 92.5 271 TYR B N 1
ATOM 5798 C CA . TYR B 1 271 ? -6.289 -3.598 26.844 1 92.5 271 TYR B CA 1
ATOM 5799 C C . TYR B 1 271 ? -5.738 -2.609 25.812 1 92.5 271 TYR B C 1
ATOM 5801 O O . TYR B 1 271 ? -4.52 -2.494 25.656 1 92.5 271 TYR B O 1
ATOM 5809 N N . VAL B 1 272 ? -6.664 -1.922 25.25 1 94.25 272 VAL B N 1
ATOM 5810 C CA . VAL B 1 272 ? -6.293 -0.996 24.188 1 94.25 272 VAL B CA 1
ATOM 5811 C C . VAL B 1 272 ? -5.602 0.227 24.781 1 94.25 272 VAL B C 1
ATOM 5813 O O . VAL B 1 272 ? -4.559 0.665 24.281 1 94.25 272 VAL B O 1
ATOM 5816 N N . VAL B 1 273 ? -6.105 0.714 25.859 1 92.31 273 VAL B N 1
ATOM 5817 C CA . VAL B 1 273 ? -5.578 1.924 26.484 1 92.31 273 VAL B CA 1
ATOM 5818 C C . VAL B 1 273 ? -4.188 1.65 27.062 1 92.31 273 VAL B C 1
ATOM 5820 O O . VAL B 1 273 ? -3.268 2.451 26.875 1 92.31 273 VAL B O 1
ATOM 5823 N N . PHE B 1 274 ? -4.012 0.54 27.719 1 94.44 274 PHE B N 1
ATOM 5824 C CA . PHE B 1 274 ? -2.715 0.203 28.297 1 94.44 274 PHE B CA 1
ATOM 5825 C C . PHE B 1 274 ? -1.68 -0.031 27.203 1 94.44 274 PHE B C 1
ATOM 5827 O O . PHE B 1 274 ? -0.521 0.366 27.344 1 94.44 274 PHE B O 1
ATOM 5834 N N . ALA B 1 275 ? -2.094 -0.71 26.156 1 95.12 275 ALA B N 1
ATOM 5835 C CA . ALA B 1 275 ? -1.183 -0.931 25.031 1 95.12 275 ALA B CA 1
ATOM 5836 C C . ALA B 1 275 ? -0.786 0.391 24.375 1 95.12 275 ALA B C 1
ATOM 5838 O O . ALA B 1 275 ? 0.369 0.574 23.984 1 95.12 275 ALA B O 1
ATOM 5839 N N . PHE B 1 276 ? -1.748 1.248 24.281 1 94.12 276 PHE B N 1
ATOM 5840 C CA . PHE B 1 276 ? -1.482 2.561 23.703 1 94.12 276 PHE B CA 1
ATOM 5841 C C . PHE B 1 276 ? -0.506 3.346 24.578 1 94.12 276 PHE B C 1
ATOM 5843 O O . PHE B 1 276 ? 0.424 3.973 24.062 1 94.12 276 PHE B O 1
ATOM 5850 N N . LEU B 1 277 ? -0.736 3.354 25.859 1 93.81 277 LEU B N 1
ATOM 5851 C CA . LEU B 1 277 ? 0.159 4.027 26.781 1 93.81 277 LEU B CA 1
ATOM 5852 C C . LEU B 1 277 ? 1.566 3.447 26.703 1 93.81 277 LEU B C 1
ATOM 5854 O O . LEU B 1 277 ? 2.553 4.184 26.781 1 93.81 277 LEU B O 1
ATOM 5858 N N . ALA B 1 278 ? 1.637 2.172 26.578 1 95.31 278 ALA B N 1
ATOM 5859 C CA . ALA B 1 278 ? 2.934 1.519 26.422 1 95.31 278 ALA B CA 1
ATOM 5860 C C . ALA B 1 278 ? 3.65 1.999 25.172 1 95.31 278 ALA B C 1
ATOM 5862 O O . ALA B 1 278 ? 4.875 2.156 25.172 1 95.31 278 ALA B O 1
ATOM 5863 N N . MET B 1 279 ? 2.914 2.18 24.078 1 95.06 279 MET B N 1
ATOM 5864 C CA . MET B 1 279 ? 3.471 2.693 22.828 1 95.06 279 MET B CA 1
ATOM 5865 C C . MET B 1 279 ? 4.043 4.094 23.031 1 95.06 279 MET B C 1
ATOM 5867 O O . MET B 1 279 ? 5.168 4.371 22.609 1 95.06 279 MET B O 1
ATOM 5871 N N . VAL B 1 280 ? 3.293 4.973 23.719 1 92.81 280 VAL B N 1
ATOM 5872 C CA . VAL B 1 280 ? 3.732 6.34 23.969 1 92.81 280 VAL B CA 1
ATOM 5873 C C . VAL B 1 280 ? 4.969 6.332 24.859 1 92.81 280 VAL B C 1
ATOM 5875 O O . VAL B 1 280 ? 5.934 7.059 24.609 1 92.81 280 VAL B O 1
ATOM 5878 N N . VAL B 1 281 ? 4.961 5.48 25.875 1 94.5 281 VAL B N 1
ATOM 5879 C CA . VAL B 1 281 ? 6.086 5.375 26.797 1 94.5 281 VAL B CA 1
ATOM 5880 C C . VAL B 1 281 ? 7.324 4.879 26.047 1 94.5 281 VAL B C 1
ATOM 5882 O O . VAL B 1 281 ? 8.438 5.324 26.312 1 94.5 281 VAL B O 1
ATOM 5885 N N . ALA B 1 282 ? 7.086 3.982 25.125 1 95.19 282 ALA B N 1
ATOM 5886 C CA . ALA B 1 282 ? 8.203 3.486 24.312 1 95.19 282 ALA B CA 1
ATOM 5887 C C . ALA B 1 282 ? 8.844 4.613 23.516 1 95.19 282 ALA B C 1
ATOM 5889 O O . ALA B 1 282 ? 10.07 4.688 23.406 1 95.19 282 ALA B O 1
ATOM 5890 N N . TRP B 1 283 ? 8.055 5.508 22.938 1 93.56 283 TRP B N 1
ATOM 5891 C CA . TRP B 1 283 ? 8.578 6.645 22.188 1 93.56 283 TRP B CA 1
ATOM 5892 C C . TRP B 1 283 ? 9.367 7.582 23.094 1 93.56 283 TRP B C 1
ATOM 5894 O O . TRP B 1 283 ? 10.422 8.094 22.719 1 93.56 283 TRP B O 1
ATOM 5904 N N . ILE B 1 284 ? 8.875 7.789 24.281 1 93.69 284 ILE B N 1
ATOM 5905 C CA . ILE B 1 284 ? 9.484 8.719 25.234 1 93.69 284 ILE B CA 1
ATOM 5906 C C . ILE B 1 284 ? 10.789 8.141 25.75 1 93.69 284 ILE B C 1
ATOM 5908 O O . ILE B 1 284 ? 11.789 8.859 25.859 1 93.69 284 ILE B O 1
ATOM 5912 N N . ALA B 1 285 ? 10.812 6.859 25.984 1 94.12 285 ALA B N 1
ATOM 5913 C CA . ALA B 1 285 ? 11.898 6.23 26.734 1 94.12 285 ALA B CA 1
ATOM 5914 C C . ALA B 1 285 ? 13.023 5.789 25.812 1 94.12 285 ALA B C 1
ATOM 5916 O O . ALA B 1 285 ? 14.148 5.547 26.266 1 94.12 285 ALA B O 1
ATOM 5917 N N . THR B 1 286 ? 12.727 5.688 24.562 1 92.06 286 THR B N 1
ATOM 5918 C CA . THR B 1 286 ? 13.742 5.105 23.703 1 92.06 286 THR B CA 1
ATOM 5919 C C . THR B 1 286 ? 14.32 6.16 22.75 1 92.06 286 THR B C 1
ATOM 5921 O O . THR B 1 286 ? 13.648 7.148 22.438 1 92.06 286 THR B O 1
ATOM 5924 N N . ASP B 1 287 ? 15.547 5.879 22.359 1 91.94 287 ASP B N 1
ATOM 5925 C CA . ASP B 1 287 ? 16.25 6.668 21.344 1 91.94 287 ASP B CA 1
ATOM 5926 C C . ASP B 1 287 ? 15.93 6.156 19.938 1 91.94 287 ASP B C 1
ATOM 5928 O O . ASP B 1 287 ? 16.109 4.969 19.656 1 91.94 287 ASP B O 1
ATOM 5932 N N . PRO B 1 288 ? 15.5 7.078 19.094 1 91.06 288 PRO B N 1
ATOM 5933 C CA . PRO B 1 288 ? 15.125 6.656 17.75 1 91.06 288 PRO B CA 1
ATOM 5934 C C . PRO B 1 288 ? 16.297 6.055 16.969 1 91.06 288 PRO B C 1
ATOM 5936 O O . PRO B 1 288 ? 16.078 5.32 16 1 91.06 288 PRO B O 1
ATOM 5939 N N . THR B 1 289 ? 17.547 6.32 17.281 1 88.31 289 THR B N 1
ATOM 5940 C CA . THR B 1 289 ? 18.703 5.754 16.609 1 88.31 289 THR B CA 1
ATOM 5941 C C . THR B 1 289 ? 18.875 4.281 16.969 1 88.31 289 THR B C 1
ATOM 5943 O O . THR B 1 289 ? 19.5 3.521 16.234 1 88.31 289 THR B O 1
ATOM 5946 N N . VAL B 1 290 ? 18.281 3.953 18.109 1 90.31 290 VAL B N 1
ATOM 5947 C CA . VAL B 1 290 ? 18.406 2.58 18.578 1 90.31 290 VAL B CA 1
ATOM 5948 C C . VAL B 1 290 ? 17.125 1.806 18.281 1 90.31 290 VAL B C 1
ATOM 5950 O O . VAL B 1 290 ? 17.172 0.686 17.766 1 90.31 290 VAL B O 1
ATOM 5953 N N . VAL B 1 291 ? 16 2.436 18.641 1 93.31 291 VAL B N 1
ATOM 5954 C CA . VAL B 1 291 ? 14.695 1.841 18.375 1 93.31 291 VAL B CA 1
ATOM 5955 C C . VAL B 1 291 ? 13.93 2.695 17.375 1 93.31 291 VAL B C 1
ATOM 5957 O O . VAL B 1 291 ? 13.383 3.742 17.719 1 93.31 291 VAL B O 1
ATOM 5960 N N . PRO B 1 292 ? 13.859 2.15 16.172 1 93.5 292 PRO B N 1
ATOM 5961 C CA . PRO B 1 292 ? 13.109 2.92 15.172 1 93.5 292 PRO B CA 1
ATOM 5962 C C . PRO B 1 292 ? 11.703 3.279 15.633 1 93.5 292 PRO B C 1
ATOM 5964 O O . PRO B 1 292 ? 11.031 2.463 16.281 1 93.5 292 PRO B O 1
ATOM 5967 N N . ILE B 1 293 ? 11.234 4.434 15.312 1 92.88 293 ILE B N 1
ATOM 5968 C CA . ILE B 1 293 ? 10 4.996 15.852 1 92.88 293 ILE B CA 1
ATOM 5969 C C . ILE B 1 293 ? 8.805 4.203 15.328 1 92.88 293 ILE B C 1
ATOM 5971 O O . ILE B 1 293 ? 7.727 4.227 15.93 1 92.88 293 ILE B O 1
ATOM 5975 N N . ILE B 1 294 ? 8.938 3.525 14.211 1 95.75 294 ILE B N 1
ATOM 5976 C CA . ILE B 1 294 ? 7.82 2.82 13.609 1 95.75 294 ILE B CA 1
ATOM 5977 C C . ILE B 1 294 ? 7.566 1.511 14.352 1 95.75 294 ILE B C 1
ATOM 5979 O O . ILE B 1 294 ? 6.492 0.92 14.234 1 95.75 294 ILE B O 1
ATOM 5983 N N . LEU B 1 295 ? 8.484 0.986 15.172 1 96.88 295 LEU B N 1
ATOM 5984 C CA . LEU B 1 295 ? 8.414 -0.336 15.781 1 96.88 295 LEU B CA 1
ATOM 5985 C C . LEU B 1 295 ? 7.277 -0.408 16.797 1 96.88 295 LEU B C 1
ATOM 5987 O O . LEU B 1 295 ? 6.48 -1.349 16.781 1 96.88 295 LEU B O 1
ATOM 5991 N N . PRO B 1 296 ? 7.109 0.572 17.672 1 96.12 296 PRO B N 1
ATOM 5992 C CA . PRO B 1 296 ? 6.051 0.467 18.688 1 96.12 296 PRO B CA 1
ATOM 5993 C C . PRO B 1 296 ? 4.656 0.378 18.062 1 96.12 296 PRO B C 1
ATOM 5995 O O . PRO B 1 296 ? 3.867 -0.498 18.422 1 96.12 296 PRO B O 1
ATOM 5998 N N . PRO B 1 297 ? 4.336 1.244 17.109 1 95.88 297 PRO B N 1
ATOM 5999 C CA . PRO B 1 297 ? 2.994 1.098 16.531 1 95.88 297 PRO B CA 1
ATOM 6000 C C . PRO B 1 297 ? 2.826 -0.203 15.75 1 95.88 297 PRO B C 1
ATOM 6002 O O . PRO B 1 297 ? 1.724 -0.755 15.688 1 95.88 297 PRO B O 1
ATOM 6005 N N . MET B 1 298 ? 3.846 -0.741 15.141 1 98 298 MET B N 1
ATOM 6006 C CA . MET B 1 298 ? 3.762 -2.039 14.477 1 98 298 MET B CA 1
ATOM 6007 C C . MET B 1 298 ? 3.395 -3.135 15.469 1 98 298 MET B C 1
ATOM 6009 O O . MET B 1 298 ? 2.516 -3.955 15.203 1 98 298 MET B O 1
ATOM 6013 N N . LEU B 1 299 ? 4.047 -3.125 16.609 1 97.31 299 LEU B N 1
ATOM 6014 C CA . LEU B 1 299 ? 3.787 -4.117 17.641 1 97.31 299 LEU B CA 1
ATOM 6015 C C . LEU B 1 299 ? 2.391 -3.938 18.234 1 97.31 299 LEU B C 1
ATOM 6017 O O . LEU B 1 299 ? 1.723 -4.918 18.562 1 97.31 299 LEU B O 1
ATOM 6021 N N . MET B 1 300 ? 2.008 -2.695 18.312 1 96.81 300 MET B N 1
ATOM 6022 C CA . MET B 1 300 ? 0.668 -2.416 18.828 1 96.81 300 MET B CA 1
ATOM 6023 C C . MET B 1 300 ? -0.397 -2.984 17.891 1 96.81 300 MET B C 1
ATOM 6025 O O . MET B 1 300 ? -1.333 -3.646 18.344 1 96.81 300 MET B O 1
ATOM 6029 N N . VAL B 1 301 ? -0.271 -2.711 16.625 1 97 301 VAL B N 1
ATOM 6030 C CA . VAL B 1 301 ? -1.237 -3.203 15.648 1 97 301 VAL B CA 1
ATOM 6031 C C . VAL B 1 301 ? -1.248 -4.73 15.656 1 97 301 VAL B C 1
ATOM 6033 O O . VAL B 1 301 ? -2.312 -5.352 15.602 1 97 301 VAL B O 1
ATOM 6036 N N . ALA B 1 302 ? -0.06 -5.355 15.727 1 96.44 302 ALA B N 1
ATOM 6037 C CA . ALA B 1 302 ? 0.031 -6.812 15.82 1 96.44 302 ALA B CA 1
ATOM 6038 C C . ALA B 1 302 ? -0.674 -7.328 17.062 1 96.44 302 ALA B C 1
ATOM 6040 O O . ALA B 1 302 ? -1.38 -8.336 17.016 1 96.44 302 ALA B O 1
ATOM 6041 N N . PHE B 1 303 ? -0.488 -6.641 18.188 1 96.12 303 PHE B N 1
ATOM 6042 C CA . PHE B 1 303 ? -1.12 -7.008 19.453 1 96.12 303 PHE B CA 1
ATOM 6043 C C . PHE B 1 303 ? -2.639 -6.945 19.328 1 96.12 303 PHE B C 1
ATOM 6045 O O . PHE B 1 303 ? -3.338 -7.863 19.766 1 96.12 303 PHE B O 1
ATOM 6052 N N . LEU B 1 304 ? -3.107 -5.898 18.703 1 96.81 304 LEU B N 1
ATOM 6053 C CA . LEU B 1 304 ? -4.543 -5.684 18.562 1 96.81 304 LEU B CA 1
ATOM 6054 C C . LEU B 1 304 ? -5.156 -6.68 17.594 1 96.81 304 LEU B C 1
ATOM 6056 O O . LEU B 1 304 ? -6.375 -6.859 17.562 1 96.81 304 LEU B O 1
ATOM 6060 N N . ALA B 1 305 ? -4.344 -7.312 16.797 1 96.44 305 ALA B N 1
ATOM 6061 C CA . ALA B 1 305 ? -4.836 -8.234 15.773 1 96.44 305 ALA B CA 1
ATOM 6062 C C . ALA B 1 305 ? -4.848 -9.672 16.281 1 96.44 305 ALA B C 1
ATOM 6064 O O . ALA B 1 305 ? -5.383 -10.57 15.633 1 96.44 305 ALA B O 1
ATOM 6065 N N . ILE B 1 306 ? -4.254 -9.922 17.453 1 93 306 ILE B N 1
ATOM 6066 C CA . ILE B 1 306 ? -4.32 -11.25 18.062 1 93 306 ILE B CA 1
ATOM 6067 C C . ILE B 1 306 ? -5.773 -11.711 18.141 1 93 306 ILE B C 1
ATOM 6069 O O . ILE B 1 306 ? -6.656 -10.938 18.516 1 93 306 ILE B O 1
ATOM 6073 N N . PRO B 1 307 ? -6.047 -12.914 17.75 1 89.44 307 PRO B N 1
ATOM 6074 C CA . PRO B 1 307 ? -7.426 -13.398 17.656 1 89.44 307 PRO B CA 1
ATOM 6075 C C . PRO B 1 307 ? -8.203 -13.211 18.953 1 89.44 307 PRO B C 1
ATOM 6077 O O . PRO B 1 307 ? -9.406 -12.938 18.922 1 89.44 307 PRO B O 1
ATOM 6080 N N . ALA B 1 308 ? -7.551 -13.305 20.062 1 87.44 308 ALA B N 1
ATOM 6081 C CA . ALA B 1 308 ? -8.219 -13.109 21.344 1 87.44 308 ALA B CA 1
ATOM 6082 C C . ALA B 1 308 ? -8.727 -11.68 21.5 1 87.44 308 ALA B C 1
ATOM 6084 O O . ALA B 1 308 ? -9.75 -11.445 22.141 1 87.44 308 ALA B O 1
ATOM 6085 N N . ILE B 1 309 ? -8.086 -10.727 20.922 1 92.69 309 ILE B N 1
ATOM 6086 C CA . ILE B 1 309 ? -8.508 -9.328 20.953 1 92.69 309 ILE B CA 1
ATOM 6087 C C . ILE B 1 309 ? -9.336 -9.016 19.719 1 92.69 309 ILE B C 1
ATOM 6089 O O . ILE B 1 309 ? -10.484 -8.586 19.828 1 92.69 309 ILE B O 1
ATOM 6093 N N . GLY B 1 310 ? -8.82 -9.289 18.531 1 93.12 310 GLY B N 1
ATOM 6094 C CA . GLY B 1 310 ? -9.555 -9.32 17.281 1 93.12 310 GLY B CA 1
ATOM 6095 C C . GLY B 1 310 ? -10.055 -7.949 16.859 1 93.12 310 GLY B C 1
ATOM 6096 O O . GLY B 1 310 ? -11.078 -7.84 16.188 1 93.12 310 GLY B O 1
ATOM 6097 N N . LEU B 1 311 ? -9.367 -6.848 17.297 1 95.94 311 LEU B N 1
ATOM 6098 C CA . LEU B 1 311 ? -9.852 -5.508 16.984 1 95.94 311 LEU B CA 1
ATOM 6099 C C . LEU B 1 311 ? -9.305 -5.023 15.656 1 95.94 311 LEU B C 1
ATOM 6101 O O . LEU B 1 311 ? -9.891 -4.148 15.016 1 95.94 311 LEU B O 1
ATOM 6105 N N . VAL B 1 312 ? -8.156 -5.496 15.281 1 96.25 312 VAL B N 1
ATOM 6106 C CA . VAL B 1 312 ? -7.613 -5.223 13.953 1 96.25 312 VAL B CA 1
ATOM 6107 C C . VAL B 1 312 ? -7.805 -6.441 13.055 1 96.25 312 VAL B C 1
ATOM 6109 O O . VAL B 1 312 ? -7.223 -7.5 13.305 1 96.25 312 VAL B O 1
ATOM 6112 N N . ASN B 1 313 ? -8.641 -6.324 12.062 1 95.31 313 ASN B N 1
ATOM 6113 C CA . ASN B 1 313 ? -8.867 -7.371 11.07 1 95.31 313 ASN B CA 1
ATOM 6114 C C . ASN B 1 313 ? -8.625 -6.867 9.656 1 95.31 313 ASN B C 1
ATOM 6116 O O . ASN B 1 313 ? -8.258 -5.707 9.461 1 95.31 313 ASN B O 1
ATOM 6120 N N . ASN B 1 314 ? -8.742 -7.723 8.695 1 92.81 314 ASN B N 1
ATOM 6121 C CA . ASN B 1 314 ? -8.438 -7.363 7.309 1 92.81 314 ASN B CA 1
ATOM 6122 C C . ASN B 1 314 ? -9.406 -6.301 6.785 1 92.81 314 ASN B C 1
ATOM 6124 O O . ASN B 1 314 ? -9.023 -5.457 5.973 1 92.81 314 ASN B O 1
ATOM 6128 N N . GLN B 1 315 ? -10.578 -6.34 7.238 1 91.69 315 GLN B N 1
ATOM 6129 C CA . GLN B 1 315 ? -11.555 -5.352 6.805 1 91.69 315 GLN B CA 1
ATOM 6130 C C . GLN B 1 315 ? -11.164 -3.951 7.281 1 91.69 315 GLN B C 1
ATOM 6132 O O . GLN B 1 315 ? -11.312 -2.977 6.539 1 91.69 315 GLN B O 1
ATOM 6137 N N . LEU B 1 316 ? -10.719 -3.932 8.523 1 94.31 316 LEU B N 1
ATOM 6138 C CA . LEU B 1 316 ? -10.266 -2.652 9.062 1 94.31 316 LEU B CA 1
ATOM 6139 C C . LEU B 1 316 ? -9.102 -2.105 8.25 1 94.31 316 LEU B C 1
ATOM 6141 O O . LEU B 1 316 ? -9.031 -0.903 7.98 1 94.31 316 LEU B O 1
ATOM 6145 N N . ILE B 1 317 ? -8.227 -2.926 7.859 1 94.31 317 ILE B N 1
ATOM 6146 C CA . ILE B 1 317 ? -7.059 -2.537 7.074 1 94.31 317 ILE B CA 1
ATOM 6147 C C . ILE B 1 317 ? -7.5 -2.074 5.688 1 94.31 317 ILE B C 1
ATOM 6149 O O . ILE B 1 317 ? -6.992 -1.079 5.168 1 94.31 317 ILE B O 1
ATOM 6153 N N . ARG B 1 318 ? -8.492 -2.672 5.141 1 90.25 318 ARG B N 1
ATOM 6154 C CA . ARG B 1 318 ? -8.992 -2.336 3.812 1 90.25 318 ARG B CA 1
ATOM 6155 C C . ARG B 1 318 ? -9.695 -0.983 3.818 1 90.25 318 ARG B C 1
ATOM 6157 O O . ARG B 1 318 ? -9.734 -0.292 2.799 1 90.25 318 ARG B O 1
ATOM 6164 N N . ASN B 1 319 ? -10.188 -0.629 4.945 1 88.81 319 ASN B N 1
ATOM 6165 C CA . ASN B 1 319 ? -10.953 0.608 5.039 1 88.81 319 ASN B CA 1
ATOM 6166 C C . ASN B 1 319 ? -10.039 1.832 5.066 1 88.81 319 ASN B C 1
ATOM 6168 O O . ASN B 1 319 ? -10.516 2.965 4.949 1 88.81 319 ASN B O 1
ATOM 6172 N N . PHE B 1 320 ? -8.75 1.591 5.195 1 90.81 320 PHE B N 1
ATOM 6173 C CA . PHE B 1 320 ? -7.797 2.691 5.086 1 90.81 320 PHE B CA 1
ATOM 6174 C C . PHE B 1 320 ? -7.859 3.324 3.703 1 90.81 320 PHE B C 1
ATOM 6176 O O . PHE B 1 320 ? -8.219 2.664 2.727 1 90.81 320 PHE B O 1
ATOM 6183 N N . ASP B 1 321 ? -7.617 4.617 3.602 1 90.31 321 ASP B N 1
ATOM 6184 C CA . ASP B 1 321 ? -7.578 5.324 2.324 1 90.31 321 ASP B CA 1
ATOM 6185 C C . ASP B 1 321 ? -6.289 5.012 1.564 1 90.31 321 ASP B C 1
ATOM 6187 O O . ASP B 1 321 ? -5.387 5.848 1.495 1 90.31 321 ASP B O 1
ATOM 6191 N N . TRP B 1 322 ? -6.293 3.945 0.892 1 94.44 322 TRP B N 1
ATOM 6192 C CA . TRP B 1 322 ? -5.086 3.469 0.222 1 94.44 322 TRP B CA 1
ATOM 6193 C C . TRP B 1 322 ? -4.758 4.336 -0.988 1 94.44 322 TRP B C 1
ATOM 6195 O O . TRP B 1 322 ? -3.635 4.305 -1.495 1 94.44 322 TRP B O 1
ATOM 6205 N N . GLU B 1 323 ? -5.73 5.152 -1.554 1 93 323 GLU B N 1
ATOM 6206 C CA . GLU B 1 323 ? -5.422 6.117 -2.604 1 93 323 GLU B CA 1
ATOM 6207 C C . GLU B 1 323 ? -4.473 7.199 -2.1 1 93 323 GLU B C 1
ATOM 6209 O O . GLU B 1 323 ? -3.633 7.695 -2.854 1 93 323 GLU B O 1
ATOM 6214 N N . THR B 1 324 ? -4.664 7.535 -0.813 1 90.56 324 THR B N 1
ATOM 6215 C CA . THR B 1 324 ? -3.758 8.5 -0.2 1 90.56 324 THR B CA 1
ATOM 6216 C C . THR B 1 324 ? -2.369 7.898 -0.013 1 90.56 324 THR B C 1
ATOM 6218 O O . THR B 1 324 ? -1.36 8.594 -0.136 1 90.56 324 THR B O 1
ATOM 6221 N N . PHE B 1 325 ? -2.316 6.59 0.313 1 94.44 325 PHE B N 1
ATOM 6222 C CA . PHE B 1 325 ? -1.054 5.871 0.408 1 94.44 325 PHE B CA 1
ATOM 6223 C C . PHE B 1 325 ? -0.278 5.961 -0.901 1 94.44 325 PHE B C 1
ATOM 6225 O O . PHE B 1 325 ? 0.921 6.25 -0.9 1 94.44 325 PHE B O 1
ATOM 6232 N N . LEU B 1 326 ? -0.962 5.75 -2.047 1 96.38 326 LEU B N 1
ATOM 6233 C CA . LEU B 1 326 ? -0.347 5.824 -3.367 1 96.38 326 LEU B CA 1
ATOM 6234 C C . LEU B 1 326 ? 0.119 7.242 -3.672 1 96.38 326 LEU B C 1
ATOM 6236 O O . LEU B 1 326 ? 1.204 7.441 -4.223 1 96.38 326 LEU B O 1
ATOM 6240 N N . LEU B 1 327 ? -0.701 8.195 -3.314 1 93.81 327 LEU B N 1
ATOM 6241 C CA . LEU B 1 327 ? -0.367 9.594 -3.543 1 93.81 327 LEU B CA 1
ATOM 6242 C C . LEU B 1 327 ? 0.883 9.992 -2.766 1 93.81 327 LEU B C 1
ATOM 6244 O O . LEU B 1 327 ? 1.794 10.609 -3.318 1 93.81 327 LEU B O 1
ATOM 6248 N N . LEU B 1 328 ? 0.919 9.602 -1.49 1 93.19 328 LEU B N 1
ATOM 6249 C CA . LEU B 1 328 ? 2.043 9.977 -0.639 1 93.19 328 LEU B CA 1
ATOM 6250 C C . LEU B 1 328 ? 3.318 9.266 -1.082 1 93.19 328 LEU B C 1
ATOM 6252 O O . LEU B 1 328 ? 4.387 9.883 -1.136 1 93.19 328 LEU B O 1
ATOM 6256 N N . GLY B 1 329 ? 3.229 7.945 -1.373 1 95.31 329 GLY B N 1
ATOM 6257 C CA . GLY B 1 329 ? 4.379 7.219 -1.886 1 95.31 329 GLY B CA 1
ATOM 6258 C C . GLY B 1 329 ? 4.945 7.824 -3.158 1 95.31 329 GLY B C 1
ATOM 6259 O O . GLY B 1 329 ? 6.164 7.941 -3.305 1 95.31 329 GLY B O 1
ATOM 6260 N N . THR B 1 330 ? 4.082 8.219 -4.059 1 96.5 330 THR B N 1
ATOM 6261 C CA . THR B 1 330 ? 4.488 8.82 -5.324 1 96.5 330 THR B CA 1
ATOM 6262 C C . THR B 1 330 ? 5.117 10.188 -5.094 1 96.5 330 THR B C 1
ATOM 6264 O O . THR B 1 330 ? 6.09 10.555 -5.758 1 96.5 330 THR B O 1
ATOM 6267 N N . SER B 1 331 ? 4.578 10.945 -4.141 1 93.5 331 SER B N 1
ATOM 6268 C CA . SER B 1 331 ? 5.148 12.25 -3.803 1 93.5 331 SER B CA 1
ATOM 6269 C C . SER B 1 331 ? 6.57 12.102 -3.266 1 93.5 331 SER B C 1
ATOM 6271 O O . SER B 1 331 ? 7.457 12.875 -3.631 1 93.5 331 SER B O 1
ATOM 6273 N N . PHE B 1 332 ? 6.742 11.094 -2.412 1 95.06 332 PHE B N 1
ATOM 6274 C CA . PHE B 1 332 ? 8.086 10.828 -1.904 1 95.06 332 PHE B CA 1
ATOM 6275 C C . PHE B 1 332 ? 9.031 10.453 -3.041 1 95.06 332 PHE B C 1
ATOM 6277 O O . PHE B 1 332 ? 10.172 10.906 -3.078 1 95.06 332 PHE B O 1
ATOM 6284 N N . SER B 1 333 ? 8.508 9.609 -3.943 1 96.5 333 SER B N 1
ATOM 6285 C CA . SER B 1 333 ? 9.336 9.219 -5.082 1 96.5 333 SER B CA 1
ATOM 6286 C C . SER B 1 333 ? 9.773 10.438 -5.887 1 96.5 333 SER B C 1
ATOM 6288 O O . SER B 1 333 ? 10.945 10.555 -6.246 1 96.5 333 SER B O 1
ATOM 6290 N N . LEU B 1 334 ? 8.836 11.312 -6.16 1 95.19 334 LEU B N 1
ATOM 6291 C CA . LEU B 1 334 ? 9.141 12.523 -6.914 1 95.19 334 LEU B CA 1
ATOM 6292 C C . LEU B 1 334 ? 10.148 13.391 -6.168 1 95.19 334 LEU B C 1
ATOM 6294 O O . LEU B 1 334 ? 11.086 13.914 -6.773 1 95.19 334 LEU B O 1
ATOM 6298 N N . GLY B 1 335 ? 9.969 13.57 -4.875 1 93.12 335 GLY B N 1
ATOM 6299 C CA . GLY B 1 335 ? 10.906 14.328 -4.062 1 93.12 335 GLY B CA 1
ATOM 6300 C C . GLY B 1 335 ? 12.312 13.75 -4.074 1 93.12 335 GLY B C 1
ATOM 6301 O O . GLY B 1 335 ? 13.289 14.484 -4.25 1 93.12 335 GLY B O 1
ATOM 6302 N N . PHE B 1 336 ? 12.414 12.414 -3.893 1 94.38 336 PHE B N 1
ATOM 6303 C CA . PHE B 1 336 ? 13.711 11.75 -3.871 1 94.38 336 PHE B CA 1
ATOM 6304 C C . PHE B 1 336 ? 14.406 11.875 -5.223 1 94.38 336 PHE B C 1
ATOM 6306 O O . PHE B 1 336 ? 15.609 12.133 -5.289 1 94.38 336 PHE B O 1
ATOM 6313 N N . ILE B 1 337 ? 13.648 11.703 -6.297 1 96 337 ILE B N 1
ATOM 6314 C CA . ILE B 1 337 ? 14.211 11.789 -7.641 1 96 337 ILE B CA 1
ATOM 6315 C C . ILE B 1 337 ? 14.727 13.203 -7.895 1 96 337 ILE B C 1
ATOM 6317 O O . ILE B 1 337 ? 15.82 13.383 -8.438 1 96 337 ILE B O 1
ATOM 6321 N N . MET B 1 338 ? 13.992 14.195 -7.473 1 94.12 338 MET B N 1
ATOM 6322 C CA . MET B 1 338 ? 14.414 15.586 -7.641 1 94.12 338 MET B CA 1
ATOM 6323 C C . MET B 1 338 ? 15.695 15.867 -6.863 1 94.12 338 MET B C 1
ATOM 6325 O O . MET B 1 338 ? 16.562 16.594 -7.344 1 94.12 338 MET B O 1
ATOM 6329 N N . ALA B 1 339 ? 15.805 15.32 -5.711 1 92.75 339 ALA B N 1
ATOM 6330 C CA . ALA B 1 339 ? 17 15.5 -4.895 1 92.75 339 ALA B CA 1
ATOM 6331 C C . ALA B 1 339 ? 18.188 14.773 -5.504 1 92.75 339 ALA B C 1
ATOM 6333 O O . ALA B 1 339 ? 19.312 15.289 -5.496 1 92.75 339 ALA B O 1
ATOM 6334 N N . GLU B 1 340 ? 17.969 13.594 -6.016 1 93.5 340 GLU B N 1
ATOM 6335 C CA . GLU B 1 340 ? 19.031 12.727 -6.492 1 93.5 340 GLU B CA 1
ATOM 6336 C C . GLU B 1 340 ? 19.578 13.203 -7.84 1 93.5 340 GLU B C 1
ATOM 6338 O O . GLU B 1 340 ? 20.781 13.141 -8.086 1 93.5 340 GLU B O 1
ATOM 6343 N N . ASN B 1 341 ? 18.656 13.641 -8.703 1 94.31 341 ASN B N 1
ATOM 6344 C CA . ASN B 1 341 ? 19.125 13.984 -10.047 1 94.31 341 ASN B CA 1
ATOM 6345 C C . ASN B 1 341 ? 19.5 15.461 -10.141 1 94.31 341 ASN B C 1
ATOM 6347 O O . ASN B 1 341 ? 19.812 15.961 -11.227 1 94.31 341 ASN B O 1
ATOM 6351 N N . GLY B 1 342 ? 19.375 16.281 -9.031 1 93 342 GLY B N 1
ATOM 6352 C CA . GLY B 1 342 ? 19.875 17.641 -8.969 1 93 342 GLY B CA 1
ATOM 6353 C C . GLY B 1 342 ? 18.812 18.672 -9.305 1 93 342 GLY B C 1
ATOM 6354 O O . GLY B 1 342 ? 19.062 19.875 -9.258 1 93 342 GLY B O 1
ATOM 6355 N N . THR B 1 343 ? 17.641 18.281 -9.633 1 92.75 343 THR B N 1
ATOM 6356 C CA . THR B 1 343 ? 16.562 19.219 -9.961 1 92.75 343 THR B CA 1
ATOM 6357 C C . THR B 1 343 ? 16.281 20.156 -8.797 1 92.75 343 THR B C 1
ATOM 6359 O O . THR B 1 343 ? 16.109 21.359 -8.984 1 92.75 343 THR B O 1
ATOM 6362 N N . ALA B 1 344 ? 16.219 19.625 -7.602 1 91.5 344 ALA B N 1
ATOM 6363 C CA . ALA B 1 344 ? 15.953 20.422 -6.406 1 91.5 344 ALA B CA 1
ATOM 6364 C C . ALA B 1 344 ? 17.031 21.484 -6.215 1 91.5 344 ALA B C 1
ATOM 6366 O O . ALA B 1 344 ? 16.703 22.641 -5.879 1 91.5 344 ALA B O 1
ATOM 6367 N N . GLU B 1 345 ? 18.234 21.109 -6.414 1 90.81 345 GLU B N 1
ATOM 6368 C CA . GLU B 1 345 ? 19.344 22.031 -6.273 1 90.81 345 GLU B CA 1
ATOM 6369 C C . GLU B 1 345 ? 19.266 23.156 -7.312 1 90.81 345 GLU B C 1
ATOM 6371 O O . GLU B 1 345 ? 19.578 24.312 -7.012 1 90.81 345 GLU B O 1
ATOM 6376 N N . MET B 1 346 ? 18.906 22.797 -8.531 1 90.5 346 MET B N 1
ATOM 6377 C CA . MET B 1 346 ? 18.797 23.797 -9.594 1 90.5 346 MET B CA 1
ATOM 6378 C C . MET B 1 346 ? 17.688 24.797 -9.289 1 90.5 346 MET B C 1
ATOM 6380 O O . MET B 1 346 ? 17.844 25.984 -9.539 1 90.5 346 MET B O 1
ATOM 6384 N N . ILE B 1 347 ? 16.625 24.297 -8.781 1 88.25 347 ILE B N 1
ATOM 6385 C CA . ILE B 1 347 ? 15.531 25.172 -8.391 1 88.25 347 ILE B CA 1
ATOM 6386 C C . ILE B 1 347 ? 15.969 26.078 -7.25 1 88.25 347 ILE B C 1
ATOM 6388 O O . ILE B 1 347 ? 15.703 27.281 -7.262 1 88.25 347 ILE B O 1
ATOM 6392 N N . ALA B 1 348 ? 16.609 25.516 -6.266 1 87.56 348 ALA B N 1
ATOM 6393 C CA . ALA B 1 348 ? 17.109 26.281 -5.121 1 87.56 348 ALA B CA 1
ATOM 6394 C C . ALA B 1 348 ? 18.047 27.391 -5.574 1 87.56 348 ALA B C 1
ATOM 6396 O O . ALA B 1 348 ? 17.969 28.516 -5.066 1 87.56 348 ALA B O 1
ATOM 6397 N N . THR B 1 349 ? 18.922 27.062 -6.484 1 85.75 349 THR B N 1
ATOM 6398 C CA . THR B 1 349 ? 19.875 28.031 -7.008 1 85.75 349 THR B CA 1
ATOM 6399 C C . THR B 1 349 ? 19.156 29.172 -7.734 1 85.75 349 THR B C 1
ATOM 6401 O O . THR B 1 349 ? 19.531 30.328 -7.609 1 85.75 349 THR B O 1
ATOM 6404 N N . ALA B 1 350 ? 18.125 28.797 -8.477 1 84.25 350 ALA B N 1
ATOM 6405 C CA . ALA B 1 350 ? 17.328 29.797 -9.172 1 84.25 350 ALA B CA 1
ATOM 6406 C C . ALA B 1 350 ? 16.641 30.734 -8.18 1 84.25 350 ALA B C 1
ATOM 6408 O O . ALA B 1 350 ? 16.531 31.938 -8.414 1 84.25 350 ALA B O 1
ATOM 6409 N N . LEU B 1 351 ? 16.188 30.234 -7.078 1 84.62 351 LEU B N 1
ATOM 6410 C CA . LEU B 1 351 ? 15.492 31.016 -6.062 1 84.62 351 LEU B CA 1
ATOM 6411 C C . LEU B 1 351 ? 16.453 31.953 -5.328 1 84.62 351 LEU B C 1
ATOM 6413 O O . LEU B 1 351 ? 16.094 33.094 -5.012 1 84.62 351 LEU B O 1
ATOM 6417 N N . ILE B 1 352 ? 17.594 31.453 -5.105 1 83.38 352 ILE B N 1
ATOM 6418 C CA . ILE B 1 352 ? 18.578 32.25 -4.359 1 83.38 352 ILE B CA 1
ATOM 6419 C C . ILE B 1 352 ? 18.969 33.469 -5.168 1 83.38 352 ILE B C 1
ATOM 6421 O O . ILE B 1 352 ? 19.297 34.5 -4.598 1 83.38 352 ILE B O 1
ATOM 6425 N N . GLN B 1 353 ? 18.938 33.281 -6.453 1 84.5 353 GLN B N 1
ATOM 6426 C CA . GLN B 1 353 ? 19.281 34.406 -7.316 1 84.5 353 GLN B CA 1
ATOM 6427 C C . GLN B 1 353 ? 18.297 35.531 -7.172 1 84.5 353 GLN B C 1
ATOM 6429 O O . GLN B 1 353 ? 18.609 36.688 -7.484 1 84.5 353 GLN B O 1
ATOM 6434 N N . LEU B 1 354 ? 17.203 35.219 -6.633 1 85.88 354 LEU B N 1
ATOM 6435 C CA . LEU B 1 354 ? 16.172 36.25 -6.445 1 85.88 354 LEU B CA 1
ATOM 6436 C C . LEU B 1 354 ? 16.406 37 -5.148 1 85.88 354 LEU B C 1
ATOM 6438 O O . LEU B 1 354 ? 15.812 38.062 -4.941 1 85.88 354 LEU B O 1
ATOM 6442 N N . VAL B 1 355 ? 17.219 36.5 -4.266 1 86.44 355 VAL B N 1
ATOM 6443 C CA . VAL B 1 355 ? 17.547 37.156 -3.008 1 86.44 355 VAL B CA 1
ATOM 6444 C C . VAL B 1 355 ? 18.672 38.156 -3.236 1 86.44 355 VAL B C 1
ATOM 6446 O O . VAL B 1 355 ? 19.688 37.844 -3.857 1 86.44 355 VAL B O 1
ATOM 6449 N N . PRO B 1 356 ? 18.453 39.375 -2.793 1 86.31 356 PRO B N 1
ATOM 6450 C CA . PRO B 1 356 ? 19.469 40.406 -3.002 1 86.31 356 PRO B CA 1
ATOM 6451 C C . PRO B 1 356 ? 20.828 40.031 -2.4 1 86.31 356 PRO B C 1
ATOM 6453 O O . PRO B 1 356 ? 20.875 39.438 -1.328 1 86.31 356 PRO B O 1
ATOM 6456 N N . ASP B 1 357 ? 21.891 40.438 -3.105 1 83.69 357 ASP B N 1
ATOM 6457 C CA . ASP B 1 357 ? 23.25 40.219 -2.615 1 83.69 357 ASP B CA 1
ATOM 6458 C C . ASP B 1 357 ? 23.469 40.906 -1.273 1 83.69 357 ASP B C 1
ATOM 6460 O O . ASP B 1 357 ? 23.047 42.062 -1.074 1 83.69 357 ASP B O 1
ATOM 6464 N N . GLY B 1 358 ? 24 40.281 -0.401 1 82.81 358 GLY B N 1
ATOM 6465 C CA . GLY B 1 358 ? 24.312 40.844 0.896 1 82.81 358 GLY B CA 1
ATOM 6466 C C . GLY B 1 358 ? 23.125 40.906 1.834 1 82.81 358 GLY B C 1
ATOM 6467 O O . GLY B 1 358 ? 23.172 41.594 2.857 1 82.81 358 GLY B O 1
ATOM 6468 N N . ALA B 1 359 ? 22.125 40.281 1.427 1 86.19 359 ALA B N 1
ATOM 6469 C CA . ALA B 1 359 ? 20.938 40.281 2.273 1 86.19 359 ALA B CA 1
ATOM 6470 C C . ALA B 1 359 ? 21.25 39.719 3.66 1 86.19 359 ALA B C 1
ATOM 6472 O O . ALA B 1 359 ? 22.047 38.781 3.799 1 86.19 359 ALA B O 1
ATOM 6473 N N . SER B 1 360 ? 20.719 40.438 4.68 1 87.5 360 SER B N 1
ATOM 6474 C CA . SER B 1 360 ? 20.859 39.938 6.051 1 87.5 360 SER B CA 1
ATOM 6475 C C . SER B 1 360 ? 20.219 38.594 6.23 1 87.5 360 SER B C 1
ATOM 6477 O O . SER B 1 360 ? 19.422 38.156 5.391 1 87.5 360 SER B O 1
ATOM 6479 N N . THR B 1 361 ? 20.547 37.906 7.262 1 86.12 361 THR B N 1
ATOM 6480 C CA . THR B 1 361 ? 19.984 36.594 7.555 1 86.12 361 THR B CA 1
ATOM 6481 C C . THR B 1 361 ? 18.469 36.688 7.719 1 86.12 361 THR B C 1
ATOM 6483 O O . THR B 1 361 ? 17.734 35.781 7.297 1 86.12 361 THR B O 1
ATOM 6486 N N . TRP B 1 362 ? 18.031 37.719 8.297 1 88.56 362 TRP B N 1
ATOM 6487 C CA . TRP B 1 362 ? 16.609 37.938 8.477 1 88.56 362 TRP B CA 1
ATOM 6488 C C . TRP B 1 362 ? 15.891 38 7.137 1 88.56 362 TRP B C 1
ATOM 6490 O O . TRP B 1 362 ? 14.82 37.406 6.961 1 88.56 362 TRP B O 1
ATOM 6500 N N . MET B 1 363 ? 16.453 38.719 6.285 1 89.25 363 MET B N 1
ATOM 6501 C CA . MET B 1 363 ? 15.844 38.875 4.965 1 89.25 363 MET B CA 1
ATOM 6502 C C . MET B 1 363 ? 15.844 37.531 4.207 1 89.25 363 MET B C 1
ATOM 6504 O O . MET B 1 363 ? 14.891 37.25 3.49 1 89.25 363 MET B O 1
ATOM 6508 N N . LYS B 1 364 ? 16.922 36.844 4.344 1 88.69 364 LYS B N 1
ATOM 6509 C CA . LYS B 1 364 ? 17 35.562 3.686 1 88.69 364 LYS B CA 1
ATOM 6510 C C . LYS B 1 364 ? 15.883 34.625 4.164 1 88.69 364 LYS B C 1
ATOM 6512 O O . LYS B 1 364 ? 15.273 33.906 3.361 1 88.69 364 LYS B O 1
ATOM 6517 N N . VAL B 1 365 ? 15.625 34.625 5.473 1 90.81 365 VAL B N 1
ATOM 6518 C CA . VAL B 1 365 ? 14.594 33.781 6.039 1 90.81 365 VAL B CA 1
ATOM 6519 C C . VAL B 1 365 ? 13.219 34.219 5.547 1 90.81 365 VAL B C 1
ATOM 6521 O O . VAL B 1 365 ? 12.352 33.406 5.262 1 90.81 365 VAL B O 1
ATOM 6524 N N . ILE B 1 366 ? 13.039 35.5 5.406 1 92.56 366 ILE B N 1
ATOM 6525 C CA . ILE B 1 366 ? 11.781 36.031 4.906 1 92.56 366 ILE B CA 1
ATOM 6526 C C . ILE B 1 366 ? 11.562 35.562 3.465 1 92.56 366 ILE B C 1
ATOM 6528 O O . ILE B 1 366 ? 10.453 35.188 3.09 1 92.56 366 ILE B O 1
ATOM 6532 N N . PHE B 1 367 ? 12.594 35.625 2.676 1 90.69 367 PHE B N 1
ATOM 6533 C CA . PHE B 1 367 ? 12.484 35.156 1.298 1 90.69 367 PHE B CA 1
ATOM 6534 C C . PHE B 1 367 ? 12.164 33.688 1.25 1 90.69 367 PHE B C 1
ATOM 6536 O O . PHE B 1 367 ? 11.367 33.25 0.419 1 90.69 367 PHE B O 1
ATOM 6543 N N . ILE B 1 368 ? 12.812 32.906 2.117 1 91.25 368 ILE B 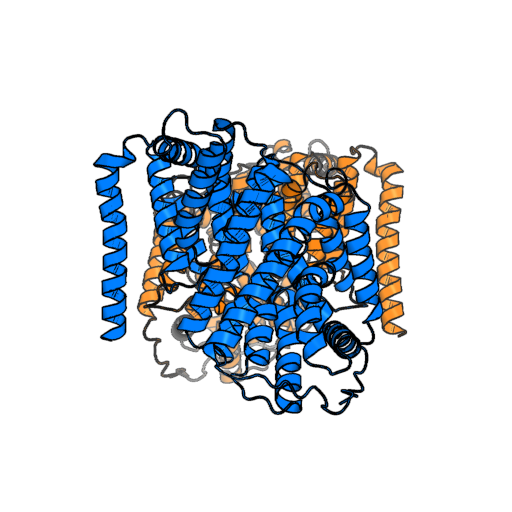N 1
ATOM 6544 C CA . ILE B 1 368 ? 12.539 31.484 2.191 1 91.25 368 ILE B CA 1
ATOM 6545 C C . ILE B 1 368 ? 11.055 31.25 2.508 1 91.25 368 ILE B C 1
ATOM 6547 O O . ILE B 1 368 ? 10.406 30.422 1.879 1 91.25 368 ILE B O 1
ATOM 6551 N N . ILE B 1 369 ? 10.547 31.969 3.455 1 94.12 369 ILE B N 1
ATOM 6552 C CA . ILE B 1 369 ? 9.148 31.844 3.854 1 94.12 369 ILE B CA 1
ATOM 6553 C C . ILE B 1 369 ? 8.242 32.188 2.674 1 94.12 369 ILE B C 1
ATOM 6555 O O . ILE B 1 369 ? 7.238 31.531 2.432 1 94.12 369 ILE B O 1
ATOM 6559 N N . LEU B 1 370 ? 8.617 33.25 1.962 1 92.56 370 LEU B N 1
ATOM 6560 C CA . LEU B 1 370 ? 7.848 33.656 0.793 1 92.56 370 LEU B CA 1
ATOM 6561 C C . LEU B 1 370 ? 7.855 32.562 -0.275 1 92.56 370 LEU B C 1
ATOM 6563 O O . LEU B 1 370 ? 6.824 32.281 -0.885 1 92.56 370 LEU B O 1
ATOM 6567 N N . PHE B 1 371 ? 9.023 32 -0.474 1 91.31 371 PHE B N 1
ATOM 6568 C CA . PHE B 1 371 ? 9.133 30.938 -1.462 1 91.31 371 PHE B CA 1
ATOM 6569 C C . PHE B 1 371 ? 8.312 29.719 -1.046 1 91.31 371 PHE B C 1
ATOM 6571 O O . PHE B 1 371 ? 7.613 29.125 -1.868 1 91.31 371 PHE B O 1
ATOM 6578 N N . ILE B 1 372 ? 8.406 29.312 0.218 1 93.81 372 ILE B N 1
ATOM 6579 C CA . ILE B 1 372 ? 7.621 28.188 0.741 1 93.81 372 ILE B CA 1
ATOM 6580 C C . ILE B 1 372 ? 6.133 28.484 0.56 1 93.81 372 ILE B C 1
ATOM 6582 O O . ILE B 1 372 ? 5.371 27.609 0.136 1 93.81 372 ILE B O 1
ATOM 6586 N N . GLY B 1 373 ? 5.785 29.719 0.847 1 90.81 373 GLY B N 1
ATOM 6587 C CA . GLY B 1 373 ? 4.391 30.109 0.719 1 90.81 373 GLY B CA 1
ATOM 6588 C C . GLY B 1 373 ? 3.867 30 -0.701 1 90.81 373 GLY B C 1
ATOM 6589 O O . GLY B 1 373 ? 2.77 29.484 -0.924 1 90.81 373 GLY B O 1
ATOM 6590 N N . ILE B 1 374 ? 4.605 30.469 -1.641 1 87.88 374 ILE B N 1
ATOM 6591 C CA . ILE B 1 374 ? 4.223 30.422 -3.047 1 87.88 374 ILE B CA 1
ATOM 6592 C C . ILE B 1 374 ? 4.086 28.969 -3.502 1 87.88 374 ILE B C 1
ATOM 6594 O O . ILE B 1 374 ? 3.111 28.609 -4.164 1 87.88 374 ILE B O 1
ATOM 6598 N N . MET B 1 375 ? 5.012 28.141 -3.129 1 89.56 375 MET B N 1
ATOM 6599 C CA . MET B 1 375 ? 4.988 26.734 -3.518 1 89.56 375 MET B CA 1
ATOM 6600 C C . MET B 1 375 ? 3.85 26 -2.822 1 89.56 375 MET B C 1
ATOM 6602 O O . MET B 1 375 ? 3.211 25.125 -3.418 1 89.56 375 MET B O 1
ATOM 6606 N N . ARG B 1 376 ? 3.643 26.328 -1.563 1 90.25 376 ARG B N 1
ATOM 6607 C CA . ARG B 1 376 ? 2.59 25.688 -0.785 1 90.25 376 ARG B CA 1
ATOM 6608 C C . ARG B 1 376 ? 1.227 25.891 -1.438 1 90.25 376 ARG B C 1
ATOM 6610 O O . ARG B 1 376 ? 0.369 25 -1.38 1 90.25 376 ARG B O 1
ATOM 6617 N N . TRP B 1 377 ? 1.036 26.953 -2.08 1 83.56 377 TRP B N 1
ATOM 6618 C CA . TRP B 1 377 ? -0.234 27.297 -2.715 1 83.56 377 TRP B CA 1
ATOM 6619 C C . TRP B 1 377 ? -0.489 26.406 -3.926 1 83.56 377 TRP B C 1
ATOM 6621 O O . TRP B 1 377 ? -1.626 26.281 -4.387 1 83.56 377 TRP B O 1
ATOM 6631 N N . MET B 1 378 ? 0.544 25.797 -4.344 1 83.5 378 MET B N 1
ATOM 6632 C CA . MET B 1 378 ? 0.421 24.953 -5.527 1 83.5 378 MET B CA 1
ATOM 6633 C C . MET B 1 378 ? -0.115 23.578 -5.156 1 83.5 378 MET B C 1
ATOM 6635 O O . MET B 1 378 ? -0.475 22.797 -6.035 1 83.5 378 MET B O 1
ATOM 6639 N N . PHE B 1 379 ? -0.268 23.328 -3.879 1 85.19 379 PHE B N 1
ATOM 6640 C CA . PHE B 1 379 ? -0.716 22.031 -3.414 1 85.19 379 PHE B CA 1
ATOM 6641 C C . PHE B 1 379 ? -1.994 22.156 -2.596 1 85.19 379 PHE B C 1
ATOM 6643 O O . PHE B 1 379 ? -2.232 23.172 -1.961 1 85.19 379 PHE B O 1
ATOM 6650 N N . THR B 1 380 ? -2.775 21.141 -2.676 1 81.06 380 THR B N 1
ATOM 6651 C CA . THR B 1 380 ? -4 21.141 -1.884 1 81.06 380 THR B CA 1
ATOM 6652 C C . THR B 1 380 ? -3.738 20.594 -0.486 1 81.06 380 THR B C 1
ATOM 6654 O O . THR B 1 380 ? -4.391 21 0.479 1 81.06 380 THR B O 1
ATOM 6657 N N . ASN B 1 381 ? -2.906 19.656 -0.361 1 85.44 381 ASN B N 1
ATOM 6658 C CA . ASN B 1 381 ? -2.646 19.094 0.96 1 85.44 381 ASN B CA 1
ATOM 6659 C C . ASN B 1 381 ? -1.213 19.375 1.411 1 85.44 381 ASN B C 1
ATOM 6661 O O . ASN B 1 381 ? -0.306 19.469 0.583 1 85.44 381 ASN B O 1
ATOM 6665 N N . SER B 1 382 ? -1.056 19.484 2.691 1 91.56 382 SER B N 1
ATOM 6666 C CA . SER B 1 382 ? 0.223 19.875 3.271 1 91.56 382 SER B CA 1
ATOM 6667 C C . SER B 1 382 ? 1.251 18.75 3.158 1 91.56 382 SER B C 1
ATOM 6669 O O . SER B 1 382 ? 2.445 19.016 3.004 1 91.56 382 SER B O 1
ATOM 6671 N N . THR B 1 383 ? 0.784 17.547 3.172 1 89.5 383 THR B N 1
ATOM 6672 C CA . THR B 1 383 ? 1.699 16.406 3.176 1 89.5 383 THR B CA 1
ATOM 6673 C C . THR B 1 383 ? 2.396 16.281 1.825 1 89.5 383 THR B C 1
ATOM 6675 O O . THR B 1 383 ? 3.613 16.094 1.764 1 89.5 383 THR B O 1
ATOM 6678 N N . SER B 1 384 ? 1.662 16.375 0.766 1 87.25 384 SER B N 1
ATOM 6679 C CA . SER B 1 384 ? 2.268 16.328 -0.561 1 87.25 384 SER B CA 1
ATOM 6680 C C . SER B 1 384 ? 3.188 17.531 -0.793 1 87.25 384 SER B C 1
ATOM 6682 O O . SER B 1 384 ? 4.234 17.391 -1.435 1 87.25 384 SER B O 1
ATOM 6684 N N . ALA B 1 385 ? 2.82 18.625 -0.25 1 92.25 385 ALA B N 1
ATOM 6685 C CA . ALA B 1 385 ? 3.6 19.844 -0.426 1 92.25 385 ALA B CA 1
ATOM 6686 C C . ALA B 1 385 ? 4.973 19.719 0.234 1 92.25 385 ALA B C 1
ATOM 6688 O O . ALA B 1 385 ? 5.992 20.031 -0.384 1 92.25 385 ALA B O 1
ATOM 6689 N N . ILE B 1 386 ? 4.938 19.234 1.439 1 95.62 386 ILE B N 1
ATOM 6690 C CA . ILE B 1 386 ? 6.191 19.266 2.182 1 95.62 386 ILE B CA 1
ATOM 6691 C C . ILE B 1 386 ? 7.172 18.266 1.562 1 95.62 386 ILE B C 1
ATOM 6693 O O . ILE B 1 386 ? 8.383 18.5 1.554 1 95.62 386 ILE B O 1
ATOM 6697 N N . VAL B 1 387 ? 6.73 17.203 1.02 1 92.44 387 VAL B N 1
ATOM 6698 C CA . VAL B 1 387 ? 7.598 16.172 0.452 1 92.44 387 VAL B CA 1
ATOM 6699 C C . VAL B 1 387 ? 8.344 16.734 -0.754 1 92.44 387 VAL B C 1
ATOM 6701 O O . VAL B 1 387 ? 9.516 16.406 -0.976 1 92.44 387 VAL B O 1
ATOM 6704 N N . VAL B 1 388 ? 7.684 17.625 -1.452 1 88 388 VAL B N 1
ATOM 6705 C CA . VAL B 1 388 ? 8.281 18.188 -2.662 1 88 388 VAL B CA 1
ATOM 6706 C C . VAL B 1 388 ? 9.102 19.422 -2.309 1 88 388 VAL B C 1
ATOM 6708 O O . VAL B 1 388 ? 10.172 19.641 -2.873 1 88 388 VAL B O 1
ATOM 6711 N N . ILE B 1 389 ? 8.688 20.172 -1.382 1 93.5 389 ILE B N 1
ATOM 6712 C CA . ILE B 1 389 ? 9.289 21.469 -1.06 1 93.5 389 ILE B CA 1
ATOM 6713 C C . ILE B 1 389 ? 10.523 21.25 -0.188 1 93.5 389 ILE B C 1
ATOM 6715 O O . ILE B 1 389 ? 11.516 21.969 -0.319 1 93.5 389 ILE B O 1
ATOM 6719 N N . PHE B 1 390 ? 10.5 20.234 0.593 1 95.69 390 PHE B N 1
ATOM 6720 C CA . PHE B 1 390 ? 11.523 20 1.608 1 95.69 390 PHE B CA 1
ATOM 6721 C C . PHE B 1 390 ? 12.898 19.875 0.971 1 95.69 390 PHE B C 1
ATOM 6723 O O . PHE B 1 390 ? 13.836 20.578 1.353 1 95.69 390 PHE B O 1
ATOM 6730 N N . PRO B 1 391 ? 13.062 19.031 -0.053 1 91.56 391 PRO B N 1
ATOM 6731 C CA . PRO B 1 391 ? 14.391 18.906 -0.646 1 91.56 391 PRO B CA 1
ATOM 6732 C C . PRO B 1 391 ? 14.852 20.188 -1.343 1 91.56 391 PRO B C 1
ATOM 6734 O O . PRO B 1 391 ? 16.047 20.484 -1.368 1 91.56 391 PRO B O 1
ATOM 6737 N N . ILE B 1 392 ? 13.961 20.953 -1.892 1 90.06 392 ILE B N 1
ATOM 6738 C CA . ILE B 1 392 ? 14.289 22.234 -2.527 1 90.06 392 ILE B CA 1
ATOM 6739 C C . ILE B 1 392 ? 14.844 23.203 -1.486 1 90.06 392 ILE B C 1
ATOM 6741 O O . ILE B 1 392 ? 15.914 23.781 -1.684 1 90.06 392 ILE B O 1
ATOM 6745 N N . MET B 1 393 ? 14.18 23.234 -0.379 1 91.56 393 MET B N 1
ATOM 6746 C CA . MET B 1 393 ? 14.555 24.188 0.65 1 91.56 393 MET B CA 1
ATOM 6747 C C . MET B 1 393 ? 15.797 23.734 1.407 1 91.56 393 MET B C 1
ATOM 6749 O O . MET B 1 393 ? 16.609 24.547 1.845 1 91.56 393 MET B O 1
ATOM 6753 N N . MET B 1 394 ? 15.961 22.469 1.56 1 88.69 394 MET B N 1
ATOM 6754 C CA . MET B 1 394 ? 17.156 21.969 2.223 1 88.69 394 MET B CA 1
ATOM 6755 C C . MET B 1 394 ? 18.406 22.25 1.387 1 88.69 394 MET B C 1
ATOM 6757 O O . MET B 1 394 ? 19.484 22.469 1.933 1 88.69 394 MET B O 1
ATOM 6761 N N . SER B 1 395 ? 18.234 22.219 0.156 1 82.62 395 SER B N 1
ATOM 6762 C CA . SER B 1 395 ? 19.344 22.594 -0.716 1 82.62 395 SER B CA 1
ATOM 6763 C C . SER B 1 395 ? 19.656 24.078 -0.581 1 82.62 395 SER B C 1
ATOM 6765 O O . SER B 1 395 ? 20.812 24.5 -0.731 1 82.62 395 SER B O 1
ATOM 6767 N N . TYR B 1 396 ? 18.688 24.844 -0.222 1 78.62 396 TYR B N 1
ATOM 6768 C CA . TYR B 1 396 ? 18.828 26.281 0.006 1 78.62 396 TYR B CA 1
ATOM 6769 C C . TYR B 1 396 ? 19.609 26.547 1.291 1 78.62 396 TYR B C 1
ATOM 6771 O O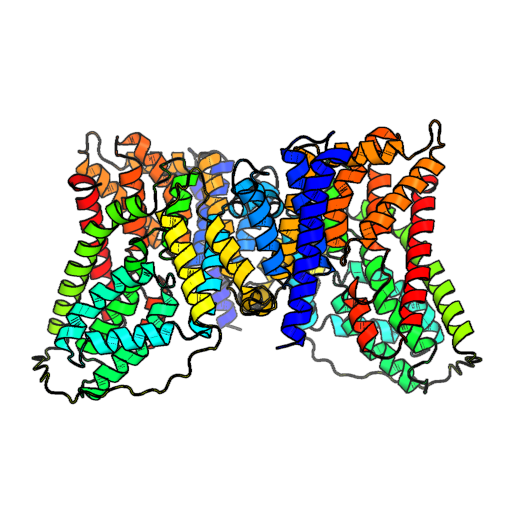 . TYR B 1 396 ? 20.422 27.469 1.347 1 78.62 396 TYR B O 1
ATOM 6779 N N . ALA B 1 397 ? 19.375 25.797 2.316 1 74 397 ALA B N 1
ATOM 6780 C CA . ALA B 1 397 ? 19.969 25.969 3.637 1 74 397 ALA B CA 1
ATOM 6781 C C . ALA B 1 397 ? 21.5 25.922 3.557 1 74 397 ALA B C 1
ATOM 6783 O O . ALA B 1 397 ? 22.188 26.641 4.266 1 74 397 ALA B O 1
ATOM 6784 N N . SER B 1 398 ? 21.969 25.125 2.822 1 71.75 398 SER B N 1
ATOM 6785 C CA . SER B 1 398 ? 23.406 24.969 2.686 1 71.75 398 SER B CA 1
ATOM 6786 C C . SER B 1 398 ? 24.062 26.234 2.143 1 71.75 398 SER B C 1
ATOM 6788 O O . SER B 1 398 ? 25.266 26.453 2.33 1 71.75 398 SER B O 1
ATOM 6790 N N . LEU B 1 399 ? 23.125 27.094 1.808 1 68.56 399 LEU B N 1
ATOM 6791 C CA . LEU B 1 399 ? 23.656 28.281 1.173 1 68.56 399 LEU B CA 1
ATOM 6792 C C . LEU B 1 399 ? 23.594 29.484 2.119 1 68.56 399 LEU B C 1
ATOM 6794 O O . LEU B 1 399 ? 24.281 30.484 1.913 1 68.56 399 LEU B O 1
ATOM 6798 N N . ILE B 1 400 ? 22.797 29.5 3.156 1 73.56 400 ILE B N 1
ATOM 6799 C CA . ILE B 1 400 ? 22.562 30.703 3.955 1 73.56 400 ILE B CA 1
ATOM 6800 C C . ILE B 1 400 ? 23 30.453 5.398 1 73.56 400 ILE B C 1
ATOM 6802 O O . ILE B 1 400 ? 22.75 31.281 6.281 1 73.56 400 ILE B O 1
ATOM 6806 N N . ASP B 1 401 ? 23.703 29.578 5.762 1 77.31 401 ASP B N 1
ATOM 6807 C CA . ASP B 1 401 ? 24.25 29.281 7.086 1 77.31 401 ASP B CA 1
ATOM 6808 C C . ASP B 1 401 ? 23.141 29.188 8.133 1 77.31 401 ASP B C 1
ATOM 6810 O O . ASP B 1 401 ? 23.219 29.828 9.188 1 77.31 401 ASP B O 1
ATOM 6814 N N . LEU B 1 402 ? 22.078 28.797 7.965 1 84.06 402 LEU B N 1
ATOM 6815 C CA . LEU B 1 402 ? 21 28.531 8.898 1 84.06 402 LEU B CA 1
ATOM 6816 C C . LEU B 1 402 ? 21.031 27.078 9.375 1 84.06 402 LEU B C 1
ATOM 6818 O O . LEU B 1 402 ? 21.359 26.172 8.602 1 84.06 402 LEU B O 1
ATOM 6822 N N . SER B 1 403 ? 20.781 26.922 10.742 1 88.56 403 SER B N 1
ATOM 6823 C CA . SER B 1 403 ? 20.688 25.562 11.281 1 88.56 403 SER B CA 1
ATOM 6824 C C . SER B 1 403 ? 19.703 24.719 10.492 1 88.56 403 SER B C 1
ATOM 6826 O O . SER B 1 403 ? 18.562 25.141 10.273 1 88.56 403 SER B O 1
ATOM 6828 N N . PRO B 1 404 ? 20.125 23.531 10.047 1 91.19 404 PRO B N 1
ATOM 6829 C CA . PRO B 1 404 ? 19.219 22.672 9.281 1 91.19 404 PRO B CA 1
ATOM 6830 C C . PRO B 1 404 ? 17.969 22.297 10.062 1 91.19 404 PRO B C 1
ATOM 6832 O O . PRO B 1 404 ? 16.891 22.156 9.484 1 91.19 404 PRO B O 1
ATOM 6835 N N . VAL B 1 405 ? 18.141 22.109 11.352 1 94.19 405 VAL B N 1
ATOM 6836 C CA . VAL B 1 405 ? 17 21.75 12.195 1 94.19 405 VAL B CA 1
ATOM 6837 C C . VAL B 1 405 ? 16.016 22.906 12.25 1 94.19 405 VAL B C 1
ATOM 6839 O O . VAL B 1 405 ? 14.805 22.719 12.109 1 94.19 405 VAL B O 1
ATOM 6842 N N . ALA B 1 406 ? 16.547 24.125 12.43 1 94.44 406 ALA B N 1
ATOM 6843 C CA . ALA B 1 406 ? 15.695 25.312 12.484 1 94.44 406 ALA B CA 1
ATOM 6844 C C . ALA B 1 406 ? 14.953 25.5 11.164 1 94.44 406 ALA B C 1
ATOM 6846 O O . ALA B 1 406 ? 13.766 25.859 11.164 1 94.44 406 ALA B O 1
ATOM 6847 N N . LEU B 1 407 ? 15.648 25.281 10.094 1 94.06 407 LEU B N 1
ATOM 6848 C CA . LEU B 1 407 ? 15.031 25.422 8.781 1 94.06 407 LEU B CA 1
ATOM 6849 C C . LEU B 1 407 ? 13.93 24.375 8.594 1 94.06 407 LEU B C 1
ATOM 6851 O O . LEU B 1 407 ? 12.859 24.688 8.07 1 94.06 407 LEU B O 1
ATOM 6855 N N . ALA B 1 408 ? 14.211 23.125 8.961 1 95.5 408 ALA B N 1
ATOM 6856 C CA . ALA B 1 408 ? 13.227 22.047 8.828 1 95.5 408 ALA B CA 1
ATOM 6857 C C . ALA B 1 408 ? 11.961 22.375 9.617 1 95.5 408 ALA B C 1
ATOM 6859 O O . ALA B 1 408 ? 10.844 22.156 9.125 1 95.5 408 ALA B O 1
ATOM 6860 N N . LEU B 1 409 ? 12.133 22.859 10.844 1 97.12 409 LEU B N 1
ATOM 6861 C CA . LEU B 1 409 ? 10.992 23.203 11.688 1 97.12 409 LEU B CA 1
ATOM 6862 C C . LEU B 1 409 ? 10.234 24.391 11.109 1 97.12 409 LEU B C 1
ATOM 6864 O O . LEU B 1 409 ? 9 24.453 11.195 1 97.12 409 LEU B O 1
ATOM 6868 N N . LEU B 1 410 ? 10.961 25.328 10.539 1 96.31 410 LEU B N 1
ATOM 6869 C CA . LEU B 1 410 ? 10.336 26.453 9.852 1 96.31 410 LEU B CA 1
ATOM 6870 C C . LEU B 1 410 ? 9.484 25.969 8.68 1 96.31 410 LEU B C 1
ATOM 6872 O O . LEU B 1 410 ? 8.328 26.375 8.547 1 96.31 410 LEU B O 1
ATOM 6876 N N . ILE B 1 411 ? 10.062 25.094 7.859 1 96.44 411 ILE B N 1
ATOM 6877 C CA . ILE B 1 411 ? 9.383 24.547 6.688 1 96.44 411 ILE B CA 1
ATOM 6878 C C . ILE B 1 411 ? 8.094 23.859 7.117 1 96.44 411 ILE B C 1
ATOM 6880 O O . ILE B 1 411 ? 7.027 24.109 6.551 1 96.44 411 ILE B O 1
ATOM 6884 N N . MET B 1 412 ? 8.203 23 8.086 1 96.81 412 MET B N 1
ATOM 6885 C CA . MET B 1 412 ? 7.043 22.219 8.508 1 96.81 412 MET B CA 1
ATOM 6886 C C . MET B 1 412 ? 5.953 23.125 9.078 1 96.81 412 MET B C 1
ATOM 6888 O O . MET B 1 412 ? 4.77 22.938 8.789 1 96.81 412 MET B O 1
ATOM 6892 N N . THR B 1 413 ? 6.344 24.141 9.891 1 97.69 413 THR B N 1
ATOM 6893 C CA . THR B 1 413 ? 5.375 25.016 10.539 1 97.69 413 THR B CA 1
ATOM 6894 C C . THR B 1 413 ? 4.676 25.906 9.516 1 97.69 413 THR B C 1
ATOM 6896 O O . THR B 1 413 ? 3.463 26.109 9.586 1 97.69 413 THR B O 1
ATOM 6899 N N . VAL B 1 414 ? 5.422 26.391 8.555 1 96.94 414 VAL B N 1
ATOM 6900 C CA . VAL B 1 414 ? 4.844 27.266 7.543 1 96.94 414 VAL B CA 1
ATOM 6901 C C . VAL B 1 414 ? 3.936 26.453 6.617 1 96.94 414 VAL B C 1
ATOM 6903 O O . VAL B 1 414 ? 2.797 26.844 6.355 1 96.94 414 VAL B O 1
ATOM 6906 N N . ILE B 1 415 ? 4.398 25.328 6.184 1 96.75 415 ILE B N 1
ATOM 6907 C CA . ILE B 1 415 ? 3.629 24.516 5.254 1 96.75 415 ILE B CA 1
ATOM 6908 C C . ILE B 1 415 ? 2.41 23.922 5.965 1 96.75 415 ILE B C 1
ATOM 6910 O O . ILE B 1 415 ? 1.282 24.062 5.48 1 96.75 415 ILE B O 1
ATOM 6914 N N . GLY B 1 416 ? 2.625 23.344 7.125 1 95.56 416 GLY B N 1
ATOM 6915 C CA . GLY B 1 416 ? 1.543 22.734 7.875 1 95.56 416 GLY B CA 1
ATOM 6916 C C . GLY B 1 416 ? 0.581 23.734 8.477 1 95.56 416 GLY B C 1
ATOM 6917 O O . GLY B 1 416 ? -0.6 23.438 8.664 1 95.56 416 GLY B O 1
ATOM 6918 N N . GLY B 1 417 ? 1.081 24.906 8.773 1 95.19 417 GLY B N 1
ATOM 6919 C CA . GLY B 1 417 ? 0.274 25.953 9.375 1 95.19 417 GLY B CA 1
ATOM 6920 C C . GLY B 1 417 ? -0.549 26.734 8.367 1 95.19 417 GLY B C 1
ATOM 6921 O O . GLY B 1 417 ? -1.475 27.453 8.742 1 95.19 417 GLY B O 1
ATOM 6922 N N . THR B 1 418 ? -0.284 26.531 7.129 1 93.44 418 THR B N 1
ATOM 6923 C CA . THR B 1 418 ? -0.99 27.266 6.086 1 93.44 418 THR B CA 1
ATOM 6924 C C . THR B 1 418 ? -2.236 26.5 5.637 1 93.44 418 THR B C 1
ATOM 6926 O O . THR B 1 418 ? -2.158 25.625 4.777 1 93.44 418 THR B O 1
ATOM 6929 N N . ILE B 1 419 ? -3.305 26.828 6.176 1 92.62 419 ILE B N 1
ATOM 6930 C CA . ILE B 1 419 ? -4.629 26.312 5.832 1 92.62 419 ILE B CA 1
ATOM 6931 C C . ILE B 1 419 ? -5.559 27.469 5.496 1 92.62 419 ILE B C 1
ATOM 6933 O O . ILE B 1 419 ? -6.098 28.125 6.391 1 92.62 419 ILE B O 1
ATOM 6937 N N . LEU B 1 420 ? -5.895 27.672 4.203 1 87.81 420 LEU B N 1
ATOM 6938 C CA . LEU B 1 420 ? -6.59 28.875 3.775 1 87.81 420 LEU B CA 1
ATOM 6939 C C . LEU B 1 420 ? -8.008 28.562 3.328 1 87.81 420 LEU B C 1
ATOM 6941 O O . LEU B 1 420 ? -8.93 29.344 3.568 1 87.81 420 LEU B O 1
ATOM 6945 N N . ILE B 1 421 ? -8.102 27.422 2.689 1 84.88 421 ILE B N 1
ATOM 6946 C CA . ILE B 1 421 ? -9.398 27.062 2.141 1 84.88 421 ILE B CA 1
ATOM 6947 C C . ILE B 1 421 ? -9.836 25.703 2.68 1 84.88 421 ILE B C 1
ATOM 6949 O O . ILE B 1 421 ? -9 24.922 3.162 1 84.88 421 ILE B O 1
ATOM 6953 N N . PRO B 1 422 ? -11.133 25.406 2.602 1 85.88 422 PRO B N 1
ATOM 6954 C CA . PRO B 1 422 ? -11.695 24.219 3.232 1 85.88 422 PRO B CA 1
ATOM 6955 C C . PRO B 1 422 ? -11.023 22.922 2.758 1 85.88 422 PRO B C 1
ATOM 6957 O O . PRO B 1 422 ? -10.852 21.984 3.541 1 85.88 422 PRO B O 1
ATOM 6960 N N . ILE B 1 423 ? -10.508 22.906 1.599 1 82.31 423 ILE B N 1
ATOM 6961 C CA . ILE B 1 423 ? -10.039 21.656 1.021 1 82.31 423 ILE B CA 1
ATOM 6962 C C . ILE B 1 423 ? -8.586 21.406 1.429 1 82.31 423 ILE B C 1
ATOM 6964 O O . ILE B 1 423 ? -8.039 20.328 1.166 1 82.31 423 ILE B O 1
ATOM 6968 N N . HIS B 1 424 ? -7.938 22.297 2.16 1 88.25 424 HIS B N 1
ATOM 6969 C CA . HIS B 1 424 ? -6.535 22.172 2.537 1 88.25 424 HIS B CA 1
ATOM 6970 C C . HIS B 1 424 ? -6.352 21.078 3.596 1 88.25 424 HIS B C 1
ATOM 6972 O O . HIS B 1 424 ? -5.258 20.547 3.758 1 88.25 424 HIS B O 1
ATOM 6978 N N . ALA B 1 425 ? -7.438 20.797 4.363 1 88.19 425 ALA B N 1
ATOM 6979 C CA . ALA B 1 425 ? -7.406 19.734 5.367 1 88.19 425 ALA B CA 1
ATOM 6980 C C . ALA B 1 425 ? -8.789 19.109 5.551 1 88.19 425 ALA B C 1
ATOM 6982 O O . ALA B 1 425 ? -9.805 19.781 5.371 1 88.19 425 ALA B O 1
ATOM 6983 N N . PRO B 1 426 ? -8.789 17.891 5.945 1 86.56 426 PRO B N 1
ATOM 6984 C CA . PRO B 1 426 ? -10.086 17.25 6.133 1 86.56 426 PRO B CA 1
ATOM 6985 C C . PRO B 1 426 ? -10.938 17.922 7.203 1 86.56 426 PRO B C 1
ATOM 6987 O O . PRO B 1 426 ? -12.148 18.062 7.031 1 86.56 426 PRO B O 1
ATOM 6990 N N . THR B 1 427 ? -10.352 18.312 8.266 1 93.19 427 THR B N 1
ATOM 6991 C CA . THR B 1 427 ? -11.117 18.891 9.359 1 93.19 427 THR B CA 1
ATOM 6992 C C . THR B 1 427 ? -11.727 20.234 8.945 1 93.19 427 THR B C 1
ATOM 6994 O O . THR B 1 427 ? -12.859 20.547 9.32 1 93.19 427 THR B O 1
ATOM 6997 N N . THR B 1 428 ? -10.984 21.031 8.156 1 93 428 THR B N 1
ATOM 6998 C CA . THR B 1 428 ? -11.531 22.297 7.691 1 93 428 THR B CA 1
ATOM 6999 C C . THR B 1 428 ? -12.617 22.062 6.641 1 93 428 THR B C 1
ATOM 7001 O O . THR B 1 428 ? -13.57 22.844 6.543 1 93 428 THR B O 1
ATOM 7004 N N . TYR B 1 429 ? -12.492 21.047 5.961 1 89.88 429 TYR B N 1
ATOM 7005 C CA . TYR B 1 429 ? -13.539 20.672 5.023 1 89.88 429 TYR B CA 1
ATOM 7006 C C . TYR B 1 429 ? -14.82 20.312 5.762 1 89.88 429 TYR B C 1
ATOM 7008 O O . TYR B 1 429 ? -15.906 20.781 5.41 1 89.88 429 TYR B O 1
ATOM 7016 N N . TYR B 1 430 ? -14.703 19.547 6.777 1 91.06 430 TYR B N 1
ATOM 7017 C CA . TYR B 1 430 ? -15.867 19.172 7.582 1 91.06 430 TYR B CA 1
ATOM 7018 C C . TYR B 1 430 ? -16.5 20.406 8.211 1 91.06 430 TYR B C 1
ATOM 7020 O O . TYR B 1 430 ? -17.734 20.531 8.273 1 91.06 430 TYR B O 1
ATOM 7028 N N . ALA B 1 431 ? -15.672 21.25 8.648 1 92.94 431 ALA B N 1
ATOM 7029 C CA . ALA B 1 431 ? -16.172 22.469 9.258 1 92.94 431 ALA B CA 1
ATOM 7030 C C . ALA B 1 431 ? -16.984 23.297 8.25 1 92.94 431 ALA B C 1
ATOM 7032 O O . ALA B 1 431 ? -17.969 23.938 8.617 1 92.94 431 ALA B O 1
ATOM 7033 N N . SER B 1 432 ? -16.531 23.297 7.008 1 91.5 432 SER B N 1
ATOM 7034 C CA . SER B 1 432 ? -17.234 24.031 5.969 1 91.5 432 SER B CA 1
ATOM 7035 C C . SER B 1 432 ? -18.609 23.438 5.703 1 91.5 432 SER B C 1
ATOM 7037 O O . SER B 1 432 ? -19.547 24.141 5.309 1 91.5 432 SER B O 1
ATOM 7039 N N . LEU B 1 433 ? -18.781 22.188 5.949 1 90.75 433 LEU B N 1
ATOM 7040 C CA . LEU B 1 433 ? -20.047 21.516 5.711 1 90.75 433 LEU B CA 1
ATOM 7041 C C . LEU B 1 433 ? -21.031 21.75 6.855 1 90.75 433 LEU B C 1
ATOM 7043 O O . LEU B 1 433 ? -22.234 21.547 6.707 1 90.75 433 LEU B O 1
ATOM 7047 N N . ALA B 1 434 ? -20.516 22.125 7.988 1 90.44 434 ALA B N 1
ATOM 7048 C CA . ALA B 1 434 ? -21.359 22.375 9.156 1 90.44 434 ALA B CA 1
ATOM 7049 C C . ALA B 1 434 ? -22.297 23.547 8.922 1 90.44 434 ALA B C 1
ATOM 7051 O O . ALA B 1 434 ? -23.312 23.672 9.609 1 90.44 434 ALA B O 1
ATOM 7052 N N . GLY B 1 435 ? -21.984 24.438 7.977 1 88.38 435 GLY B N 1
ATOM 7053 C CA . GLY B 1 435 ? -22.875 25.531 7.609 1 88.38 435 GLY B CA 1
ATOM 7054 C C . GLY B 1 435 ? -22.828 26.703 8.586 1 88.38 435 GLY B C 1
ATOM 7055 O O . GLY B 1 435 ? -23.734 27.531 8.602 1 88.38 435 GLY B O 1
ATOM 7056 N N . VAL B 1 436 ? -21.812 26.672 9.398 1 91.12 436 VAL B N 1
ATOM 7057 C CA . VAL B 1 436 ? -21.688 27.719 10.414 1 91.12 436 VAL B CA 1
ATOM 7058 C C . VAL B 1 436 ? -20.938 28.922 9.836 1 91.12 436 VAL B C 1
ATOM 7060 O O . VAL B 1 436 ? -21.328 30.062 10.062 1 91.12 436 VAL B O 1
ATOM 7063 N N . TYR B 1 437 ? -19.938 28.656 9.055 1 90.69 437 TYR B N 1
ATOM 7064 C CA . TYR B 1 437 ? -19.109 29.672 8.43 1 90.69 437 TYR B CA 1
ATOM 7065 C C . TYR B 1 437 ? -19.672 30.094 7.078 1 90.69 437 TYR B C 1
ATOM 7067 O O . TYR B 1 437 ? -20.188 29.25 6.332 1 90.69 437 TYR B O 1
ATOM 7075 N N . THR B 1 438 ? -19.578 31.359 6.816 1 89.5 438 THR B N 1
ATOM 7076 C CA . THR B 1 438 ? -19.609 31.75 5.41 1 89.5 438 THR B CA 1
ATOM 7077 C C . THR B 1 438 ? -18.281 31.469 4.73 1 89.5 438 THR B C 1
ATOM 7079 O O . THR B 1 438 ? -17.266 31.281 5.406 1 89.5 438 THR B O 1
ATOM 7082 N N . LYS B 1 439 ? -18.234 31.422 3.412 1 89.94 439 LYS B N 1
ATOM 7083 C CA . LYS B 1 439 ? -17 31.219 2.676 1 89.94 439 LYS B CA 1
ATOM 7084 C C . LYS B 1 439 ? -15.969 32.281 3.008 1 89.94 439 LYS B C 1
ATOM 7086 O O . LYS B 1 439 ? -14.773 32 3.146 1 89.94 439 LYS B O 1
ATOM 7091 N N . GLY B 1 440 ? -16.422 33.469 3.074 1 92 440 GLY B N 1
ATOM 7092 C CA . GLY B 1 440 ? -15.539 34.562 3.42 1 92 440 GLY B CA 1
ATOM 7093 C C . GLY B 1 440 ? -14.961 34.469 4.816 1 92 440 GLY B C 1
ATOM 7094 O O . GLY B 1 440 ? -13.781 34.75 5.031 1 92 440 GLY B O 1
ATOM 7095 N N . GLU B 1 441 ? -15.75 34.125 5.758 1 93.44 441 GLU B N 1
ATOM 7096 C CA . GLU B 1 441 ? -15.289 33.969 7.133 1 93.44 441 GLU B CA 1
ATOM 7097 C C . GLU B 1 441 ? -14.227 32.875 7.23 1 93.44 441 GLU B C 1
ATOM 7099 O O . GLU B 1 441 ? -13.227 33.031 7.941 1 93.44 441 GLU B O 1
ATOM 7104 N N . GLN B 1 442 ? -14.508 31.828 6.555 1 93.06 442 GLN B N 1
ATOM 7105 C CA . GLN B 1 442 ? -13.555 30.734 6.578 1 93.06 442 GLN B CA 1
ATOM 7106 C C . GLN B 1 442 ? -12.203 31.156 6.02 1 93.06 442 GLN B C 1
ATOM 7108 O O . GLN B 1 442 ? -11.156 30.766 6.531 1 93.06 442 GLN B O 1
ATOM 7113 N N . PHE B 1 443 ? -12.211 31.859 4.965 1 93.75 443 PHE B N 1
ATOM 7114 C CA . PHE B 1 443 ? -10.984 32.344 4.344 1 93.75 443 PHE B CA 1
ATOM 7115 C C . PHE B 1 443 ? -10.25 33.312 5.27 1 93.75 443 PHE B C 1
ATOM 7117 O O . PHE B 1 443 ? -9.023 33.219 5.418 1 93.75 443 PHE B O 1
ATOM 7124 N N . VAL B 1 444 ? -10.969 34.219 5.887 1 95.81 444 VAL B N 1
ATOM 7125 C CA . VAL B 1 444 ? -10.359 35.188 6.773 1 95.81 444 VAL B CA 1
ATOM 7126 C C . VAL B 1 444 ? -9.75 34.5 7.984 1 95.81 444 VAL B C 1
ATOM 7128 O O . VAL B 1 444 ? -8.641 34.812 8.406 1 95.81 444 VAL B O 1
ATOM 7131 N N . VAL B 1 445 ? -10.477 33.594 8.555 1 95.94 445 VAL B N 1
ATOM 7132 C CA . VAL B 1 445 ? -9.984 32.812 9.695 1 95.94 445 VAL B CA 1
ATOM 7133 C C . VAL B 1 445 ? -8.727 32.062 9.289 1 95.94 445 VAL B C 1
ATOM 7135 O O . VAL B 1 445 ? -7.77 31.953 10.07 1 95.94 445 VAL B O 1
ATOM 7138 N N . GLY B 1 446 ? -8.719 31.453 8.094 1 95.56 446 GLY B N 1
ATOM 7139 C CA . GLY B 1 446 ? -7.539 30.781 7.57 1 95.56 446 GLY B CA 1
ATOM 7140 C C . GLY B 1 446 ? -6.34 31.703 7.434 1 95.56 446 GLY B C 1
ATOM 7141 O O . GLY B 1 446 ? -5.223 31.328 7.793 1 95.56 446 GLY B O 1
ATOM 7142 N N . ILE B 1 447 ? -6.578 32.875 6.93 1 95.94 447 ILE B N 1
ATOM 7143 C CA . ILE B 1 447 ? -5.512 33.875 6.738 1 95.94 447 ILE B CA 1
ATOM 7144 C C . ILE B 1 447 ? -4.945 34.281 8.094 1 95.94 447 ILE B C 1
ATOM 7146 O O . ILE B 1 447 ? -3.727 34.375 8.266 1 95.94 447 ILE B O 1
ATOM 7150 N N . ILE B 1 448 ? -5.797 34.531 9.031 1 97.44 448 ILE B N 1
ATOM 7151 C CA . ILE B 1 448 ? -5.363 34.969 10.359 1 97.44 448 ILE B CA 1
ATOM 7152 C C . ILE B 1 448 ? -4.504 33.875 11 1 97.44 448 ILE B C 1
ATOM 7154 O O . ILE B 1 448 ? -3.383 34.125 11.438 1 97.44 448 ILE B O 1
ATOM 7158 N N . SER B 1 449 ? -5.07 32.719 11.055 1 97 449 SER B N 1
ATOM 7159 C CA . SER B 1 449 ? -4.383 31.609 11.727 1 97 449 SER B CA 1
ATOM 7160 C C . SER B 1 449 ? -3.076 31.266 11.023 1 97 449 SER B C 1
ATOM 7162 O O . SER B 1 449 ? -2.066 30.984 11.672 1 97 449 SER B O 1
ATOM 7164 N N . SER B 1 450 ? -3.016 31.219 9.688 1 96.75 450 SER B N 1
ATOM 7165 C CA . SER B 1 450 ? -1.816 30.906 8.914 1 96.75 450 SER B CA 1
ATOM 7166 C C . SER B 1 450 ? -0.748 31.984 9.086 1 96.75 450 SER B C 1
ATOM 7168 O O . SER B 1 450 ? 0.442 31.672 9.18 1 96.75 450 SER B O 1
ATOM 7170 N N . SER B 1 451 ? -1.181 33.25 9.086 1 97.38 451 SER B N 1
ATOM 7171 C CA . SER B 1 451 ? -0.247 34.344 9.273 1 97.38 451 SER B CA 1
ATOM 7172 C C . SER B 1 451 ? 0.409 34.312 10.648 1 97.38 451 SER B C 1
ATOM 7174 O O . SER B 1 451 ? 1.61 34.531 10.781 1 97.38 451 SER B O 1
ATOM 7176 N N . VAL B 1 452 ? -0.377 34 11.641 1 98.31 452 VAL B N 1
ATOM 7177 C CA . VAL B 1 452 ? 0.172 33.906 12.992 1 98.31 452 VAL B CA 1
ATOM 7178 C C . VAL B 1 452 ? 1.215 32.781 13.031 1 98.31 452 VAL B C 1
ATOM 7180 O O . VAL B 1 452 ? 2.301 32.969 13.594 1 98.31 452 VAL B O 1
ATOM 7183 N N . ALA B 1 453 ? 0.876 31.609 12.5 1 98 453 ALA B N 1
ATOM 7184 C CA . ALA B 1 453 ? 1.809 30.484 12.469 1 98 453 ALA B CA 1
ATOM 7185 C C . ALA B 1 453 ? 3.109 30.875 11.766 1 98 453 ALA B C 1
ATOM 7187 O O . ALA B 1 453 ? 4.195 30.516 12.234 1 98 453 ALA B O 1
ATOM 7188 N N . THR B 1 454 ? 3.025 31.578 10.672 1 97.56 454 THR B N 1
ATOM 7189 C CA . THR B 1 454 ? 4.184 31.984 9.883 1 97.56 454 THR B CA 1
ATOM 7190 C C . THR B 1 454 ? 5.051 32.969 10.656 1 97.56 454 THR B C 1
ATOM 7192 O O . THR B 1 454 ? 6.277 32.844 10.695 1 97.56 454 THR B O 1
ATOM 7195 N N . VAL B 1 455 ? 4.434 33.969 11.242 1 97.88 455 VAL B N 1
ATOM 7196 C CA . VAL B 1 455 ? 5.16 34.969 11.984 1 97.88 455 VAL B CA 1
ATOM 7197 C C . VAL B 1 455 ? 5.848 34.344 13.195 1 97.88 455 VAL B C 1
ATOM 7199 O O . VAL B 1 455 ? 7.008 34.656 13.484 1 97.88 455 VAL B O 1
ATOM 7202 N N . VAL B 1 456 ? 5.125 33.531 13.891 1 98.31 456 VAL B N 1
ATOM 7203 C CA . VAL B 1 456 ? 5.707 32.875 15.062 1 98.31 456 VAL B CA 1
ATOM 7204 C C . VAL B 1 456 ? 6.863 31.984 14.633 1 98.31 456 VAL B C 1
ATOM 7206 O O . VAL B 1 456 ? 7.883 31.891 15.328 1 98.31 456 VAL B O 1
ATOM 7209 N N . ALA B 1 457 ? 6.703 31.266 13.508 1 97.75 457 ALA B N 1
ATOM 7210 C CA . ALA B 1 457 ? 7.781 30.422 12.984 1 97.75 457 ALA B CA 1
ATOM 7211 C C . ALA B 1 457 ? 9.016 31.25 12.656 1 97.75 457 ALA B C 1
ATOM 7213 O O . ALA B 1 457 ? 10.141 30.844 12.945 1 97.75 457 ALA B O 1
ATOM 7214 N N . LEU B 1 458 ? 8.805 32.406 12.031 1 96.5 458 LEU B N 1
ATOM 7215 C CA . LEU B 1 458 ? 9.891 33.312 11.711 1 96.5 458 LEU B CA 1
ATOM 7216 C C . LEU B 1 458 ? 10.633 33.75 12.977 1 96.5 458 LEU B C 1
ATOM 7218 O O . LEU B 1 458 ? 11.867 33.688 13.016 1 96.5 458 LEU B O 1
ATOM 7222 N N . LEU B 1 459 ? 9.898 34.094 13.977 1 97.38 459 LEU B N 1
ATOM 7223 C CA . LEU B 1 459 ? 10.5 34.562 15.227 1 97.38 459 LEU B CA 1
ATOM 7224 C C . LEU B 1 459 ? 11.195 33.406 15.938 1 97.38 459 LEU B C 1
ATOM 7226 O O . LEU B 1 459 ? 12.25 33.594 16.547 1 97.38 459 LEU B O 1
ATOM 7230 N N . ALA B 1 460 ? 10.609 32.25 15.852 1 97.38 460 ALA B N 1
ATOM 7231 C CA . ALA B 1 460 ? 11.172 31.062 16.531 1 97.38 460 ALA B CA 1
ATOM 7232 C C . ALA B 1 460 ? 12.539 30.703 15.953 1 97.38 460 ALA B C 1
ATOM 7234 O O . ALA B 1 460 ? 13.414 30.234 16.688 1 97.38 460 ALA B O 1
ATOM 7235 N N . VAL B 1 461 ? 12.758 30.875 14.664 1 94.94 461 VAL B N 1
ATOM 7236 C CA . VAL B 1 461 ? 14.031 30.562 14.023 1 94.94 461 VAL B CA 1
ATOM 7237 C C . VAL B 1 461 ? 15.148 31.375 14.68 1 94.94 461 VAL B C 1
ATOM 7239 O O . VAL B 1 461 ? 16.25 30.859 14.891 1 94.94 461 VAL B O 1
ATOM 7242 N N . PHE B 1 462 ? 14.852 32.594 15.094 1 93.31 462 PHE B N 1
ATOM 7243 C CA . PHE B 1 462 ? 15.891 33.469 15.594 1 93.31 462 PHE B CA 1
ATOM 7244 C C . PHE B 1 462 ? 15.945 33.438 17.109 1 93.31 462 PHE B C 1
ATOM 7246 O O . PHE B 1 462 ? 17.016 33.656 17.703 1 93.31 462 PHE B O 1
ATOM 7253 N N . LEU B 1 463 ? 14.859 33.125 17.719 1 95.31 463 LEU B N 1
ATOM 7254 C CA . LEU B 1 463 ? 14.805 33.312 19.156 1 95.31 463 LEU B CA 1
ATOM 7255 C C . LEU B 1 463 ? 14.828 31.969 19.891 1 95.31 463 LEU B C 1
ATOM 7257 O O . LEU B 1 463 ? 15.164 31.906 21.078 1 95.31 463 LEU B O 1
ATOM 7261 N N . TYR B 1 464 ? 14.492 30.953 19.172 1 96.69 464 TYR B N 1
ATOM 7262 C CA . TYR B 1 464 ? 14.258 29.734 19.953 1 96.69 464 TYR B CA 1
ATOM 7263 C C . TYR B 1 464 ? 14.898 28.531 19.281 1 96.69 464 TYR B C 1
ATOM 7265 O O . TYR B 1 464 ? 15.539 27.719 19.938 1 96.69 464 TYR B O 1
ATOM 7273 N N . TRP B 1 465 ? 14.703 28.422 17.953 1 95.62 465 TRP B N 1
ATOM 7274 C CA . TRP B 1 465 ? 15.219 27.25 17.234 1 95.62 465 TRP B CA 1
ATOM 7275 C C . TRP B 1 465 ? 16.688 27.453 16.859 1 95.62 465 TRP B C 1
ATOM 7277 O O . TRP B 1 465 ? 17.406 26.484 16.625 1 95.62 465 TRP B O 1
#

Solvent-accessible surface area (backbone atoms only — not comparable to full-atom values): 47784 Å² total; per-residue (Å²): 108,64,67,62,47,53,55,46,50,53,51,49,48,48,52,46,49,52,52,48,48,49,59,50,28,53,68,56,83,34,57,86,44,52,72,54,38,46,51,45,51,51,51,49,54,49,45,39,42,38,67,51,72,43,82,38,30,54,30,37,45,28,40,36,48,42,34,48,35,44,74,70,53,58,35,95,47,69,42,60,44,34,54,21,51,31,44,59,44,63,55,42,40,53,43,47,51,52,51,52,51,45,40,50,72,36,41,50,50,55,53,52,46,49,53,51,47,59,72,25,66,60,30,61,73,49,34,69,59,45,49,54,57,46,38,41,54,41,16,80,82,43,43,36,54,59,60,53,25,65,50,47,49,60,52,47,52,50,56,32,52,70,63,66,46,58,74,72,25,56,64,45,49,45,50,47,41,35,43,16,62,49,24,58,47,15,15,52,34,31,51,72,8,21,60,57,28,30,43,50,49,40,49,28,45,74,69,69,56,52,83,73,39,50,60,57,43,25,64,68,32,36,62,57,49,52,51,32,50,51,52,29,49,52,53,47,46,52,49,40,44,63,70,62,64,56,78,70,73,72,73,64,80,50,77,76,72,73,83,73,71,86,71,81,71,40,90,60,32,65,62,53,51,53,51,48,49,50,36,55,48,48,47,62,73,42,52,51,92,78,47,55,76,59,45,47,52,30,50,46,47,31,56,36,15,35,66,89,66,49,69,42,42,50,66,63,61,29,68,44,66,52,32,56,53,41,34,50,24,40,32,37,15,52,23,52,49,29,53,72,71,41,40,20,47,54,52,26,53,58,54,51,70,70,50,64,85,83,56,51,70,68,54,49,51,49,50,49,51,50,51,51,51,60,56,40,68,54,38,42,41,44,59,58,32,46,41,49,47,46,50,23,50,56,50,40,35,79,69,65,80,51,60,59,61,29,49,51,53,36,50,47,40,42,45,56,30,52,43,48,52,43,76,36,38,71,36,34,34,53,47,57,70,68,64,52,57,52,75,67,54,46,36,50,48,17,47,50,39,21,48,39,29,38,54,45,37,58,49,32,50,76,74,72,82,108,66,67,60,47,52,55,47,49,52,50,48,47,49,52,46,49,52,51,47,48,48,62,51,30,52,68,58,82,34,56,86,44,52,72,55,38,45,51,46,50,52,50,49,55,50,47,39,43,38,68,52,72,43,82,40,30,56,32,38,43,27,40,36,47,44,32,48,34,45,73,71,54,60,36,94,47,70,42,58,42,35,53,20,50,32,44,58,46,63,55,41,40,54,44,46,52,52,51,50,51,45,39,49,74,35,41,51,50,57,53,52,46,48,52,51,48,60,73,24,66,62,30,61,76,47,35,68,59,45,49,53,56,45,37,42,54,40,16,81,80,44,42,36,54,57,59,53,26,67,51,46,49,62,52,47,51,48,55,31,50,70,64,67,46,58,72,72,27,56,64,43,51,47,50,48,42,37,44,16,62,47,25,57,49,16,15,50,33,30,50,72,8,21,59,58,28,29,41,50,49,41,49,30,47,74,69,70,56,52,85,72,39,52,59,56,41,24,62,68,32,36,62,58,48,52,52,29,52,51,52,30,50,50,52,46,47,50,48,41,44,63,71,64,63,56,76,71,72,72,76,63,79,48,79,75,72,72,82,73,70,86,71,81,72,40,90,59,32,63,61,52,51,52,50,49,51,49,36,53,48,49,48,63,74,40,50,49,91,78,47,55,76,59,44,47,52,31,51,47,49,30,57,35,14,35,68,91,66,49,71,41,41,48,65,62,61,30,68,44,66,53,31,55,51,42,35,49,24,40,32,34,16,52,24,50,48,29,53,72,72,41,40,20,46,53,52,24,54,58,54,52,68,71,50,64,87,84,56,50,72,68,54,50,50,51,49,51,52,50,51,52,50,62,55,42,69,54,37,41,41,47,58,57,31,46,42,49,46,46,48,24,51,56,50,39,36,80,69,67,80,51,58,59,59,30,49,50,53,36,50,47,40,41,45,58,30,55,43,50,52,44,76,37,39,70,38,34,33,52,45,57,70,68,64,53,58,51,74,66,52,45,34,52,50,16,48,50,40,20,49,38,28,38,52,46,38,58,49,31,50,78,72,70,82

Organism: NCBI:txid94136

Sequence (930 aa):
MLQILKSSRAVLLVWGVILGTFFVGKATFLTPFSPEQQYTLLVLVIAIYLWTLSTMPQGASSILVLALLIGLGVVDEPDQAFQGFLTTGLYFIVLLSLISQVLVIVGFDQVIARVFQKFSDGRVSRLVVSLPIMMVLLPIILPSAVARYKILEPLIKRMNDLNGFSNESVFNKFGLFVISFLNQKGTFIVFTGGGFAVIAYQLMVEYNVAQIQWLEWMGLMAPPLFVITLFSSVFVWLYFKWKTGEESNVQIEAPKHHLEAKQVEHPKFWYVVFAFLAMVVAWIATDPTVVPIILPPMLMVAFLAIPAIGLVNNQLIRNFDWETFLLLGTSFSLGFIMAENGTAEMIATALIQLVPDGASTWMKVIFIILFIGIMRWMFTNSTSAIVVIFPIMMSYASLIDLSPVALALLIMTVIGGTILIPIHAPTTYYASLAGVYTKGEQFVVGIISSSVATVVALLAVFLYWMLQILKSSRAVLLVWGVILGTFFVGKATFLTPFSPEQQYTLLVLVIAIYLWTLSTMPQGASSILVLALLIGLGVVDEPDQAFQGFLTTGLYFIVLLSLISQVLVIVGFDQVIARVFQKFSDGRVSRLVVSLPIMMVLLPIILPSAVARYKILEPLIKRMNDLNGFSNESVFNKFGLFVISFLNQKGTFIVFTGGGFAVIAYQLMVEYNVAQIQWLEWMGLMAPPLFVITLFSSVFVWLYFKWKTGEESNVQIEAPKHHLEAKQVEHPKFWYVVFAFLAMVVAWIATDPTVVPIILPPMLMVAFLAIPAIGLVNNQLIRNFDWETFLLLGTSFSLGFIMAENGTAEMIATALIQLVPDGASTWMKVIFIILFIGIMRWMFTNSTSAIVVIFPIMMSYASLIDLSPVALALLIMTVIGGTILIPIHAPTTYYASLAGVYTKGEQFVVGIISSSVATVVALLAVFLYW

Nearest PDB structures (foldseek):
  8r34-assembly1_A  TM=6.573E-01  e=1.290E-09  Saccharomyces cerevisiae
  8w6t-assembly1_A  TM=6.155E-01  e=1.577E-09  Homo sapiens
  6wtw-assembly1_A  TM=6.053E-01  e=1.928E-09  Lact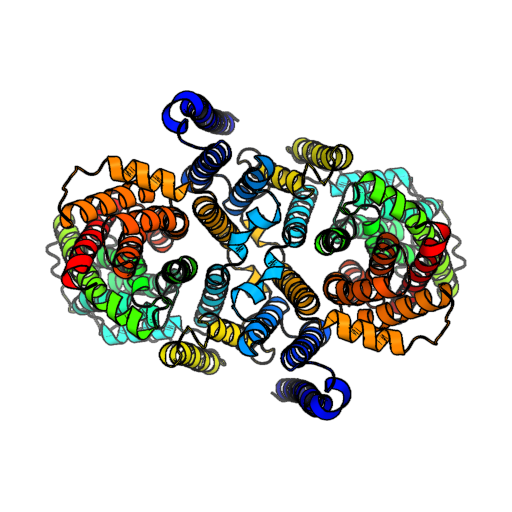obacillus acidophilus
  8y4x-assembly1_A  TM=6.050E-01  e=3.792E-05  Fusobacterium nucleatum
  8thi-assembly1_A  TM=5.992E-01  e=8.470E-05  Haemophilus influenzae Rd KW20

Secondary structure (DSSP, 8-state):
-HHHHHHHHHHHHHHHHHHHHHHHHHHTTTTTS-HHHHHHHHHHHHHHHHHHT--S-HHHHHHHHHHHHHHTTSSSSGGGGGGGGG-HHHHHHHHHHHHHHHHHHTTHHHHHHHHHHHHHTT-HHHHHHHHHHHHHHGGGT---HHHHHHHHHHHHHHHHHHTT--TT-HHHHHHHHIIIIIHHHHGGGSTTSSHHHHHHHHHHHHTTS----HHHHHHHHHHHHHHHHHHHHHHHHHHHHHHH----------------------TTHHHHHHHHHHHHHHHHHS-TTTS-TTHHHHHHHHHHHSTTT--S-HHHHHTS-HHHHHHHHHHHHHHHHHHHTTHHHHHHHHHHTTSPTT--HHHHHHHHHHHHHHHHTT-SSHHHHHHHHHHHHHHHHHHHT--HHHHHHHHHHHHHH---SGGGSHHHHHHHHTT-S-HHHHHHHHHHHHHHHHHHHHHHHHHT-/-HHHHHHHHHHHHHHHHHHHHHHHHTTTTTTTS-HHHHHHHHHHHHHHHHHHT--S-HHHHHHHHHHHHHHTTSSSSGGGGGGGGG-HHHHHHHHHHHHHHHHHHHTHHHHHHHHHHHHHTT-HHHHHHHHHHHHHHGGGT---HHHHHHHHHHHHHHHHHHTT--TT-HHHHHHHHIIIIIHHHHGGGSTTSSHHHHHHHHHHHHTTS----HHHHHHHHHHHHHHHHHHHHHHHHHHHHHHH----------------------TTHHHHHHHHHHHHHHHHHS-TTTS-TTHHHHHHHHHHHSTTT--S-HHHHHTS-HHHHHHHHHHHHHHHHHHHTTHHHHHHHHHHTTSPTT--HHHHHHHHHHHHHHHHTT-SSHHHHHHHHHHHHHHHHHHHT--HHHHHHHHHHHHHH---SGGGSHHHHHHHHTT-S-HHHHHHHHHHHHHHHHHHHHHHHHHT-

Foldseek 3Di:
DVVVVVLVVVVVVVVCVLVVCLVVCVVPVCVVPDLLLSLLVSLVLQLLCCFPPNPDQLLVSLVVSLVSCVVVPNDVDSVLLQVLLPQVLLVLQLLLVLLLVLCVVQPVLVVVLQVLLVQCLLFLVSCLVVLLVCLLVVLLQRLDLVSQLVSCLVVQVVSCVLLPHDLQDLSNVLNLCRSFQLNLLSLQLWLSSYSLSVLLQSLCVVVVQDQAAGVRSNVLRVVLSVQLSVQLSVVLSVVSCVVVVPPCPSPRPGDSPPPPPPDDGRPCNVVSSVLSVVLSVCRRVDRCVVPPNSVSSVVSLVVCCPPVNNSDDPVSSVPDPCSVSSNLSSLLSSLVSCLVVCSLLVLLVVQVVVQDPPDDLLSVVVSLLVVLVVQLVSHLELSSSCSNVVSSVLSNCVPRVARSVLSSQLSSQLSSSQDQAQRHDVSSVVSVVSVNDDRVSSRVSNVSSSVSSNVSSSVCSPPPD/DVVVVVLVVVVVVVVCVLVVCLVVCCVPVCVVPDLLLSLLVSLVLQLLCCFPPNPDQLLVSLVVSLVSCVVVPNDVDSVLLQVLLVQVLLVLQLLLVLLLVLCVVQPVLVVVLQVLLVQCLLFLVSCLVVLLVCLLVVLLQRLDLVSQLVSCLVVQVVSCVLLPHDLQDLSNVLNLLSSFQLNLLSLQLWLSSYSLSVLLQSLCVVVVQDQAARVRSNVLRVVLSVQLSVQLSVVLSVVSCVVVVDPCPSPRPGDSPNPPPPDDGRPCNVVSSVLSVVLSVCRRVDRCVVPPNSVSSVVSLVVCCPPVNNSDDPVSSVPPPCSVSSNLSSLLSSLVSCLVVCSLLVLLVVQVVVQDPPDDLLSVVVSLLVVLVVQLVSHLELSSSCSNVVSSVLSNCVPRVARSVLSSQLSSQLSSSQDQAQRHDVSSVVSVVSVNDDRVSSRVSNVSSSVSSNVSSSVCSPPPD

Radius of gyration: 30.69 Å; Cα contacts (8 Å, |Δi|>4): 1277; chains: 2; bounding box: 60×88×64 Å